Protein 3WV4 (pdb70)

Foldseek 3Di:
DFFFFDAQLVLLVVLCVVPVACWAEAEPPGTHGSVRLVLLLLLLLVVCVVVVFAAQFEEEEEEFQDSNVLSNLNNCSQRNYEYEYDYPPDDQVLLLQQCVLSVHQEYEAAAVVRQVSNVVRDVHHYYYSVVVVVSSVVSSVVSHRPDGDDDGQQRWRYWQWPDDPPDRTWTFTFGRRLLSRVLRLVCVQVVDAQAAEEEEADTCSHVVVVSVSRNCSNHNHYYYHYLCVFVVLQVSLHAEYEDEQVRLVSVLVSLVVPVVGRASHAEYEYEDDDHDPVSVVSVCVRHVNYFYKAFYQDPQLSGFAIAHRVCSVPDVQFRHAGGPFKDWFFADPVGDGDDAPDKHFTKIFGSSRGDAIRPDVVNRPVQQHPVGMGGDPFMWGAHPVRTTGGDD/DFFFFDAQLVLLVVLCVVPVAFWAEAEPPGTHGSVRLNLLLLLLLVLCVVVVFAAQAEEEEEEFQDSNVLSNLSNCSQRNYEYEYDYPPDDQVLLLQQCVLSVHQEYEAAAVVRQVSNVVRDVHHYYYSVVSVVSSVVSSVVSHRPDGDDDGQQRFRYWQWPDDSVDRTWTFTFGRRLLSRVLRLVCVQAVDAQAAEEEELDGCSHVVVVSVSRNCSNHNHYYYGYVVPCPAAVSLHAEYEDEQVRLVVPLVDHASHADYEYEPDDRDPVSVVSVVVVYHFYKAFYQDPQLSGFAIARRVCRVPDSQFRHAGGPFKDWAFDVVGDDAPDKHFTKIGGSSRGDAMRPDVPNRPVQQDPNMGGDPDMFGPNSTTGD

Radius of gyration: 28.44 Å; Cα contacts (8 Å, |Δi|>4): 1783; chains: 2; bounding box: 60×86×59 Å

B-factor: mean 43.75, std 14.83, range [19.27, 109.66]

CATH classification: 3.40.50.12780

Structure (mmCIF, N/CA/C/O backbone):
data_3WV4
#
_entry.id   3WV4
#
_cell.length_a   81.190
_cell.length_b   109.820
_cell.length_c   201.460
_cell.angle_alpha   90.00
_cell.angle_beta   90.00
_cell.angle_gamma   90.00
#
_symmetry.space_group_name_H-M   'C 2 2 21'
#
loop_
_entity.id
_entity.type
_entity.pdbx_description
1 polymer 'Non-ribosomal peptide synthetase'
2 water water
#
loop_
_atom_site.group_PDB
_atom_site.id
_atom_site.type_symbol
_atom_site.label_atom_id
_atom_site.label_alt_id
_atom_site.label_comp_id
_atom_site.label_asym_id
_atom_site.label_entity_id
_atom_site.label_seq_id
_atom_site.pdbx_PDB_ins_code
_atom_site.Cartn_x
_atom_site.Cartn_y
_atom_site.Cartn_z
_atom_site.occupancy
_atom_site.B_iso_or_equiv
_atom_site.auth_seq_id
_atom_site.auth_comp_id
_atom_site.auth_asym_id
_atom_site.auth_atom_id
_atom_site.pdbx_PDB_model_num
ATOM 1 N N . ASP A 1 40 ? 2.035 12.137 78.256 1.00 40.97 24 ASP A N 1
ATOM 2 C CA . ASP A 1 40 ? 3.554 12.118 78.196 1.00 43.85 24 ASP A CA 1
ATOM 3 C C . ASP A 1 40 ? 4.260 13.161 79.096 1.00 39.83 24 ASP A C 1
ATOM 4 O O . ASP A 1 40 ? 5.413 12.996 79.496 1.00 41.29 24 ASP A O 1
ATOM 9 N N . LEU A 1 41 ? 3.552 14.196 79.493 1.00 35.85 25 LEU A N 1
ATOM 10 C CA . LEU A 1 41 ? 4.187 15.219 80.303 1.00 35.88 25 LEU A CA 1
ATOM 11 C C . LEU A 1 41 ? 4.350 14.695 81.698 1.00 36.86 25 LEU A C 1
ATOM 12 O O . LEU A 1 41 ? 3.486 13.981 82.164 1.00 39.58 25 LEU A O 1
ATOM 17 N N . ARG A 1 42 ? 5.442 15.042 82.359 1.00 34.85 26 ARG A N 1
ATOM 18 C CA . ARG A 1 42 ? 5.690 14.600 83.715 1.00 35.12 26 ARG A CA 1
ATOM 19 C C . ARG A 1 42 ? 5.528 15.706 84.738 1.00 34.93 26 ARG A C 1
ATOM 20 O O . ARG A 1 42 ? 6.201 16.733 84.650 1.00 33.95 26 ARG A O 1
ATOM 28 N N . TYR A 1 43 ? 4.623 15.468 85.704 1.00 34.83 27 TYR A N 1
ATOM 29 C CA . TYR A 1 43 ? 4.336 16.363 86.812 1.00 36.66 27 TYR A CA 1
ATOM 30 C C . TYR A 1 43 ? 4.753 15.759 88.131 1.00 36.14 27 TYR A C 1
ATOM 31 O O . TYR A 1 43 ? 4.733 14.562 88.286 1.00 38.49 27 TYR A O 1
ATOM 40 N N . GLY A 1 44 ? 5.141 16.611 89.078 1.00 37.65 28 GLY A N 1
ATOM 41 C CA . GLY A 1 44 ? 5.545 16.178 90.398 1.00 36.25 28 GLY A CA 1
ATOM 42 C C . GLY A 1 44 ? 6.783 15.287 90.421 1.00 37.32 28 GLY A C 1
ATOM 43 O O . GLY A 1 44 ? 7.027 14.635 91.397 1.00 39.42 28 GLY A O 1
ATOM 44 N N . GLY A 1 45 ? 7.601 15.309 89.381 1.00 34.75 29 GLY A N 1
ATOM 45 C CA . GLY A 1 45 ? 8.698 14.387 89.276 1.00 32.02 29 GLY A CA 1
ATOM 46 C C . GLY A 1 45 ? 9.953 14.748 90.033 1.00 32.90 29 GLY A C 1
ATOM 47 O O . GLY A 1 45 ? 10.218 15.924 90.370 1.00 30.02 29 GLY A O 1
ATOM 48 N N . LEU A 1 46 ? 10.757 13.715 90.236 1.00 31.26 30 LEU A N 1
ATOM 49 C CA . LEU A 1 46 ? 12.098 13.840 90.799 1.00 32.46 30 LEU A CA 1
ATOM 50 C C . LEU A 1 46 ? 13.155 13.530 89.732 1.00 30.51 30 LEU A C 1
ATOM 51 O O . LEU A 1 46 ? 13.027 12.564 88.987 1.00 31.81 30 LEU A O 1
ATOM 56 N N . VAL A 1 47 ? 14.204 14.338 89.658 1.00 31.30 31 VAL A N 1
ATOM 57 C CA . VAL A 1 47 ? 15.206 14.214 88.610 1.00 29.76 31 VAL A CA 1
ATOM 58 C C . VAL A 1 47 ? 15.867 12.828 88.519 1.00 29.70 31 VAL A C 1
ATOM 59 O O . VAL A 1 47 ? 16.056 12.272 87.415 1.00 28.66 31 VAL A O 1
ATOM 63 N N . HIS A 1 48 ? 16.242 12.303 89.654 1.00 30.42 32 HIS A N 1
ATOM 64 C CA . HIS A 1 48 ? 17.017 11.048 89.695 1.00 32.51 32 HIS A CA 1
ATOM 65 C C . HIS A 1 48 ? 16.105 9.856 89.444 1.00 34.03 32 HIS A C 1
ATOM 66 O O . HIS A 1 48 ? 16.582 8.758 89.167 1.00 35.00 32 HIS A O 1
ATOM 73 N N . ASP A 1 49 ? 14.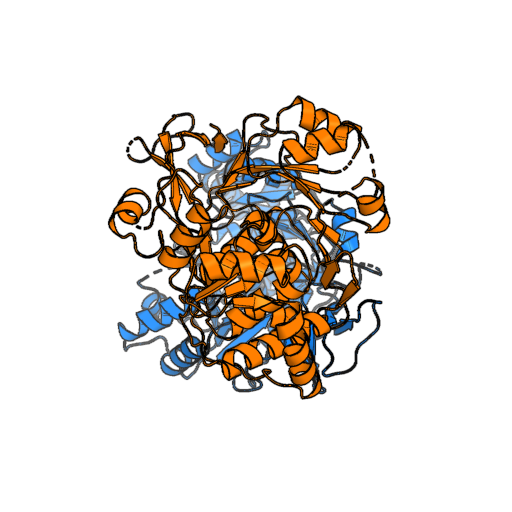789 10.039 89.541 1.00 33.44 33 ASP A N 1
ATOM 74 C CA . ASP A 1 49 ? 13.941 8.952 89.136 1.00 36.54 33 ASP A CA 1
ATOM 75 C C . ASP A 1 49 ? 14.097 8.670 87.646 1.00 35.33 33 ASP A C 1
ATOM 76 O O . ASP A 1 49 ? 13.912 7.550 87.230 1.00 40.07 33 ASP A O 1
ATOM 81 N N . LEU A 1 50 ? 14.402 9.673 86.827 1.00 34.38 34 LEU A N 1
ATOM 82 C CA . LEU A 1 50 ? 14.636 9.427 85.416 1.00 31.31 34 LEU A CA 1
ATOM 83 C C . LEU A 1 50 ? 15.760 8.375 85.261 1.00 29.34 34 LEU A C 1
ATOM 84 O O . LEU A 1 50 ? 15.676 7.501 84.452 1.00 27.60 34 LEU A O 1
ATOM 89 N N . LEU A 1 51 ? 16.826 8.514 86.032 1.00 29.26 35 LEU A N 1
ATOM 90 C CA . LEU A 1 51 ? 17.962 7.610 85.977 1.00 27.91 35 LEU A CA 1
ATOM 91 C C . LEU A 1 51 ? 17.586 6.254 86.539 1.00 30.36 35 LEU A C 1
ATOM 92 O O . LEU A 1 51 ? 17.884 5.228 85.950 1.00 30.67 35 LEU A O 1
ATOM 97 N N . ALA A 1 52 ? 16.958 6.232 87.691 1.00 31.88 36 ALA A N 1
ATOM 98 C CA . ALA A 1 52 ? 16.498 4.950 88.255 1.00 35.58 36 ALA A CA 1
ATOM 99 C C . ALA A 1 52 ? 15.617 4.228 87.286 1.00 36.96 36 ALA A C 1
ATOM 100 O O . ALA A 1 52 ? 15.746 3.037 87.140 1.00 36.52 36 ALA A O 1
ATOM 102 N N . ASP A 1 53 ? 14.714 4.921 86.597 1.00 38.69 37 ASP A N 1
ATOM 103 C CA . ASP A 1 53 ? 13.845 4.222 85.634 1.00 38.12 37 ASP A CA 1
ATOM 104 C C . ASP A 1 53 ? 14.618 3.590 84.488 1.00 38.00 37 ASP A C 1
ATOM 105 O O . ASP A 1 53 ? 14.408 2.422 84.135 1.00 36.33 37 ASP A O 1
ATOM 110 N N . SER A 1 54 ? 15.499 4.352 83.889 1.00 33.58 38 SER A N 1
ATOM 111 C CA . SER A 1 54 ? 16.269 3.828 82.808 1.00 32.77 38 SER A CA 1
ATOM 112 C C . SER A 1 54 ? 17.287 2.797 83.244 1.00 33.67 38 SER A C 1
ATOM 113 O O . SER A 1 54 ? 17.610 1.925 82.472 1.00 33.24 38 SER A O 1
ATOM 116 N N . GLY A 1 55 ? 17.860 2.964 84.428 1.00 35.28 39 GLY A N 1
ATOM 117 C CA . GLY A 1 55 ? 18.721 1.919 85.009 1.00 39.91 39 GLY A CA 1
ATOM 118 C C . GLY A 1 55 ? 18.007 0.557 85.131 1.00 41.22 39 GLY A C 1
ATOM 119 O O . GLY A 1 55 ? 18.639 -0.474 84.921 1.00 39.48 39 GLY A O 1
ATOM 120 N N . LYS A 1 56 ? 16.697 0.563 85.409 1.00 41.36 40 LYS A N 1
ATOM 121 C CA . LYS A 1 56 ? 15.917 -0.697 85.490 1.00 47.05 40 LYS A CA 1
ATOM 122 C C . LYS A 1 56 ? 15.398 -1.179 84.155 1.00 44.46 40 LYS A C 1
ATOM 123 O O . LYS A 1 56 ? 15.398 -2.366 83.892 1.00 45.81 40 LYS A O 1
ATOM 129 N N . ALA A 1 57 ? 14.912 -0.250 83.339 1.00 40.11 41 ALA A N 1
ATOM 130 C CA . ALA A 1 57 ? 14.326 -0.576 82.075 1.00 40.13 41 ALA A CA 1
ATOM 131 C C . ALA A 1 57 ? 15.350 -1.063 81.058 1.00 39.40 41 ALA A C 1
ATOM 132 O O . ALA A 1 57 ? 15.091 -2.027 80.365 1.00 40.22 41 ALA A O 1
ATOM 134 N N . THR A 1 58 ? 16.469 -0.365 80.927 1.00 36.12 42 THR A N 1
ATOM 135 C CA . THR A 1 58 ? 17.513 -0.741 79.956 1.00 37.75 42 THR A CA 1
ATOM 136 C C . THR A 1 58 ? 18.927 -0.658 80.595 1.00 36.34 42 THR A C 1
ATOM 137 O O . THR A 1 58 ? 19.764 0.131 80.148 1.00 35.68 42 THR A O 1
ATOM 141 N N . PRO A 1 59 ? 19.216 -1.476 81.618 1.00 35.89 43 PRO A N 1
ATOM 142 C CA . PRO A 1 59 ? 20.521 -1.353 82.324 1.00 34.95 43 PRO A CA 1
ATOM 143 C C . PRO A 1 59 ? 21.755 -1.473 81.416 1.00 34.12 43 PRO A C 1
ATOM 144 O O . PRO A 1 59 ? 22.759 -0.791 81.628 1.00 31.96 43 PRO A O 1
ATOM 148 N N . ASN A 1 60 ? 21.647 -2.276 80.386 1.00 34.64 44 ASN A N 1
ATOM 149 C CA . ASN A 1 60 ? 22.761 -2.535 79.531 1.00 39.50 44 ASN A CA 1
ATOM 150 C C . ASN A 1 60 ? 22.871 -1.686 78.275 1.00 37.27 44 ASN A C 1
ATOM 151 O O . ASN A 1 60 ? 23.831 -1.853 77.557 1.00 41.12 44 ASN A O 1
ATOM 156 N N . SER A 1 61 ? 21.942 -0.784 77.972 1.00 39.93 45 SER A N 1
ATOM 157 C CA . SER A 1 61 ? 22.204 0.162 76.844 1.00 38.11 45 SER A CA 1
ATOM 158 C C . SER A 1 61 ? 23.237 1.192 77.276 1.00 36.66 45 SER A C 1
ATOM 159 O O . SER A 1 61 ? 23.361 1.496 78.463 1.00 38.96 45 SER A O 1
ATOM 162 N N . ASP A 1 62 ? 23.881 1.790 76.294 1.00 34.49 46 ASP A N 1
ATOM 163 C CA . ASP A 1 62 ? 24.869 2.789 76.536 1.00 35.96 46 ASP A CA 1
ATOM 164 C C . ASP A 1 62 ? 24.187 4.137 76.843 1.00 36.63 46 ASP A C 1
ATOM 165 O O . ASP A 1 62 ? 23.250 4.553 76.134 1.00 34.30 46 ASP A O 1
ATOM 170 N N . ALA A 1 63 ? 24.656 4.792 77.907 1.00 31.73 47 ALA A N 1
ATOM 171 C CA . ALA A 1 63 ? 24.056 5.992 78.363 1.00 30.60 47 ALA A CA 1
ATOM 172 C C . ALA A 1 63 ? 24.942 7.216 78.084 1.00 32.37 47 ALA A C 1
ATOM 173 O O . ALA A 1 63 ? 24.412 8.263 77.644 1.00 27.88 47 ALA A O 1
ATOM 175 N N . MET A 1 64 ? 26.249 7.079 78.301 1.00 30.83 48 MET A N 1
ATOM 176 C CA . MET A 1 64 ? 27.185 8.223 78.287 1.00 33.81 48 MET A CA 1
ATOM 177 C C . MET A 1 64 ? 28.512 7.743 77.705 1.00 36.40 48 MET A C 1
ATOM 178 O O . MET A 1 64 ? 29.089 6.749 78.177 1.00 38.31 48 MET A O 1
ATOM 183 N N . GLU A 1 65 ? 28.988 8.445 76.689 1.00 38.15 49 GLU A N 1
ATOM 184 C CA . GLU A 1 65 ? 30.346 8.284 76.218 1.00 35.98 49 GLU A CA 1
ATOM 185 C C . GLU A 1 65 ? 31.035 9.637 76.273 1.00 35.58 49 GLU A C 1
ATOM 186 O O . GLU A 1 65 ? 30.422 10.696 75.950 1.00 32.17 49 GLU A O 1
ATOM 192 N N . ASP A 1 66 ? 32.293 9.625 76.737 1.00 32.87 50 ASP A N 1
ATOM 193 C CA . ASP A 1 66 ? 33.134 10.821 76.722 1.00 33.42 50 ASP A CA 1
ATOM 194 C C . ASP A 1 66 ? 34.445 10.410 76.060 1.00 37.99 50 ASP A C 1
ATOM 195 O O . ASP A 1 66 ? 34.543 9.291 75.534 1.00 34.64 50 ASP A O 1
ATOM 200 N N . ALA A 1 67 ? 35.451 11.297 76.093 1.00 38.56 51 ALA A N 1
ATOM 201 C CA . ALA A 1 67 ? 36.758 10.996 75.485 1.00 41.46 51 ALA A CA 1
ATOM 202 C C . ALA A 1 67 ? 37.405 9.744 76.044 1.00 41.51 51 ALA A C 1
ATOM 203 O O . ALA A 1 67 ? 38.157 9.086 75.343 1.00 48.41 51 ALA A O 1
ATOM 205 N N . PHE A 1 68 ? 37.082 9.369 77.278 1.00 44.92 52 PHE A N 1
ATOM 206 C CA . PHE A 1 68 ? 37.842 8.325 78.012 1.00 44.21 52 PHE A CA 1
ATOM 207 C C . PHE A 1 68 ? 37.158 6.960 78.087 1.00 43.68 52 PHE A C 1
ATOM 208 O O . PHE A 1 68 ? 37.827 5.961 78.291 1.00 44.44 52 PHE A O 1
ATOM 216 N N . GLY A 1 69 ? 35.842 6.887 77.919 1.00 41.29 53 GLY A N 1
ATOM 217 C CA . GLY A 1 69 ? 35.167 5.581 77.894 1.00 37.41 53 GLY A CA 1
ATOM 218 C C . GLY A 1 69 ? 33.667 5.729 77.765 1.00 39.17 53 GLY A C 1
ATOM 219 O O . GLY A 1 69 ? 33.152 6.828 77.484 1.00 40.91 53 GLY A O 1
ATOM 220 N N . THR A 1 70 ? 32.944 4.644 78.023 1.00 39.29 54 THR A N 1
ATOM 221 C CA . THR A 1 70 ? 31.482 4.622 77.889 1.00 39.64 54 THR A CA 1
ATOM 222 C C . THR A 1 70 ? 30.875 3.953 79.132 1.00 40.17 54 THR A C 1
ATOM 223 O O . THR A 1 70 ? 31.434 2.962 79.657 1.00 42.35 54 THR A O 1
ATOM 227 N N . TRP A 1 71 ? 29.762 4.496 79.613 1.00 35.97 55 TRP A N 1
ATOM 228 C CA . TRP A 1 71 ? 28.971 3.849 80.665 1.00 35.26 55 TRP A CA 1
ATOM 229 C C . TRP A 1 71 ? 27.596 3.441 80.156 1.00 33.87 55 TRP A C 1
ATOM 230 O O . TRP A 1 71 ? 26.952 4.196 79.420 1.00 32.43 55 TRP A O 1
ATOM 241 N N . THR A 1 72 ? 27.152 2.266 80.568 1.00 31.90 56 THR A N 1
ATOM 242 C CA . THR A 1 72 ? 25.785 1.862 80.369 1.00 30.29 56 THR A CA 1
ATOM 243 C C . THR A 1 72 ? 24.921 2.542 81.398 1.00 28.62 56 THR A C 1
ATOM 244 O O . THR A 1 72 ? 25.416 3.143 82.311 1.00 29.39 56 THR A O 1
ATOM 248 N N . TYR A 1 73 ? 23.608 2.410 81.275 1.00 32.02 57 TYR A N 1
ATOM 249 C CA . TYR A 1 73 ? 22.699 2.988 82.284 1.00 31.72 57 TYR A CA 1
ATOM 250 C C . TYR A 1 73 ? 22.924 2.379 83.640 1.00 34.62 57 TYR A C 1
ATOM 251 O O . TYR A 1 73 ? 22.899 3.105 84.647 1.00 37.15 57 TYR A O 1
ATOM 260 N N . GLN A 1 74 ? 23.223 1.082 83.680 1.00 33.66 58 GLN A N 1
ATOM 261 C CA . GLN A 1 74 ? 23.591 0.457 84.948 1.00 37.22 58 GLN A CA 1
ATOM 262 C C . GLN A 1 74 ? 24.814 1.088 85.569 1.00 34.29 58 GLN A C 1
ATOM 263 O O . GLN A 1 74 ? 24.798 1.418 86.739 1.00 33.80 58 GLN A O 1
ATOM 269 N N . GLU A 1 75 ? 25.861 1.268 84.770 1.00 35.72 59 GLU A N 1
ATOM 270 C CA . GLU A 1 75 ? 27.107 1.869 85.260 1.00 34.69 59 GLU A CA 1
ATOM 271 C C . GLU A 1 75 ? 26.861 3.251 85.757 1.00 32.64 59 GLU A C 1
ATOM 272 O O . GLU A 1 75 ? 27.351 3.614 86.797 1.00 31.18 59 GLU A O 1
ATOM 278 N N . LEU A 1 76 ? 26.072 4.023 85.020 1.00 31.37 60 LEU A N 1
ATOM 279 C CA . LEU A 1 76 ? 25.803 5.406 85.447 1.00 31.55 60 LEU A CA 1
ATOM 280 C C . LEU A 1 76 ? 25.110 5.421 86.787 1.00 29.73 60 LEU A C 1
ATOM 281 O O . LEU A 1 76 ? 25.395 6.244 87.648 1.00 30.00 60 LEU A O 1
ATOM 286 N N . LEU A 1 77 ? 24.157 4.523 86.957 1.00 29.52 61 LEU A N 1
ATOM 287 C CA . LEU A 1 77 ? 23.405 4.464 88.213 1.00 32.67 61 LEU A CA 1
ATOM 288 C C . LEU A 1 77 ? 24.318 4.032 89.346 1.00 32.17 61 LEU A C 1
ATOM 289 O O . LEU A 1 77 ? 24.293 4.628 90.389 1.00 31.13 61 LEU A O 1
ATOM 294 N N . ASN A 1 78 ? 25.148 3.017 89.111 1.00 33.59 62 ASN A N 1
ATOM 295 C CA . ASN A 1 78 ? 26.094 2.563 90.125 1.00 35.23 62 ASN A CA 1
ATOM 296 C C . ASN A 1 78 ? 26.966 3.716 90.640 1.00 35.82 62 ASN A C 1
ATOM 297 O O . ASN A 1 78 ? 27.024 3.967 91.839 1.00 34.34 62 ASN A O 1
ATOM 302 N N . HIS A 1 79 ? 27.607 4.424 89.708 1.00 35.89 63 HIS A N 1
ATOM 303 C CA . HIS A 1 79 ? 28.487 5.529 90.053 1.00 32.79 63 HIS A CA 1
ATOM 304 C C . HIS A 1 79 ? 27.730 6.670 90.694 1.00 30.46 63 HIS A C 1
ATOM 305 O O . HIS A 1 79 ? 28.242 7.284 91.647 1.00 30.41 63 HIS A O 1
ATOM 312 N N . SER A 1 80 ? 26.493 6.913 90.272 1.00 28.86 64 SER A N 1
ATOM 313 C CA . SER A 1 80 ? 25.653 7.948 90.890 1.00 28.77 64 SER A CA 1
ATOM 314 C C . SER A 1 80 ? 25.348 7.610 92.353 1.00 30.82 64 SER A C 1
ATOM 315 O O . SER A 1 80 ? 25.541 8.416 93.259 1.00 34.03 64 SER A O 1
ATOM 318 N N . GLN A 1 81 ? 24.934 6.376 92.599 1.00 32.73 65 GLN A N 1
ATOM 319 C CA . GLN A 1 81 ? 24.756 5.878 93.990 1.00 33.15 65 GLN A CA 1
ATOM 320 C C . GLN A 1 81 ? 26.024 6.014 94.816 1.00 33.92 65 GLN A C 1
ATOM 321 O O . GLN A 1 81 ? 25.998 6.492 95.966 1.00 34.15 65 GLN A O 1
ATOM 327 N N . ALA A 1 82 ? 27.155 5.600 94.233 1.00 34.34 66 ALA A N 1
ATOM 328 C CA . ALA A 1 82 ? 28.429 5.701 94.938 1.00 33.74 66 ALA A CA 1
ATOM 329 C C . ALA A 1 82 ? 28.726 7.144 95.289 1.00 34.43 66 ALA A C 1
ATOM 330 O O . ALA A 1 82 ? 29.166 7.478 96.409 1.00 36.01 66 ALA A O 1
ATOM 332 N N . PHE A 1 83 ? 28.453 8.042 94.348 1.00 34.28 67 PHE A N 1
ATOM 333 C CA . PHE A 1 83 ? 28.694 9.450 94.632 1.00 31.79 67 PHE A CA 1
ATOM 334 C C . PHE A 1 83 ? 27.753 9.958 95.731 1.00 32.86 67 PHE A C 1
ATOM 335 O O . PHE A 1 83 ? 28.166 10.750 96.581 1.00 36.33 67 PHE A O 1
ATOM 343 N N . SER A 1 84 ? 26.497 9.473 95.755 1.00 35.31 68 SER A N 1
ATOM 344 C CA . SER A 1 84 ? 25.609 9.805 96.853 1.00 35.47 68 SER A CA 1
ATOM 345 C C . SER A 1 84 ? 26.223 9.352 98.230 1.00 38.19 68 SER A C 1
ATOM 346 O O . SER A 1 84 ? 26.159 10.086 99.219 1.00 35.39 68 SER A O 1
ATOM 349 N N . ALA A 1 85 ? 26.825 8.158 98.291 1.00 37.02 69 ALA A N 1
ATOM 350 C CA . ALA A 1 85 ? 27.407 7.680 99.550 1.00 38.03 69 ALA A CA 1
ATOM 351 C C . ALA A 1 85 ? 28.561 8.552 99.956 1.00 38.07 69 ALA A C 1
ATOM 352 O O . ALA A 1 85 ? 28.768 8.799 101.118 1.00 36.81 69 ALA A O 1
ATOM 354 N N . TRP A 1 86 ? 29.289 9.074 98.980 1.00 37.59 70 TRP A N 1
ATOM 355 C CA . TRP A 1 86 ? 30.323 10.013 99.278 1.00 36.46 70 TRP A CA 1
ATOM 356 C C . TRP A 1 86 ? 29.758 11.275 99.887 1.00 41.60 70 TRP A C 1
ATOM 357 O O . TRP A 1 86 ? 30.343 11.825 100.808 1.00 43.19 70 TRP A O 1
ATOM 368 N N . LEU A 1 87 ? 28.667 11.803 99.325 1.00 42.47 71 LEU A N 1
ATOM 369 C CA . LEU A 1 87 ? 28.040 12.950 99.943 1.00 42.51 71 LEU A CA 1
ATOM 370 C C . LEU A 1 87 ? 27.660 12.619 101.378 1.00 42.24 71 LEU A C 1
ATOM 371 O O . LEU A 1 87 ? 27.948 13.377 102.287 1.00 41.36 71 LEU A O 1
ATOM 376 N N . ASP A 1 88 ? 27.012 11.484 101.578 1.00 45.42 72 ASP A N 1
ATOM 377 C CA . ASP A 1 88 ? 26.604 11.062 102.906 1.00 46.82 72 ASP A CA 1
ATOM 378 C C . ASP A 1 88 ? 27.827 11.022 103.838 1.00 46.94 72 ASP A C 1
ATOM 379 O O . ASP A 1 88 ? 27.770 11.480 104.975 1.00 47.57 72 ASP A O 1
ATOM 384 N N . GLY A 1 89 ? 28.929 10.488 103.330 1.00 47.06 73 GLY A N 1
ATOM 385 C CA . GLY A 1 89 ? 30.186 10.358 104.094 1.00 47.68 73 GLY A CA 1
ATOM 386 C C . GLY A 1 89 ? 30.726 11.694 104.515 1.00 50.15 73 GLY A C 1
ATOM 387 O O . GLY A 1 89 ? 31.296 11.825 105.579 1.00 53.98 73 GLY A O 1
ATOM 388 N N . LYS A 1 90 ? 30.518 12.714 103.699 1.00 50.72 74 LYS A N 1
ATOM 389 C CA . LYS A 1 90 ? 31.000 14.070 104.012 1.00 49.35 74 LYS A CA 1
ATOM 390 C C . LYS A 1 90 ? 29.975 14.878 104.802 1.00 46.40 74 LYS A C 1
ATOM 391 O O . LYS A 1 90 ? 30.201 16.033 105.103 1.00 43.80 74 LYS A O 1
ATOM 397 N N . GLY A 1 91 ? 28.819 14.2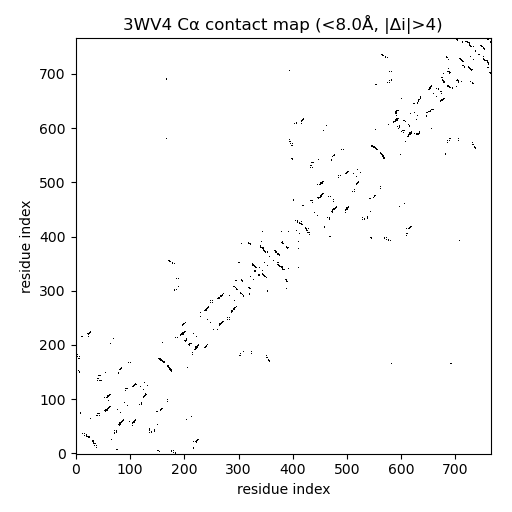95 105.075 1.00 43.20 75 GLY A N 1
ATOM 398 C CA . GLY A 1 91 ? 27.819 14.982 105.849 1.00 44.89 75 GLY A CA 1
ATOM 399 C C . GLY A 1 91 ? 27.118 16.107 105.099 1.00 47.41 75 GLY A C 1
ATOM 400 O O . GLY A 1 91 ? 26.713 17.102 105.716 1.00 47.81 75 GLY A O 1
ATOM 401 N N . VAL A 1 92 ? 26.973 15.970 103.777 1.00 46.40 76 VAL A N 1
ATOM 402 C CA . VAL A 1 92 ? 26.333 17.012 102.981 1.00 50.27 76 VAL A CA 1
ATOM 403 C C . VAL A 1 92 ? 24.890 16.621 102.976 1.00 48.10 76 VAL A C 1
ATOM 404 O O . VAL A 1 92 ? 24.575 15.543 102.612 1.00 51.19 76 VAL A O 1
ATOM 408 N N . ALA A 1 93 ? 24.022 17.521 103.376 1.00 51.55 77 ALA A N 1
ATOM 409 C CA . ALA A 1 93 ? 22.666 17.142 103.693 1.00 54.07 77 ALA A CA 1
ATOM 410 C C . ALA A 1 93 ? 21.680 17.767 102.722 1.00 50.59 77 ALA A C 1
ATOM 411 O O . ALA A 1 93 ? 22.013 18.684 101.949 1.00 49.09 77 ALA A O 1
ATOM 413 N N . ARG A 1 94 ? 20.455 17.268 102.800 1.00 46.32 78 ARG A N 1
ATOM 414 C CA . ARG A 1 94 ? 19.366 17.751 101.984 1.00 46.10 78 ARG A CA 1
ATOM 415 C C . ARG A 1 94 ? 19.319 19.250 101.975 1.00 46.50 78 ARG A C 1
ATOM 416 O O . ARG A 1 94 ? 19.378 19.874 103.014 1.00 48.42 78 ARG A O 1
ATOM 424 N N . GLY A 1 95 ? 19.247 19.840 100.796 1.00 43.09 79 GLY A N 1
ATOM 425 C CA . GLY A 1 95 ? 19.064 21.291 100.686 1.00 45.65 79 GLY A CA 1
ATOM 426 C C . GLY A 1 95 ? 20.352 22.063 100.578 1.00 44.00 79 GLY A C 1
ATOM 427 O O . GLY A 1 95 ? 20.351 23.215 100.174 1.00 42.38 79 GLY A O 1
ATOM 428 N N . GLU A 1 96 ? 21.466 21.422 100.917 1.00 44.11 80 GLU A N 1
ATOM 429 C CA . GLU A 1 96 ? 22.771 22.098 100.896 1.00 43.89 80 GLU A CA 1
ATOM 430 C C . GLU A 1 96 ? 23.298 22.062 99.484 1.00 42.19 80 GLU A C 1
ATOM 431 O O . GLU A 1 96 ? 22.921 21.175 98.702 1.00 36.25 80 GLU A O 1
ATOM 437 N N . ARG A 1 97 ? 24.167 23.020 99.158 1.00 38.51 81 ARG A N 1
ATOM 438 C CA . ARG A 1 97 ? 24.697 23.152 97.821 1.00 37.93 81 ARG A CA 1
ATOM 439 C C . ARG A 1 97 ? 26.091 22.548 97.705 1.00 39.66 81 ARG A C 1
ATOM 440 O O . ARG A 1 97 ? 26.871 22.548 98.675 1.00 40.53 81 ARG A O 1
ATOM 448 N N . ILE A 1 98 ? 26.405 22.072 96.494 1.00 36.29 82 ILE A N 1
ATOM 449 C CA . ILE A 1 98 ? 27.772 21.791 96.102 1.00 35.25 82 ILE A CA 1
ATOM 450 C C . ILE A 1 98 ? 28.047 22.500 94.790 1.00 34.56 82 ILE A C 1
ATOM 451 O O . ILE A 1 98 ? 27.222 22.487 93.887 1.00 33.80 82 ILE A O 1
ATOM 456 N N . VAL A 1 99 ? 29.194 23.147 94.727 1.00 33.27 83 VAL A N 1
ATOM 457 C CA . VAL A 1 99 ? 29.653 23.770 93.529 1.00 32.69 83 VAL A CA 1
ATOM 458 C C . VAL A 1 99 ? 30.630 22.880 92.799 1.00 33.56 83 VAL A C 1
ATOM 459 O O . VAL A 1 99 ? 31.563 22.327 93.407 1.00 34.93 83 VAL A O 1
ATOM 463 N N . VAL A 1 100 ? 30.447 22.793 91.491 1.00 31.86 84 VAL A N 1
ATOM 464 C CA . VAL A 1 100 ? 31.077 21.792 90.693 1.00 33.52 84 VAL A CA 1
ATOM 465 C C . VAL A 1 100 ? 31.579 22.486 89.454 1.00 35.21 84 VAL A C 1
ATOM 466 O O . VAL A 1 100 ? 30.781 23.120 88.733 1.00 35.07 84 VAL A O 1
ATOM 470 N N . GLN A 1 101 ? 32.886 22.392 89.224 1.00 34.57 85 GLN A N 1
ATOM 471 C CA . GLN A 1 101 ? 33.530 22.998 88.058 1.00 35.09 85 GLN A CA 1
ATOM 472 C C . GLN A 1 101 ? 34.293 21.951 87.313 1.00 34.29 85 GLN A C 1
ATOM 473 O O . GLN A 1 101 ? 35.472 21.696 87.578 1.00 34.82 85 GLN A O 1
ATOM 479 N N . LEU A 1 102 ? 33.615 21.344 86.366 1.00 33.09 86 LEU A N 1
ATOM 480 C CA . LEU A 1 102 ? 34.107 20.180 85.698 1.00 34.20 86 LEU A CA 1
ATOM 481 C C . LEU A 1 102 ? 33.775 20.231 84.245 1.00 33.42 86 LEU A C 1
ATOM 482 O O . LEU A 1 102 ? 32.781 20.849 83.868 1.00 32.32 86 LEU A O 1
ATOM 487 N N . PRO A 1 103 ? 34.596 19.550 83.434 1.00 30.67 87 PRO A N 1
ATOM 488 C CA . PRO A 1 103 ? 34.346 19.466 82.029 1.00 32.51 87 PRO A CA 1
ATOM 489 C C . PRO A 1 103 ? 33.279 18.390 81.726 1.00 31.07 87 PRO A C 1
ATOM 490 O O . PRO A 1 103 ? 32.701 17.828 82.640 1.00 33.95 87 PRO A O 1
ATOM 494 N N . ASN A 1 104 ? 33.041 18.185 80.439 1.00 31.56 88 ASN A N 1
ATOM 495 C CA . ASN A 1 104 ? 32.157 17.174 79.891 1.00 32.05 88 ASN A CA 1
ATOM 496 C C . ASN A 1 104 ? 32.716 15.786 79.973 1.00 33.15 88 ASN A C 1
ATOM 497 O O . ASN A 1 104 ? 33.192 15.232 78.963 1.00 37.57 88 ASN A O 1
ATOM 502 N N . ILE A 1 105 ? 32.574 15.194 81.160 1.00 31.25 89 ILE A N 1
ATOM 503 C CA . ILE A 1 105 ? 33.008 13.840 81.377 1.00 33.45 89 ILE A CA 1
ATOM 504 C C . ILE A 1 105 ? 31.930 13.088 82.152 1.00 34.01 89 ILE A C 1
ATOM 505 O O . ILE A 1 105 ? 31.097 13.722 82.828 1.00 32.56 89 ILE A O 1
ATOM 510 N N . ARG A 1 106 ? 31.943 11.761 82.030 1.00 33.63 90 ARG A N 1
ATOM 511 C CA . ARG A 1 106 ? 30.955 10.925 82.682 1.00 32.57 90 ARG A CA 1
ATOM 512 C C . ARG A 1 106 ? 30.779 11.218 84.163 1.00 30.86 90 ARG A C 1
ATOM 513 O O . ARG A 1 106 ? 29.685 11.243 84.675 1.00 30.57 90 ARG A O 1
ATOM 521 N N . GLN A 1 107 ? 31.879 11.537 84.843 1.00 31.36 91 GLN A N 1
ATOM 522 C CA . GLN A 1 107 ? 31.880 11.785 86.271 1.00 30.91 91 GLN A CA 1
ATOM 523 C C . GLN A 1 107 ? 30.974 12.910 86.649 1.00 30.06 91 GLN A C 1
ATOM 524 O O . GLN A 1 107 ? 30.302 12.838 87.643 1.00 27.72 91 GLN A O 1
ATOM 530 N N . THR A 1 108 ? 30.943 13.968 85.856 1.00 30.74 92 THR A N 1
ATOM 531 C CA . THR A 1 108 ? 30.081 15.113 86.159 1.00 31.83 92 THR A CA 1
ATOM 532 C C . THR A 1 108 ? 28.577 14.744 86.175 1.00 31.71 92 THR A C 1
ATOM 533 O O . THR A 1 108 ? 27.797 15.316 86.917 1.00 28.88 92 THR A O 1
ATOM 537 N N . VAL A 1 109 ? 28.183 13.798 85.336 1.00 31.49 93 VAL A N 1
ATOM 538 C CA . VAL A 1 109 ? 26.780 13.384 85.253 1.00 31.02 93 VAL A CA 1
ATOM 539 C C . VAL A 1 109 ? 26.419 12.543 86.498 1.00 31.93 93 VAL A C 1
ATOM 540 O O . VAL A 1 109 ? 25.281 12.610 87.022 1.00 29.75 93 VAL A O 1
ATOM 544 N N . ALA A 1 110 ? 27.415 11.787 86.972 1.00 30.16 94 ALA A N 1
ATOM 545 C CA . ALA A 1 110 ? 27.306 11.028 88.206 1.00 29.02 94 ALA A CA 1
ATOM 546 C C . ALA A 1 110 ? 27.241 11.935 89.419 1.00 29.24 94 ALA A C 1
ATOM 547 O O . ALA A 1 110 ? 26.457 11.662 90.356 1.00 29.96 94 ALA A O 1
ATOM 549 N N . VAL A 1 111 ? 28.006 13.036 89.393 1.00 28.34 95 VAL A N 1
ATOM 550 C CA . VAL A 1 111 ? 27.934 14.041 90.451 1.00 27.41 95 VAL A CA 1
ATOM 551 C C . VAL A 1 111 ? 26.532 14.658 90.478 1.00 27.93 95 VAL A C 1
ATOM 552 O O . VAL A 1 111 ? 25.881 14.746 91.512 1.00 30.25 95 VAL A O 1
ATOM 556 N N . PHE A 1 112 ? 26.043 15.021 89.319 1.00 27.11 96 PHE A N 1
ATOM 557 C CA . PHE A 1 112 ? 24.712 15.585 89.189 1.00 27.05 96 PHE A CA 1
ATOM 558 C C . PHE A 1 112 ? 23.648 14.640 89.758 1.00 25.81 96 PHE A C 1
ATOM 559 O O . PHE A 1 112 ? 22.883 14.975 90.664 1.00 24.94 96 PHE A O 1
ATOM 567 N N . TYR A 1 113 ? 23.608 13.432 89.254 1.00 27.86 97 TYR A N 1
ATOM 568 C CA . TYR A 1 113 ? 22.554 12.512 89.694 1.00 28.50 97 TYR A CA 1
ATOM 569 C C . TYR A 1 113 ? 22.694 12.080 91.141 1.00 30.68 97 TYR A C 1
ATOM 570 O O . TYR A 1 113 ? 21.669 11.978 91.870 1.00 28.65 97 TYR A O 1
ATOM 579 N N . GLY A 1 114 ? 23.942 11.849 91.586 1.00 31.54 98 GLY A N 1
ATOM 580 C CA . GLY A 1 114 ? 24.152 11.378 92.958 1.00 31.61 98 GLY A CA 1
ATOM 581 C C . GLY A 1 114 ? 23.707 12.462 93.918 1.00 31.80 98 GLY A C 1
ATOM 582 O O . GLY A 1 114 ? 23.149 12.178 94.995 1.00 31.46 98 GLY A O 1
ATOM 583 N N . ALA A 1 115 ? 23.942 13.724 93.533 1.00 31.11 99 ALA A N 1
ATOM 584 C CA . ALA A 1 115 ? 23.475 14.841 94.354 1.00 31.22 99 ALA A CA 1
ATOM 585 C C . ALA A 1 115 ? 21.974 14.974 94.379 1.00 33.78 99 ALA A C 1
ATOM 586 O O . ALA A 1 115 ? 21.368 15.233 95.436 1.00 37.65 99 ALA A O 1
ATOM 588 N N . CYS A 1 116 ? 21.343 14.789 93.243 1.00 32.72 100 CYS A N 1
ATOM 589 C CA . CYS A 1 116 ? 19.877 14.841 93.208 1.00 32.80 100 CYS A CA 1
ATOM 590 C C . CYS A 1 116 ? 19.227 13.776 94.138 1.00 34.38 100 CYS A C 1
ATOM 591 O O . CYS A 1 116 ? 18.213 14.076 94.836 1.00 31.41 100 CYS A O 1
ATOM 594 N N . ARG A 1 117 ? 19.808 12.557 94.127 1.00 32.27 101 ARG A N 1
ATOM 595 C CA . ARG A 1 117 ? 19.308 11.410 94.900 1.00 34.11 101 ARG A CA 1
ATOM 596 C C . ARG A 1 117 ? 19.392 11.658 96.403 1.00 36.56 101 ARG A C 1
ATOM 597 O O . ARG A 1 117 ? 18.833 10.877 97.176 1.00 38.89 101 ARG A O 1
ATOM 605 N N . ARG A 1 118 ? 20.142 12.680 96.809 1.00 35.79 102 ARG A N 1
ATOM 606 C CA . ARG A 1 118 ? 20.233 13.077 98.205 1.00 38.13 102 ARG A CA 1
ATOM 607 C C . ARG A 1 118 ? 19.588 14.395 98.491 1.00 38.72 102 ARG A C 1
ATOM 608 O O . ARG A 1 118 ? 19.788 14.954 99.558 1.00 40.53 102 ARG A O 1
ATOM 616 N N . GLY A 1 119 ? 18.847 14.936 97.536 1.00 39.70 103 GLY A N 1
ATOM 617 C CA . GLY A 1 119 ? 18.303 16.293 97.686 1.00 39.16 103 GLY A CA 1
ATOM 618 C C . GLY A 1 119 ? 19.345 17.363 97.804 1.00 38.72 103 GLY A C 1
ATOM 619 O O . GLY A 1 119 ? 19.060 18.469 98.263 1.00 41.58 103 GLY A O 1
ATOM 620 N N . VAL A 1 120 ? 20.565 17.072 97.390 1.00 37.65 104 VAL A N 1
ATOM 621 C CA . VAL A 1 120 ? 21.646 18.084 97.420 1.00 35.59 104 VAL A CA 1
ATOM 622 C C . VAL A 1 120 ? 21.546 18.890 96.119 1.00 36.05 104 VAL A C 1
ATOM 623 O O . VAL A 1 120 ? 21.168 18.381 95.042 1.00 35.71 104 VAL A O 1
ATOM 627 N N . VAL A 1 121 ? 21.894 20.156 96.218 1.00 36.69 105 VAL A N 1
ATOM 628 C CA . VAL A 1 121 ? 21.772 21.077 95.124 1.00 36.01 105 VAL A CA 1
ATOM 629 C C . VAL A 1 121 ? 23.056 21.235 94.333 1.00 34.20 105 VAL A C 1
ATOM 630 O O . VAL A 1 121 ? 24.058 21.701 94.857 1.00 38.12 105 VAL A O 1
ATOM 634 N N . PHE A 1 122 ? 22.968 20.923 93.047 1.00 32.22 106 PHE A N 1
ATOM 635 C CA . PHE A 1 122 ? 24.050 20.974 92.090 1.00 32.21 106 PHE A CA 1
ATOM 636 C C . PHE A 1 122 ? 24.179 22.392 91.544 1.00 33.48 106 PHE A C 1
ATOM 637 O O . PHE A 1 122 ? 23.188 22.956 91.028 1.00 34.59 106 PHE A O 1
ATOM 645 N N . VAL A 1 123 ? 25.391 22.950 91.645 1.00 33.24 107 VAL A N 1
ATOM 646 C CA . VAL A 1 123 ? 25.715 24.330 91.196 1.00 33.51 107 VAL A CA 1
ATOM 647 C C . VAL A 1 123 ? 26.899 24.258 90.253 1.00 33.31 107 VAL A C 1
ATOM 648 O O . VAL A 1 123 ? 28.031 24.365 90.667 1.00 35.50 107 VAL A O 1
ATOM 652 N N . PRO A 1 124 ? 26.642 23.994 88.974 1.00 34.03 108 PRO A N 1
ATOM 653 C CA . PRO A 1 124 ? 27.709 23.822 88.007 1.00 34.52 108 PRO A CA 1
ATOM 654 C C . PRO A 1 124 ? 28.289 25.151 87.517 1.00 37.30 108 PRO A C 1
ATOM 655 O O . PRO A 1 124 ? 27.510 26.094 87.274 1.00 33.60 108 PRO A O 1
ATOM 659 N N . LEU A 1 125 ? 29.624 25.201 87.373 1.00 39.72 109 LEU A N 1
ATOM 660 C CA . LEU A 1 125 ? 30.368 26.386 86.864 1.00 39.75 109 LEU A CA 1
ATOM 661 C C . LEU A 1 125 ? 31.247 26.011 85.670 1.00 43.31 109 LEU A C 1
ATOM 662 O O . LEU A 1 125 ? 31.803 24.897 85.618 1.00 43.72 109 LEU A O 1
ATOM 667 N N . ASN A 1 126 ? 31.378 26.947 84.720 1.00 43.51 110 ASN A N 1
ATOM 668 C CA . ASN A 1 126 ? 32.243 26.771 83.539 1.00 48.71 110 ASN A CA 1
ATOM 669 C C . ASN A 1 126 ? 33.711 26.898 83.920 1.00 49.82 110 ASN A C 1
ATOM 670 O O . ASN A 1 126 ? 34.062 27.685 84.787 1.00 39.45 110 ASN A O 1
ATOM 675 N N . PRO A 1 127 ? 34.556 26.075 83.303 1.00 60.78 111 PRO A N 1
ATOM 676 C CA . PRO A 1 127 ? 35.965 26.252 83.563 1.00 65.78 111 PRO A CA 1
ATOM 677 C C . PRO A 1 127 ? 36.319 27.618 82.990 1.00 65.82 111 PRO A C 1
ATOM 678 O O . PRO A 1 127 ? 35.525 28.170 82.231 1.00 65.96 111 PRO A O 1
ATOM 682 N N . GLY A 1 128 ? 37.439 28.208 83.376 1.00 68.10 112 GLY A N 1
ATOM 683 C CA . GLY A 1 128 ? 37.802 29.531 82.820 1.00 70.78 112 GLY A CA 1
ATOM 684 C C . GLY A 1 128 ? 37.234 30.797 83.461 1.00 70.26 112 GLY A C 1
ATOM 685 O O . GLY A 1 128 ? 37.517 31.887 82.992 1.00 73.80 112 GLY A O 1
ATOM 686 N N . MET A 1 129 ? 36.448 30.688 84.526 1.00 69.84 113 MET A N 1
ATOM 687 C CA . MET A 1 129 ? 36.039 31.881 85.270 1.00 66.19 113 MET A CA 1
ATOM 688 C C . MET A 1 129 ? 37.210 32.465 86.016 1.00 71.54 113 MET A C 1
ATOM 689 O O . MET A 1 129 ? 38.086 31.741 86.427 1.00 75.60 113 MET A O 1
ATOM 694 N N . LYS A 1 130 ? 37.171 33.785 86.229 1.00 74.43 114 LYS A N 1
ATOM 695 C CA . LYS A 1 130 ? 38.243 34.536 86.867 1.00 74.06 114 LYS A CA 1
ATOM 696 C C . LYS A 1 130 ? 38.114 34.555 88.359 1.00 68.07 114 LYS A C 1
ATOM 697 O O . LYS A 1 130 ? 37.027 34.515 88.902 1.00 64.35 114 LYS A O 1
ATOM 703 N N . PRO A 1 131 ? 39.238 34.672 89.042 1.00 68.93 115 PRO A N 1
ATOM 704 C CA . PRO A 1 131 ? 39.169 34.517 90.483 1.00 71.12 115 PRO A CA 1
ATOM 705 C C . PRO A 1 131 ? 38.052 35.284 91.170 1.00 70.51 115 PRO A C 1
ATOM 706 O O . PRO A 1 131 ? 37.285 34.686 91.914 1.00 77.26 115 PRO A O 1
ATOM 710 N N . PHE A 1 132 ? 37.939 36.595 90.954 1.00 67.06 116 PHE A N 1
ATOM 711 C CA . PHE A 1 132 ? 36.951 37.340 91.754 1.00 60.45 116 PHE A CA 1
ATOM 712 C C . PHE A 1 132 ? 35.502 36.938 91.364 1.00 57.99 116 PHE A C 1
ATOM 713 O O . PHE A 1 132 ? 34.554 37.102 92.140 1.00 56.20 116 PHE A O 1
ATOM 721 N N . HIS A 1 133 ? 35.348 36.467 90.139 1.00 52.02 117 HIS A N 1
ATOM 722 C CA . HIS A 1 133 ? 34.052 36.038 89.654 1.00 52.07 117 HIS A CA 1
ATOM 723 C C . HIS A 1 133 ? 33.644 34.762 90.409 1.00 53.80 117 HIS A C 1
ATOM 724 O O . HIS A 1 133 ? 32.503 34.651 90.933 1.00 51.62 117 HIS A O 1
ATOM 731 N N . LEU A 1 134 ? 34.602 33.832 90.505 1.00 54.80 118 LEU A N 1
ATOM 732 C CA . LEU A 1 134 ? 34.458 32.623 91.334 1.00 51.48 118 LEU A CA 1
ATOM 733 C C . LEU A 1 134 ? 34.113 32.942 92.773 1.00 51.69 118 LEU A C 1
ATOM 734 O O . LEU A 1 134 ? 33.138 32.423 93.301 1.00 48.34 118 LEU A O 1
ATOM 739 N N . ARG A 1 135 ? 34.865 33.847 93.400 1.00 52.91 119 ARG A N 1
ATOM 740 C CA . ARG A 1 135 ? 34.580 34.161 94.795 1.00 53.95 119 ARG A CA 1
ATOM 741 C C . ARG A 1 135 ? 33.153 34.643 94.988 1.00 48.56 119 ARG A C 1
ATOM 742 O O . ARG A 1 135 ? 32.519 34.265 95.958 1.00 50.67 119 ARG A O 1
ATOM 750 N N . SER A 1 136 ? 32.677 35.525 94.112 1.00 47.50 120 SER A N 1
ATOM 751 C CA . SER A 1 136 ? 31.325 36.103 94.217 1.00 48.92 120 SER A CA 1
ATOM 752 C C . SER A 1 136 ? 30.242 35.021 94.063 1.00 44.71 120 SER A C 1
ATOM 753 O O . SER A 1 136 ? 29.311 34.930 94.857 1.00 44.37 120 SER A O 1
ATOM 756 N N . VAL A 1 137 ? 30.398 34.199 93.037 1.00 43.46 121 VAL A N 1
ATOM 757 C CA . VAL A 1 137 ? 29.396 33.181 92.692 1.00 41.48 121 VAL A CA 1
ATOM 758 C C . VAL A 1 137 ? 29.378 32.106 93.786 1.00 42.71 121 VAL A C 1
ATOM 759 O O . VAL A 1 137 ? 28.313 31.760 94.315 1.00 43.79 121 VAL A O 1
ATOM 763 N N . ILE A 1 138 ? 30.560 31.660 94.199 1.00 42.72 122 ILE A N 1
ATOM 764 C CA . ILE A 1 138 ? 30.655 30.645 95.230 1.00 40.73 122 ILE A CA 1
ATOM 765 C C . ILE A 1 138 ? 30.046 31.105 96.534 1.00 42.68 122 ILE A C 1
ATOM 766 O O . ILE A 1 138 ? 29.250 30.384 97.130 1.00 43.35 122 ILE A O 1
ATOM 771 N N . ALA A 1 139 ? 30.379 32.327 96.964 1.00 43.72 123 ALA A N 1
ATOM 772 C CA . ALA A 1 139 ? 29.764 32.910 98.162 1.00 43.28 123 ALA A CA 1
ATOM 773 C C . ALA A 1 139 ? 28.264 33.110 97.962 1.00 43.40 123 ALA A C 1
ATOM 774 O O . ALA A 1 139 ? 27.489 32.906 98.881 1.00 46.62 123 ALA A O 1
ATOM 776 N N . ASP A 1 140 ? 27.824 33.527 96.795 1.00 43.35 124 ASP A N 1
ATOM 777 C CA . ASP A 1 140 ? 26.359 33.623 96.616 1.00 46.38 124 ASP A CA 1
ATOM 778 C C . ASP A 1 140 ? 25.708 32.207 96.758 1.00 45.77 124 ASP A C 1
ATOM 779 O O . ASP A 1 140 ? 24.682 32.052 97.419 1.00 43.39 124 ASP A O 1
ATOM 784 N N . ALA A 1 141 ? 26.363 31.172 96.214 1.00 44.11 125 ALA A N 1
ATOM 785 C CA . ALA A 1 141 ? 25.823 29.795 96.275 1.00 41.27 125 ALA A CA 1
ATOM 786 C C . ALA A 1 141 ? 25.878 29.258 97.651 1.00 43.03 125 ALA A C 1
ATOM 787 O O . ALA A 1 141 ? 25.050 28.389 98.054 1.00 42.94 125 ALA A O 1
ATOM 789 N N . ASP A 1 142 ? 26.893 29.697 98.390 1.00 44.53 126 ASP A N 1
ATOM 790 C CA . ASP A 1 142 ? 27.017 29.311 99.791 1.00 46.31 126 ASP A CA 1
ATOM 791 C C . ASP A 1 142 ? 27.024 27.777 99.959 1.00 44.31 126 ASP A C 1
ATOM 792 O O . ASP A 1 142 ? 26.227 27.222 100.734 1.00 51.61 126 ASP A O 1
ATOM 797 N N . PRO A 1 143 ? 27.960 27.083 99.295 1.00 41.37 127 PRO A N 1
ATOM 798 C CA . PRO A 1 143 ? 27.925 25.608 99.336 1.00 45.16 127 PRO A CA 1
ATOM 799 C C . PRO A 1 143 ? 28.652 25.005 100.534 1.00 46.51 127 PRO A C 1
ATOM 800 O O . PRO A 1 143 ? 29.236 25.699 101.314 1.00 44.71 127 PRO A O 1
ATOM 804 N N . ARG A 1 144 ? 28.608 23.691 100.615 1.00 50.01 128 ARG A N 1
ATOM 805 C CA . ARG A 1 144 ? 29.221 22.926 101.657 1.00 50.68 128 ARG A CA 1
ATOM 806 C C . ARG A 1 144 ? 30.641 22.599 101.194 1.00 50.20 128 ARG A C 1
ATOM 807 O O . ARG A 1 144 ? 31.567 22.545 101.988 1.00 56.43 128 ARG A O 1
ATOM 815 N N . LEU A 1 145 ? 30.823 22.437 99.882 1.00 49.13 129 LEU A N 1
ATOM 816 C CA . LEU A 1 145 ? 32.099 22.028 99.301 1.00 46.57 129 LEU A CA 1
ATOM 817 C C . LEU A 1 145 ? 32.141 22.283 97.817 1.00 43.26 129 LEU A C 1
ATOM 818 O O . LEU A 1 145 ? 31.181 22.764 97.218 1.00 40.14 129 LEU A O 1
ATOM 823 N N . VAL A 1 146 ? 33.311 22.076 97.256 1.00 42.38 130 VAL A N 1
ATOM 824 C CA . VAL A 1 146 ? 33.565 22.466 95.905 1.00 44.31 130 VAL A CA 1
ATOM 825 C C . VAL A 1 146 ? 34.310 21.356 95.228 1.00 45.57 130 VAL A C 1
ATOM 826 O O . VAL A 1 146 ? 35.275 20.809 95.798 1.00 52.51 130 VAL A O 1
ATOM 830 N N . ILE A 1 147 ? 33.894 21.028 94.008 1.00 40.05 131 ILE A N 1
ATOM 831 C CA . ILE A 1 147 ? 34.585 20.002 93.252 1.00 37.71 131 ILE A CA 1
ATOM 832 C C . ILE A 1 147 ? 35.240 20.609 92.034 1.00 37.80 131 ILE A C 1
ATOM 833 O O . ILE A 1 147 ? 34.557 21.272 91.226 1.00 43.69 131 ILE A O 1
ATOM 838 N N . ALA A 1 148 ? 36.535 20.340 91.871 1.00 35.26 132 ALA A N 1
ATOM 839 C CA . ALA A 1 148 ? 37.363 20.912 90.804 1.00 35.40 132 ALA A CA 1
ATOM 840 C C . ALA A 1 148 ? 37.817 19.819 89.857 1.00 37.50 132 ALA A C 1
ATOM 841 O O . ALA A 1 148 ? 37.804 18.637 90.191 1.00 37.59 132 ALA A O 1
ATOM 843 N N . GLU A 1 149 ? 38.328 20.244 88.726 1.00 37.87 133 GLU A N 1
ATOM 844 C CA . GLU A 1 149 ? 38.727 19.382 87.659 1.00 41.39 133 GLU A CA 1
ATOM 845 C C . GLU A 1 149 ? 40.064 18.633 87.903 1.00 44.09 133 GLU A C 1
ATOM 846 O O . GLU A 1 149 ? 40.280 17.578 87.359 1.00 40.34 133 GLU A O 1
ATOM 852 N N . ASP A 1 150 ? 40.984 19.253 88.623 1.00 47.09 134 ASP A N 1
ATOM 853 C CA . ASP A 1 150 ? 42.323 18.706 88.834 1.00 46.63 134 ASP A CA 1
ATOM 854 C C . ASP A 1 150 ? 42.936 19.490 89.954 1.00 45.70 134 ASP A C 1
ATOM 855 O O . ASP A 1 150 ? 42.303 20.386 90.498 1.00 44.77 134 ASP A O 1
ATOM 860 N N . GLU A 1 151 ? 44.165 19.171 90.319 1.00 53.15 135 GLU A N 1
ATOM 861 C CA . GLU A 1 151 ? 44.779 19.828 91.479 1.00 54.80 135 GLU A CA 1
ATOM 862 C C . GLU A 1 151 ? 45.134 21.281 91.225 1.00 50.98 135 GLU A C 1
ATOM 863 O O . GLU A 1 151 ? 45.026 22.117 92.116 1.00 51.09 135 GLU A O 1
ATOM 869 N N . THR A 1 152 ? 45.554 21.592 90.015 1.00 52.49 136 THR A N 1
ATOM 870 C CA . THR A 1 152 ? 45.878 22.978 89.689 1.00 55.71 136 THR A CA 1
ATOM 871 C C . THR A 1 152 ? 44.592 23.806 89.854 1.00 55.36 136 THR A C 1
ATOM 872 O O . THR A 1 152 ? 44.579 24.828 90.537 1.00 53.46 136 THR A O 1
ATOM 876 N N . ALA A 1 153 ? 43.502 23.329 89.254 1.00 53.11 137 ALA A N 1
ATOM 877 C CA . ALA A 1 153 ? 42.204 24.021 89.348 1.00 48.36 137 ALA A CA 1
ATOM 878 C C . ALA A 1 153 ? 41.714 24.098 90.775 1.00 47.34 137 ALA A C 1
ATOM 879 O O . ALA A 1 153 ? 41.117 25.078 91.167 1.00 43.89 137 ALA A O 1
ATOM 881 N N . ALA A 1 154 ? 41.961 23.052 91.556 1.00 50.88 138 ALA A N 1
ATOM 882 C CA . ALA A 1 154 ? 41.545 23.065 92.945 1.00 52.22 138 ALA A CA 1
ATOM 883 C C . ALA A 1 154 ? 42.384 24.072 93.724 1.00 51.55 138 ALA A C 1
ATOM 884 O O . ALA A 1 154 ? 41.886 24.659 94.677 1.00 49.24 138 ALA A O 1
ATOM 886 N N . ASP A 1 155 ? 43.653 24.241 93.373 1.00 56.34 139 ASP A N 1
ATOM 887 C CA . ASP A 1 155 ? 44.471 25.287 94.052 1.00 63.67 139 ASP A CA 1
ATOM 888 C C . ASP A 1 155 ? 43.952 26.680 93.711 1.00 65.36 139 ASP A C 1
ATOM 889 O O . ASP A 1 155 ? 43.813 27.517 94.596 1.00 67.82 139 ASP A O 1
ATOM 894 N N . ARG A 1 156 ? 43.634 26.923 92.447 1.00 62.85 140 ARG A N 1
ATOM 895 C CA . ARG A 1 156 ? 43.021 28.200 92.099 1.00 66.88 140 ARG A CA 1
ATOM 896 C C . ARG A 1 156 ? 41.742 28.444 92.919 1.00 63.32 140 ARG A C 1
ATOM 897 O O . ARG A 1 156 ? 41.535 29.544 93.446 1.00 56.07 140 ARG A O 1
ATOM 905 N N . LEU A 1 157 ? 40.916 27.414 93.096 1.00 59.41 141 LEU A N 1
ATOM 906 C CA . LEU A 1 157 ? 39.686 27.588 93.870 1.00 58.95 141 LEU A CA 1
ATOM 907 C C . LEU A 1 157 ? 39.915 27.848 95.332 1.00 58.51 141 LEU A C 1
ATOM 908 O O . LEU A 1 157 ? 39.119 28.556 95.941 1.00 57.84 141 LEU A O 1
ATOM 913 N N . ARG A 1 158 ? 40.983 27.287 95.897 1.00 58.52 142 ARG A N 1
ATOM 914 C CA . ARG A 1 158 ? 41.310 27.526 97.307 1.00 61.33 142 ARG A CA 1
ATOM 915 C C . ARG A 1 158 ? 41.729 28.975 97.569 1.00 58.72 142 ARG A C 1
ATOM 916 O O . ARG A 1 158 ? 41.583 29.459 98.671 1.00 60.10 142 ARG A O 1
ATOM 924 N N . ASP A 1 159 ? 42.229 29.675 96.572 1.00 62.12 143 ASP A N 1
ATOM 925 C CA . ASP A 1 159 ? 42.542 31.103 96.754 1.00 64.66 143 ASP A CA 1
ATOM 926 C C . ASP A 1 159 ? 41.248 31.907 96.981 1.00 65.10 143 ASP A C 1
ATOM 927 O O . ASP A 1 159 ? 41.285 32.989 97.583 1.00 61.28 143 ASP A O 1
ATOM 932 N N . VAL A 1 160 ? 40.102 31.376 96.525 1.00 60.98 144 VAL A N 1
ATOM 933 C CA . VAL A 1 160 ? 38.892 32.188 96.499 1.00 60.17 144 VAL A CA 1
ATOM 934 C C . VAL A 1 160 ? 37.821 31.728 97.456 1.00 54.68 144 VAL A C 1
ATOM 935 O O . VAL A 1 160 ? 36.800 32.367 97.553 1.00 54.89 144 VAL A O 1
ATOM 939 N N . THR A 1 161 ? 38.046 30.629 98.167 1.00 54.57 145 THR A N 1
ATOM 940 C CA . THR A 1 161 ? 37.109 30.177 99.180 1.00 51.93 145 THR A CA 1
ATOM 941 C C . THR A 1 161 ? 37.913 29.456 100.243 1.00 54.87 145 THR A C 1
ATOM 942 O O . THR A 1 161 ? 39.013 28.977 99.993 1.00 52.48 145 THR A O 1
ATOM 946 N N . ASP A 1 162 ? 37.349 29.400 101.442 1.00 59.50 146 ASP A N 1
ATOM 947 C CA . ASP A 1 162 ? 37.896 28.628 102.537 1.00 61.60 146 ASP A CA 1
ATOM 948 C C . ASP A 1 162 ? 37.203 27.284 102.667 1.00 60.26 146 ASP A C 1
ATOM 949 O O . ASP A 1 162 ? 37.596 26.458 103.491 1.00 58.59 146 ASP A O 1
ATOM 954 N N . LEU A 1 163 ? 36.143 27.064 101.893 1.00 56.27 147 LEU A N 1
ATOM 955 C CA . LEU A 1 163 ? 35.465 25.768 101.943 1.00 53.56 147 LEU A CA 1
ATOM 956 C C . LEU A 1 163 ? 36.397 24.708 101.382 1.00 49.37 147 LEU A C 1
ATOM 957 O O . LEU A 1 163 ? 37.284 25.015 100.575 1.00 47.80 147 LEU A O 1
ATOM 962 N N . PRO A 1 164 ? 36.188 23.457 101.796 1.00 47.47 148 PRO A N 1
ATOM 963 C CA . PRO A 1 164 ? 36.881 22.310 101.200 1.00 48.72 148 PRO A CA 1
ATOM 964 C C . PRO A 1 164 ? 36.679 22.176 99.698 1.00 48.15 148 PRO A C 1
ATOM 965 O O . PRO A 1 164 ? 35.566 22.218 99.221 1.00 50.94 148 PRO A O 1
ATOM 969 N N . VAL A 1 165 ? 37.780 22.055 98.972 1.00 51.04 149 VAL A N 1
ATOM 970 C CA . VAL A 1 165 ? 37.792 21.895 97.532 1.00 51.41 149 VAL A CA 1
ATOM 971 C C . VAL A 1 165 ? 38.353 20.504 97.259 1.00 50.03 149 VAL A C 1
ATOM 972 O O . VAL A 1 165 ? 39.416 20.179 97.794 1.00 48.91 149 VAL A O 1
ATOM 976 N N . TYR A 1 166 ? 37.719 19.725 96.382 1.00 47.21 150 TYR A N 1
ATOM 977 C CA . TYR A 1 166 ? 38.174 18.361 96.108 1.00 42.77 150 TYR A CA 1
ATOM 978 C C . TYR A 1 166 ? 38.442 18.182 94.650 1.00 43.40 150 TYR A C 1
ATOM 979 O O . TYR A 1 166 ? 37.622 18.553 93.844 1.00 45.85 150 TYR A O 1
ATOM 988 N N . SER A 1 167 ? 39.591 17.620 94.310 1.00 43.06 151 SER A N 1
ATOM 989 C CA . SER A 1 167 ? 39.895 17.211 92.941 1.00 45.29 151 SER A CA 1
ATOM 990 C C . SER A 1 167 ? 39.003 16.049 92.512 1.00 44.90 151 SER A C 1
ATOM 991 O O . SER A 1 167 ? 38.830 15.115 93.272 1.00 42.50 151 SER A O 1
ATOM 994 N N . ILE A 1 168 ? 38.483 16.060 91.287 1.00 43.71 152 ILE A N 1
ATOM 995 C CA . ILE A 1 168 ? 37.626 14.951 90.874 1.00 43.54 152 ILE A CA 1
ATOM 996 C C . ILE A 1 168 ? 38.382 13.590 90.851 1.00 43.36 152 ILE A C 1
ATOM 997 O O . ILE A 1 168 ? 37.826 12.578 91.160 1.00 43.25 152 ILE A O 1
ATOM 1002 N N . ASP A 1 169 ? 39.649 13.583 90.478 1.00 52.91 153 ASP A N 1
ATOM 1003 C CA . ASP A 1 169 ? 40.446 12.346 90.470 1.00 54.12 153 ASP A CA 1
ATOM 1004 C C . ASP A 1 169 ? 40.632 11.815 91.855 1.00 55.45 153 ASP A C 1
ATOM 1005 O O . ASP A 1 169 ? 40.337 10.665 92.139 1.00 64.98 153 ASP A O 1
ATOM 1010 N N . SER A 1 170 ? 41.134 12.646 92.746 1.00 53.69 154 SER A N 1
ATOM 1011 C CA . SER A 1 170 ? 41.392 12.157 94.055 1.00 53.78 154 SER A CA 1
ATOM 1012 C C . SER A 1 170 ? 40.092 11.555 94.598 1.00 48.49 154 SER A C 1
ATOM 1013 O O . SER A 1 170 ? 40.057 10.371 95.006 1.00 47.17 154 SER A O 1
ATOM 1016 N N . LEU A 1 171 ? 39.013 12.336 94.604 1.00 43.53 155 LEU A N 1
ATOM 1017 C CA . LEU A 1 171 ? 37.786 11.819 95.230 1.00 40.14 155 LEU A CA 1
ATOM 1018 C C . LEU A 1 171 ? 37.169 10.663 94.470 1.00 36.95 155 LEU A C 1
ATOM 1019 O O . LEU A 1 171 ? 36.441 9.882 95.051 1.00 38.08 155 LEU A O 1
ATOM 1024 N N . TRP A 1 172 ? 37.438 10.538 93.182 1.00 37.74 156 TRP A N 1
ATOM 1025 C CA . TRP A 1 172 ? 36.927 9.407 92.433 1.00 38.66 156 TRP A CA 1
ATOM 1026 C C . TRP A 1 172 ? 37.477 8.084 92.951 1.00 42.22 156 TRP A C 1
ATOM 1027 O O . TRP A 1 172 ? 36.793 7.097 92.872 1.00 37.99 156 TRP A O 1
ATOM 1038 N N . ALA A 1 173 ? 38.700 8.069 93.499 1.00 41.67 157 ALA A N 1
ATOM 1039 C CA . ALA A 1 173 ? 39.213 6.819 94.080 1.00 43.66 157 ALA A CA 1
ATOM 1040 C C . ALA A 1 173 ? 38.246 6.273 95.117 1.00 43.37 157 ALA A C 1
ATOM 1041 O O . ALA A 1 173 ? 37.936 5.076 95.133 1.00 45.42 157 ALA A O 1
ATOM 1043 N N . ASP A 1 174 ? 37.787 7.152 95.997 1.00 42.96 158 ASP A N 1
ATOM 1044 C CA . ASP A 1 174 ? 36.812 6.779 97.016 1.00 45.61 158 ASP A CA 1
ATOM 1045 C C . ASP A 1 174 ? 35.504 6.348 96.426 1.00 45.04 158 ASP A C 1
ATOM 1046 O O . ASP A 1 174 ? 34.908 5.401 96.911 1.00 48.77 158 ASP A O 1
ATOM 1051 N N . VAL A 1 175 ? 35.029 7.061 95.406 1.00 42.91 159 VAL A N 1
ATOM 1052 C CA . VAL A 1 175 ? 33.739 6.721 94.802 1.00 40.52 159 VAL A CA 1
ATOM 1053 C C . VAL A 1 175 ? 33.819 5.319 94.235 1.00 38.58 159 VAL A C 1
ATOM 1054 O O . VAL A 1 175 ? 32.850 4.564 94.277 1.00 37.75 159 VAL A O 1
ATOM 1058 N N . GLU A 1 176 ? 34.954 4.973 93.655 1.00 38.83 160 GLU A N 1
ATOM 1059 C CA . GLU A 1 176 ? 35.113 3.609 93.122 1.00 41.19 160 GLU A CA 1
ATOM 1060 C C . GLU A 1 176 ? 35.090 2.539 94.231 1.00 40.67 160 GLU A C 1
ATOM 1061 O O . GLU A 1 176 ? 34.439 1.486 94.079 1.00 40.78 160 GLU A O 1
ATOM 1067 N N . ARG A 1 177 ? 35.756 2.815 95.341 1.00 41.19 161 ARG A N 1
ATOM 1068 C CA . ARG A 1 177 ? 35.719 1.889 96.463 1.00 47.14 161 ARG A CA 1
ATOM 1069 C C . ARG A 1 177 ? 34.293 1.733 96.915 1.00 43.99 161 ARG A C 1
ATOM 1070 O O . ARG A 1 177 ? 33.817 0.645 97.160 1.00 42.49 161 ARG A O 1
ATOM 1078 N N . LEU A 1 178 ? 33.597 2.864 97.001 1.00 45.97 162 LEU A N 1
ATOM 1079 C CA . LEU A 1 178 ? 32.222 2.868 97.440 1.00 42.30 162 LEU A CA 1
ATOM 1080 C C . LEU A 1 178 ? 31.369 2.129 96.465 1.00 43.37 162 LEU A C 1
ATOM 1081 O O . LEU A 1 178 ? 30.434 1.440 96.848 1.00 39.18 162 LEU A O 1
ATOM 1086 N N . ARG A 1 179 ? 31.676 2.287 95.182 1.00 42.96 163 ARG A N 1
ATOM 1087 C CA . ARG A 1 179 ? 30.943 1.567 94.150 1.00 43.46 163 ARG A CA 1
ATOM 1088 C C . ARG A 1 179 ? 31.081 0.063 94.320 1.00 41.79 163 ARG A C 1
ATOM 1089 O O . ARG A 1 179 ? 30.107 -0.673 94.215 1.00 42.48 163 ARG A O 1
ATOM 1097 N N . ASP A 1 180 ? 32.304 -0.368 94.584 1.00 43.76 164 ASP A N 1
ATOM 1098 C CA . ASP A 1 180 ? 32.639 -1.773 94.681 1.00 44.65 164 ASP A CA 1
ATOM 1099 C C . ASP A 1 180 ? 31.931 -2.408 95.864 1.00 44.16 164 ASP A C 1
ATOM 1100 O O . ASP A 1 180 ? 31.411 -3.516 95.760 1.00 43.51 164 ASP A O 1
ATOM 1105 N N . ALA A 1 181 ? 31.862 -1.667 96.957 1.00 44.71 165 ALA A N 1
ATOM 1106 C CA . ALA A 1 181 ? 31.066 -2.050 98.126 1.00 44.54 165 ALA A CA 1
ATOM 1107 C C . ALA A 1 181 ? 29.537 -1.976 97.954 1.00 45.38 165 ALA A C 1
ATOM 1108 O O . ALA A 1 181 ? 28.801 -2.312 98.870 1.00 48.14 165 ALA A O 1
ATOM 1110 N N . GLY A 1 182 ? 29.047 -1.556 96.802 1.00 46.19 166 GLY A N 1
ATOM 1111 C CA . GLY A 1 182 ? 27.592 -1.341 96.603 1.00 47.12 166 GLY A CA 1
ATOM 1112 C C . GLY A 1 182 ? 26.974 -0.251 97.474 1.00 44.83 166 GLY A C 1
ATOM 1113 O O . GLY A 1 182 ? 25.803 -0.316 97.812 1.00 44.22 166 GLY A O 1
ATOM 1114 N N . ALA A 1 183 ? 27.749 0.765 97.853 1.00 44.72 167 ALA A N 1
ATOM 1115 C CA . ALA A 1 183 ? 27.207 1.840 98.717 1.00 45.37 167 ALA A CA 1
ATOM 1116 C C . ALA A 1 183 ? 26.225 2.773 98.002 1.00 45.06 167 ALA A C 1
ATOM 1117 O O . ALA A 1 183 ? 26.337 3.004 96.800 1.00 47.20 167 ALA A O 1
ATOM 1119 N N . GLY A 1 184 ? 25.240 3.260 98.749 1.00 44.14 168 GLY A N 1
ATOM 1120 C CA . GLY A 1 184 ? 24.477 4.423 98.365 1.00 45.51 168 GLY A CA 1
ATOM 1121 C C . GLY A 1 184 ? 23.167 4.091 97.684 1.00 48.98 168 GLY A C 1
ATOM 1122 O O . GLY A 1 184 ? 22.528 4.988 97.158 1.00 47.46 168 GLY A O 1
ATOM 1123 N N . ALA A 1 185 ? 22.795 2.803 97.639 1.00 46.63 169 ALA A N 1
ATOM 1124 C CA . ALA A 1 185 ? 21.577 2.369 96.939 1.00 47.50 169 ALA A CA 1
ATOM 1125 C C . ALA A 1 185 ? 20.323 2.821 97.634 1.00 48.42 169 ALA A C 1
ATOM 1126 O O . ALA A 1 185 ? 19.290 2.943 97.005 1.00 47.91 169 ALA A O 1
ATOM 1128 N N . GLU A 1 186 ? 20.425 2.980 98.938 1.00 47.80 170 GLU A N 1
ATOM 1129 C CA . GLU A 1 186 ? 19.431 3.592 99.801 1.00 52.80 170 GLU A CA 1
ATOM 1130 C C . GLU A 1 186 ? 18.818 4.860 99.146 1.00 49.97 170 GLU A C 1
ATOM 1131 O O . GLU A 1 186 ? 19.536 5.718 98.635 1.00 47.93 170 GLU A O 1
ATOM 1137 N N . ALA A 1 187 ? 17.488 4.954 99.128 1.00 49.31 171 ALA A N 1
ATOM 1138 C CA . ALA A 1 187 ? 16.799 6.212 98.826 1.00 46.79 171 ALA A CA 1
ATOM 1139 C C . ALA A 1 187 ? 16.757 7.043 100.079 1.00 50.69 171 ALA A C 1
ATOM 1140 O O . ALA A 1 187 ? 17.068 6.573 101.155 1.00 52.43 171 ALA A O 1
ATOM 1142 N N . VAL A 1 188 ? 16.376 8.299 99.923 1.00 48.82 172 VAL A N 1
ATOM 1143 C CA . VAL A 1 188 ? 16.253 9.211 101.021 1.00 46.26 172 VAL A CA 1
ATOM 1144 C C . VAL A 1 188 ? 15.116 10.100 100.594 1.00 45.69 172 VAL A C 1
ATOM 1145 O O . VAL A 1 188 ? 14.847 10.181 99.408 1.00 44.31 172 VAL A O 1
ATOM 1149 N N . GLU A 1 189 ? 14.472 10.769 101.547 1.00 46.30 173 GLU A N 1
ATOM 1150 C CA . GLU A 1 189 ? 13.384 11.690 101.287 1.00 50.54 173 GLU A CA 1
ATOM 1151 C C . GLU A 1 189 ? 13.847 12.895 100.472 1.00 46.03 173 GLU A C 1
ATOM 1152 O O . GLU A 1 189 ? 14.693 13.641 100.912 1.00 44.52 173 GLU A O 1
ATOM 1158 N N . VAL A 1 190 ? 13.286 13.056 99.278 1.00 44.33 174 VAL A N 1
ATOM 1159 C CA . VAL A 1 190 ? 13.476 14.277 98.483 1.00 43.77 174 VAL A CA 1
ATOM 1160 C C . VAL A 1 190 ? 12.128 14.698 97.944 1.00 43.78 174 VAL A C 1
ATOM 1161 O O . VAL A 1 190 ? 11.394 13.869 97.404 1.00 42.92 174 VAL A O 1
ATOM 1165 N N . SER A 1 191 ? 11.786 15.962 98.101 1.00 43.45 175 SER A N 1
ATOM 1166 C CA . SER A 1 191 ? 10.467 16.434 97.646 1.00 44.99 175 SER A CA 1
ATOM 1167 C C . SER A 1 191 ? 10.592 16.923 96.225 1.00 43.03 175 SER A C 1
ATOM 1168 O O . SER A 1 191 ? 11.631 17.465 95.860 1.00 41.54 175 SER A O 1
ATOM 1171 N N . PRO A 1 192 ? 9.536 16.750 95.414 1.00 43.58 176 PRO A N 1
ATOM 1172 C CA . PRO 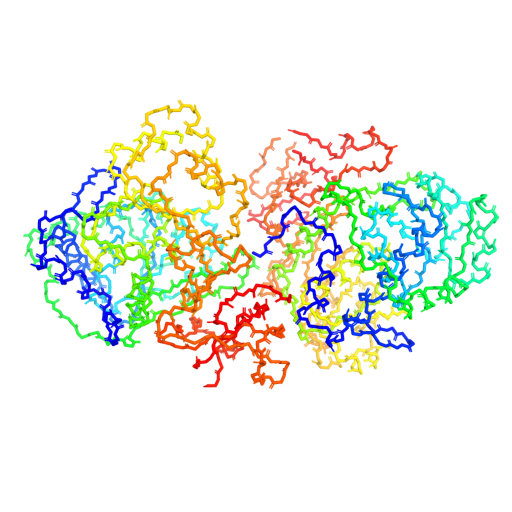A 1 192 ? 9.530 17.338 94.084 1.00 40.82 176 PRO A CA 1
ATOM 1173 C C . PRO A 1 192 ? 9.741 18.835 94.097 1.00 41.12 176 PRO A C 1
ATOM 1174 O O . PRO A 1 192 ? 10.142 19.404 93.065 1.00 35.76 176 PRO A O 1
ATOM 1178 N N . GLU A 1 193 ? 9.465 19.474 95.244 1.00 42.31 177 GLU A N 1
ATOM 1179 C CA . GLU A 1 193 ? 9.639 20.918 95.366 1.00 40.78 177 GLU A CA 1
ATOM 1180 C C . GLU A 1 193 ? 11.021 21.290 95.792 1.00 38.44 177 GLU A C 1
ATOM 1181 O O . GLU A 1 193 ? 11.350 22.442 95.810 1.00 38.19 177 GLU A O 1
ATOM 1187 N N . ASP A 1 194 ? 11.841 20.319 96.165 1.00 40.00 178 ASP A N 1
ATOM 1188 C CA . ASP A 1 194 ? 13.231 20.616 96.543 1.00 39.64 178 ASP A CA 1
ATOM 1189 C C . ASP A 1 194 ? 14.023 21.115 95.359 1.00 38.71 178 ASP A C 1
ATOM 1190 O O . ASP A 1 194 ? 13.873 20.645 94.226 1.00 38.83 178 ASP A O 1
ATOM 1195 N N . LEU A 1 195 ? 14.876 22.081 95.639 1.00 40.41 179 LEU A N 1
ATOM 1196 C CA . LEU A 1 195 ? 15.855 22.559 94.687 1.00 39.46 179 LEU A CA 1
ATOM 1197 C C . LEU A 1 195 ? 16.800 21.459 94.254 1.00 36.21 179 LEU A C 1
ATOM 1198 O O . LEU A 1 195 ? 17.306 20.714 95.081 1.00 38.87 179 LEU A O 1
ATOM 1203 N N . ALA A 1 196 ? 17.021 21.369 92.948 1.00 34.18 180 ALA A N 1
ATOM 1204 C CA . ALA A 1 196 ? 17.959 20.411 92.375 1.00 32.63 180 ALA A CA 1
ATOM 1205 C C . ALA A 1 196 ? 19.169 21.097 91.750 1.00 32.39 180 ALA A C 1
ATOM 1206 O O . ALA A 1 196 ? 20.312 20.589 91.836 1.00 32.09 180 ALA A O 1
ATOM 1208 N N . VAL A 1 197 ? 18.948 22.239 91.094 1.00 30.72 181 VAL A N 1
ATOM 1209 C CA . VAL A 1 197 ? 20.033 22.948 90.416 1.00 28.52 181 VAL A CA 1
ATOM 1210 C C . VAL A 1 197 ? 19.944 24.438 90.620 1.00 31.07 181 VAL A C 1
ATOM 1211 O O . VAL A 1 197 ? 18.827 24.991 90.699 1.00 30.22 181 VAL A O 1
ATOM 1215 N N . LEU A 1 198 ? 21.114 25.096 90.756 1.00 29.75 182 LEU A N 1
ATOM 1216 C CA . LEU A 1 198 ? 21.222 26.547 90.618 1.00 33.73 182 LEU A CA 1
ATOM 1217 C C . LEU A 1 198 ? 21.962 26.837 89.365 1.00 31.05 182 LEU A C 1
ATOM 1218 O O . LEU A 1 198 ? 23.077 26.361 89.166 1.00 31.64 182 LEU A O 1
ATOM 1223 N N . ILE A 1 199 ? 21.361 27.622 88.508 1.00 29.93 183 ILE A N 1
ATOM 1224 C CA . ILE A 1 199 ? 22.014 27.950 87.255 1.00 29.62 183 ILE A CA 1
ATOM 1225 C C . ILE A 1 199 ? 22.382 29.399 87.277 1.00 29.76 183 ILE A C 1
ATOM 1226 O O . ILE A 1 199 ? 21.491 30.255 87.188 1.00 28.87 183 ILE A O 1
ATOM 1231 N N . TYR A 1 200 ? 23.680 29.700 87.355 1.00 30.28 184 TYR A N 1
ATOM 1232 C CA . TYR A 1 200 ? 24.108 31.094 87.395 1.00 31.24 184 TYR A CA 1
ATOM 1233 C C . TYR A 1 200 ? 24.028 31.679 86.006 1.00 31.88 184 TYR A C 1
ATOM 1234 O O . TYR A 1 200 ? 24.664 31.181 85.110 1.00 34.38 184 TYR A O 1
ATOM 1243 N N . THR A 1 201 ? 23.227 32.717 85.823 1.00 35.40 185 THR A N 1
ATOM 1244 C CA . THR A 1 201 ? 23.125 33.451 84.525 1.00 38.16 185 THR A CA 1
ATOM 1245 C C . THR A 1 201 ? 23.948 34.788 84.472 1.00 38.60 185 THR A C 1
ATOM 1246 O O . THR A 1 201 ? 24.218 35.338 83.415 1.00 35.87 185 THR A O 1
ATOM 1250 N N . SER A 1 202 ? 24.397 35.271 85.612 1.00 42.83 186 SER A N 1
ATOM 1251 C CA . SER A 1 202 ? 25.148 36.543 85.647 1.00 43.61 186 SER A CA 1
ATOM 1252 C C . SER A 1 202 ? 26.598 36.443 85.138 1.00 43.26 186 SER A C 1
ATOM 1253 O O . SER A 1 202 ? 27.340 35.544 85.452 1.00 40.89 186 SER A O 1
ATOM 1256 N N . GLY A 1 203 ? 26.993 37.419 84.344 1.00 44.78 187 GLY A N 1
ATOM 1257 C CA . GLY A 1 203 ? 28.362 37.504 83.853 1.00 41.58 187 GLY A CA 1
ATOM 1258 C C . GLY A 1 203 ? 29.296 38.147 84.886 1.00 41.86 187 GLY A C 1
ATOM 1259 O O . GLY A 1 203 ? 28.892 38.550 86.005 1.00 37.60 187 GLY A O 1
ATOM 1260 N N . SER A 1 204 ? 30.554 38.196 84.474 1.00 43.23 188 SER A N 1
ATOM 1261 C CA . SER A 1 204 ? 31.661 38.798 85.220 1.00 45.97 188 SER A CA 1
ATOM 1262 C C . SER A 1 204 ? 31.345 40.143 85.870 1.00 45.05 188 SER A C 1
ATOM 1263 O O . SER A 1 204 ? 31.700 40.373 87.037 1.00 41.67 188 SER A O 1
ATOM 1266 N N . THR A 1 205 ? 30.675 40.993 85.079 1.00 41.62 189 THR A N 1
ATOM 1267 C CA . THR A 1 205 ? 30.375 42.364 85.402 1.00 47.02 189 THR A CA 1
ATOM 1268 C C . THR A 1 205 ? 29.030 42.580 86.079 1.00 46.93 189 THR A C 1
ATOM 1269 O O . THR A 1 205 ? 28.539 43.719 86.113 1.00 46.47 189 THR A O 1
ATOM 1273 N N . ALA A 1 206 ? 28.445 41.518 86.615 1.00 44.38 190 ALA A N 1
ATOM 1274 C CA . ALA A 1 206 ? 27.115 41.591 87.188 1.00 44.11 190 ALA A CA 1
ATOM 1275 C C . ALA A 1 206 ? 27.132 41.041 88.611 1.00 44.35 190 ALA A C 1
ATOM 1276 O O . ALA A 1 206 ? 27.993 40.218 88.961 1.00 47.34 190 ALA A O 1
ATOM 1278 N N . ALA A 1 207 ? 26.177 41.497 89.425 1.00 41.02 191 ALA A N 1
ATOM 1279 C CA . ALA A 1 207 ? 25.911 40.894 90.690 1.00 42.69 191 ALA A CA 1
ATOM 1280 C C . ALA A 1 207 ? 25.522 39.404 90.445 1.00 44.58 191 ALA A C 1
ATOM 1281 O O . ALA A 1 207 ? 24.848 39.115 89.449 1.00 41.41 191 ALA A O 1
ATOM 1283 N N . PRO A 1 208 ? 25.939 38.497 91.346 1.00 44.02 192 PRO A N 1
ATOM 1284 C CA . PRO A 1 208 ? 25.655 37.099 91.156 1.00 43.55 192 PRO A CA 1
ATOM 1285 C C . PRO A 1 208 ? 24.139 36.816 91.163 1.00 45.11 192 PRO A C 1
ATOM 1286 O O . PRO A 1 208 ? 23.385 37.406 91.930 1.00 42.91 192 PRO A O 1
ATOM 1290 N N . LYS A 1 209 ? 23.704 35.920 90.290 1.00 42.91 193 LYS A N 1
ATOM 1291 C CA . LYS A 1 209 ? 22.276 35.718 90.044 1.00 41.86 193 LYS A CA 1
ATOM 1292 C C . LYS A 1 209 ? 22.076 34.359 89.416 1.00 38.16 193 LYS A C 1
ATOM 1293 O O . LYS A 1 209 ? 22.562 34.123 88.344 1.00 37.67 193 LYS A O 1
ATOM 1299 N N . ALA A 1 210 ? 21.389 33.473 90.123 1.00 36.19 194 ALA A N 1
ATOM 1300 C CA . ALA A 1 210 ? 21.161 32.136 89.692 1.00 36.17 194 ALA A CA 1
ATOM 1301 C C . ALA A 1 210 ? 19.683 31.865 89.685 1.00 36.13 194 ALA A C 1
ATOM 1302 O O . ALA A 1 210 ? 18.972 32.259 90.613 1.00 37.42 194 ALA A O 1
ATOM 1304 N N . VAL A 1 211 ? 19.221 31.165 88.668 1.00 33.21 195 VAL A N 1
ATOM 1305 C CA . VAL A 1 211 ? 17.871 30.620 88.717 1.00 34.07 195 VAL A CA 1
ATOM 1306 C C . VAL A 1 211 ? 17.832 29.361 89.579 1.00 32.09 195 VAL A C 1
ATOM 1307 O O . VAL A 1 211 ? 18.675 28.499 89.440 1.00 31.86 195 VAL A O 1
ATOM 1311 N N . ALA A 1 212 ? 16.863 29.301 90.478 1.00 31.97 196 ALA A N 1
ATOM 1312 C CA . ALA A 1 212 ? 16.690 28.202 91.383 1.00 32.83 196 ALA A CA 1
ATOM 1313 C C . ALA A 1 212 ? 15.714 27.260 90.806 1.00 33.79 196 ALA A C 1
ATOM 1314 O O . ALA A 1 212 ? 14.535 27.597 90.627 1.00 32.95 196 ALA A O 1
ATOM 1316 N N . CYS A 1 213 ? 16.174 26.031 90.581 1.00 32.66 197 CYS A N 1
ATOM 1317 C CA . CYS A 1 213 ? 15.392 25.091 89.826 1.00 30.24 197 CYS A CA 1
ATOM 1318 C C . CYS A 1 213 ? 15.031 23.910 90.651 1.00 29.87 197 CYS A C 1
ATOM 1319 O O . CYS A 1 213 ? 15.915 23.083 90.977 1.00 29.43 197 CYS A O 1
ATOM 1322 N N . PRO A 1 214 ? 13.742 23.761 90.955 1.00 29.04 198 PRO A N 1
ATOM 1323 C CA . PRO A 1 214 ? 13.317 22.588 91.667 1.00 29.22 198 PRO A CA 1
ATOM 1324 C C . PRO A 1 214 ? 13.232 21.369 90.796 1.00 28.89 198 PRO A C 1
ATOM 1325 O O . PRO A 1 214 ? 13.065 21.472 89.607 1.00 28.92 198 PRO A O 1
ATOM 1329 N N . HIS A 1 215 ? 13.249 20.208 91.414 1.00 30.86 199 HIS A N 1
ATOM 1330 C CA . HIS A 1 215 ? 13.051 18.921 90.701 1.00 31.46 199 HIS A CA 1
ATOM 1331 C C . HIS A 1 215 ? 11.897 18.869 89.739 1.00 30.09 199 HIS A C 1
ATOM 1332 O O . HIS A 1 215 ? 12.060 18.463 88.577 1.00 29.35 199 HIS A O 1
ATOM 1339 N N . GLN A 1 216 ? 10.713 19.250 90.177 1.00 31.92 200 GLN A N 1
ATOM 1340 C CA . GLN A 1 216 ? 9.552 18.993 89.311 1.00 32.44 200 GLN A CA 1
ATOM 1341 C C . GLN A 1 216 ? 9.566 19.798 88.044 1.00 30.67 200 GLN A C 1
ATOM 1342 O O . GLN A 1 216 ? 9.120 19.325 87.016 1.00 32.72 200 GLN A O 1
ATOM 1348 N N . GLN A 1 217 ? 9.924 21.079 88.151 1.00 31.53 201 GLN A N 1
ATOM 1349 C CA . GLN A 1 217 ? 9.966 21.949 86.987 1.00 31.23 201 GLN A CA 1
ATOM 1350 C C . GLN A 1 217 ? 10.943 21.349 85.951 1.00 28.72 201 GLN A C 1
ATOM 1351 O O . GLN A 1 217 ? 10.687 21.369 84.747 1.00 28.42 201 GLN A O 1
ATOM 1357 N N . ILE A 1 218 ? 12.060 20.830 86.441 1.00 27.68 202 ILE A N 1
ATOM 1358 C CA . ILE A 1 218 ? 13.125 20.339 85.581 1.00 26.14 202 ILE A CA 1
ATOM 1359 C C . ILE A 1 218 ? 12.610 19.147 84.818 1.00 25.92 202 ILE A C 1
ATOM 1360 O O . ILE A 1 218 ? 12.684 19.105 83.614 1.00 26.49 202 ILE A O 1
ATOM 1365 N N . VAL A 1 219 ? 12.014 18.196 85.526 1.00 27.05 203 VAL A N 1
ATOM 1366 C CA . VAL A 1 219 ? 11.508 17.007 84.908 1.00 24.71 203 VAL A CA 1
ATOM 1367 C C . VAL A 1 219 ? 10.413 17.390 83.975 1.00 26.25 203 VAL A C 1
ATOM 1368 O O . VAL A 1 219 ? 10.347 16.887 82.838 1.00 26.99 203 VAL A O 1
ATOM 1372 N N . PHE A 1 220 ? 9.537 18.302 84.403 1.00 26.88 204 PHE A N 1
ATOM 1373 C CA . PHE A 1 220 ? 8.446 18.717 83.527 1.00 25.37 204 PHE A CA 1
ATOM 1374 C C . PHE A 1 220 ? 8.977 19.323 82.251 1.00 23.31 204 PHE A C 1
ATOM 1375 O O . PHE A 1 220 ? 8.610 18.929 81.150 1.00 23.28 204 PHE A O 1
ATOM 1383 N N . ALA A 1 221 ? 9.880 20.290 82.379 1.00 23.39 205 ALA A N 1
ATOM 1384 C CA . ALA A 1 221 ? 10.415 20.901 81.179 1.00 22.01 205 ALA A CA 1
ATOM 1385 C C . ALA A 1 221 ? 11.089 19.887 80.288 1.00 21.36 205 ALA A C 1
ATOM 1386 O O . ALA A 1 221 ? 10.954 19.958 79.083 1.00 20.31 205 ALA A O 1
ATOM 1388 N N . ALA A 1 222 ? 11.830 18.924 80.837 1.00 22.17 206 ALA A N 1
ATOM 1389 C CA . ALA A 1 222 ? 12.454 17.914 79.954 1.00 21.24 206 ALA A CA 1
ATOM 1390 C C . ALA A 1 222 ? 11.390 17.102 79.203 1.00 22.69 206 ALA A C 1
ATOM 1391 O O . ALA A 1 222 ? 11.518 16.916 78.003 1.00 22.72 206 ALA A O 1
ATOM 1393 N N . SER A 1 223 ? 10.342 16.665 79.899 1.00 23.36 207 SER A N 1
ATOM 1394 C CA . SER A 1 223 ? 9.234 15.881 79.262 1.00 23.01 207 SER A CA 1
ATOM 1395 C C . SER A 1 223 ? 8.522 16.725 78.226 1.00 23.09 207 SER A C 1
ATOM 1396 O O . SER A 1 223 ? 8.114 16.246 77.181 1.00 24.34 207 SER A O 1
ATOM 1399 N N . SER A 1 224 ? 8.411 18.008 78.473 1.00 23.71 208 SER A N 1
ATOM 1400 C CA . SER A 1 224 ? 7.676 18.865 77.505 1.00 25.11 208 SER A CA 1
ATOM 1401 C C . SER A 1 224 ? 8.461 19.157 76.239 1.00 24.81 208 SER A C 1
ATOM 1402 O O . SER A 1 224 ? 7.943 19.134 75.108 1.00 25.44 208 SER A O 1
ATOM 1405 N N . ILE A 1 225 ? 9.723 19.490 76.406 1.00 24.78 209 ILE A N 1
ATOM 1406 C CA . ILE A 1 225 ? 10.601 19.667 75.251 1.00 22.69 209 ILE A CA 1
ATOM 1407 C C . ILE A 1 225 ? 10.599 18.384 74.393 1.00 20.98 209 ILE A C 1
ATOM 1408 O O . ILE A 1 225 ? 10.503 18.383 73.144 1.00 19.27 209 ILE A O 1
ATOM 1413 N N . ASN A 1 226 ? 10.710 17.265 75.078 1.00 22.44 210 ASN A N 1
ATOM 1414 C CA . ASN A 1 226 ? 10.815 15.991 74.387 1.00 22.99 210 ASN A CA 1
ATOM 1415 C C . ASN A 1 226 ? 9.522 15.585 73.717 1.00 22.25 210 ASN A C 1
ATOM 1416 O O . ASN A 1 226 ? 9.570 14.988 72.641 1.00 21.97 210 ASN A O 1
ATOM 1421 N N . ALA A 1 227 ? 8.381 16.006 74.260 1.00 22.53 211 ALA A N 1
ATOM 1422 C CA . ALA A 1 227 ? 7.078 15.742 73.561 1.00 23.00 211 ALA A CA 1
ATOM 1423 C C . ALA A 1 227 ? 7.090 16.424 72.200 1.00 24.52 211 ALA A C 1
ATOM 1424 O O . ALA A 1 227 ? 6.431 15.986 71.274 1.00 24.96 211 ALA A O 1
ATOM 1426 N N . VAL A 1 228 ? 7.795 17.547 72.069 1.00 23.67 212 VAL A N 1
ATOM 1427 C CA . VAL A 1 228 ? 7.886 18.223 70.752 1.00 22.99 212 VAL A CA 1
ATOM 1428 C C . VAL A 1 228 ? 9.024 17.641 69.869 1.00 23.33 212 VAL A C 1
ATOM 1429 O O . VAL A 1 228 ? 8.840 17.401 68.709 1.00 24.56 212 VAL A O 1
ATOM 1433 N N . LEU A 1 229 ? 10.188 17.366 70.441 1.00 25.52 213 LEU A N 1
ATOM 1434 C CA . LEU A 1 229 ? 11.352 16.998 69.673 1.00 24.58 213 LEU A CA 1
ATOM 1435 C C . LEU A 1 229 ? 11.458 15.514 69.405 1.00 24.25 213 LEU A C 1
ATOM 1436 O O . LEU A 1 229 ? 11.989 15.122 68.393 1.00 26.18 213 LEU A O 1
ATOM 1441 N N . GLY A 1 230 ? 10.994 14.690 70.327 1.00 24.22 214 GLY A N 1
ATOM 1442 C CA . GLY A 1 230 ? 10.836 13.234 70.073 1.00 23.56 214 GLY A CA 1
ATOM 1443 C C . GLY A 1 230 ? 12.136 12.488 70.088 1.00 24.45 214 GLY A C 1
ATOM 1444 O O . GLY A 1 230 ? 12.392 11.718 69.185 1.00 25.94 214 GLY A O 1
ATOM 1445 N N . TYR A 1 231 ? 13.022 12.768 71.045 1.00 25.30 215 TYR A N 1
ATOM 1446 C CA . TYR A 1 231 ? 14.198 11.895 71.211 1.00 27.23 215 TYR A CA 1
ATOM 1447 C C . TYR A 1 231 ? 13.666 10.510 71.569 1.00 29.06 215 TYR A C 1
ATOM 1448 O O . TYR A 1 231 ? 12.614 10.404 72.148 1.00 31.58 215 TYR A O 1
ATOM 1457 N N . HIS A 1 232 ? 14.384 9.468 71.182 1.00 30.16 216 HIS A N 1
ATOM 1458 C CA . HIS A 1 232 ? 13.993 8.097 71.531 1.00 33.95 216 HIS A CA 1
ATOM 1459 C C . HIS A 1 232 ? 15.243 7.254 71.819 1.00 29.67 216 HIS A C 1
ATOM 1460 O O . HIS A 1 232 ? 16.383 7.722 71.660 1.00 25.70 216 HIS A O 1
ATOM 1467 N N . ALA A 1 233 ? 14.999 6.034 72.280 1.00 27.83 217 ALA A N 1
ATOM 1468 C CA . ALA A 1 233 ? 16.043 5.197 72.858 1.00 29.31 217 ALA A CA 1
ATOM 1469 C C . ALA A 1 233 ? 17.160 4.846 71.902 1.00 30.17 217 ALA A C 1
ATOM 1470 O O . ALA A 1 233 ? 18.249 4.589 72.327 1.00 34.54 217 ALA A O 1
ATOM 1472 N N . GLU A 1 234 ? 16.875 4.778 70.614 1.00 30.69 218 GLU A N 1
ATOM 1473 C CA . GLU A 1 234 ? 17.894 4.540 69.646 1.00 31.80 218 GLU A CA 1
ATOM 1474 C C . GLU A 1 234 ? 18.632 5.819 69.170 1.00 31.35 218 GLU A C 1
ATOM 1475 O O . GLU A 1 234 ? 19.444 5.717 68.304 1.00 33.05 218 GLU A O 1
ATOM 1481 N N . ASP A 1 235 ? 18.332 7.017 69.695 1.00 30.20 219 ASP A N 1
ATOM 1482 C CA . ASP A 1 235 ? 19.087 8.208 69.276 1.00 28.88 219 ASP A CA 1
ATOM 1483 C C . ASP A 1 235 ? 20.454 8.228 69.915 1.00 26.82 219 ASP A C 1
ATOM 1484 O O . ASP A 1 235 ? 20.698 7.613 70.894 1.00 24.43 219 ASP A O 1
ATOM 1489 N N . ILE A 1 236 ? 21.375 8.878 69.258 1.00 28.17 220 ILE A N 1
ATOM 1490 C CA . ILE A 1 236 ? 22.673 9.066 69.796 1.00 27.16 220 ILE A CA 1
ATOM 1491 C C . ILE A 1 236 ? 22.848 10.583 69.715 1.00 28.45 220 ILE A C 1
ATOM 1492 O O . ILE A 1 236 ? 22.837 11.128 68.621 1.00 28.58 220 ILE A O 1
ATOM 1497 N N . VAL A 1 237 ? 23.028 11.237 70.866 1.00 29.50 221 VAL A N 1
ATOM 1498 C CA . VAL A 1 237 ? 23.042 12.687 70.984 1.00 29.34 221 VAL A CA 1
ATOM 1499 C C . VAL A 1 237 ? 24.476 13.180 71.089 1.00 32.79 221 VAL A C 1
ATOM 1500 O O . VAL A 1 237 ? 25.190 12.863 72.063 1.00 34.53 221 VAL A O 1
ATOM 1504 N N . PHE A 1 238 ? 24.898 13.959 70.104 1.00 30.01 222 PHE A N 1
ATOM 1505 C CA . PHE A 1 238 ? 26.238 14.498 70.082 1.00 29.16 222 PHE A CA 1
ATOM 1506 C C . PHE A 1 238 ? 26.225 15.896 70.691 1.00 29.22 222 PHE A C 1
ATOM 1507 O O . PHE A 1 238 ? 25.749 16.852 70.089 1.00 29.12 222 PHE A O 1
ATOM 1515 N N . CYS A 1 239 ? 26.789 16.008 71.882 1.00 29.86 223 CYS A N 1
ATOM 1516 C CA . CYS A 1 239 ? 26.703 17.195 72.659 1.00 31.25 223 CYS A CA 1
ATOM 1517 C C . CYS A 1 239 ? 28.076 17.785 72.893 1.00 34.36 223 CYS A C 1
ATOM 1518 O O . CYS A 1 239 ? 28.910 17.261 73.669 1.00 34.90 223 CYS A O 1
ATOM 1521 N N . ARG A 1 240 ? 28.274 18.907 72.224 1.00 37.68 224 ARG A N 1
ATOM 1522 C CA . ARG A 1 240 ? 29.498 19.666 72.271 1.00 41.44 224 ARG A CA 1
ATOM 1523 C C . ARG A 1 240 ? 29.321 20.794 73.303 1.00 42.50 224 ARG A C 1
ATOM 1524 O O . ARG A 1 240 ? 30.282 21.425 73.765 1.00 46.76 224 ARG A O 1
ATOM 1532 N N . MET A 1 241 ? 28.088 20.985 73.728 1.00 43.97 225 MET A N 1
ATOM 1533 C CA . MET A 1 241 ? 27.760 21.980 74.733 1.00 47.43 225 MET A CA 1
ATOM 1534 C C . MET A 1 241 ? 28.089 21.477 76.099 1.00 43.09 225 MET A C 1
ATOM 1535 O O . MET A 1 241 ? 27.955 20.283 76.376 1.00 42.57 225 MET A O 1
ATOM 1540 N N . SER A 1 242 ? 28.447 22.422 76.960 1.00 39.61 226 SER A N 1
ATOM 1541 C CA . SER A 1 242 ? 28.782 22.125 78.321 1.00 42.66 226 SER A CA 1
ATOM 1542 C C . SER A 1 242 ? 27.574 21.696 79.117 1.00 42.85 226 SER A C 1
ATOM 1543 O O . SER A 1 242 ? 26.512 22.348 79.101 1.00 38.17 226 SER A O 1
ATOM 1546 N N . VAL A 1 243 ? 27.743 20.605 79.856 1.00 46.99 227 VAL A N 1
ATOM 1547 C CA . VAL A 1 243 ? 26.655 20.132 80.726 1.00 48.27 227 VAL A CA 1
ATOM 1548 C C . VAL A 1 243 ? 26.497 20.970 81.999 1.00 47.21 227 VAL A C 1
ATOM 1549 O O . VAL A 1 243 ? 25.645 20.662 82.841 1.00 54.38 227 VAL A O 1
ATOM 1553 N N . SER A 1 244 ? 27.288 22.041 82.105 1.00 43.75 228 SER A N 1
ATOM 1554 C CA . SER A 1 244 ? 27.164 23.110 83.121 1.00 47.71 228 SER A CA 1
ATOM 1555 C C . SER A 1 244 ? 26.312 24.294 82.665 1.00 51.35 228 SER A C 1
ATOM 1556 O O . SER A 1 244 ? 26.047 25.204 83.424 1.00 57.06 228 SER A O 1
ATOM 1559 N N . TRP A 1 245 ? 25.965 24.306 81.392 1.00 52.64 229 TRP A N 1
ATOM 1560 C CA . TRP A 1 245 ? 25.032 25.237 80.816 1.00 54.38 229 TRP A CA 1
ATOM 1561 C C . TRP A 1 245 ? 23.715 24.417 80.727 1.00 48.29 229 TRP A C 1
ATOM 1562 O O . TRP A 1 245 ? 23.724 23.200 80.509 1.00 46.89 229 TRP A O 1
ATOM 1573 N N . ASP A 1 246 ? 22.596 25.038 81.024 1.00 42.33 230 ASP A N 1
ATOM 1574 C CA . ASP A 1 246 ? 21.349 24.311 81.026 1.00 41.39 230 ASP A CA 1
ATOM 1575 C C . ASP A 1 246 ? 21.045 23.636 79.651 1.00 40.40 230 ASP A C 1
ATOM 1576 O O . ASP A 1 246 ? 20.292 22.656 79.567 1.00 37.20 230 ASP A O 1
ATOM 1581 N N . PHE A 1 247 ? 21.681 24.114 78.591 1.00 36.50 231 PHE A N 1
ATOM 1582 C CA . PHE A 1 247 ? 21.481 23.527 77.282 1.00 36.29 231 PHE A CA 1
ATOM 1583 C C . PHE A 1 247 ? 21.990 22.095 77.310 1.00 33.76 231 PHE A C 1
ATOM 1584 O O . PHE A 1 247 ? 21.226 21.171 77.094 1.00 34.93 231 PHE A O 1
ATOM 1592 N N . GLY A 1 248 ? 23.251 21.904 77.669 1.00 32.57 232 GLY A N 1
ATOM 1593 C CA . GLY A 1 248 ? 23.801 20.551 77.793 1.00 33.10 232 GLY A CA 1
ATOM 1594 C C . GLY A 1 248 ? 23.196 19.727 78.925 1.00 32.68 232 GLY A C 1
ATOM 1595 O O . GLY A 1 248 ? 23.021 18.516 78.804 1.00 34.79 232 GLY A O 1
ATOM 1596 N N . LEU A 1 249 ? 22.887 20.367 80.026 1.00 29.46 233 LEU A N 1
ATOM 1597 C CA . LEU A 1 249 ? 22.283 19.658 81.142 1.00 32.37 233 LEU A CA 1
ATOM 1598 C C . LEU A 1 249 ? 21.007 18.895 80.748 1.00 29.02 233 LEU A C 1
ATOM 1599 O O . LEU A 1 249 ? 20.778 17.777 81.191 1.00 27.95 233 LEU A O 1
ATOM 1604 N N . TYR A 1 250 ? 20.180 19.537 79.935 1.00 27.54 234 TYR A N 1
ATOM 1605 C CA . TYR A 1 250 ? 18.909 18.967 79.538 1.00 28.70 234 TYR A CA 1
ATOM 1606 C C . TYR A 1 250 ? 19.076 17.946 78.466 1.00 28.72 234 TYR A C 1
ATOM 1607 O O . TYR A 1 250 ? 18.168 17.142 78.200 1.00 27.89 234 TYR A O 1
ATOM 1616 N N . LYS A 1 251 ? 20.232 17.962 77.834 1.00 27.37 235 LYS A N 1
ATOM 1617 C CA . LYS A 1 251 ? 20.531 16.874 76.936 1.00 26.88 235 LYS A CA 1
ATOM 1618 C C . LYS A 1 251 ? 20.902 15.654 77.764 1.00 26.91 235 LYS A C 1
ATOM 1619 O O . LYS A 1 251 ? 20.538 14.551 77.395 1.00 26.11 235 LYS A O 1
ATOM 1625 N N . VAL A 1 252 ? 21.508 15.849 78.938 1.00 28.63 236 VAL A N 1
ATOM 1626 C CA . VAL A 1 252 ? 21.707 14.724 79.908 1.00 28.76 236 VAL A CA 1
ATOM 1627 C C . VAL A 1 252 ? 20.336 14.205 80.382 1.00 29.53 236 VAL A C 1
ATOM 1628 O O . VAL A 1 252 ? 20.086 13.008 80.400 1.00 26.54 236 VAL A O 1
ATOM 1632 N N . LEU A 1 253 ? 19.428 15.132 80.724 1.00 27.84 237 LEU A N 1
ATOM 1633 C CA . LEU A 1 253 ? 18.106 14.715 81.221 1.00 27.06 237 LEU A CA 1
ATOM 1634 C C . LEU A 1 253 ? 17.259 14.043 80.195 1.00 25.42 237 LEU A C 1
ATOM 1635 O O . LEU A 1 253 ? 16.633 12.981 80.458 1.00 25.78 237 LEU A O 1
ATOM 1640 N N . ILE A 1 254 ? 17.209 14.628 79.006 1.00 25.77 238 ILE A N 1
ATOM 1641 C CA . ILE A 1 254 ? 16.358 14.080 77.980 1.00 25.21 238 ILE A CA 1
ATOM 1642 C C . ILE A 1 254 ? 16.909 12.726 77.469 1.00 25.84 238 ILE A C 1
ATOM 1643 O O . ILE A 1 254 ? 16.109 11.797 77.190 1.00 25.57 238 ILE A O 1
ATOM 1648 N N . SER A 1 255 ? 18.220 12.603 77.320 1.00 24.68 239 SER A N 1
ATOM 1649 C CA . SER A 1 255 ? 18.771 11.293 76.972 1.00 26.66 239 SER A CA 1
ATOM 1650 C C . SER A 1 255 ? 18.370 10.324 78.010 1.00 24.34 239 SER A C 1
ATOM 1651 O O . SER A 1 255 ? 17.950 9.246 77.706 1.00 23.83 239 SER A O 1
ATOM 1654 N N . THR A 1 256 ? 18.481 10.716 79.260 1.00 28.33 240 THR A N 1
ATOM 1655 C CA . THR A 1 256 ? 18.180 9.799 80.359 1.00 28.96 240 THR A CA 1
ATOM 1656 C C . THR A 1 256 ? 16.676 9.461 80.390 1.00 28.26 240 THR A C 1
ATOM 1657 O O . THR A 1 256 ? 16.294 8.306 80.532 1.00 29.79 240 THR A O 1
ATOM 1661 N N . LEU A 1 257 ? 15.831 10.436 80.138 1.00 28.99 241 LEU A N 1
ATOM 1662 C CA . LEU A 1 257 ? 14.354 10.230 80.100 1.00 26.36 241 LEU A CA 1
ATOM 1663 C C . LEU A 1 257 ? 13.995 9.168 79.087 1.00 28.23 241 LEU A C 1
ATOM 1664 O O . LEU A 1 257 ? 13.186 8.304 79.362 1.00 30.64 241 LEU A O 1
ATOM 1669 N N . THR A 1 258 ? 14.641 9.181 77.931 1.00 27.49 242 THR A N 1
ATOM 1670 C CA . THR A 1 258 ? 14.224 8.362 76.851 1.00 28.08 242 THR A CA 1
ATOM 1671 C C . THR A 1 258 ? 15.109 7.121 76.651 1.00 28.99 242 THR A C 1
ATOM 1672 O O . THR A 1 258 ? 14.760 6.292 75.875 1.00 29.18 242 THR A O 1
ATOM 1676 N N . GLY A 1 259 ? 16.241 6.989 77.322 1.00 28.14 243 GLY A N 1
ATOM 1677 C CA . GLY A 1 259 ? 17.116 5.810 77.108 1.00 27.45 243 GLY A CA 1
ATOM 1678 C C . GLY A 1 259 ? 18.139 5.995 76.016 1.00 27.26 243 GLY A C 1
ATOM 1679 O O . GLY A 1 259 ? 18.897 5.085 75.672 1.00 27.51 243 GLY A O 1
ATOM 1680 N N . ALA A 1 260 ? 18.238 7.199 75.477 1.00 28.27 244 ALA A N 1
ATOM 1681 C CA . ALA A 1 260 ? 19.202 7.453 74.419 1.00 28.34 244 ALA A CA 1
ATOM 1682 C C . ALA A 1 260 ? 20.615 7.420 74.952 1.00 27.21 244 ALA A C 1
ATOM 1683 O O . ALA A 1 260 ? 20.836 7.235 76.125 1.00 26.07 244 ALA A O 1
ATOM 1685 N N . LYS A 1 261 ? 21.557 7.551 74.025 1.00 26.59 245 LYS A N 1
ATOM 1686 C CA . LYS A 1 261 ? 22.928 7.614 74.321 1.00 27.05 245 LYS A CA 1
ATOM 1687 C C . LYS A 1 261 ? 23.439 9.051 74.131 1.00 26.21 245 LYS A C 1
ATOM 1688 O O . LYS A 1 261 ? 23.224 9.643 73.085 1.00 25.62 245 LYS A O 1
ATOM 1694 N N . LEU A 1 262 ? 24.117 9.574 75.147 1.00 26.12 246 LEU A N 1
ATOM 1695 C CA . LEU A 1 262 ? 24.678 10.875 75.073 1.00 26.12 246 LEU A CA 1
ATOM 1696 C C . LEU A 1 262 ? 26.167 10.780 74.848 1.00 26.98 246 LEU A C 1
ATOM 1697 O O . LEU A 1 262 ? 26.877 10.061 75.559 1.00 29.22 246 LEU A O 1
ATOM 1702 N N . VAL A 1 263 ? 26.648 11.493 73.852 1.00 26.67 247 VAL A N 1
ATOM 1703 C CA . VAL A 1 263 ? 28.081 11.562 73.543 1.00 29.11 247 VAL A CA 1
ATOM 1704 C C . VAL A 1 263 ? 28.561 12.919 73.947 1.00 28.87 247 VAL A C 1
ATOM 1705 O O . VAL A 1 263 ? 28.176 13.972 73.339 1.00 29.41 247 VAL A O 1
ATOM 1709 N N . LEU A 1 264 ? 29.372 12.924 74.975 1.00 29.16 248 LEU A N 1
ATOM 1710 C CA . LEU A 1 264 ? 29.861 14.184 75.517 1.00 32.50 248 LEU A CA 1
ATOM 1711 C C . LEU A 1 264 ? 31.135 14.526 74.773 1.00 34.96 248 LEU A C 1
ATOM 1712 O O . LEU A 1 264 ? 32.160 13.888 74.994 1.00 38.58 248 LEU A O 1
ATOM 1717 N N . ALA A 1 265 ? 31.096 15.489 73.870 1.00 37.36 249 ALA A N 1
ATOM 1718 C CA . ALA A 1 265 ? 32.367 15.931 73.227 1.00 43.61 249 ALA A CA 1
ATOM 1719 C C . ALA A 1 265 ? 32.824 17.271 73.800 1.00 44.90 249 ALA A C 1
ATOM 1720 O O . ALA A 1 265 ? 32.098 17.888 74.607 1.00 45.97 249 ALA A O 1
ATOM 1722 N N . ILE A 1 271 ? 37.584 20.525 64.804 1.00 51.50 255 ILE A N 1
ATOM 1723 C CA . ILE A 1 271 ? 38.073 20.380 63.430 1.00 56.71 255 ILE A CA 1
ATOM 1724 C C . ILE A 1 271 ? 37.757 19.027 62.775 1.00 62.13 255 ILE A C 1
ATOM 1725 O O . ILE A 1 271 ? 37.347 19.004 61.619 1.00 63.33 255 ILE A O 1
ATOM 1730 N N . ALA A 1 272 ? 37.942 17.910 63.495 1.00 64.18 256 ALA A N 1
ATOM 1731 C CA . ALA A 1 272 ? 37.519 16.569 63.012 1.00 59.53 256 ALA A CA 1
ATOM 1732 C C . ALA A 1 272 ? 36.048 16.288 63.331 1.00 57.66 256 ALA A C 1
ATOM 1733 O O . ALA A 1 272 ? 35.564 15.153 63.311 1.00 54.41 256 ALA A O 1
ATOM 1735 N N . LEU A 1 273 ? 35.334 17.364 63.610 1.00 53.80 257 LEU A N 1
ATOM 1736 C CA . LEU A 1 273 ? 33.938 17.312 63.894 1.00 49.02 257 LEU A CA 1
ATOM 1737 C C . LEU A 1 273 ? 33.123 16.368 63.012 1.00 49.11 257 LEU A C 1
ATOM 1738 O O . LEU A 1 273 ? 32.355 15.565 63.540 1.00 42.42 257 LEU A O 1
ATOM 1743 N N . VAL A 1 274 ? 33.282 16.455 61.683 1.00 49.88 258 VAL A N 1
ATOM 1744 C CA . VAL A 1 274 ? 32.419 15.682 60.773 1.00 50.71 258 VAL A CA 1
ATOM 1745 C C . VAL A 1 274 ? 32.626 14.163 60.904 1.00 50.11 258 VAL A C 1
ATOM 1746 O O . VAL A 1 274 ? 31.668 13.371 60.886 1.00 45.62 258 VAL A O 1
ATOM 1750 N N . LYS A 1 275 ? 33.879 13.789 61.039 1.00 48.57 259 LYS A N 1
ATOM 1751 C CA . LYS A 1 275 ? 34.264 12.423 61.278 1.00 53.29 259 LYS A CA 1
ATOM 1752 C C . LYS A 1 275 ? 33.689 11.914 62.604 1.00 50.07 259 LYS A C 1
ATOM 1753 O O . LYS A 1 275 ? 32.995 10.889 62.648 1.00 49.49 259 LYS A O 1
ATOM 1759 N N . SER A 1 276 ? 33.951 12.638 63.680 1.00 45.18 260 SER A N 1
ATOM 1760 C CA . SER A 1 276 ? 33.372 12.289 64.974 1.00 44.66 260 SER A CA 1
ATOM 1761 C C . SER A 1 276 ? 31.860 12.024 64.864 1.00 40.00 260 SER A C 1
ATOM 1762 O O . SER A 1 276 ? 31.348 11.061 65.425 1.00 38.13 260 SER A O 1
ATOM 1765 N N . LEU A 1 277 ? 31.147 12.892 64.160 1.00 35.97 261 LEU A N 1
ATOM 1766 C CA . LEU A 1 277 ? 29.720 12.733 64.045 1.00 32.50 261 LEU A CA 1
ATOM 1767 C C . LEU A 1 277 ? 29.360 11.441 63.384 1.00 33.14 261 LEU A C 1
ATOM 1768 O O . LEU A 1 277 ? 28.526 10.700 63.896 1.00 32.37 261 LEU A O 1
ATOM 1773 N N . ARG A 1 278 ? 29.972 11.199 62.237 1.00 36.03 262 ARG A N 1
ATOM 1774 C CA . ARG A 1 278 ? 29.704 10.005 61.439 1.00 39.43 262 ARG A CA 1
ATOM 1775 C C . ARG A 1 278 ? 30.071 8.744 62.196 1.00 40.41 262 ARG A C 1
ATOM 1776 O O . ARG A 1 278 ? 29.282 7.788 62.286 1.00 41.59 262 ARG A O 1
ATOM 1784 N N . GLU A 1 279 ? 31.277 8.730 62.737 1.00 41.90 263 GLU A N 1
ATOM 1785 C CA . GLU A 1 279 ? 31.767 7.563 63.439 1.00 44.74 263 GLU A CA 1
ATOM 1786 C C . GLU A 1 279 ? 31.019 7.280 64.736 1.00 41.20 263 GLU A C 1
ATOM 1787 O O . GLU A 1 279 ? 31.014 6.156 65.187 1.00 42.97 263 GLU A O 1
ATOM 1793 N N . SER A 1 280 ? 30.406 8.293 65.357 1.00 38.17 264 SER A N 1
ATOM 1794 C CA . SER A 1 280 ? 29.607 8.058 66.581 1.00 32.92 264 SER A CA 1
ATOM 1795 C C . SER A 1 280 ? 28.212 7.587 66.186 1.00 30.79 264 SER A C 1
ATOM 1796 O O . SER A 1 280 ? 27.459 7.117 66.990 1.00 31.59 264 SER A O 1
ATOM 1799 N N . GLY A 1 281 ? 27.837 7.706 64.930 1.00 30.74 265 GLY A N 1
ATOM 1800 C CA . GLY A 1 281 ? 26.484 7.299 64.577 1.00 30.98 265 GLY A CA 1
ATOM 1801 C C . GLY A 1 281 ? 25.508 8.411 65.027 1.00 29.46 265 GLY A C 1
ATOM 1802 O O . GLY A 1 281 ? 24.315 8.172 65.116 1.00 31.55 265 GLY A O 1
ATOM 1803 N N . ALA A 1 282 ? 26.014 9.607 65.300 1.00 27.02 266 ALA A N 1
ATOM 1804 C CA . ALA A 1 282 ? 25.182 10.709 65.867 1.00 27.05 266 ALA A CA 1
ATOM 1805 C C . ALA A 1 282 ? 23.865 10.874 65.091 1.00 26.17 266 ALA A C 1
ATOM 1806 O O . ALA A 1 282 ? 23.894 11.010 63.898 1.00 27.29 266 ALA A O 1
ATOM 1808 N N . THR A 1 283 ? 22.747 10.952 65.800 1.00 26.89 267 THR A N 1
ATOM 1809 C CA . THR A 1 283 ? 21.481 11.259 65.201 1.00 25.89 267 THR A CA 1
ATOM 1810 C C . THR A 1 283 ? 20.930 12.622 65.552 1.00 27.51 267 THR A C 1
ATOM 1811 O O . THR A 1 283 ? 20.211 13.203 64.738 1.00 28.91 267 THR A O 1
ATOM 1815 N N . MET A 1 284 ? 21.205 13.119 66.749 1.00 28.17 268 MET A N 1
ATOM 1816 C CA . MET A 1 284 ? 20.681 14.413 67.193 1.00 26.85 268 MET A CA 1
ATOM 1817 C C . MET A 1 284 ? 21.838 15.272 67.632 1.00 28.59 268 MET A C 1
ATOM 1818 O O . MET A 1 284 ? 22.738 14.771 68.268 1.00 30.81 268 MET A O 1
ATOM 1823 N N . MET A 1 285 ? 21.833 16.549 67.266 1.00 29.06 269 MET A N 1
ATOM 1824 C CA . MET A 1 285 ? 22.937 17.449 67.566 1.00 28.44 269 MET A CA 1
ATOM 1825 C C . MET A 1 285 ? 22.417 18.789 67.975 1.00 27.32 269 MET A C 1
ATOM 1826 O O . MET A 1 285 ? 21.909 19.542 67.133 1.00 26.09 269 MET A O 1
ATOM 1831 N N . PRO A 1 286 ? 22.542 19.109 69.242 1.00 28.06 270 PRO A N 1
ATOM 1832 C CA . PRO A 1 286 ? 22.157 20.495 69.564 1.00 30.48 270 PRO A CA 1
ATOM 1833 C C . PRO A 1 286 ? 23.239 21.423 69.027 1.00 30.98 270 PRO A C 1
ATOM 1834 O O . PRO A 1 286 ? 24.419 21.057 69.050 1.00 33.35 270 PRO A O 1
ATOM 1838 N N . ILE A 1 287 ? 22.850 22.585 68.532 1.00 29.25 271 ILE A N 1
ATOM 1839 C CA . ILE A 1 287 ? 23.814 23.534 67.988 1.00 32.42 271 ILE A CA 1
ATOM 1840 C C . ILE A 1 287 ? 23.519 24.972 68.430 1.00 33.88 271 ILE A C 1
ATOM 1841 O O . ILE A 1 287 ? 22.457 25.274 68.986 1.00 33.57 271 ILE A O 1
ATOM 1846 N N . VAL A 1 288 ? 24.473 25.832 68.091 1.00 37.46 272 VAL A N 1
ATOM 1847 C CA . VAL A 1 288 ? 24.426 27.274 68.231 1.00 39.95 272 VAL A CA 1
ATOM 1848 C C . VAL A 1 288 ? 24.945 27.825 66.885 1.00 40.55 272 VAL A C 1
ATOM 1849 O O . VAL A 1 288 ? 25.654 27.104 66.161 1.00 35.12 272 VAL A O 1
ATOM 1853 N N . PRO A 1 289 ? 24.542 29.067 66.486 1.00 43.02 273 PRO A N 1
ATOM 1854 C CA . PRO A 1 289 ? 24.971 29.541 65.158 1.00 41.82 273 PRO A CA 1
ATOM 1855 C C . PRO A 1 289 ? 26.449 29.297 64.844 1.00 44.24 273 PRO A C 1
ATOM 1856 O O . PRO A 1 289 ? 26.780 28.832 63.727 1.00 42.82 273 PRO A O 1
ATOM 1860 N N . SER A 1 290 ? 27.312 29.582 65.823 1.00 40.72 274 SER A N 1
ATOM 1861 C CA . SER A 1 290 ? 28.739 29.498 65.600 1.00 42.51 274 SER A CA 1
ATOM 1862 C C . SER A 1 290 ? 29.134 28.052 65.291 1.00 38.24 274 SER A C 1
ATOM 1863 O O . SER A 1 290 ? 29.784 27.808 64.290 1.00 39.79 274 SER A O 1
ATOM 1866 N N . LEU A 1 291 ? 28.672 27.097 66.084 1.00 37.09 275 LEU A N 1
ATOM 1867 C CA . LEU A 1 291 ? 28.883 25.678 65.766 1.00 39.81 275 LEU A CA 1
ATOM 1868 C C . LEU A 1 291 ? 28.271 25.209 64.425 1.00 39.72 275 LEU A C 1
ATOM 1869 O O . LEU A 1 291 ? 28.854 24.382 63.716 1.00 39.61 275 LEU A O 1
ATOM 1874 N N . ALA A 1 292 ? 27.090 25.705 64.082 1.00 39.90 276 ALA A N 1
ATOM 1875 C CA . ALA A 1 292 ? 26.480 25.329 62.790 1.00 40.56 276 ALA A CA 1
ATOM 1876 C C . ALA A 1 292 ? 27.324 25.779 61.543 1.00 44.77 276 ALA A C 1
ATOM 1877 O O . ALA A 1 292 ? 27.526 24.985 60.610 1.00 43.21 276 ALA A O 1
ATOM 1879 N N . SER A 1 293 ? 27.789 27.039 61.530 1.00 45.76 277 SER A N 1
ATOM 1880 C CA . SER A 1 293 ? 28.630 27.571 60.436 1.00 48.27 277 SER A CA 1
ATOM 1881 C C . SER A 1 293 ? 29.918 26.780 60.310 1.00 47.99 277 SER A C 1
ATOM 1882 O O . SER A 1 293 ? 30.306 26.404 59.219 1.00 53.55 277 SER A O 1
ATOM 1885 N N . MET A 1 294 ? 30.554 26.506 61.425 1.00 43.87 278 MET A N 1
ATOM 1886 C CA . MET A 1 294 ? 31.757 25.671 61.424 1.00 47.61 278 MET A CA 1
ATOM 1887 C C . MET A 1 294 ? 31.453 24.305 60.781 1.00 49.04 278 MET A C 1
ATOM 1888 O O . MET A 1 294 ? 32.245 23.809 59.969 1.00 48.03 278 MET A O 1
ATOM 1893 N N . LEU A 1 295 ? 30.317 23.700 61.155 1.00 43.37 279 LEU A N 1
ATOM 1894 C CA . LEU A 1 295 ? 29.922 22.421 60.580 1.00 43.53 279 LEU A CA 1
ATOM 1895 C C . LEU A 1 295 ? 29.674 22.466 59.049 1.00 44.63 279 LEU A C 1
ATOM 1896 O O . LEU A 1 295 ? 30.034 21.552 58.329 1.00 44.67 279 LEU A O 1
ATOM 1901 N N . THR A 1 296 ? 29.051 23.517 58.559 1.00 45.95 280 THR A N 1
ATOM 1902 C CA . THR A 1 296 ? 28.788 23.636 57.121 1.00 49.49 280 THR A CA 1
ATOM 1903 C C . THR A 1 296 ? 30.097 23.901 56.325 1.00 53.45 280 THR A C 1
ATOM 1904 O O . THR A 1 296 ? 30.301 23.341 55.247 1.00 59.41 280 THR A O 1
ATOM 1908 N N . THR A 1 297 ? 30.971 24.731 56.891 1.00 48.14 281 THR A N 1
ATOM 1909 C CA . THR A 1 297 ? 32.337 24.965 56.412 1.00 48.65 281 THR A CA 1
ATOM 1910 C C . THR A 1 297 ? 33.163 23.640 56.349 1.00 50.56 281 THR A C 1
ATOM 1911 O O . THR A 1 297 ? 33.760 23.328 55.302 1.00 42.83 281 THR A O 1
ATOM 1915 N N . LEU A 1 298 ? 33.115 22.844 57.429 1.00 49.57 282 LEU A N 1
ATOM 1916 C CA . LEU A 1 298 ? 33.852 21.564 57.491 1.00 54.40 282 LEU A CA 1
ATOM 1917 C C . LEU A 1 298 ? 33.333 20.479 56.533 1.00 56.24 282 LEU A C 1
ATOM 1918 O O . LEU A 1 298 ? 34.091 19.601 56.088 1.00 57.20 282 LEU A O 1
ATOM 1923 N N . ILE A 1 299 ? 32.046 20.524 56.233 1.00 60.96 283 ILE A N 1
ATOM 1924 C CA . ILE A 1 299 ? 31.419 19.430 55.474 1.00 59.84 283 ILE A CA 1
ATOM 1925 C C . ILE A 1 299 ? 31.843 19.427 54.006 1.00 60.33 283 ILE A C 1
ATOM 1926 O O . ILE A 1 299 ? 31.952 18.359 53.414 1.00 59.90 283 ILE A O 1
ATOM 1931 N N . ARG A 1 300 ? 32.122 20.618 53.467 1.00 60.23 284 ARG A N 1
ATOM 1932 C CA . ARG A 1 300 ? 32.715 20.794 52.145 1.00 64.93 284 ARG A CA 1
ATOM 1933 C C . ARG A 1 300 ? 34.028 20.026 52.020 1.00 66.03 284 ARG A C 1
ATOM 1934 O O . ARG A 1 300 ? 34.351 19.503 50.967 1.00 60.81 284 ARG A O 1
ATOM 1942 N N . ARG A 1 301 ? 34.786 19.961 53.104 1.00 70.44 285 ARG A N 1
ATOM 1943 C CA . ARG A 1 301 ? 36.038 19.191 53.110 1.00 77.30 285 ARG A CA 1
ATOM 1944 C C . ARG A 1 301 ? 35.818 17.670 53.270 1.00 72.48 285 ARG A C 1
ATOM 1945 O O . ARG A 1 301 ? 36.788 16.922 53.214 1.00 62.99 285 ARG A O 1
ATOM 1953 N N . ASP A 1 302 ? 34.570 17.211 53.448 1.00 63.19 286 ASP A N 1
ATOM 1954 C CA . ASP A 1 302 ? 34.330 15.794 53.711 1.00 58.08 286 ASP A CA 1
ATOM 1955 C C . ASP A 1 302 ? 33.050 15.242 53.039 1.00 57.77 286 ASP A C 1
ATOM 1956 O O . ASP A 1 302 ? 31.957 15.290 53.629 1.00 57.97 286 ASP A O 1
ATOM 1961 N N . PRO A 1 303 ? 33.193 14.658 51.824 1.00 60.10 287 PRO A N 1
ATOM 1962 C CA . PRO A 1 303 ? 32.041 14.175 51.032 1.00 57.87 287 PRO A CA 1
ATOM 1963 C C . PRO A 1 303 ? 31.376 12.858 51.540 1.00 53.79 287 PRO A C 1
ATOM 1964 O O . PRO A 1 303 ? 30.377 12.410 50.966 1.00 53.95 287 PRO A O 1
ATOM 1968 N N . GLU A 1 304 ? 31.915 12.263 52.601 1.00 52.43 288 GLU A N 1
ATOM 1969 C CA . GLU A 1 304 ? 31.301 11.086 53.244 1.00 51.81 288 GLU A CA 1
ATOM 1970 C C . GLU A 1 304 ? 30.156 11.473 54.162 1.00 46.50 288 GLU A C 1
ATOM 1971 O O . GLU A 1 304 ? 29.370 10.616 54.528 1.00 44.46 288 GLU A O 1
ATOM 1977 N N . GLY A 1 305 ? 30.125 12.752 54.559 1.00 43.94 289 GLY A N 1
ATOM 1978 C CA . GLY A 1 305 ? 29.018 13.347 55.324 1.00 42.33 289 GLY A CA 1
ATOM 1979 C C . GLY A 1 305 ? 28.817 12.797 56.727 1.00 42.22 289 GLY A C 1
ATOM 1980 O O . GLY A 1 305 ? 29.750 12.347 57.394 1.00 39.20 289 GLY A O 1
ATOM 1981 N N . ALA A 1 306 ? 27.571 12.865 57.187 1.00 40.02 290 ALA A N 1
ATOM 1982 C CA . ALA A 1 306 ? 27.187 12.177 58.403 1.00 38.27 290 ALA A CA 1
ATOM 1983 C C . ALA A 1 306 ? 25.710 11.858 58.233 1.00 38.26 290 ALA A C 1
ATOM 1984 O O . ALA A 1 306 ? 24.828 12.494 58.807 1.00 35.70 290 ALA A O 1
ATOM 1986 N N . PRO A 1 307 ? 25.427 10.877 57.391 1.00 37.37 291 PRO A N 1
ATOM 1987 C CA . PRO A 1 307 ? 24.015 10.536 57.052 1.00 38.64 291 PRO A CA 1
ATOM 1988 C C . PRO A 1 307 ? 23.124 10.113 58.231 1.00 34.26 291 PRO A C 1
ATOM 1989 O O . PRO A 1 307 ? 21.936 10.178 58.112 1.00 35.11 291 PRO A O 1
ATOM 1993 N N . THR A 1 308 ? 23.685 9.709 59.365 1.00 35.08 292 THR A N 1
ATOM 1994 C CA . THR A 1 308 ? 22.834 9.345 60.514 1.00 32.76 292 THR A CA 1
ATOM 1995 C C . THR A 1 308 ? 22.119 10.532 61.187 1.00 29.91 292 THR A C 1
ATOM 1996 O O . THR A 1 308 ? 21.126 10.338 61.835 1.00 28.92 292 THR A O 1
ATOM 2000 N N . LEU A 1 309 ? 22.632 11.748 61.013 1.00 29.67 293 LEU A N 1
ATOM 2001 C CA . LEU A 1 309 ? 22.045 12.956 61.585 1.00 29.72 293 LEU A CA 1
ATOM 2002 C C . LEU A 1 309 ? 20.625 13.237 61.078 1.00 29.35 293 LEU A C 1
ATOM 2003 O O . LEU A 1 309 ? 20.415 13.395 59.873 1.00 30.04 293 LEU A O 1
ATOM 2008 N N . ARG A 1 310 ? 19.679 13.293 62.020 1.00 28.04 294 ARG A N 1
ATOM 2009 C CA . ARG A 1 310 ? 18.279 13.549 61.740 1.00 26.75 294 ARG A CA 1
ATOM 2010 C C . ARG A 1 310 ? 17.714 14.856 62.305 1.00 27.25 294 ARG A C 1
ATOM 2011 O O . ARG A 1 310 ? 16.633 15.313 61.882 1.00 27.36 294 ARG A O 1
ATOM 2019 N N . MET A 1 311 ? 18.402 15.482 63.246 1.00 28.09 295 MET A N 1
ATOM 2020 C CA . MET A 1 311 ? 17.903 16.762 63.800 1.00 27.37 295 MET A CA 1
ATOM 2021 C C . MET A 1 311 ? 19.004 17.596 64.379 1.00 26.87 295 MET A C 1
ATOM 2022 O O . MET A 1 311 ? 19.907 17.062 65.036 1.00 28.99 295 MET A O 1
ATOM 2027 N N . PHE A 1 312 ? 18.947 18.886 64.065 1.00 27.78 296 PHE A N 1
ATOM 2028 C CA . PHE A 1 312 ? 19.694 19.921 64.701 1.00 27.08 296 PHE A CA 1
ATOM 2029 C C . PHE A 1 312 ? 18.725 20.793 65.488 1.00 27.51 296 PHE A C 1
ATOM 2030 O O . PHE A 1 312 ? 17.696 21.223 64.934 1.00 25.81 296 PHE A O 1
ATOM 2038 N N . THR A 1 313 ? 19.067 21.076 66.740 1.00 26.94 297 THR A N 1
ATOM 2039 C CA . THR A 1 313 ? 18.235 21.918 67.549 1.00 30.52 297 THR A CA 1
ATOM 2040 C C . THR A 1 313 ? 19.039 23.155 67.987 1.00 31.84 297 THR A C 1
ATOM 2041 O O . THR A 1 313 ? 20.108 23.043 68.557 1.00 29.68 297 THR A O 1
ATOM 2045 N N . ASN A 1 314 ? 18.455 24.314 67.756 1.00 34.58 298 ASN A N 1
ATOM 2046 C CA . ASN A 1 314 ? 19.122 25.549 67.981 1.00 41.56 298 ASN A CA 1
ATOM 2047 C C . ASN A 1 314 ? 18.352 26.303 69.031 1.00 46.72 298 ASN A C 1
ATOM 2048 O O . ASN A 1 314 ? 17.155 26.600 68.858 1.00 44.93 298 ASN A O 1
ATOM 2053 N N . SER A 1 315 ? 19.046 26.575 70.137 1.00 50.97 299 SER A N 1
ATOM 2054 C CA . SER A 1 315 ? 18.583 27.543 71.110 1.00 59.98 299 SER A CA 1
ATOM 2055 C C . SER A 1 315 ? 19.599 28.696 70.973 1.00 64.32 299 SER A C 1
ATOM 2056 O O . SER A 1 315 ? 20.131 28.942 69.879 1.00 68.94 299 SER A O 1
ATOM 2059 N N . ALA A 1 316 ? 19.856 29.421 72.045 1.00 68.98 300 ALA A N 1
ATOM 2060 C CA . ALA A 1 316 ? 20.891 30.454 72.019 1.00 68.37 300 ALA A CA 1
ATOM 2061 C C . ALA A 1 316 ? 20.539 31.684 71.170 1.00 67.28 300 ALA A C 1
ATOM 2062 O O . ALA A 1 316 ? 20.451 32.771 71.738 1.00 77.76 300 ALA A O 1
ATOM 2064 N N . ALA A 1 317 ? 20.363 31.547 69.849 1.00 59.26 301 ALA A N 1
ATOM 2065 C CA . ALA A 1 317 ? 20.207 32.732 68.950 1.00 54.28 301 ALA A CA 1
ATOM 2066 C C . ALA A 1 317 ? 19.824 32.400 67.523 1.00 49.93 301 ALA A C 1
ATOM 2067 O O . ALA A 1 317 ? 20.089 31.332 67.050 1.00 56.58 301 ALA A O 1
ATOM 2069 N N . ALA A 1 318 ? 19.218 33.351 66.847 1.00 46.14 302 ALA A N 1
ATOM 2070 C CA . ALA A 1 318 ? 18.741 33.200 65.502 1.00 46.06 302 ALA A CA 1
ATOM 2071 C C . ALA A 1 318 ? 19.753 32.536 64.583 1.00 46.66 302 ALA A C 1
ATOM 2072 O O . ALA A 1 318 ? 20.929 32.905 64.514 1.00 48.05 302 ALA A O 1
ATOM 2074 N N . LEU A 1 319 ? 19.276 31.536 63.874 1.00 44.64 303 LEU A N 1
ATOM 2075 C CA . LEU A 1 319 ? 20.066 30.826 62.907 1.00 41.32 303 LEU A CA 1
ATOM 2076 C C . LEU A 1 319 ? 19.711 31.451 61.566 1.00 43.66 303 LEU A C 1
ATOM 2077 O O . LEU A 1 319 ? 18.532 31.512 61.229 1.00 49.39 303 LEU A O 1
ATOM 2082 N N . PRO A 1 320 ? 20.699 31.982 60.829 1.00 38.97 304 PRO A N 1
ATOM 2083 C CA . PRO A 1 320 ? 20.431 32.711 59.594 1.00 41.01 304 PRO A CA 1
ATOM 2084 C C . PRO A 1 320 ? 20.090 31.802 58.447 1.00 44.34 304 PRO A C 1
ATOM 2085 O O . PRO A 1 320 ? 20.494 30.619 58.458 1.00 47.54 304 PRO A O 1
ATOM 2089 N N . GLN A 1 321 ? 19.364 32.331 57.463 1.00 42.05 305 GLN A N 1
ATOM 2090 C CA . GLN A 1 321 ? 18.825 31.468 56.420 1.00 43.70 305 GLN A CA 1
ATOM 2091 C C . GLN A 1 321 ? 19.933 30.669 55.762 1.00 44.90 305 GLN A C 1
ATOM 2092 O O . GLN A 1 321 ? 19.768 29.485 55.491 1.00 45.15 305 GLN A O 1
ATOM 2098 N N . VAL A 1 322 ? 21.056 31.328 55.530 1.00 41.84 306 VAL A N 1
ATOM 2099 C CA . VAL A 1 322 ? 22.141 30.721 54.772 1.00 43.31 306 VAL A CA 1
ATOM 2100 C C . VAL A 1 322 ? 22.722 29.501 55.457 1.00 41.66 306 VAL A C 1
ATOM 2101 O O . VAL A 1 322 ? 23.113 28.569 54.777 1.00 42.33 306 VAL A O 1
ATOM 2105 N N . THR A 1 323 ? 22.830 29.556 56.781 1.00 38.66 307 THR A N 1
ATOM 2106 C CA . THR A 1 323 ? 23.308 28.423 57.538 1.00 40.68 307 THR A CA 1
ATOM 2107 C C . THR A 1 323 ? 22.275 27.302 57.464 1.00 36.69 307 THR A C 1
ATOM 2108 O O . THR A 1 323 ? 22.622 26.156 57.268 1.00 34.80 307 THR A O 1
ATOM 2112 N N . ILE A 1 324 ? 21.004 27.670 57.578 1.00 36.05 308 ILE A N 1
ATOM 2113 C CA . ILE A 1 324 ? 19.932 26.702 57.521 1.00 35.39 308 ILE A CA 1
ATOM 2114 C C . ILE A 1 324 ? 20.022 25.918 56.235 1.00 33.78 308 ILE A C 1
ATOM 2115 O O . ILE A 1 324 ? 20.003 24.692 56.251 1.00 33.32 308 ILE A O 1
ATOM 2120 N N . ASP A 1 325 ? 20.166 26.639 55.134 1.00 34.06 309 ASP A N 1
ATOM 2121 C CA . ASP A 1 325 ? 20.190 26.063 53.807 1.00 35.44 309 ASP A CA 1
ATOM 2122 C C . ASP A 1 325 ? 21.383 25.141 53.679 1.00 35.83 309 ASP A C 1
ATOM 2123 O O . ASP A 1 325 ? 21.267 24.026 53.139 1.00 33.26 309 ASP A O 1
ATOM 2128 N N . ALA A 1 326 ? 22.517 25.582 54.210 1.00 35.41 310 ALA A N 1
ATOM 2129 C CA . ALA A 1 326 ? 23.745 24.832 54.061 1.00 32.47 310 ALA A CA 1
ATOM 2130 C C . ALA A 1 326 ? 23.655 23.507 54.821 1.00 32.48 310 ALA A C 1
ATOM 2131 O O . ALA A 1 326 ? 24.179 22.490 54.385 1.00 30.11 310 ALA A O 1
ATOM 2133 N N . LEU A 1 327 ? 22.981 23.534 55.967 1.00 31.23 311 LEU A N 1
ATOM 2134 C CA . LEU A 1 327 ? 22.852 22.353 56.769 1.00 30.24 311 LEU A CA 1
ATOM 2135 C C . LEU A 1 327 ? 21.956 21.367 56.045 1.00 29.93 311 LEU A C 1
ATOM 2136 O O . LEU A 1 327 ? 22.209 20.170 56.068 1.00 28.11 311 LEU A O 1
ATOM 2141 N N . ARG A 1 328 ? 20.891 21.881 55.445 1.00 30.31 312 ARG A N 1
ATOM 2142 C CA . ARG A 1 328 ? 19.930 21.008 54.786 1.00 31.83 312 ARG A CA 1
ATOM 2143 C C . ARG A 1 328 ? 20.543 20.361 53.556 1.00 33.09 312 ARG A C 1
ATOM 2144 O O . ARG A 1 328 ? 20.276 19.199 53.257 1.00 33.20 312 ARG A O 1
ATOM 2152 N N . SER A 1 329 ? 21.404 21.128 52.881 1.00 32.21 313 SER A N 1
ATOM 2153 C CA . SER A 1 329 ? 22.099 20.648 51.725 1.00 35.05 313 SER A CA 1
ATOM 2154 C C . SER A 1 329 ? 23.116 19.536 52.091 1.00 33.98 313 SER A C 1
ATOM 2155 O O . SER A 1 329 ? 23.190 18.526 51.419 1.00 31.63 313 SER A O 1
ATOM 2158 N N . ALA A 1 330 ? 23.821 19.724 53.195 1.00 33.63 314 ALA A N 1
ATOM 2159 C CA . ALA A 1 330 ? 24.811 18.767 53.678 1.00 35.35 314 ALA A CA 1
ATOM 2160 C C . ALA A 1 330 ? 24.177 17.551 54.345 1.00 34.75 314 ALA A C 1
ATOM 2161 O O . ALA A 1 330 ? 24.686 16.456 54.179 1.00 34.91 314 ALA A O 1
ATOM 2163 N N . PHE A 1 331 ? 23.059 17.747 55.035 1.00 33.04 315 PHE A N 1
ATOM 2164 C CA . PHE A 1 331 ? 22.319 16.684 55.721 1.00 31.04 315 PHE A CA 1
ATOM 2165 C C . PHE A 1 331 ? 20.822 16.740 55.377 1.00 31.10 315 PHE A C 1
ATOM 2166 O O . PHE A 1 331 ? 20.017 17.219 56.185 1.00 30.18 315 PHE A O 1
ATOM 2174 N N . PRO A 1 332 ? 20.436 16.251 54.190 1.00 30.14 316 PRO A N 1
ATOM 2175 C CA . PRO A 1 332 ? 19.050 16.452 53.743 1.00 31.88 316 PRO A CA 1
ATOM 2176 C C . PRO A 1 332 ? 18.058 15.630 54.538 1.00 31.04 316 PRO A C 1
ATOM 2177 O O . PRO A 1 332 ? 16.901 15.899 54.484 1.00 31.33 316 PRO A O 1
ATOM 2181 N N . GLY A 1 333 ? 18.539 14.682 55.320 1.00 31.04 317 GLY A N 1
ATOM 2182 C CA . GLY A 1 333 ? 17.687 13.922 56.237 1.00 30.67 317 GLY A CA 1
ATOM 2183 C C . GLY A 1 333 ? 17.456 14.561 57.580 1.00 30.74 317 GLY A C 1
ATOM 2184 O O . GLY A 1 333 ? 16.823 13.968 58.434 1.00 33.01 317 GLY A O 1
ATOM 2185 N N . ALA A 1 334 ? 17.962 15.776 57.787 1.00 29.91 318 ALA A N 1
ATOM 2186 C CA . ALA A 1 334 ? 17.991 16.315 59.093 1.00 27.70 318 ALA A CA 1
ATOM 2187 C C . ALA A 1 334 ? 17.077 17.514 59.135 1.00 28.81 318 ALA A C 1
ATOM 2188 O O . ALA A 1 334 ? 17.063 18.295 58.209 1.00 32.34 318 ALA A O 1
ATOM 2190 N N . GLN A 1 335 ? 16.320 17.638 60.221 1.00 26.93 319 GLN A N 1
ATOM 2191 C CA . GLN A 1 335 ? 15.402 18.770 60.448 1.00 27.01 319 GLN A CA 1
ATOM 2192 C C . GLN A 1 335 ? 16.095 19.822 61.275 1.00 25.28 319 GLN A C 1
ATOM 2193 O O . GLN A 1 335 ? 16.931 19.483 62.091 1.00 27.27 319 GLN A O 1
ATOM 2199 N N . VAL A 1 336 ? 15.833 21.092 60.998 1.00 25.75 320 VAL A N 1
ATOM 2200 C CA . VAL A 1 336 ? 16.520 22.202 61.644 1.00 24.27 320 VAL A CA 1
ATOM 2201 C C . VAL A 1 336 ? 15.504 22.980 62.430 1.00 25.12 320 VAL A C 1
ATOM 2202 O O . VAL A 1 336 ? 14.584 23.602 61.879 1.00 26.29 320 VAL A O 1
ATOM 2206 N N . VAL A 1 337 ? 15.583 22.833 63.736 1.00 25.66 321 VAL A N 1
ATOM 2207 C CA . VAL A 1 337 ? 14.480 23.129 64.627 1.00 25.83 321 VAL A CA 1
ATOM 2208 C C . VAL A 1 337 ? 14.736 24.396 65.422 1.00 26.22 321 VAL A C 1
ATOM 2209 O O . VAL A 1 337 ? 15.743 24.459 66.123 1.00 26.25 321 VAL A O 1
ATOM 2213 N N . ARG A 1 338 ? 13.835 25.383 65.295 1.00 25.07 322 ARG A N 1
ATOM 2214 C CA . ARG A 1 338 ? 14.010 26.609 66.015 1.00 27.83 322 ARG A CA 1
ATOM 2215 C C . ARG A 1 338 ? 13.374 26.536 67.364 1.00 27.27 322 ARG A C 1
ATOM 2216 O O . ARG A 1 338 ? 12.310 25.928 67.534 1.00 26.60 322 ARG A O 1
ATOM 2224 N N . MET A 1 339 ? 13.998 27.193 68.336 1.00 27.48 323 MET A N 1
ATOM 2225 C CA . MET A 1 339 ? 13.528 27.200 69.717 1.00 29.22 323 MET A CA 1
ATOM 2226 C C . MET A 1 339 ? 13.821 28.556 70.332 1.00 28.01 323 MET A C 1
ATOM 2227 O O . MET A 1 339 ? 14.716 29.233 69.897 1.00 27.13 323 MET A O 1
ATOM 2232 N N . TYR A 1 340 ? 13.069 28.922 71.353 1.00 25.86 324 TYR A N 1
ATOM 2233 C CA . TYR A 1 340 ? 13.341 30.145 72.099 1.00 26.06 324 TYR A CA 1
ATOM 2234 C C . TYR A 1 340 ? 13.076 29.864 73.539 1.00 25.31 324 TYR A C 1
ATOM 2235 O O . TYR A 1 340 ? 12.149 29.103 73.889 1.00 25.90 324 TYR A O 1
ATOM 2244 N N . GLY A 1 341 ? 13.904 30.412 74.395 1.00 25.23 325 GLY A N 1
ATOM 2245 C CA . GLY A 1 341 ? 13.719 30.248 75.808 1.00 26.53 325 GLY A CA 1
ATOM 2246 C C . GLY A 1 341 ? 14.570 31.175 76.637 1.00 27.81 325 GLY A C 1
ATOM 2247 O O . GLY A 1 341 ? 15.390 31.905 76.097 1.00 29.92 325 GLY A O 1
ATOM 2248 N N . GLN A 1 342 ? 14.390 31.104 77.955 1.00 29.79 326 GLN A N 1
ATOM 2249 C CA . GLN A 1 342 ? 15.242 31.771 78.945 1.00 32.71 326 GLN A CA 1
ATOM 2250 C C . GLN A 1 342 ? 15.489 30.757 80.012 1.00 29.80 326 GLN A C 1
ATOM 2251 O O . GLN A 1 342 ? 14.629 29.912 80.253 1.00 34.20 326 GLN A O 1
ATOM 2257 N N . THR A 1 343 ? 16.564 30.963 80.764 1.00 28.32 327 THR A N 1
ATOM 2258 C CA . THR A 1 343 ? 16.879 30.148 81.914 1.00 28.13 327 THR A CA 1
ATOM 2259 C C . THR A 1 343 ? 15.797 30.125 82.992 1.00 30.23 327 THR A C 1
ATOM 2260 O O . THR A 1 343 ? 15.495 29.057 83.566 1.00 30.01 327 THR A O 1
ATOM 2264 N N . GLU A 1 344 ? 15.082 31.246 83.128 1.00 31.06 328 GLU A N 1
ATOM 2265 C CA . GLU A 1 344 ? 14.021 31.404 84.118 1.00 31.35 328 GLU A CA 1
ATOM 2266 C C . GLU A 1 344 ? 12.874 30.399 84.005 1.00 29.58 328 GLU A C 1
ATOM 2267 O O . GLU A 1 344 ? 12.152 30.114 85.009 1.00 29.04 328 GLU A O 1
ATOM 2273 N N . CYS A 1 345 ? 12.727 29.777 82.840 1.00 29.44 329 CYS A N 1
ATOM 2274 C CA . CYS A 1 345 ? 11.772 28.652 82.706 1.00 27.75 329 CYS A CA 1
ATOM 2275 C C . CYS A 1 345 ? 12.245 27.519 81.769 1.00 27.11 329 CYS A C 1
ATOM 2276 O O . CYS A 1 345 ? 11.461 26.771 81.207 1.00 28.83 329 CYS A O 1
ATOM 2279 N N . LYS A 1 346 ? 13.548 27.420 81.594 1.00 27.64 330 LYS A N 1
ATOM 2280 C CA . LYS A 1 346 ? 14.232 26.554 80.634 1.00 25.78 330 LYS A CA 1
ATOM 2281 C C . LYS A 1 346 ? 13.968 26.894 79.206 1.00 25.32 330 LYS A C 1
ATOM 2282 O O . LYS A 1 346 ? 14.928 27.154 78.460 1.00 25.37 330 LYS A O 1
ATOM 2288 N N . ARG A 1 347 ? 12.704 26.823 78.773 1.00 25.30 331 ARG A N 1
ATOM 2289 C CA . ARG A 1 347 ? 12.385 27.034 77.382 1.00 23.62 331 ARG A CA 1
ATOM 2290 C C . ARG A 1 347 ? 10.965 27.526 77.215 1.00 23.55 331 ARG A C 1
ATOM 2291 O O . ARG A 1 347 ? 10.073 27.223 78.034 1.00 26.64 331 ARG A O 1
ATOM 2299 N N . ILE A 1 348 ? 10.749 28.288 76.178 1.00 23.19 332 ILE A N 1
ATOM 2300 C CA . ILE A 1 348 ? 9.460 28.944 75.996 1.00 25.60 332 ILE A CA 1
ATOM 2301 C C . ILE A 1 348 ? 8.674 28.398 74.835 1.00 24.93 332 ILE A C 1
ATOM 2302 O O . ILE A 1 348 ? 7.450 28.155 74.971 1.00 27.27 332 ILE A O 1
ATOM 2307 N N . SER A 1 349 ? 9.330 28.283 73.694 1.00 23.96 333 SER A N 1
ATOM 2308 C CA . SER A 1 349 ? 8.656 27.877 72.488 1.00 23.80 333 SER A CA 1
ATOM 2309 C C . SER A 1 349 ? 9.573 27.012 71.682 1.00 24.51 333 SER A C 1
ATOM 2310 O O . SER A 1 349 ? 10.836 27.137 71.766 1.00 25.41 333 SER A O 1
ATOM 2313 N N . ILE A 1 350 ? 8.951 26.111 70.931 1.00 24.10 334 ILE A N 1
ATOM 2314 C CA . ILE A 1 350 ? 9.635 25.259 69.965 1.00 25.72 334 ILE A CA 1
ATOM 2315 C C . ILE A 1 350 ? 8.797 25.164 68.698 1.00 25.88 334 ILE A C 1
ATOM 2316 O O . ILE A 1 350 ? 7.611 25.062 68.776 1.00 25.19 334 ILE A O 1
ATOM 2321 N N . MET A 1 351 ? 9.436 25.305 67.546 1.00 27.80 335 MET A N 1
ATOM 2322 C CA . MET A 1 351 ? 8.796 25.106 66.295 1.00 27.56 335 MET A CA 1
ATOM 2323 C C . MET A 1 351 ? 8.790 23.627 66.059 1.00 27.08 335 MET A C 1
ATOM 2324 O O . MET A 1 351 ? 9.836 22.978 66.012 1.00 25.69 335 MET A O 1
ATOM 2329 N N . PRO A 1 352 ? 7.604 23.077 65.846 1.00 26.98 336 PRO A N 1
ATOM 2330 C CA . PRO A 1 352 ? 7.602 21.638 65.625 1.00 24.36 336 PRO A CA 1
ATOM 2331 C C . PRO A 1 352 ? 8.408 21.229 64.388 1.00 23.32 336 PRO A C 1
ATOM 2332 O O . PRO A 1 352 ? 8.249 21.861 63.355 1.00 23.30 336 PRO A O 1
ATOM 2336 N N . PRO A 1 353 ? 9.195 20.125 64.479 1.00 22.46 337 PRO A N 1
ATOM 2337 C CA . PRO A 1 353 ? 10.061 19.663 63.390 1.00 23.04 337 PRO A CA 1
ATOM 2338 C C . PRO A 1 353 ? 9.384 19.568 62.065 1.00 23.28 337 PRO A C 1
ATOM 2339 O O . PRO A 1 353 ? 9.969 20.001 61.035 1.00 25.43 337 PRO A O 1
ATOM 2343 N N . HIS A 1 354 ? 8.179 18.989 62.049 1.00 23.96 338 HIS A N 1
ATOM 2344 C CA . HIS A 1 354 ? 7.437 18.855 60.815 1.00 24.12 338 HIS A CA 1
ATOM 2345 C C . HIS A 1 354 ? 7.130 20.236 60.199 1.00 25.01 338 HIS A C 1
ATOM 2346 O O . HIS A 1 354 ? 6.801 20.288 59.008 1.00 26.68 338 HIS A O 1
ATOM 2353 N N . LEU A 1 355 ? 7.204 21.330 60.974 1.00 24.80 339 LEU A N 1
ATOM 2354 C CA . LEU A 1 355 ? 6.888 22.685 60.426 1.00 25.45 339 LEU A CA 1
ATOM 2355 C C . LEU A 1 355 ? 8.132 23.544 60.187 1.00 25.58 339 LEU A C 1
ATOM 2356 O O . LEU A 1 355 ? 8.011 24.789 60.104 1.00 23.67 339 LEU A O 1
ATOM 2361 N N . GLU A 1 356 ? 9.300 22.900 60.080 1.00 24.77 340 GLU A N 1
ATOM 2362 C CA . GLU A 1 356 ? 10.595 23.574 60.009 1.00 26.02 340 GLU A CA 1
ATOM 2363 C C . GLU A 1 356 ? 10.705 24.572 58.833 1.00 27.68 340 GLU A C 1
ATOM 2364 O O . GLU A 1 356 ? 11.406 25.585 58.993 1.00 26.01 340 GLU A O 1
ATOM 2370 N N . HIS A 1 357 ? 9.989 24.323 57.725 1.00 27.22 341 HIS A N 1
ATOM 2371 C CA . HIS A 1 357 ? 9.940 25.172 56.543 1.00 30.44 341 HIS A CA 1
ATOM 2372 C C . HIS A 1 357 ? 8.923 26.335 56.604 1.00 34.02 341 HIS A C 1
ATOM 2373 O O . HIS A 1 357 ? 8.795 27.106 55.680 1.00 33.33 341 HIS A O 1
ATOM 2380 N N . GLU A 1 358 ? 8.224 26.473 57.696 1.00 36.35 342 GLU A N 1
ATOM 2381 C CA . GLU A 1 358 ? 7.043 27.337 57.700 1.00 35.94 342 GLU A CA 1
ATOM 2382 C C . GLU A 1 358 ? 7.190 28.430 58.686 1.00 31.67 342 GLU A C 1
ATOM 2383 O O . GLU A 1 358 ? 7.896 28.263 59.646 1.00 28.91 342 GLU A O 1
ATOM 2389 N N . ARG A 1 359 ? 6.545 29.555 58.399 1.00 33.13 343 ARG A N 1
ATOM 2390 C CA . ARG A 1 359 ? 6.559 30.729 59.249 1.00 32.40 343 ARG A CA 1
ATOM 2391 C C . ARG A 1 359 ? 7.984 31.073 59.637 1.00 31.47 343 ARG A C 1
ATOM 2392 O O . ARG A 1 359 ? 8.339 31.071 60.814 1.00 29.44 343 ARG A O 1
ATOM 2400 N N . PRO A 1 360 ? 8.836 31.338 58.644 1.00 34.00 344 PRO A N 1
ATOM 2401 C CA . PRO A 1 360 ? 10.247 31.716 58.915 1.00 35.11 344 PRO A CA 1
ATOM 2402 C C . PRO A 1 360 ? 10.517 32.664 60.090 1.00 32.85 344 PRO A C 1
ATOM 2403 O O . PRO A 1 360 ? 11.512 32.514 60.743 1.00 37.63 344 PRO A O 1
ATOM 2407 N N . ASP A 1 361 ? 9.652 33.597 60.391 1.00 34.31 345 ASP A N 1
ATOM 2408 C CA . ASP A 1 361 ? 9.942 34.559 61.488 1.00 39.22 345 ASP A CA 1
ATOM 2409 C C . ASP A 1 361 ? 9.568 34.133 62.883 1.00 38.18 345 ASP A C 1
ATOM 2410 O O . ASP A 1 361 ? 9.749 34.926 63.847 1.00 36.78 345 ASP A O 1
ATOM 2415 N N . SER A 1 362 ? 8.930 32.957 62.985 1.00 32.80 346 SER A N 1
ATOM 2416 C CA . SER A 1 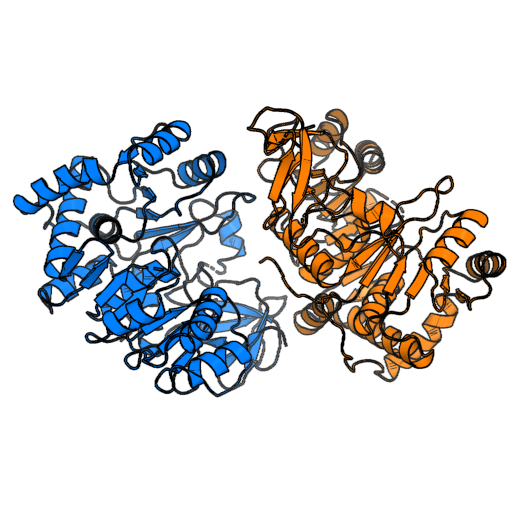362 ? 8.444 32.481 64.257 1.00 29.34 346 SER A CA 1
ATOM 2417 C C . SER A 1 362 ? 9.529 31.706 64.973 1.00 27.16 346 SER A C 1
ATOM 2418 O O . SER A 1 362 ? 10.356 31.058 64.354 1.00 26.91 346 SER A O 1
ATOM 2421 N N . VAL A 1 363 ? 9.455 31.717 66.293 1.00 28.32 347 VAL A N 1
ATOM 2422 C CA . VAL A 1 363 ? 10.223 30.829 67.155 1.00 27.66 347 VAL A CA 1
ATOM 2423 C C . VAL A 1 363 ? 9.347 29.684 67.746 1.00 26.29 347 VAL A C 1
ATOM 2424 O O . VAL A 1 363 ? 9.644 29.104 68.807 1.00 25.22 347 VAL A O 1
ATOM 2428 N N . GLY A 1 364 ? 8.238 29.424 67.093 1.00 27.42 348 GLY A N 1
ATOM 2429 C CA . GLY A 1 364 ? 7.431 28.229 67.396 1.00 28.24 348 GLY A CA 1
ATOM 2430 C C . GLY A 1 364 ? 6.283 28.413 68.337 1.00 27.80 348 GLY A C 1
ATOM 2431 O O . GLY A 1 364 ? 5.797 29.553 68.595 1.00 26.00 348 GLY A O 1
ATOM 2432 N N . LEU A 1 365 ? 5.826 27.278 68.865 1.00 27.30 349 LEU A N 1
ATOM 2433 C CA . LEU A 1 365 ? 4.615 27.225 69.698 1.00 25.37 349 LEU A CA 1
ATOM 2434 C C . LEU A 1 365 ? 5.063 27.044 71.114 1.00 25.32 349 LEU A C 1
ATOM 2435 O O . LEU A 1 365 ? 6.122 26.523 71.329 1.00 24.72 349 LEU A O 1
ATOM 2440 N N . PRO A 1 366 ? 4.248 27.469 72.096 1.00 27.53 350 PRO A N 1
ATOM 2441 C CA . PRO A 1 366 ? 4.538 27.200 73.494 1.00 26.34 350 PRO A CA 1
ATOM 2442 C C . PRO A 1 366 ? 4.850 25.749 73.729 1.00 25.66 350 PRO A C 1
ATOM 2443 O O . PRO A 1 366 ? 4.405 24.899 72.979 1.00 24.01 350 PRO A O 1
ATOM 2447 N N . LEU A 1 367 ? 5.618 25.475 74.764 1.00 26.42 351 LEU A N 1
ATOM 2448 C CA . LEU A 1 367 ? 5.904 24.110 75.146 1.00 27.91 351 LEU A CA 1
ATOM 2449 C C . LEU A 1 367 ? 4.583 23.483 75.537 1.00 29.39 351 LEU A C 1
ATOM 2450 O O . LEU A 1 367 ? 3.686 24.156 76.089 1.00 28.46 351 LEU A O 1
ATOM 2455 N N . PRO A 1 368 ? 4.408 22.203 75.204 1.00 28.90 352 PRO A N 1
ATOM 2456 C CA . PRO A 1 368 ? 3.140 21.587 75.600 1.00 27.10 352 PRO A CA 1
ATOM 2457 C C . PRO A 1 368 ? 2.922 21.728 77.111 1.00 26.61 352 PRO A C 1
ATOM 2458 O O . PRO A 1 368 ? 3.846 21.446 77.881 1.00 25.01 352 PRO A O 1
ATOM 2462 N N . GLY A 1 369 ? 1.692 22.088 77.512 1.00 24.80 353 GLY A N 1
ATOM 2463 C CA . GLY A 1 369 ? 1.354 22.234 78.902 1.00 24.52 353 GLY A CA 1
ATOM 2464 C C . GLY A 1 369 ? 1.676 23.590 79.481 1.00 25.55 353 GLY A C 1
ATOM 2465 O O . GLY A 1 369 ? 1.634 23.730 80.693 1.00 27.11 353 GLY A O 1
ATOM 2466 N N . THR A 1 370 ? 2.049 24.575 78.656 1.00 24.25 354 THR A N 1
ATOM 2467 C CA . THR A 1 370 ? 2.468 25.879 79.186 1.00 25.86 354 THR A CA 1
ATOM 2468 C C . THR A 1 370 ? 1.652 26.905 78.444 1.00 27.46 354 THR A C 1
ATOM 2469 O O . THR A 1 370 ? 0.995 26.542 77.504 1.00 28.59 354 THR A O 1
ATOM 2473 N N . THR A 1 371 ? 1.659 28.158 78.875 1.00 30.40 355 THR A N 1
ATOM 2474 C CA . THR A 1 371 ? 0.906 29.217 78.191 1.00 32.48 355 THR A CA 1
ATOM 2475 C C . THR A 1 371 ? 1.801 30.412 77.956 1.00 32.78 355 THR A C 1
ATOM 2476 O O . THR A 1 371 ? 2.510 30.823 78.868 1.00 31.27 355 THR A O 1
ATOM 2480 N N . ILE A 1 372 ? 1.774 30.957 76.737 1.00 32.15 356 ILE A N 1
ATOM 2481 C CA . ILE A 1 372 ? 2.424 32.196 76.454 1.00 32.10 356 ILE A CA 1
ATOM 2482 C C . ILE A 1 372 ? 1.322 33.273 76.338 1.00 34.49 356 ILE A C 1
ATOM 2483 O O . ILE A 1 372 ? 0.395 33.110 75.541 1.00 33.06 356 ILE A O 1
ATOM 2488 N N . GLU A 1 373 ? 1.419 34.366 77.084 1.00 35.66 357 GLU A N 1
ATOM 2489 C CA . GLU A 1 373 ? 0.505 35.506 76.838 1.00 38.95 357 GLU A CA 1
ATOM 2490 C C . GLU A 1 373 ? 1.287 36.761 76.615 1.00 38.54 357 GLU A C 1
ATOM 2491 O O . GLU A 1 373 ? 2.328 36.999 77.266 1.00 36.68 357 GLU A O 1
ATOM 2497 N N . ILE A 1 374 ? 0.754 37.586 75.723 1.00 38.68 358 ILE A N 1
ATOM 2498 C CA . ILE A 1 374 ? 1.355 38.866 75.407 1.00 39.65 358 ILE A CA 1
ATOM 2499 C C . ILE A 1 374 ? 0.597 39.951 76.213 1.00 44.78 358 ILE A C 1
ATOM 2500 O O . ILE A 1 374 ? -0.601 40.097 76.038 1.00 44.45 358 ILE A O 1
ATOM 2505 N N . LEU A 1 375 ? 1.283 40.673 77.104 1.00 45.54 359 LEU A N 1
ATOM 2506 C CA . LEU A 1 375 ? 0.642 41.699 77.960 1.00 48.93 359 LEU A CA 1
ATOM 2507 C C . LEU A 1 375 ? 0.957 43.150 77.554 1.00 50.92 359 LEU A C 1
ATOM 2508 O O . LEU A 1 375 ? 2.059 43.408 77.060 1.00 41.97 359 LEU A O 1
ATOM 2513 N N . ASP A 1 376 ? -0.012 44.077 77.723 1.00 55.77 360 ASP A N 1
ATOM 2514 C CA . ASP A 1 376 ? 0.221 45.531 77.493 1.00 63.06 360 ASP A CA 1
ATOM 2515 C C . ASP A 1 376 ? 0.970 46.132 78.661 1.00 66.48 360 ASP A C 1
ATOM 2516 O O . ASP A 1 376 ? 1.310 45.430 79.620 1.00 68.39 360 ASP A O 1
ATOM 2521 N N . GLU A 1 377 ? 1.206 47.439 78.588 1.00 71.71 361 GLU A N 1
ATOM 2522 C CA . GLU A 1 377 ? 1.873 48.181 79.659 1.00 71.43 361 GLU A CA 1
ATOM 2523 C C . GLU A 1 377 ? 1.223 47.975 81.036 1.00 68.67 361 GLU A C 1
ATOM 2524 O O . GLU A 1 377 ? 1.894 47.950 82.059 1.00 62.37 361 GLU A O 1
ATOM 2530 N N . ASP A 1 378 ? -0.101 47.849 81.041 1.00 73.71 362 ASP A N 1
ATOM 2531 C CA . ASP A 1 378 ? -0.880 47.702 82.261 1.00 71.26 362 ASP A CA 1
ATOM 2532 C C . ASP A 1 378 ? -1.098 46.272 82.672 1.00 69.47 362 ASP A C 1
ATOM 2533 O O . ASP A 1 378 ? -1.770 46.011 83.669 1.00 67.69 362 ASP A O 1
ATOM 2538 N N . GLY A 1 379 ? -0.538 45.341 81.903 1.00 69.77 363 GLY A N 1
ATOM 2539 C CA . GLY A 1 379 ? -0.607 43.920 82.226 1.00 67.13 363 GLY A CA 1
ATOM 2540 C C . GLY A 1 379 ? -1.874 43.253 81.745 1.00 63.05 363 GLY A C 1
ATOM 2541 O O . GLY A 1 379 ? -2.334 42.287 82.355 1.00 65.51 363 GLY A O 1
ATOM 2542 N N . THR A 1 380 ? -2.422 43.724 80.631 1.00 58.93 364 THR A N 1
ATOM 2543 C CA . THR A 1 380 ? -3.702 43.202 80.162 1.00 62.20 364 THR A CA 1
ATOM 2544 C C . THR A 1 380 ? -3.491 42.443 78.868 1.00 58.81 364 THR A C 1
ATOM 2545 O O . THR A 1 380 ? -2.719 42.878 78.000 1.00 53.13 364 THR A O 1
ATOM 2549 N N . LEU A 1 381 ? -4.210 41.329 78.744 1.00 54.65 365 LEU A N 1
ATOM 2550 C CA . LEU A 1 381 ? -4.033 40.431 77.626 1.00 59.41 365 LEU A CA 1
ATOM 2551 C C . LEU A 1 381 ? -4.225 41.197 76.338 1.00 57.07 365 LEU A C 1
ATOM 2552 O O . LEU A 1 381 ? -5.201 41.948 76.199 1.00 53.79 365 LEU A O 1
ATOM 2557 N N . LEU A 1 382 ? -3.290 41.034 75.400 1.00 51.45 366 LEU A N 1
ATOM 2558 C CA . LEU A 1 382 ? -3.429 41.635 74.070 1.00 48.28 366 LEU A CA 1
ATOM 2559 C C . LEU A 1 382 ? -4.025 40.581 73.158 1.00 52.81 366 LEU A C 1
ATOM 2560 O O . LEU A 1 382 ? -3.976 39.384 73.471 1.00 50.18 366 LEU A O 1
ATOM 2565 N N . PRO A 1 383 ? -4.628 41.018 72.039 1.00 58.95 367 PRO A N 1
ATOM 2566 C CA . PRO A 1 383 ? -5.117 40.078 71.042 1.00 61.57 367 PRO A CA 1
ATOM 2567 C C . PRO A 1 383 ? -4.033 39.773 70.019 1.00 60.34 367 PRO A C 1
ATOM 2568 O O . PRO A 1 383 ? -3.002 40.448 70.010 1.00 54.49 367 PRO A O 1
ATOM 2572 N N . PRO A 1 384 ? -4.268 38.757 69.166 1.00 58.83 368 PRO A N 1
ATOM 2573 C CA . PRO A 1 384 ? -3.276 38.326 68.186 1.00 57.37 368 PRO A CA 1
ATOM 2574 C C . PRO A 1 384 ? -2.854 39.475 67.320 1.00 56.85 368 PRO A C 1
ATOM 2575 O O . PRO A 1 384 ? -3.651 40.365 67.069 1.00 58.56 368 PRO A O 1
ATOM 2579 N N . GLY A 1 385 ? -1.597 39.460 66.886 1.00 54.09 369 GLY A N 1
ATOM 2580 C CA . GLY A 1 385 ? -1.050 40.506 66.030 1.00 50.15 369 GLY A CA 1
ATOM 2581 C C . GLY A 1 385 ? -0.484 41.679 66.804 1.00 45.90 369 GLY A C 1
ATOM 2582 O O . GLY A 1 385 ? 0.379 42.391 66.309 1.00 43.55 369 GLY A O 1
ATOM 2583 N N . GLU A 1 386 ? -0.906 41.850 68.046 1.00 49.81 370 GLU A N 1
ATOM 2584 C CA . GLU A 1 386 ? -0.530 43.057 68.815 1.00 53.22 370 GLU A CA 1
ATOM 2585 C C . GLU A 1 386 ? 0.755 42.809 69.601 1.00 52.69 370 GLU A C 1
ATOM 2586 O O . GLU A 1 386 ? 0.866 41.785 70.275 1.00 49.12 370 GLU A O 1
ATOM 2592 N N . PRO A 1 387 ? 1.719 43.752 69.528 1.00 49.61 371 PRO A N 1
ATOM 2593 C CA . PRO A 1 387 ? 3.001 43.617 70.246 1.00 48.70 371 PRO A CA 1
ATOM 2594 C C . PRO A 1 387 ? 2.874 43.882 71.739 1.00 46.10 371 PRO A C 1
ATOM 2595 O O . PRO A 1 387 ? 2.089 44.708 72.154 1.00 48.82 371 PRO A O 1
ATOM 2599 N N . GLY A 1 388 ? 3.667 43.184 72.544 1.00 43.72 372 GLY A N 1
ATOM 2600 C CA . GLY A 1 388 ? 3.661 43.353 74.005 1.00 39.13 372 GL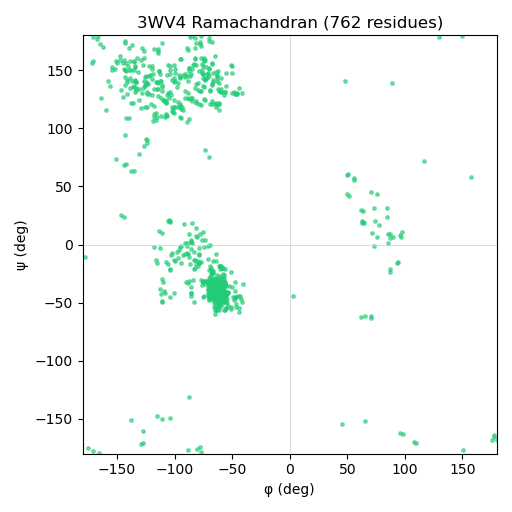Y A CA 1
ATOM 2601 C C . GLY A 1 388 ? 4.734 42.526 74.655 1.00 38.22 372 GLY A C 1
ATOM 2602 O O . GLY A 1 388 ? 5.544 41.902 73.983 1.00 37.38 372 GLY A O 1
ATOM 2603 N N . GLU A 1 389 ? 4.745 42.527 75.976 1.00 40.85 373 GLU A N 1
ATOM 2604 C CA . GLU A 1 389 ? 5.696 41.735 76.696 1.00 40.39 373 GLU A CA 1
ATOM 2605 C C . GLU A 1 389 ? 5.333 40.248 76.650 1.00 37.85 373 GLU A C 1
ATOM 2606 O O . GLU A 1 389 ? 4.245 39.822 77.057 1.00 35.53 373 GLU A O 1
ATOM 2612 N N . ILE A 1 390 ? 6.294 39.464 76.197 1.00 36.57 374 ILE A N 1
ATOM 2613 C CA . ILE A 1 390 ? 6.141 37.998 76.209 1.00 35.38 374 ILE A CA 1
ATOM 2614 C C . ILE A 1 390 ? 6.135 37.546 77.652 1.00 35.25 374 ILE A C 1
ATOM 2615 O O . ILE A 1 390 ? 7.107 37.770 78.392 1.00 33.15 374 ILE A O 1
ATOM 2620 N N . THR A 1 391 ? 5.044 36.905 78.044 1.00 32.31 375 THR A N 1
ATOM 2621 C CA . THR A 1 391 ? 4.972 36.384 79.403 1.00 34.46 375 THR A CA 1
ATOM 2622 C C . THR A 1 391 ? 4.621 34.913 79.289 1.00 33.42 375 THR A C 1
ATOM 2623 O O . THR A 1 391 ? 4.107 34.490 78.264 1.00 31.43 375 THR A O 1
ATOM 2627 N N . VAL A 1 392 ? 4.906 34.169 80.362 1.00 34.45 376 VAL A N 1
ATOM 2628 C CA . VAL A 1 392 ? 4.841 32.728 80.378 1.00 35.25 376 VAL A CA 1
ATOM 2629 C C . VAL A 1 392 ? 4.283 32.207 81.690 1.00 35.47 376 VAL A C 1
ATOM 2630 O O . VAL A 1 392 ? 4.660 32.665 82.774 1.00 39.04 376 VAL A O 1
ATOM 2634 N N . THR A 1 393 ? 3.455 31.199 81.593 1.00 33.55 377 THR A N 1
ATOM 2635 C CA . THR A 1 393 ? 2.906 30.546 82.758 1.00 35.68 377 THR A CA 1
ATOM 2636 C C . THR A 1 393 ? 2.988 29.013 82.611 1.00 33.30 377 THR A C 1
ATOM 2637 O O . THR A 1 393 ? 2.766 28.484 81.549 1.00 32.57 377 THR A O 1
ATOM 2641 N N . GLY A 1 394 ? 3.304 28.292 83.671 1.00 33.10 378 GLY A N 1
ATOM 2642 C CA . GLY A 1 394 ? 3.233 26.859 83.598 1.00 32.46 378 GLY A CA 1
ATOM 2643 C C . GLY A 1 394 ? 4.203 26.137 84.486 1.00 32.02 378 GLY A C 1
ATOM 2644 O O . GLY A 1 394 ? 4.947 26.759 85.256 1.00 31.56 378 GLY A O 1
ATOM 2645 N N . PRO A 1 395 ? 4.196 24.815 84.394 1.00 30.71 379 PRO A N 1
ATOM 2646 C CA . PRO A 1 395 ? 4.907 23.980 85.346 1.00 32.50 379 PRO A CA 1
ATOM 2647 C C . PRO A 1 395 ? 6.403 23.914 85.110 1.00 32.52 379 PRO A C 1
ATOM 2648 O O . PRO A 1 395 ? 7.074 23.119 85.721 1.00 34.62 379 PRO A O 1
ATOM 2652 N N . HIS A 1 396 ? 6.902 24.742 84.211 1.00 32.63 380 HIS A N 1
ATOM 2653 C CA . HIS A 1 396 ? 8.336 24.878 83.895 1.00 29.79 380 HIS A CA 1
ATOM 2654 C C . HIS A 1 396 ? 8.887 26.177 84.480 1.00 30.97 380 HIS A C 1
ATOM 2655 O O . HIS A 1 396 ? 10.104 26.359 84.519 1.00 25.87 380 HIS A O 1
ATOM 2662 N N . VAL A 1 397 ? 7.984 27.106 84.853 1.00 32.86 381 VAL A N 1
ATOM 2663 C CA . VAL A 1 397 ? 8.421 28.376 85.419 1.00 33.58 381 VAL A CA 1
ATOM 2664 C C . VAL A 1 397 ? 9.141 28.050 86.705 1.00 33.96 381 VAL A C 1
ATOM 2665 O O . VAL A 1 397 ? 8.540 27.464 87.586 1.00 33.47 381 VAL A O 1
ATOM 2669 N N . MET A 1 398 ? 10.413 28.419 86.800 1.00 31.79 382 MET A N 1
ATOM 2670 C CA . MET A 1 398 ? 11.275 27.991 87.893 1.00 33.65 382 MET A CA 1
ATOM 2671 C C . MET A 1 398 ? 10.954 28.802 89.136 1.00 34.60 382 MET A C 1
ATOM 2672 O O . MET A 1 398 ? 10.084 29.649 89.098 1.00 38.37 382 MET A O 1
ATOM 2677 N N . ALA A 1 399 ? 11.639 28.524 90.228 1.00 33.58 383 ALA A N 1
ATOM 2678 C CA . ALA A 1 399 ? 11.284 29.061 91.519 1.00 37.56 383 ALA A CA 1
ATOM 2679 C C . ALA A 1 399 ? 11.761 30.498 91.818 1.00 39.05 383 ALA A C 1
ATOM 2680 O O . ALA A 1 399 ? 11.591 30.891 92.925 1.00 49.70 383 ALA A O 1
ATOM 2682 N N . GLY A 1 400 ? 12.336 31.250 90.887 1.00 36.07 384 GLY A N 1
ATOM 2683 C CA . GLY A 1 400 ? 12.911 32.546 91.193 1.00 37.68 384 GLY A CA 1
ATOM 2684 C C . GLY A 1 400 ? 14.437 32.464 91.135 1.00 41.47 384 GLY A C 1
ATOM 2685 O O . GLY A 1 400 ? 14.996 31.464 90.663 1.00 36.31 384 GLY A O 1
ATOM 2686 N N . TYR A 1 401 ? 15.097 33.534 91.597 1.00 40.96 385 TYR A N 1
ATOM 2687 C CA . TYR A 1 401 ? 16.528 33.596 91.694 1.00 39.96 385 TYR A CA 1
ATOM 2688 C C . TYR A 1 401 ? 16.958 33.229 93.099 1.00 42.15 385 TYR A C 1
ATOM 2689 O O . TYR A 1 401 ? 16.264 33.541 94.053 1.00 48.41 385 TYR A O 1
ATOM 2698 N N . TRP A 1 402 ? 18.101 32.575 93.240 1.00 39.78 386 TRP A N 1
ATOM 2699 C CA . TRP A 1 402 ? 18.541 32.109 94.533 1.00 40.50 386 TRP A CA 1
ATOM 2700 C C . TRP A 1 402 ? 18.824 33.313 95.494 1.00 44.41 386 TRP A C 1
ATOM 2701 O O . TRP A 1 402 ? 19.641 34.179 95.177 1.00 39.57 386 TRP A O 1
ATOM 2712 N N . ARG A 1 403 ? 18.106 33.345 96.629 1.00 48.36 387 ARG A N 1
ATOM 2713 C CA . ARG A 1 403 ? 18.285 34.337 97.702 1.00 50.80 387 ARG A CA 1
ATOM 2714 C C . ARG A 1 403 ? 18.304 35.788 97.220 1.00 53.66 387 ARG A C 1
ATOM 2715 O O . ARG A 1 403 ? 19.131 36.590 97.660 1.00 56.96 387 ARG A O 1
ATOM 2723 N N . ALA A 1 404 ? 17.390 36.113 96.322 1.00 51.86 388 ALA A N 1
ATOM 2724 C CA . ALA A 1 404 ? 17.294 37.459 95.788 1.00 56.27 388 ALA A CA 1
ATOM 2725 C C . ALA A 1 404 ? 15.821 37.782 95.578 1.00 58.12 388 ALA A C 1
ATOM 2726 O O . ALA A 1 404 ? 15.378 37.886 94.451 1.00 53.19 388 ALA A O 1
ATOM 2728 N N . PRO A 1 405 ? 15.050 37.921 96.675 1.00 65.13 389 PRO A N 1
ATOM 2729 C CA . PRO A 1 405 ? 13.582 38.108 96.558 1.00 68.26 389 PRO A CA 1
ATOM 2730 C C . PRO A 1 405 ? 13.170 39.339 95.727 1.00 64.82 389 PRO A C 1
ATOM 2731 O O . PRO A 1 405 ? 12.201 39.295 94.988 1.00 60.10 389 PRO A O 1
ATOM 2735 N N . GLU A 1 406 ? 13.926 40.413 95.856 1.00 64.53 390 GLU A N 1
ATOM 2736 C CA . GLU A 1 406 ? 13.602 41.679 95.203 1.00 67.44 390 GLU A CA 1
ATOM 2737 C C . GLU A 1 406 ? 13.643 41.524 93.690 1.00 64.43 390 GLU A C 1
ATOM 2738 O O . GLU A 1 406 ? 12.656 41.805 92.987 1.00 60.19 390 GLU A O 1
ATOM 2744 N N . ILE A 1 407 ? 14.798 41.062 93.205 1.00 62.60 391 ILE A N 1
ATOM 2745 C CA . ILE A 1 407 ? 15.015 40.835 91.765 1.00 59.37 391 ILE A CA 1
ATOM 2746 C C . ILE A 1 407 ? 14.005 39.810 91.202 1.00 49.71 391 ILE A C 1
ATOM 2747 O O . ILE A 1 407 ? 13.589 39.920 90.058 1.00 47.83 391 ILE A O 1
ATOM 2752 N N . THR A 1 408 ? 13.641 38.836 92.030 1.00 45.39 392 THR A N 1
ATOM 2753 C CA . THR A 1 408 ? 12.739 37.753 91.662 1.00 46.85 392 THR A CA 1
ATOM 2754 C C . THR A 1 408 ? 11.341 38.319 91.506 1.00 47.49 392 THR A C 1
ATOM 2755 O O . THR A 1 408 ? 10.632 37.979 90.547 1.00 46.00 392 THR A O 1
ATOM 2759 N N . ALA A 1 409 ? 10.949 39.176 92.448 1.00 47.95 393 ALA A N 1
ATOM 2760 C CA . ALA A 1 409 ? 9.618 39.780 92.417 1.00 51.61 393 ALA A CA 1
ATOM 2761 C C . ALA A 1 409 ? 9.330 40.546 91.134 1.00 51.06 393 ALA A C 1
ATOM 2762 O O . ALA A 1 409 ? 8.167 40.574 90.698 1.00 55.24 393 ALA A O 1
ATOM 2764 N N . ARG A 1 410 ? 10.360 41.131 90.516 1.00 47.97 394 ARG A N 1
ATOM 2765 C CA . ARG A 1 410 ? 10.184 41.847 89.263 1.00 52.35 394 ARG A CA 1
ATOM 2766 C C . ARG A 1 410 ? 10.137 40.993 87.978 1.00 54.26 394 ARG A C 1
ATOM 2767 O O . ARG A 1 410 ? 9.689 41.464 86.936 1.00 54.05 394 ARG A O 1
ATOM 2775 N N . ALA A 1 411 ? 10.588 39.746 88.052 1.00 47.54 395 ALA A N 1
ATOM 2776 C CA . ALA A 1 411 ? 10.480 38.829 86.933 1.00 46.78 395 ALA A CA 1
ATOM 2777 C C . ALA A 1 411 ? 9.350 37.825 87.159 1.00 45.55 395 ALA A C 1
ATOM 2778 O O . ALA A 1 411 ? 8.548 37.549 86.261 1.00 42.20 395 ALA A O 1
ATOM 2780 N N . TYR A 1 412 ? 9.285 37.274 88.369 1.00 44.27 396 TYR A N 1
ATOM 2781 C CA . TYR A 1 412 ? 8.282 36.284 88.691 1.00 45.60 396 TYR A CA 1
ATOM 2782 C C . TYR A 1 412 ? 7.118 36.958 89.483 1.00 46.93 396 TYR A C 1
ATOM 2783 O O . TYR A 1 412 ? 7.334 37.327 90.634 1.00 43.88 396 TYR A O 1
ATOM 2792 N N . ARG A 1 413 ? 5.903 37.048 88.893 1.00 50.41 397 ARG A N 1
ATOM 2793 C CA . ARG A 1 413 ? 4.767 37.840 89.457 1.00 56.11 397 ARG A CA 1
ATOM 2794 C C . ARG A 1 413 ? 3.382 37.155 89.551 1.00 60.54 397 ARG A C 1
ATOM 2795 O O . ARG A 1 413 ? 3.050 36.327 88.716 1.00 62.67 397 ARG A O 1
ATOM 2803 N N . ARG A 1 414 ? 2.594 37.541 90.573 1.00 66.72 398 ARG A N 1
ATOM 2804 C CA . ARG A 1 414 ? 1.204 37.096 90.799 1.00 69.72 398 ARG A CA 1
ATOM 2805 C C . ARG A 1 414 ? 1.133 35.648 91.286 1.00 71.98 398 ARG A C 1
ATOM 2806 O O . ARG A 1 414 ? 1.542 35.323 92.410 1.00 70.46 398 ARG A O 1
ATOM 2814 N N . ALA A 1 420 ? 6.777 33.611 91.473 1.00 71.57 404 ALA A N 1
ATOM 2815 C CA . ALA A 1 420 ? 5.345 33.589 91.305 1.00 66.53 404 ALA A CA 1
ATOM 2816 C C . ALA A 1 420 ? 5.015 32.942 89.984 1.00 70.22 404 ALA A C 1
ATOM 2817 O O . ALA A 1 420 ? 5.900 32.550 89.219 1.00 68.11 404 ALA A O 1
ATOM 2819 N N . MET A 1 421 ? 3.717 32.832 89.738 1.00 67.59 405 MET A N 1
ATOM 2820 C CA . MET A 1 421 ? 3.190 32.017 88.680 1.00 60.31 405 MET A CA 1
ATOM 2821 C C . MET A 1 421 ? 3.278 32.640 87.277 1.00 51.88 405 MET A C 1
ATOM 2822 O O . MET A 1 421 ? 2.989 31.939 86.344 1.00 49.51 405 MET A O 1
ATOM 2827 N N . ARG A 1 422 ? 3.643 33.916 87.093 1.00 49.28 406 ARG A N 1
ATOM 2828 C CA . ARG A 1 422 ? 3.783 34.453 85.727 1.00 46.02 406 ARG A CA 1
ATOM 2829 C C . ARG A 1 422 ? 5.141 35.035 85.501 1.00 42.30 406 ARG A C 1
ATOM 2830 O O . ARG A 1 422 ? 5.558 35.954 86.206 1.00 38.41 406 ARG A O 1
ATOM 2838 N N . LEU A 1 423 ? 5.869 34.463 84.544 1.00 38.37 407 LEU A N 1
ATOM 2839 C CA . LEU A 1 423 ? 7.203 34.969 84.228 1.00 38.93 407 LEU A CA 1
ATOM 2840 C C . LEU A 1 423 ? 7.094 36.055 83.204 1.00 38.92 407 LEU A C 1
ATOM 2841 O O . LEU A 1 423 ? 6.532 35.850 82.135 1.00 38.26 407 LEU A O 1
ATOM 2846 N N . HIS A 1 424 ? 7.675 37.204 83.518 1.00 42.33 408 HIS A N 1
ATOM 2847 C CA . HIS A 1 424 ? 7.762 38.330 82.589 1.00 41.41 408 HIS A CA 1
ATOM 2848 C C . HIS A 1 424 ? 9.157 38.347 82.031 1.00 41.12 408 HIS A C 1
ATOM 2849 O O . HIS A 1 424 ? 10.122 38.573 82.766 1.00 41.27 408 HIS A O 1
ATOM 2856 N N . THR A 1 425 ? 9.283 38.123 80.728 1.00 37.90 409 THR A N 1
ATOM 2857 C CA . THR A 1 425 ? 10.586 37.852 80.144 1.00 37.97 409 THR A CA 1
ATOM 2858 C C . THR A 1 425 ? 11.422 39.087 79.819 1.00 39.63 409 THR A C 1
ATOM 2859 O O . THR A 1 425 ? 12.631 38.979 79.588 1.00 40.62 409 THR A O 1
ATOM 2863 N N . GLY A 1 426 ? 10.771 40.240 79.675 1.00 38.83 410 GLY A N 1
ATOM 2864 C CA . GLY A 1 426 ? 11.449 41.426 79.201 1.00 39.86 410 GLY A CA 1
ATOM 2865 C C . GLY A 1 426 ? 11.697 41.354 77.716 1.00 39.42 410 GLY A C 1
ATOM 2866 O O . GLY A 1 426 ? 12.363 42.199 77.160 1.00 38.68 410 GLY A O 1
ATOM 2867 N N . ASP A 1 427 ? 11.169 40.346 77.043 1.00 38.04 411 ASP A N 1
ATOM 2868 C CA . ASP A 1 427 ? 11.245 40.333 75.592 1.00 37.55 411 ASP A CA 1
ATOM 2869 C C . ASP A 1 427 ? 9.887 40.793 75.071 1.00 36.65 411 ASP A C 1
ATOM 2870 O O . ASP A 1 427 ? 8.862 40.622 75.735 1.00 37.53 411 ASP A O 1
ATOM 2875 N N . TYR A 1 428 ? 9.873 41.343 73.867 1.00 36.57 412 TYR A N 1
ATOM 2876 C CA . TYR A 1 428 ? 8.627 41.799 73.278 1.00 38.38 412 TYR A CA 1
ATOM 2877 C C . TYR A 1 428 ? 8.340 41.044 71.988 1.00 35.97 412 TYR A C 1
ATOM 2878 O O . TYR A 1 428 ? 9.228 40.749 71.212 1.00 36.56 412 TYR A O 1
ATOM 2887 N N . GLY A 1 429 ? 7.070 40.814 71.715 1.00 37.66 413 GLY A N 1
ATOM 2888 C CA . GLY A 1 429 ? 6.677 40.140 70.475 1.00 38.79 413 GLY A CA 1
ATOM 2889 C C . GLY A 1 429 ? 5.175 39.921 70.416 1.00 39.37 413 GLY A C 1
ATOM 2890 O O . GLY A 1 429 ? 4.404 40.545 71.172 1.00 39.42 413 GLY A O 1
ATOM 2891 N N . HIS A 1 430 ? 4.756 39.044 69.516 1.00 38.79 414 HIS A N 1
ATOM 2892 C CA . HIS A 1 430 ? 3.341 38.855 69.291 1.00 38.76 414 HIS A CA 1
ATOM 2893 C C . HIS A 1 430 ? 3.041 37.404 68.914 1.00 37.38 414 HIS A C 1
ATOM 2894 O O . HIS A 1 430 ? 3.919 36.691 68.445 1.00 35.04 414 HIS A O 1
ATOM 2901 N N . LEU A 1 431 ? 1.772 37.021 69.049 1.00 38.79 415 LEU A N 1
ATOM 2902 C CA . LEU A 1 431 ? 1.271 35.694 68.627 1.00 37.15 415 LEU A CA 1
ATOM 2903 C C . LEU A 1 431 ? 0.326 35.861 67.472 1.00 36.56 415 LEU A C 1
ATOM 2904 O O . LEU A 1 431 ? -0.348 36.882 67.369 1.00 36.82 415 LEU A O 1
ATOM 2909 N N . ASP A 1 432 ? 0.301 34.912 66.559 1.00 37.22 416 ASP A N 1
ATOM 2910 C CA . ASP A 1 432 ? -0.741 34.934 65.512 1.00 36.20 416 ASP A CA 1
ATOM 2911 C C . ASP A 1 432 ? -1.931 34.185 66.043 1.00 38.53 416 ASP A C 1
ATOM 2912 O O . ASP A 1 432 ? -1.944 33.711 67.203 1.00 37.87 416 ASP A O 1
ATOM 2917 N N . GLU A 1 433 ? -2.946 34.049 65.210 1.00 46.60 417 GLU A N 1
ATOM 2918 C CA . GLU A 1 433 ? -4.198 33.403 65.617 1.00 51.41 417 GLU A CA 1
ATOM 2919 C C . GLU A 1 433 ? -3.890 31.958 66.056 1.00 47.27 417 GLU A C 1
ATOM 2920 O O . GLU A 1 433 ? -4.415 31.410 67.068 1.00 43.47 417 GLU A O 1
ATOM 2926 N N . ASP A 1 434 ? -2.969 31.370 65.313 1.00 43.90 418 ASP A N 1
ATOM 2927 C CA . ASP A 1 434 ? -2.615 29.983 65.505 1.00 39.00 418 ASP A CA 1
ATOM 2928 C C . ASP A 1 434 ? -1.875 29.752 66.846 1.00 38.16 418 ASP A C 1
ATOM 2929 O O . ASP A 1 434 ? -1.824 28.634 67.370 1.00 34.98 418 ASP A O 1
ATOM 2934 N N . GLY A 1 435 ? -1.328 30.823 67.435 1.00 38.29 419 GLY A N 1
ATOM 2935 C CA . GLY A 1 435 ? -0.601 30.701 68.721 1.00 34.36 419 GLY A CA 1
ATOM 2936 C C . GLY A 1 435 ? 0.907 30.601 68.534 1.00 33.94 419 GLY A C 1
ATOM 2937 O O . GLY A 1 435 ? 1.630 30.326 69.486 1.00 30.97 419 GLY A O 1
ATOM 2938 N N . PHE A 1 436 ? 1.383 30.853 67.318 1.00 31.29 420 PHE A N 1
ATOM 2939 C CA . PHE A 1 436 ? 2.810 30.891 67.081 1.00 30.50 420 PHE A CA 1
ATOM 2940 C C . PHE A 1 436 ? 3.434 32.178 67.617 1.00 32.81 420 PHE A C 1
ATOM 2941 O O . PHE A 1 436 ? 2.831 33.272 67.572 1.00 32.93 420 PHE A O 1
ATOM 2949 N N . LEU A 1 437 ? 4.661 32.066 68.069 1.00 31.36 421 LEU A N 1
ATOM 2950 C CA . LEU A 1 437 ? 5.341 33.222 68.658 1.00 33.70 421 LEU A CA 1
ATOM 2951 C C . LEU A 1 437 ? 6.279 33.887 67.684 1.00 32.47 421 LEU A C 1
ATOM 2952 O O . LEU A 1 437 ? 6.939 33.230 66.879 1.00 28.26 421 LEU A O 1
ATOM 2957 N N . TYR A 1 438 ? 6.281 35.221 67.747 1.00 32.73 422 TYR A N 1
ATOM 2958 C CA . TYR A 1 438 ? 7.147 36.067 66.923 1.00 34.50 422 TYR A CA 1
ATOM 2959 C C . TYR A 1 438 ? 7.769 37.160 67.784 1.00 37.79 422 TYR A C 1
ATOM 2960 O O . TYR A 1 438 ? 7.156 37.643 68.757 1.00 37.51 422 TYR A O 1
ATOM 2969 N N . PHE A 1 439 ? 8.954 37.593 67.403 1.00 43.46 423 PHE A N 1
ATOM 2970 C CA . PHE A 1 439 ? 9.558 38.806 67.992 1.00 50.79 423 PHE A CA 1
ATOM 2971 C C . PHE A 1 439 ? 9.091 40.137 67.414 1.00 51.62 423 PHE A C 1
ATOM 2972 O O . PHE A 1 439 ? 8.652 40.202 66.263 1.00 56.36 423 PHE A O 1
ATOM 2980 N N . GLY A 1 440 ? 9.197 41.193 68.241 1.00 53.23 424 GLY A N 1
ATOM 2981 C CA . GLY A 1 440 ? 8.598 42.522 67.945 1.00 53.82 424 GLY A CA 1
ATOM 2982 C C . GLY A 1 440 ? 7.158 42.469 67.425 1.00 55.81 424 GLY A C 1
ATOM 2983 O O . GLY A 1 440 ? 6.413 41.519 67.735 1.00 56.74 424 GLY A O 1
ATOM 2984 N N . GLY A 1 441 ? 6.759 43.504 66.666 1.00 54.94 425 GLY A N 1
ATOM 2985 C CA . GLY A 1 441 ? 5.551 43.491 65.819 1.00 51.05 425 GLY A CA 1
ATOM 2986 C C . GLY A 1 441 ? 5.845 43.136 64.370 1.00 49.56 425 GLY A C 1
ATOM 2987 O O . GLY A 1 441 ? 4.929 43.084 63.537 1.00 55.09 425 GLY A O 1
ATOM 2988 N N . ASP B 1 40 ? 23.013 39.102 75.174 1.00 57.93 24 ASP B N 1
ATOM 2989 C CA . ASP B 1 40 ? 22.536 40.521 75.167 1.00 58.74 24 ASP B CA 1
ATOM 2990 C C . ASP B 1 40 ? 23.337 41.450 74.251 1.00 52.40 24 ASP B C 1
ATOM 2991 O O . ASP B 1 40 ? 22.848 42.502 73.824 1.00 51.94 24 ASP B O 1
ATOM 2996 N N . LEU B 1 41 ? 24.564 41.085 73.946 1.00 47.50 25 LEU B N 1
ATOM 2997 C CA . LEU B 1 41 ? 25.407 41.959 73.159 1.00 44.08 25 LEU B CA 1
ATOM 2998 C C . LEU B 1 41 ? 24.925 41.918 71.730 1.00 42.72 25 LEU B C 1
ATOM 2999 O O . LEU B 1 41 ? 24.553 40.881 71.268 1.00 38.26 25 LEU B O 1
ATOM 3004 N N . ARG B 1 42 ? 24.955 43.049 71.041 1.00 41.61 26 ARG B N 1
ATOM 3005 C CA . ARG B 1 42 ? 24.533 43.144 69.651 1.00 41.03 26 ARG B CA 1
ATOM 3006 C C . ARG B 1 42 ? 25.672 43.314 68.682 1.00 39.36 26 ARG B C 1
ATOM 3007 O O . ARG B 1 42 ? 26.430 44.282 68.763 1.00 40.81 26 ARG B O 1
ATOM 3015 N N . TYR B 1 43 ? 25.744 42.381 67.734 1.00 39.89 27 TYR B N 1
ATOM 3016 C CA . TYR B 1 43 ? 26.726 42.350 66.680 1.00 38.32 27 TYR B CA 1
ATOM 3017 C C . TYR B 1 43 ? 26.067 42.560 65.330 1.00 37.69 27 TYR B C 1
ATOM 3018 O O . TYR B 1 43 ? 24.907 42.168 65.124 1.00 35.62 27 TYR B O 1
ATOM 3027 N N . GLY B 1 44 ? 26.804 43.174 64.402 1.00 34.93 28 GLY B N 1
ATOM 3028 C CA . GLY B 1 44 ? 26.320 43.401 63.046 1.00 34.00 28 GLY B CA 1
ATOM 3029 C C . GLY B 1 44 ? 25.110 44.313 62.955 1.00 32.88 28 GLY B C 1
ATOM 3030 O O . GLY B 1 44 ? 24.458 44.319 61.962 1.00 34.86 28 GLY B O 1
ATOM 3031 N N . GLY B 1 45 ? 24.844 45.106 63.975 1.00 31.82 29 GLY B N 1
ATOM 3032 C CA . GLY B 1 45 ? 23.644 45.906 64.027 1.00 31.63 29 GLY B CA 1
ATOM 3033 C C . GLY B 1 45 ? 23.666 47.237 63.261 1.00 32.37 29 GLY B C 1
ATOM 3034 O O . GLY B 1 45 ? 24.712 47.795 62.934 1.00 33.05 29 GLY B O 1
ATOM 3035 N N . LEU B 1 46 ? 22.456 47.713 62.981 1.00 32.21 30 LEU B N 1
ATOM 3036 C CA . LEU B 1 46 ? 22.201 48.995 62.382 1.00 32.14 30 LEU B CA 1
ATOM 3037 C C . LEU B 1 46 ? 21.533 49.913 63.399 1.00 32.39 30 LEU B C 1
ATOM 3038 O O . LEU B 1 46 ? 20.617 49.489 64.100 1.00 30.43 30 LEU B O 1
ATOM 3043 N N . VAL B 1 47 ? 21.962 51.181 63.466 1.00 27.73 31 VAL B N 1
ATOM 3044 C CA . VAL B 1 47 ? 21.485 52.072 64.494 1.00 26.61 31 VAL B CA 1
ATOM 3045 C C . VAL B 1 47 ? 19.954 52.301 64.548 1.00 27.43 31 VAL B C 1
ATOM 3046 O O . VAL B 1 47 ? 19.347 52.331 65.610 1.00 24.98 31 VAL B O 1
ATOM 3050 N N . HIS B 1 48 ? 19.368 52.490 63.381 1.00 28.63 32 HIS B N 1
ATOM 3051 C CA . HIS B 1 48 ? 17.977 52.845 63.238 1.00 27.41 32 HIS B CA 1
ATOM 3052 C C . HIS B 1 48 ? 17.111 51.588 63.405 1.00 29.93 32 HIS B C 1
ATOM 3053 O O . HIS B 1 48 ? 15.937 51.706 63.691 1.00 30.40 32 HIS B O 1
ATOM 3060 N N . ASP B 1 49 ? 17.694 50.388 63.363 1.00 31.33 33 ASP B N 1
ATOM 3061 C CA . ASP B 1 49 ? 16.911 49.226 63.769 1.00 34.49 33 ASP B CA 1
ATOM 3062 C C . ASP B 1 49 ? 16.541 49.265 65.249 1.00 37.21 33 ASP B C 1
ATOM 3063 O O . ASP B 1 49 ? 15.499 48.765 65.621 1.00 40.28 33 ASP B O 1
ATOM 3068 N N . LEU B 1 50 ? 17.355 49.881 66.097 1.00 38.59 34 LEU B N 1
ATOM 3069 C CA . LEU B 1 50 ? 16.988 50.025 67.511 1.00 35.98 34 LEU B CA 1
ATOM 3070 C C . LEU B 1 50 ? 15.688 50.787 67.616 1.00 34.23 34 LEU B C 1
ATOM 3071 O O . LEU B 1 50 ? 14.834 50.464 68.416 1.00 33.48 34 LEU B O 1
ATOM 3076 N N . LEU B 1 51 ? 15.551 51.847 66.830 1.00 35.22 35 LEU B N 1
ATOM 3077 C CA . LEU B 1 51 ? 14.334 52.664 66.836 1.00 33.03 35 LEU B CA 1
ATOM 3078 C C . LEU B 1 51 ? 13.161 51.913 66.221 1.00 35.06 35 LEU B C 1
ATOM 3079 O O . LEU B 1 51 ? 12.072 51.938 66.760 1.00 39.64 35 LEU B O 1
ATOM 3084 N N . ALA B 1 52 ? 13.374 51.279 65.077 1.00 34.58 36 ALA B N 1
ATOM 3085 C CA . ALA B 1 52 ? 12.310 50.506 64.454 1.00 37.60 36 ALA B CA 1
ATOM 3086 C C . ALA B 1 52 ? 11.839 49.414 65.407 1.00 40.34 36 ALA B C 1
ATOM 3087 O O . ALA B 1 52 ? 10.676 49.195 65.502 1.00 39.69 36 ALA B O 1
ATOM 3089 N N . ASP B 1 53 ? 12.729 48.786 66.152 1.00 42.41 37 ASP B N 1
ATOM 3090 C CA . ASP B 1 53 ? 12.262 47.755 67.102 1.00 42.96 37 ASP B CA 1
ATOM 3091 C C . ASP B 1 53 ? 11.408 48.320 68.214 1.00 44.36 37 ASP B C 1
ATOM 3092 O O . ASP B 1 53 ? 10.316 47.811 68.473 1.00 45.40 37 ASP B O 1
ATOM 3097 N N . SER B 1 54 ? 11.872 49.392 68.849 1.00 43.30 38 SER B N 1
ATOM 3098 C CA . SER B 1 54 ? 11.086 50.006 69.901 1.00 42.24 38 SER B CA 1
ATOM 3099 C C . SER B 1 54 ? 9.825 50.677 69.401 1.00 43.43 38 SER B C 1
ATOM 3100 O O . SER B 1 54 ? 8.855 50.729 70.129 1.00 45.46 38 SER B O 1
ATOM 3103 N N . GLY B 1 55 ? 9.854 51.247 68.207 1.00 41.59 39 GLY B N 1
ATOM 3104 C CA . GLY B 1 55 ? 8.633 51.769 67.612 1.00 43.92 39 GLY B CA 1
ATOM 3105 C C . GLY B 1 55 ? 7.541 50.702 67.443 1.00 47.05 39 GLY B C 1
ATOM 3106 O O . GLY B 1 55 ? 6.349 51.021 67.552 1.00 44.90 39 GLY B O 1
ATOM 3107 N N . LYS B 1 56 ? 7.936 49.456 67.140 1.00 46.45 40 LYS B N 1
ATOM 3108 C CA . LYS B 1 56 ? 6.951 48.367 66.959 1.00 53.39 40 LYS B CA 1
ATOM 3109 C C . LYS B 1 56 ? 6.592 47.713 68.266 1.00 49.47 40 LYS B C 1
ATOM 3110 O O . LYS B 1 56 ? 5.459 47.345 68.463 1.00 50.47 40 LYS B O 1
ATOM 3116 N N . ALA B 1 57 ? 7.565 47.578 69.149 1.00 46.73 41 ALA B N 1
ATOM 3117 C CA . ALA B 1 57 ? 7.374 46.851 70.397 1.00 49.07 41 ALA B CA 1
ATOM 3118 C C . ALA B 1 57 ? 6.550 47.650 71.375 1.00 53.01 41 ALA B C 1
ATOM 3119 O O . ALA B 1 57 ? 5.659 47.097 72.009 1.00 55.04 41 ALA B O 1
ATOM 3121 N N . THR B 1 58 ? 6.858 48.940 71.508 1.00 50.95 42 THR B N 1
ATOM 3122 C CA . THR B 1 58 ? 6.163 49.825 72.459 1.00 50.61 42 THR B CA 1
ATOM 3123 C C . THR B 1 58 ? 5.865 51.198 71.853 1.00 47.14 42 THR B C 1
ATOM 3124 O O . THR B 1 58 ? 6.365 52.206 72.345 1.00 46.08 42 THR B O 1
ATOM 3128 N N . PRO B 1 59 ? 5.042 51.243 70.804 1.00 48.90 43 PRO B N 1
ATOM 3129 C CA . PRO B 1 59 ? 4.831 52.511 70.094 1.00 47.93 43 PRO B CA 1
ATOM 3130 C C . PRO B 1 59 ? 4.343 53.631 70.989 1.00 50.89 43 PRO B C 1
ATOM 3131 O O . PRO B 1 59 ? 4.699 54.810 70.794 1.00 47.49 43 PRO B O 1
ATOM 3135 N N . ASN B 1 60 ? 3.568 53.279 72.008 1.00 53.53 44 ASN B N 1
ATOM 3136 C CA . ASN B 1 60 ? 2.975 54.309 72.834 1.00 54.39 44 ASN B CA 1
ATOM 3137 C C . ASN B 1 60 ? 3.745 54.678 74.108 1.00 51.34 44 ASN B C 1
ATOM 3138 O O . ASN B 1 60 ? 3.291 55.557 74.819 1.00 53.86 44 ASN B O 1
ATOM 3143 N N . SER B 1 61 ? 4.882 54.052 74.444 1.00 49.98 45 SER B N 1
ATOM 3144 C CA . SER B 1 61 ? 5.662 54.563 75.606 1.00 49.58 45 SER B CA 1
ATOM 3145 C C . SER B 1 61 ? 6.368 55.848 75.213 1.00 50.51 45 SER B C 1
ATOM 3146 O O . SER B 1 61 ? 6.592 56.097 74.018 1.00 47.99 45 SER B O 1
ATOM 3149 N N . ASP B 1 62 ? 6.758 56.628 76.219 1.00 48.85 46 ASP B N 1
ATOM 3150 C CA . ASP B 1 62 ? 7.374 57.910 75.998 1.00 51.88 46 ASP B CA 1
ATOM 3151 C C . ASP B 1 62 ? 8.851 57.685 75.728 1.00 52.51 46 ASP B C 1
ATOM 3152 O O . ASP B 1 62 ? 9.512 56.927 76.443 1.00 51.57 46 ASP B O 1
ATOM 3157 N N . ALA B 1 63 ? 9.366 58.361 74.699 1.00 51.74 47 ALA B N 1
ATOM 3158 C CA . ALA B 1 63 ? 10.727 58.151 74.283 1.00 45.82 47 ALA B CA 1
ATOM 3159 C C . ALA B 1 63 ? 11.595 59.358 74.546 1.00 45.18 47 ALA B C 1
ATOM 3160 O O . ALA B 1 63 ? 12.716 59.215 75.005 1.00 44.04 47 ALA B O 1
ATOM 3162 N N . MET B 1 64 ? 11.085 60.545 74.255 1.00 47.25 48 MET B N 1
ATOM 3163 C CA . MET B 1 64 ? 11.890 61.783 74.319 1.00 47.60 48 MET B CA 1
ATOM 3164 C C . MET B 1 64 ? 11.040 62.927 74.872 1.00 48.58 48 MET B C 1
ATOM 3165 O O . MET B 1 64 ? 9.960 63.197 74.360 1.00 45.83 48 MET B O 1
ATOM 3170 N N . GLU B 1 65 ? 11.558 63.616 75.874 1.00 49.77 49 GLU B N 1
ATOM 3171 C CA . GLU B 1 65 ? 10.998 64.882 76.302 1.00 50.18 49 GLU B CA 1
ATOM 3172 C C . GLU B 1 65 ? 12.089 65.962 76.254 1.00 47.08 49 GLU B C 1
ATOM 3173 O O . GLU B 1 65 ? 13.235 65.699 76.615 1.00 45.51 49 GLU B O 1
ATOM 3179 N N . ASP B 1 66 ? 11.721 67.149 75.779 1.00 46.95 50 ASP B N 1
ATOM 3180 C CA . ASP B 1 66 ? 12.592 68.322 75.837 1.00 49.14 50 ASP B CA 1
ATOM 3181 C C . ASP B 1 66 ? 11.808 69.456 76.478 1.00 52.06 50 ASP B C 1
ATOM 3182 O O . ASP B 1 66 ? 10.717 69.218 76.999 1.00 55.17 50 ASP B O 1
ATOM 3187 N N . ALA B 1 67 ? 12.344 70.671 76.452 1.00 53.50 51 ALA B N 1
ATOM 3188 C CA . ALA B 1 67 ? 11.638 71.821 77.048 1.00 56.99 51 ALA B CA 1
ATOM 3189 C C . ALA B 1 67 ? 10.223 72.074 76.452 1.00 58.36 51 ALA B C 1
ATOM 3190 O O . ALA B 1 67 ? 9.364 72.615 77.131 1.00 59.70 51 ALA B O 1
ATOM 3192 N N . PHE B 1 68 ? 9.995 71.643 75.215 1.00 54.45 52 PHE B N 1
ATOM 3193 C CA . PHE B 1 68 ? 8.816 72.004 74.461 1.00 53.83 52 PHE B CA 1
ATOM 3194 C C . PHE B 1 68 ? 7.738 70.915 74.353 1.00 53.78 52 PHE B C 1
ATOM 3195 O O . PHE B 1 68 ? 6.590 71.233 74.111 1.00 61.32 52 PHE B O 1
ATOM 3203 N N . GLY B 1 69 ? 8.064 69.644 74.547 1.00 54.42 53 GLY B N 1
ATOM 3204 C CA . GLY B 1 69 ? 7.032 68.596 74.520 1.00 50.88 53 GLY B CA 1
ATOM 3205 C C . GLY B 1 69 ? 7.629 67.227 74.664 1.00 50.03 53 GLY B C 1
ATOM 3206 O O . GLY B 1 69 ? 8.800 67.095 75.002 1.00 51.50 53 GLY B O 1
ATOM 3207 N N . THR B 1 70 ? 6.819 66.200 74.408 1.00 50.82 54 THR B N 1
ATOM 3208 C CA . THR B 1 70 ? 7.234 64.808 74.568 1.00 49.74 54 THR B CA 1
ATOM 3209 C C . THR B 1 70 ? 6.800 63.992 73.344 1.00 49.61 54 THR B C 1
ATOM 3210 O O . THR B 1 70 ? 5.753 64.242 72.762 1.00 55.99 54 THR B O 1
ATOM 3214 N N . TRP B 1 71 ? 7.634 63.062 72.910 1.00 49.30 55 TRP B N 1
ATOM 3215 C CA . TRP B 1 71 ? 7.276 62.112 71.842 1.00 45.50 55 TRP B CA 1
ATOM 3216 C C . TRP B 1 71 ? 7.261 60.719 72.387 1.00 44.01 55 TRP B C 1
ATOM 3217 O O . TRP B 1 71 ? 8.162 60.346 73.138 1.00 42.88 55 TRP B O 1
ATOM 3228 N N . THR B 1 72 ? 6.275 59.941 71.949 1.00 43.71 56 THR B N 1
ATOM 3229 C CA . THR B 1 72 ? 6.293 58.504 72.116 1.00 45.60 56 THR B CA 1
ATOM 3230 C C . THR B 1 72 ? 7.240 57.875 71.090 1.00 46.22 56 THR B C 1
ATOM 3231 O O . THR B 1 72 ? 7.706 58.536 70.185 1.00 47.03 56 THR B O 1
ATOM 3235 N N . TYR B 1 73 ? 7.519 56.593 71.230 1.00 46.26 57 TYR B N 1
ATOM 3236 C CA . TYR B 1 73 ? 8.374 55.902 70.280 1.00 43.35 57 TYR B CA 1
ATOM 3237 C C . TYR B 1 73 ? 7.777 55.915 68.894 1.00 44.50 57 TYR B C 1
ATOM 3238 O O . TYR B 1 73 ? 8.520 56.054 67.921 1.00 40.38 57 TYR B O 1
ATOM 3247 N N . GLN B 1 74 ? 6.443 55.800 68.801 1.00 44.07 58 GLN B N 1
ATOM 3248 C CA . GLN B 1 74 ? 5.775 55.948 67.529 1.00 43.45 58 GLN B CA 1
ATOM 3249 C C . GLN B 1 74 ? 6.061 57.293 66.930 1.00 39.07 58 GLN B C 1
ATOM 3250 O O . GLN B 1 74 ? 6.411 57.372 65.765 1.00 36.88 58 GLN B O 1
ATOM 3256 N N . GLU B 1 75 ? 5.876 58.353 67.703 1.00 40.13 59 GLU B N 1
ATOM 3257 C CA . GLU B 1 75 ? 6.102 59.711 67.199 1.00 40.61 59 GLU B CA 1
ATOM 3258 C C . GLU B 1 75 ? 7.539 59.885 66.734 1.00 38.52 59 GLU B C 1
ATOM 3259 O O . GLU B 1 75 ? 7.773 60.449 65.673 1.00 39.10 59 GLU B O 1
ATOM 3265 N N . LEU B 1 76 ? 8.487 59.386 67.509 1.00 35.74 60 LEU B N 1
ATOM 3266 C CA . LEU B 1 76 ? 9.879 59.511 67.146 1.00 33.46 60 LEU B CA 1
ATOM 3267 C C . LEU B 1 76 ? 10.190 58.791 65.843 1.00 33.69 60 LEU B C 1
ATOM 3268 O O . LEU B 1 76 ? 10.889 59.318 64.975 1.00 32.16 60 LEU B O 1
ATOM 3273 N N . LEU B 1 77 ? 9.592 57.637 65.646 1.00 35.42 61 LEU B N 1
ATOM 3274 C CA . LEU B 1 77 ? 9.780 56.923 64.407 1.00 37.72 61 LEU B CA 1
ATOM 3275 C C . LEU B 1 77 ? 9.123 57.665 63.256 1.00 39.62 61 LEU B C 1
ATOM 3276 O O . LEU B 1 77 ? 9.748 57.839 62.215 1.00 39.48 61 LEU B O 1
ATOM 3281 N N . ASN B 1 78 ? 7.880 58.122 63.425 1.00 38.64 62 ASN B N 1
ATOM 3282 C CA . ASN B 1 78 ? 7.224 58.886 62.396 1.00 36.09 62 ASN B CA 1
ATOM 3283 C C . ASN B 1 78 ? 8.092 60.069 61.899 1.00 32.89 62 ASN B C 1
ATOM 3284 O O . ASN B 1 78 ? 8.318 60.207 60.702 1.00 30.45 62 ASN B O 1
ATOM 3289 N N . HIS B 1 79 ? 8.546 60.910 62.823 1.00 32.53 63 HIS B N 1
ATOM 3290 C CA . HIS B 1 79 ? 9.333 62.111 62.469 1.00 32.18 63 HIS B CA 1
ATOM 3291 C C . HIS B 1 79 ? 10.672 61.721 61.851 1.00 30.09 63 HIS B C 1
ATOM 3292 O O . HIS B 1 79 ? 11.144 62.378 60.953 1.00 29.89 63 HIS B O 1
ATOM 3299 N N . SER B 1 80 ? 11.266 60.624 62.321 1.00 30.93 64 SER B N 1
ATOM 3300 C CA . SER B 1 80 ? 12.518 60.125 61.773 1.00 27.96 64 SER B CA 1
ATOM 3301 C C . SER B 1 80 ? 12.316 59.730 60.314 1.00 28.89 64 SER B C 1
ATOM 3302 O O . SER B 1 80 ? 13.070 60.143 59.411 1.00 26.98 64 SER B O 1
ATOM 3305 N N . GLN B 1 81 ? 11.265 58.967 60.045 1.00 27.02 65 GLN B N 1
ATOM 3306 C CA . GLN B 1 81 ? 10.921 58.656 58.654 1.00 26.94 65 GLN B CA 1
ATOM 3307 C C . GLN B 1 81 ? 10.704 59.887 57.795 1.00 24.65 65 GLN B C 1
ATOM 3308 O O . GLN B 1 81 ? 11.171 59.982 56.646 1.00 24.93 65 GLN B O 1
ATOM 3314 N N . ALA B 1 82 ? 9.951 60.829 58.329 1.00 24.38 66 ALA B N 1
ATOM 3315 C CA . ALA B 1 82 ? 9.692 62.041 57.601 1.00 25.65 66 ALA B CA 1
ATOM 3316 C C . ALA B 1 82 ? 11.012 62.772 57.290 1.00 26.13 66 ALA B C 1
ATOM 3317 O O . ALA B 1 82 ? 11.211 63.305 56.186 1.00 27.37 66 ALA B O 1
ATOM 3319 N N . PHE B 1 83 ? 11.937 62.764 58.250 1.00 25.96 67 PHE B N 1
ATOM 3320 C CA . PHE B 1 83 ? 13.208 63.441 58.019 1.00 25.84 67 PHE B CA 1
ATOM 3321 C C . PHE B 1 83 ? 14.005 62.691 56.947 1.00 26.55 67 PHE B C 1
ATOM 3322 O O . PHE B 1 83 ? 14.628 63.316 56.051 1.00 24.86 67 PHE B O 1
ATOM 3330 N N . SER B 1 84 ? 13.902 61.364 56.935 1.00 26.84 68 SER B N 1
ATOM 3331 C CA . SER B 1 84 ? 14.494 60.573 55.841 1.00 27.93 68 SER B CA 1
ATOM 3332 C C . SER B 1 84 ? 13.951 60.990 54.444 1.00 28.69 68 SER B C 1
ATOM 3333 O O . SER B 1 84 ? 14.706 61.188 53.479 1.00 26.41 68 SER B O 1
ATOM 3336 N N . ALA B 1 85 ? 12.638 61.187 54.337 1.00 32.45 69 ALA B N 1
ATOM 3337 C CA . ALA B 1 85 ? 12.066 61.630 53.064 1.00 28.41 69 ALA B CA 1
ATOM 3338 C C . ALA B 1 85 ? 12.598 63.046 52.732 1.00 27.08 69 ALA B C 1
ATOM 3339 O O . ALA B 1 85 ? 12.718 63.389 51.610 1.00 29.40 69 ALA B O 1
ATOM 3341 N N . TRP B 1 86 ? 12.856 63.877 53.710 1.00 25.94 70 TRP B N 1
ATOM 3342 C CA . TRP B 1 86 ? 13.410 65.195 53.429 1.00 25.88 70 TRP B CA 1
ATOM 3343 C C . TRP B 1 86 ? 14.770 65.032 52.845 1.00 25.12 70 TRP B C 1
ATOM 3344 O O . TRP B 1 86 ? 15.101 65.685 51.875 1.00 29.25 70 TRP B O 1
ATOM 3355 N N . LEU B 1 87 ? 15.595 64.153 53.416 1.00 26.23 71 LEU B N 1
ATOM 3356 C CA . LEU B 1 87 ? 16.904 63.838 52.818 1.00 27.11 71 LEU B CA 1
ATOM 3357 C C . LEU B 1 87 ? 16.724 63.348 51.389 1.00 29.46 71 LEU B C 1
ATOM 3358 O O . LEU B 1 87 ? 17.361 63.880 50.478 1.00 30.68 71 LEU B O 1
ATOM 3363 N N . ASP B 1 88 ? 15.813 62.403 51.175 1.00 29.11 72 ASP B N 1
ATOM 3364 C CA . ASP B 1 88 ? 15.580 61.867 49.822 1.00 31.99 72 ASP B CA 1
ATOM 3365 C C . ASP B 1 88 ? 15.176 62.985 48.845 1.00 31.47 72 ASP B C 1
ATOM 3366 O O . ASP B 1 88 ? 15.709 63.098 47.721 1.00 30.73 72 ASP B O 1
ATOM 3371 N N . GLY B 1 89 ? 14.320 63.879 49.333 1.00 32.23 73 GLY B N 1
ATOM 3372 C CA . GLY B 1 89 ? 13.904 65.056 48.562 1.00 32.84 73 GLY B CA 1
ATOM 3373 C C . GLY B 1 89 ? 15.052 65.986 48.146 1.00 32.56 73 GLY B C 1
ATOM 3374 O O . GLY B 1 89 ? 15.020 66.579 47.082 1.00 34.49 73 GLY B O 1
ATOM 3375 N N . LYS B 1 90 ? 16.053 66.116 48.999 1.00 32.97 74 LYS B N 1
ATOM 3376 C CA . LYS B 1 90 ? 17.180 66.960 48.733 1.00 30.02 74 LYS B CA 1
ATOM 3377 C C . LYS B 1 90 ? 18.255 66.233 47.954 1.00 31.65 74 LYS B C 1
ATOM 3378 O O . LYS B 1 90 ? 19.154 66.843 47.490 1.00 31.39 74 LYS B O 1
ATOM 3384 N N . GLY B 1 91 ? 18.156 64.926 47.805 1.00 33.34 75 GLY B N 1
ATOM 3385 C CA . GLY B 1 91 ? 19.149 64.139 47.052 1.00 34.00 75 GLY B CA 1
ATOM 3386 C C . GLY B 1 91 ? 20.382 63.721 47.832 1.00 33.31 75 GLY B C 1
ATOM 3387 O O . GLY B 1 91 ? 21.419 63.426 47.229 1.00 35.67 75 GLY B O 1
ATOM 3388 N N . VAL B 1 92 ? 20.263 63.655 49.153 1.00 31.61 76 VAL B N 1
ATOM 3389 C CA . VAL B 1 92 ? 21.389 63.355 50.005 1.00 31.73 76 VAL B CA 1
ATOM 3390 C C . VAL B 1 92 ? 21.452 61.847 50.044 1.00 32.97 76 VAL B C 1
ATOM 3391 O O . VAL B 1 92 ? 20.484 61.220 50.368 1.00 35.38 76 VAL B O 1
ATOM 3395 N N . ALA B 1 93 ? 22.603 61.268 49.728 1.00 33.36 77 ALA B N 1
ATOM 3396 C CA . ALA B 1 93 ? 22.676 59.876 49.389 1.00 34.13 77 ALA B CA 1
ATOM 3397 C C . ALA B 1 93 ? 23.557 59.125 50.384 1.00 35.48 77 ALA B C 1
ATOM 3398 O O . ALA B 1 93 ? 24.247 59.718 51.225 1.00 34.34 77 ALA B O 1
ATOM 3400 N N . ARG B 1 94 ? 23.482 57.809 50.291 1.00 34.32 78 ARG B N 1
ATOM 3401 C CA . ARG B 1 94 ? 24.193 56.923 51.169 1.00 34.19 78 ARG B CA 1
ATOM 3402 C C . ARG B 1 94 ? 25.648 57.334 51.233 1.00 34.12 78 ARG B C 1
ATOM 3403 O O . ARG B 1 94 ? 26.251 57.575 50.221 1.00 33.29 78 ARG B O 1
ATOM 3411 N N . GLY B 1 95 ? 26.191 57.467 52.430 1.00 33.21 79 GLY B N 1
ATOM 3412 C CA . GLY B 1 95 ? 27.618 57.700 52.566 1.00 31.94 79 GLY B CA 1
ATOM 3413 C C . GLY B 1 95 ? 27.963 59.176 52.666 1.00 32.02 79 GLY B C 1
ATOM 3414 O O . GLY B 1 95 ? 29.077 59.524 53.092 1.00 32.50 79 GLY B O 1
ATOM 3415 N N . GLU B 1 96 ? 27.022 60.046 52.309 1.00 30.63 80 GLU B N 1
ATOM 3416 C CA . GLU B 1 96 ? 27.257 61.471 52.330 1.00 30.01 80 GLU B CA 1
ATOM 3417 C C . GLU B 1 96 ? 27.020 61.996 53.748 1.00 29.12 80 GLU B C 1
ATOM 3418 O O . GLU B 1 96 ? 26.298 61.356 54.513 1.00 27.51 80 GLU B O 1
ATOM 3424 N N . ARG B 1 97 ? 27.676 63.119 54.087 1.00 26.71 81 ARG B N 1
ATOM 3425 C CA . ARG B 1 97 ? 27.610 63.696 55.433 1.00 26.12 81 ARG B CA 1
ATOM 3426 C C . ARG B 1 97 ? 26.604 64.868 55.507 1.00 25.74 81 ARG B C 1
ATOM 3427 O O . ARG B 1 97 ? 26.394 65.606 54.534 1.00 24.59 81 ARG B O 1
ATOM 3435 N N . ILE B 1 98 ? 25.990 65.011 56.670 1.00 25.23 82 ILE B N 1
ATOM 3436 C CA . ILE B 1 98 ? 25.293 66.246 56.992 1.00 25.61 82 ILE B CA 1
ATOM 3437 C C . ILE B 1 98 ? 25.842 66.724 58.299 1.00 24.07 82 ILE B C 1
ATOM 3438 O O . ILE B 1 98 ? 26.048 65.925 59.233 1.00 22.35 82 ILE B O 1
ATOM 3443 N N . VAL B 1 99 ? 26.104 68.026 58.365 1.00 22.97 83 VAL B N 1
ATOM 3444 C CA . VAL B 1 99 ? 26.528 68.635 59.600 1.00 22.61 83 VAL B CA 1
ATOM 3445 C C . VAL B 1 99 ? 25.325 69.256 60.273 1.00 24.66 83 VAL B C 1
ATOM 3446 O O . VAL B 1 99 ? 24.568 70.005 59.659 1.00 24.59 83 VAL B O 1
ATOM 3450 N N . VAL B 1 100 ? 25.269 69.088 61.582 1.00 25.68 84 VAL B N 1
ATOM 3451 C CA . VAL B 1 100 ? 24.107 69.427 62.355 1.00 27.65 84 VAL B CA 1
ATOM 3452 C C . VAL B 1 100 ? 24.556 70.092 63.614 1.00 27.32 84 VAL B C 1
ATOM 3453 O O . VAL B 1 100 ? 25.342 69.516 64.358 1.00 25.69 84 VAL B O 1
ATOM 3457 N N . GLN B 1 101 ? 24.089 71.325 63.813 1.00 28.56 85 GLN B N 1
ATOM 3458 C CA . GLN B 1 101 ? 24.432 72.113 64.987 1.00 28.28 85 GLN B CA 1
ATOM 3459 C C . GLN B 1 101 ? 23.187 72.543 65.691 1.00 27.71 85 GLN B C 1
ATOM 3460 O O . GLN B 1 101 ? 22.608 73.602 65.410 1.00 30.73 85 GLN B O 1
ATOM 3466 N N . LEU B 1 102 ? 22.764 71.716 66.605 1.00 28.83 86 LEU B N 1
ATOM 3467 C CA . LEU B 1 102 ? 21.455 71.845 67.235 1.00 29.87 86 LEU B CA 1
ATOM 3468 C C . LEU B 1 102 ? 21.549 71.557 68.683 1.00 30.72 86 LEU B C 1
ATOM 3469 O O . LEU B 1 102 ? 22.420 70.783 69.123 1.00 29.24 86 LEU B O 1
ATOM 3474 N N . PRO B 1 103 ? 20.685 72.196 69.452 1.00 32.76 87 PRO B N 1
ATOM 3475 C CA . PRO B 1 103 ? 20.653 71.963 70.887 1.00 35.39 87 PRO B CA 1
ATOM 3476 C C . PRO B 1 103 ? 19.938 70.648 71.171 1.00 34.75 87 PRO B C 1
ATOM 3477 O O . PRO B 1 103 ? 19.607 69.897 70.254 1.00 32.44 87 PRO B O 1
ATOM 3481 N N . ASN B 1 104 ? 19.752 70.390 72.457 1.00 35.50 88 ASN B N 1
ATOM 3482 C CA . ASN B 1 104 ? 19.013 69.251 72.972 1.00 35.79 88 ASN B CA 1
ATOM 3483 C C . ASN B 1 104 ? 17.532 69.314 72.752 1.00 35.93 88 ASN B C 1
ATOM 3484 O O . ASN B 1 104 ? 16.795 69.498 73.698 1.00 37.45 88 ASN B O 1
ATOM 3489 N N . ILE B 1 105 ? 17.077 69.075 71.540 1.00 35.95 89 ILE B N 1
ATOM 3490 C CA . ILE B 1 105 ? 15.657 69.041 71.313 1.00 36.99 89 ILE B CA 1
ATOM 3491 C C . ILE B 1 105 ? 15.294 67.782 70.578 1.00 36.32 89 ILE B C 1
ATOM 3492 O O . ILE B 1 105 ? 16.133 67.167 69.961 1.00 33.48 89 ILE B O 1
ATOM 3497 N N . ARG B 1 106 ? 14.023 67.388 70.665 1.00 38.47 90 ARG B N 1
ATOM 3498 C CA . ARG B 1 106 ? 13.517 66.202 69.992 1.00 39.03 90 ARG B CA 1
ATOM 3499 C C . ARG B 1 106 ? 13.946 66.112 68.511 1.00 37.61 90 ARG B C 1
ATOM 3500 O O . ARG B 1 106 ? 14.286 65.037 68.034 1.00 37.18 90 ARG B O 1
ATOM 3508 N N . GLN B 1 107 ? 13.933 67.248 67.819 1.00 35.62 91 GLN B N 1
ATOM 3509 C CA . GLN B 1 107 ? 14.210 67.304 66.419 1.00 35.76 91 GLN B CA 1
ATOM 3510 C C . GLN B 1 107 ? 15.553 66.721 66.101 1.00 32.78 91 GLN B C 1
ATOM 3511 O O . GLN B 1 107 ? 15.711 66.067 65.109 1.00 33.50 91 GLN B O 1
ATOM 3517 N N . THR B 1 108 ? 16.522 66.957 66.948 1.00 32.87 92 THR B N 1
ATOM 3518 C CA . THR B 1 108 ? 17.857 66.502 66.695 1.00 31.10 92 THR B CA 1
ATOM 3519 C C . THR B 1 108 ? 17.922 64.994 66.691 1.00 28.89 92 THR B C 1
ATOM 3520 O O . THR B 1 108 ? 18.751 64.402 66.016 1.00 29.88 92 THR B O 1
ATOM 3524 N N . VAL B 1 109 ? 17.120 64.352 67.510 1.00 32.08 93 VAL B N 1
ATOM 3525 C CA . VAL B 1 109 ? 17.163 62.887 67.601 1.00 30.75 93 VAL B CA 1
ATOM 3526 C C . VAL B 1 109 ? 16.526 62.269 66.354 1.00 28.43 93 VAL B C 1
ATOM 3527 O O . VAL B 1 109 ? 16.968 61.210 65.827 1.00 27.38 93 VAL B O 1
ATOM 3531 N N . ALA B 1 110 ? 15.550 62.981 65.825 1.00 28.50 94 ALA B N 1
ATOM 3532 C CA . ALA B 1 110 ? 14.871 62.629 64.560 1.00 26.78 94 ALA B CA 1
ATOM 3533 C C . ALA B 1 110 ? 15.772 62.831 63.379 1.00 26.75 94 ALA B C 1
ATOM 3534 O O . ALA B 1 110 ? 15.807 61.978 62.436 1.00 24.83 94 ALA B O 1
ATOM 3536 N N . VAL B 1 111 ? 16.583 63.901 63.435 1.00 27.14 95 VAL B N 1
ATOM 3537 C CA . VAL B 1 111 ? 17.641 64.101 62.401 1.00 26.91 95 VAL B CA 1
ATOM 3538 C C . VAL B 1 111 ? 18.620 62.945 62.428 1.00 25.32 95 VAL B C 1
ATOM 3539 O O . VAL B 1 111 ? 18.961 62.343 61.394 1.00 29.52 95 VAL B O 1
ATOM 3543 N N . PHE B 1 112 ? 19.074 62.609 63.605 1.00 22.78 96 PHE B N 1
ATOM 3544 C CA . PHE B 1 112 ? 20.044 61.519 63.765 1.00 22.41 96 PHE B CA 1
ATOM 3545 C C . PHE B 1 112 ? 19.490 60.211 63.162 1.00 22.32 96 PHE B C 1
ATOM 3546 O O . PHE B 1 112 ? 20.082 59.590 62.279 1.00 21.40 96 PHE B O 1
ATOM 3554 N N . TYR B 1 113 ? 18.327 59.784 63.623 1.00 23.66 97 TYR B N 1
ATOM 3555 C CA . TYR B 1 113 ? 17.811 58.509 63.174 1.00 23.65 97 TYR B CA 1
ATOM 3556 C C . TYR B 1 113 ? 17.397 58.530 61.693 1.00 24.39 97 TYR B C 1
ATOM 3557 O O . TYR B 1 113 ? 17.607 57.538 60.993 1.00 26.35 97 TYR B O 1
ATOM 3566 N N . GLY B 1 114 ? 16.817 59.634 61.207 1.00 23.72 98 GLY B N 1
ATOM 3567 C CA . GLY B 1 114 ? 16.339 59.693 59.842 1.00 23.50 98 GLY B CA 1
ATOM 3568 C C . GLY B 1 114 ? 17.526 59.637 58.915 1.00 25.94 98 GLY B C 1
ATOM 3569 O O . GLY B 1 114 ? 17.468 59.030 57.824 1.00 27.15 98 GLY B O 1
ATOM 3570 N N . ALA B 1 115 ? 18.640 60.216 59.364 1.00 24.28 99 ALA B N 1
ATOM 3571 C CA . ALA B 1 115 ? 19.886 60.091 58.579 1.00 24.86 99 ALA B CA 1
ATOM 3572 C C . ALA B 1 115 ? 20.447 58.671 58.606 1.00 24.18 99 ALA B C 1
ATOM 3573 O O . ALA B 1 115 ? 20.961 58.186 57.598 1.00 26.39 99 ALA B O 1
ATOM 3575 N N . CYS B 1 116 ? 20.385 58.024 59.730 1.00 24.97 100 CYS B N 1
ATOM 3576 C CA . CYS B 1 116 ? 20.881 56.635 59.790 1.00 28.49 100 CYS B CA 1
ATOM 3577 C C . CYS B 1 116 ? 20.114 55.690 58.831 1.00 31.07 100 CYS B C 1
ATOM 3578 O O . CYS B 1 116 ? 20.736 54.816 58.195 1.00 33.58 100 CYS B O 1
ATOM 3581 N N . ARG B 1 117 ? 18.781 55.893 58.758 1.00 30.86 101 ARG B N 1
ATOM 3582 C CA . ARG B 1 117 ? 17.866 55.067 57.983 1.00 32.11 101 ARG B CA 1
ATOM 3583 C C . ARG B 1 117 ? 18.153 55.230 56.522 1.00 32.06 101 ARG B C 1
ATOM 3584 O O . ARG B 1 117 ? 17.621 54.485 55.717 1.00 35.96 101 ARG B O 1
ATOM 3592 N N . ARG B 1 118 ? 18.918 56.244 56.168 1.00 30.09 102 ARG B N 1
ATOM 3593 C CA . ARG B 1 118 ? 19.315 56.448 54.787 1.00 28.43 102 ARG B CA 1
ATOM 3594 C C . ARG B 1 118 ? 20.787 56.273 54.558 1.00 27.50 102 ARG B C 1
ATOM 3595 O O . ARG B 1 118 ? 21.274 56.559 53.479 1.00 28.68 102 ARG B O 1
ATOM 3603 N N . GLY B 1 119 ? 21.502 55.737 55.535 1.00 28.22 103 GLY B N 1
ATOM 3604 C CA . GLY B 1 119 ? 22.948 55.590 55.395 1.00 28.38 103 GLY B CA 1
ATOM 3605 C C . GLY B 1 119 ? 23.676 56.928 55.301 1.00 27.84 103 GLY B C 1
ATOM 3606 O O . GLY B 1 119 ? 24.796 56.985 54.848 1.00 28.56 103 GLY B O 1
ATOM 3607 N N . VAL B 1 120 ? 23.022 58.003 55.725 1.00 27.67 104 VAL B N 1
ATOM 3608 C CA . VAL B 1 120 ? 23.619 59.318 55.700 1.00 26.79 104 VAL B CA 1
ATOM 3609 C C . VAL B 1 120 ? 24.393 59.459 56.995 1.00 25.93 104 VAL B C 1
ATOM 3610 O O . VAL B 1 120 ? 24.021 58.943 58.058 1.00 28.27 104 VAL B O 1
ATOM 3614 N N . VAL B 1 121 ? 25.512 60.148 56.906 1.00 25.48 105 VAL B N 1
ATOM 3615 C CA . VAL B 1 121 ? 26.416 60.306 58.055 1.00 24.92 105 VAL B CA 1
ATOM 3616 C C . VAL B 1 121 ? 26.213 61.612 58.831 1.00 23.66 105 VAL B C 1
ATOM 3617 O O . VAL B 1 121 ? 26.333 62.676 58.315 1.00 22.06 105 VAL B O 1
ATOM 3621 N N . PHE B 1 122 ? 25.850 61.433 60.091 1.00 24.37 106 PHE B N 1
ATOM 3622 C CA . PHE B 1 122 ? 25.497 62.478 61.010 1.00 24.76 106 PHE B CA 1
ATOM 3623 C C . PHE B 1 122 ? 26.782 63.045 61.648 1.00 26.22 106 PHE B C 1
ATOM 3624 O O . PHE B 1 122 ? 27.578 62.259 62.210 1.00 24.44 106 PHE B O 1
ATOM 3632 N N . VAL B 1 123 ? 26.971 64.367 61.512 1.00 25.95 107 VAL B N 1
ATOM 3633 C CA . VAL B 1 123 ? 28.155 65.062 62.007 1.00 25.20 107 VAL B CA 1
ATOM 3634 C C . VAL B 1 123 ? 27.693 66.163 62.936 1.00 26.02 107 VAL B C 1
ATOM 3635 O O . VAL B 1 123 ? 27.458 67.285 62.504 1.00 26.37 107 VAL B O 1
ATOM 3639 N N . PRO B 1 124 ? 27.514 65.831 64.210 1.00 27.17 108 PRO B N 1
ATOM 3640 C CA . PRO B 1 124 ? 26.970 66.797 65.155 1.00 27.64 108 PRO B CA 1
ATOM 3641 C C . PRO B 1 124 ? 28.059 67.728 65.629 1.00 31.84 108 PRO B C 1
ATOM 3642 O O . PRO B 1 124 ? 29.209 67.271 65.901 1.00 31.86 108 PRO B O 1
ATOM 3646 N N . LEU B 1 125 ? 27.717 69.012 65.714 1.00 31.97 109 LEU B N 1
ATOM 3647 C CA . LEU B 1 125 ? 28.613 70.045 66.263 1.00 33.03 109 LEU B CA 1
ATOM 3648 C C . LEU B 1 125 ? 27.957 70.742 67.469 1.00 36.51 109 LEU B C 1
ATOM 3649 O O . LEU B 1 125 ? 26.726 70.965 67.485 1.00 35.34 109 LEU B O 1
ATOM 3654 N N . ASN B 1 126 ? 28.788 71.126 68.427 1.00 37.05 110 ASN B N 1
ATOM 3655 C CA . ASN B 1 126 ? 28.346 71.868 69.598 1.00 43.52 110 ASN B CA 1
ATOM 3656 C C . ASN B 1 126 ? 28.028 73.317 69.264 1.00 41.30 110 ASN B C 1
ATOM 3657 O O . ASN B 1 126 ? 28.699 73.922 68.442 1.00 34.02 110 ASN B O 1
ATOM 3662 N N . PRO B 1 127 ? 26.982 73.878 69.887 1.00 48.01 111 PRO B N 1
ATOM 3663 C CA . PRO B 1 127 ? 26.666 75.294 69.574 1.00 49.72 111 PRO B CA 1
ATOM 3664 C C . PRO B 1 127 ? 27.664 76.384 69.925 1.00 48.32 111 PRO B C 1
ATOM 3665 O O . PRO B 1 127 ? 27.453 77.522 69.519 1.00 50.23 111 PRO B O 1
ATOM 3669 N N . GLY B 1 128 ? 28.728 76.094 70.645 1.00 48.48 112 GLY B N 1
ATOM 3670 C CA . GLY B 1 128 ? 29.612 77.201 71.052 1.00 52.98 112 GLY B CA 1
ATOM 3671 C C . GLY B 1 128 ? 30.586 77.743 70.016 1.00 49.47 112 GLY B C 1
ATOM 3672 O O . GLY B 1 128 ? 31.256 78.706 70.283 1.00 51.68 112 GLY B O 1
ATOM 3673 N N . MET B 1 129 ? 30.712 77.095 68.859 1.00 46.13 113 MET B N 1
ATOM 3674 C CA . MET B 1 129 ? 31.953 77.166 68.087 1.00 42.00 113 MET B CA 1
ATOM 3675 C C . MET B 1 129 ? 32.141 78.440 67.362 1.00 41.30 113 MET B C 1
ATOM 3676 O O . MET B 1 129 ? 31.188 79.028 66.877 1.00 43.21 113 MET B O 1
ATOM 3681 N N . LYS B 1 130 ? 33.397 78.828 67.230 1.00 45.47 114 LYS B N 1
ATOM 3682 C CA . LYS B 1 130 ? 33.779 80.064 66.574 1.00 48.49 114 LYS B CA 1
ATOM 3683 C C . LYS B 1 130 ? 33.892 79.935 65.077 1.00 48.47 114 LYS B C 1
ATOM 3684 O O . LYS B 1 130 ? 34.261 78.901 64.581 1.00 48.44 114 LYS B O 1
ATOM 3690 N N . PRO B 1 131 ? 33.640 81.024 64.348 1.00 46.59 115 PRO B N 1
ATOM 3691 C CA . PRO B 1 131 ? 33.640 80.911 62.916 1.00 43.63 115 PRO B CA 1
ATOM 3692 C C . PRO B 1 131 ? 34.801 80.103 62.355 1.00 38.82 115 PRO B C 1
ATOM 3693 O O . PRO B 1 131 ? 34.550 79.221 61.566 1.00 36.26 115 PRO B O 1
ATOM 3697 N N . PHE B 1 132 ? 36.051 80.437 62.670 1.00 35.54 116 PHE B N 1
ATOM 3698 C CA . PHE B 1 132 ? 37.175 79.773 61.987 1.00 33.06 116 PHE B CA 1
ATOM 3699 C C . PHE B 1 132 ? 37.190 78.270 62.340 1.00 31.61 116 PHE B C 1
ATOM 3700 O O . PHE B 1 132 ? 37.696 77.453 61.578 1.00 32.62 116 PHE B O 1
ATOM 3708 N N . HIS B 1 133 ? 36.695 77.938 63.526 1.00 29.82 117 HIS B N 1
ATOM 3709 C CA . HIS B 1 133 ? 36.672 76.593 63.996 1.00 28.68 117 HIS B CA 1
ATOM 3710 C C . HIS B 1 133 ? 35.619 75.791 63.189 1.00 30.87 117 HIS B C 1
ATOM 3711 O O . HIS B 1 133 ? 35.909 74.670 62.673 1.00 30.33 117 HIS B O 1
ATOM 3718 N N . LEU B 1 134 ? 34.451 76.418 63.002 1.00 30.15 118 LEU B N 1
ATOM 3719 C CA . LEU B 1 134 ? 33.388 75.908 62.105 1.00 32.60 118 LEU B CA 1
ATOM 3720 C C . LEU B 1 134 ? 33.878 75.675 60.704 1.00 33.24 118 LEU B C 1
ATOM 3721 O O . LEU B 1 134 ? 33.747 74.574 60.185 1.00 30.37 118 LEU B O 1
ATOM 3726 N N . ARG B 1 135 ? 34.557 76.668 60.130 1.00 32.75 119 ARG B N 1
ATOM 3727 C CA . ARG B 1 135 ? 35.056 76.543 58.785 1.00 33.85 119 ARG B CA 1
ATOM 3728 C C . ARG B 1 135 ? 35.949 75.367 58.577 1.00 33.83 119 ARG B C 1
ATOM 3729 O O . ARG B 1 135 ? 35.747 74.605 57.616 1.00 34.57 119 ARG B O 1
ATOM 3737 N N . SER B 1 136 ? 36.882 75.179 59.518 1.00 32.26 120 SER B N 1
ATOM 3738 C CA . SER B 1 136 ? 37.782 74.075 59.465 1.00 31.45 120 SER B CA 1
ATOM 3739 C C . SER B 1 136 ? 37.080 72.676 59.581 1.00 30.07 120 SER B C 1
ATOM 3740 O O . SER B 1 136 ? 37.347 71.756 58.790 1.00 31.23 120 SER B O 1
ATOM 3743 N N . VAL B 1 137 ? 36.238 72.531 60.576 1.00 28.44 121 VAL B N 1
ATOM 3744 C CA . VAL B 1 137 ? 35.581 71.260 60.848 1.00 29.28 121 VAL B CA 1
ATOM 3745 C C . VAL B 1 137 ? 34.626 70.907 59.693 1.00 29.83 121 VAL B C 1
ATOM 3746 O O . VAL B 1 137 ? 34.614 69.789 59.193 1.00 32.67 121 VAL B O 1
ATOM 3750 N N . ILE B 1 138 ? 33.859 71.889 59.247 1.00 29.53 122 ILE B N 1
ATOM 3751 C CA . ILE B 1 138 ? 32.886 71.662 58.211 1.00 29.45 122 ILE B CA 1
ATOM 3752 C C . ILE B 1 138 ? 33.539 71.212 56.954 1.00 29.51 122 ILE B C 1
ATOM 3753 O O . ILE B 1 138 ? 33.108 70.236 56.336 1.00 27.03 122 ILE B O 1
ATOM 3758 N N . ALA B 1 139 ? 34.602 71.916 56.578 1.00 29.93 123 ALA B N 1
ATOM 3759 C CA . ALA B 1 139 ? 35.371 71.518 55.429 1.00 29.99 123 ALA B CA 1
ATOM 3760 C C . ALA B 1 139 ? 36.006 70.142 55.650 1.00 29.24 123 ALA B C 1
ATOM 3761 O O . ALA B 1 139 ? 36.128 69.360 54.724 1.00 31.74 123 ALA B O 1
ATOM 3763 N N . ASP B 1 140 ? 36.454 69.833 56.842 1.00 29.52 124 ASP B N 1
ATOM 3764 C CA . ASP B 1 140 ? 37.008 68.494 57.027 1.00 29.32 124 ASP B CA 1
ATOM 3765 C C . ASP B 1 140 ? 35.889 67.423 56.800 1.00 28.57 124 ASP B C 1
ATOM 3766 O O . ASP B 1 140 ? 36.115 66.388 56.135 1.00 27.72 124 ASP B O 1
ATOM 3771 N N . ALA B 1 141 ? 34.683 67.714 57.293 1.00 27.03 125 ALA B N 1
ATOM 3772 C CA . ALA B 1 141 ? 33.533 66.784 57.178 1.00 26.67 125 ALA B CA 1
ATOM 3773 C C . ALA B 1 141 ? 33.042 66.657 55.772 1.00 27.18 125 ALA B C 1
ATOM 3774 O O . ALA B 1 141 ? 32.556 65.599 55.345 1.00 29.31 125 ALA B O 1
ATOM 3776 N N . ASP B 1 142 ? 33.173 67.734 55.041 1.00 27.48 126 ASP B N 1
ATOM 3777 C CA . ASP B 1 142 ? 32.852 67.722 53.647 1.00 28.72 126 ASP B CA 1
ATOM 3778 C C . ASP B 1 142 ? 31.414 67.254 53.436 1.00 28.66 126 ASP B C 1
ATOM 3779 O O . ASP B 1 142 ? 31.177 66.332 52.643 1.00 29.07 126 ASP B O 1
ATOM 3784 N N . PRO B 1 143 ? 30.426 67.927 54.089 1.00 28.12 127 PRO B N 1
ATOM 3785 C CA . PRO B 1 143 ? 29.035 67.457 53.996 1.00 27.38 127 PRO B CA 1
ATOM 3786 C C . PRO B 1 143 ? 28.305 67.980 52.760 1.00 27.92 127 PRO B C 1
ATOM 3787 O O . PRO B 1 143 ? 28.845 68.761 51.987 1.00 30.27 127 PRO B O 1
ATOM 3791 N N . ARG B 1 144 ? 27.058 67.596 52.607 1.00 26.74 128 ARG B N 1
ATOM 3792 C CA . ARG B 1 144 ? 26.194 68.064 51.522 1.00 27.21 128 ARG B CA 1
ATOM 3793 C C . ARG B 1 144 ? 25.501 69.347 51.937 1.00 26.99 128 ARG B C 1
ATOM 3794 O O . ARG B 1 144 ? 25.123 70.149 51.105 1.00 30.22 128 ARG B O 1
ATOM 3802 N N . LEU B 1 145 ? 25.233 69.466 53.230 1.00 28.12 129 LEU B N 1
ATOM 3803 C CA . LEU B 1 145 ? 24.420 70.539 53.782 1.00 27.08 129 LEU B CA 1
ATOM 3804 C C . LEU B 1 145 ? 24.630 70.676 55.254 1.00 27.69 129 LEU B C 1
ATOM 3805 O O . LEU B 1 145 ? 25.294 69.854 55.909 1.00 28.29 129 LEU B O 1
ATOM 3810 N N . VAL B 1 146 ? 24.092 71.744 55.786 1.00 27.38 130 VAL B N 1
ATOM 3811 C CA . VAL B 1 146 ? 24.286 72.063 57.166 1.00 27.44 130 VAL B CA 1
ATOM 3812 C C . VAL B 1 146 ? 22.967 72.429 57.793 1.00 28.19 130 VAL B C 1
ATOM 3813 O O . VAL B 1 146 ? 22.192 73.184 57.206 1.00 27.45 130 VAL B O 1
ATOM 3817 N N . ILE B 1 147 ? 22.697 71.888 58.970 1.00 26.12 131 ILE B N 1
ATOM 3818 C CA . ILE B 1 147 ? 21.466 72.243 59.693 1.00 26.25 131 ILE B CA 1
ATOM 3819 C C . ILE B 1 147 ? 21.794 73.042 60.951 1.00 26.48 131 ILE B C 1
ATOM 3820 O O . ILE B 1 147 ? 22.596 72.590 61.768 1.00 24.32 131 ILE B O 1
ATOM 3825 N N . ALA B 1 148 ? 21.157 74.229 61.073 1.00 26.68 132 ALA B N 1
ATOM 3826 C CA . ALA B 1 148 ? 21.415 75.219 62.129 1.00 29.61 132 ALA B CA 1
ATOM 3827 C C . ALA B 1 148 ? 20.199 75.367 63.021 1.00 33.76 132 ALA B C 1
ATOM 3828 O O . ALA B 1 148 ? 19.083 74.995 62.659 1.00 32.77 132 ALA B O 1
ATOM 3830 N N . GLU B 1 149 ? 20.430 75.984 64.174 1.00 35.21 133 GLU B N 1
ATOM 3831 C CA . GLU B 1 149 ? 19.442 76.100 65.230 1.00 37.38 133 GLU B CA 1
ATOM 3832 C C . GLU B 1 149 ? 18.371 77.153 64.970 1.00 37.39 133 GLU B C 1
ATOM 3833 O O . GLU B 1 149 ? 17.269 77.032 65.458 1.00 36.49 133 GLU B O 1
ATOM 3839 N N . ASP B 1 150 ? 18.721 78.204 64.251 1.00 36.23 134 ASP B N 1
ATOM 3840 C CA . ASP B 1 150 ? 17.798 79.312 63.997 1.00 38.11 134 ASP B CA 1
ATOM 3841 C C . ASP B 1 150 ? 18.399 80.134 62.910 1.00 38.89 134 ASP B C 1
ATOM 3842 O O . ASP B 1 150 ? 19.485 79.788 62.420 1.00 36.57 134 ASP B O 1
ATOM 3847 N N . GLU B 1 151 ? 17.716 81.210 62.501 1.00 42.24 135 GLU B N 1
ATOM 3848 C CA . GLU B 1 151 ? 18.215 82.004 61.353 1.00 43.07 135 GLU B CA 1
ATOM 3849 C C . GLU B 1 151 ? 19.499 82.764 61.669 1.00 41.90 135 GLU B C 1
ATOM 3850 O O . GLU B 1 151 ? 20.367 82.919 60.829 1.00 43.58 135 GLU B O 1
ATOM 3856 N N . THR B 1 152 ? 19.638 83.222 62.884 1.00 43.89 136 THR B N 1
ATOM 3857 C CA . THR B 1 152 ? 20.849 83.919 63.264 1.00 47.08 136 THR B CA 1
ATOM 3858 C C . THR B 1 152 ? 22.043 82.979 63.183 1.00 45.03 136 THR B C 1
ATOM 3859 O O . THR B 1 152 ? 23.036 83.272 62.489 1.00 48.38 136 THR B O 1
ATOM 3863 N N . ALA B 1 153 ? 21.914 81.822 63.823 1.00 40.74 137 ALA B N 1
ATOM 3864 C CA . ALA B 1 153 ? 22.937 80.758 63.705 1.00 37.65 137 ALA B CA 1
ATOM 3865 C C . ALA B 1 153 ? 23.181 80.320 62.259 1.00 37.74 137 ALA B C 1
ATOM 3866 O O . ALA B 1 153 ? 24.314 80.046 61.887 1.00 37.47 137 ALA B O 1
ATOM 3868 N N . ALA B 1 154 ? 22.136 80.293 61.420 1.00 38.10 138 ALA B N 1
ATOM 3869 C CA . ALA B 1 154 ? 22.329 79.920 60.026 1.00 35.53 138 ALA B CA 1
ATOM 3870 C C . ALA B 1 154 ? 23.047 80.979 59.257 1.00 37.45 138 ALA B C 1
ATOM 3871 O O . ALA B 1 154 ? 23.817 80.668 58.362 1.00 39.96 138 ALA B O 1
ATOM 3873 N N . ASP B 1 155 ? 22.853 82.243 59.601 1.00 43.56 139 ASP B N 1
ATOM 3874 C CA . ASP B 1 155 ? 23.639 83.320 58.949 1.00 41.92 139 ASP B CA 1
ATOM 3875 C C . ASP B 1 155 ? 25.091 83.223 59.347 1.00 41.33 139 ASP B C 1
ATOM 3876 O O . ASP B 1 155 ? 25.965 83.336 58.507 1.00 42.07 139 ASP B O 1
ATOM 3881 N N . ARG B 1 156 ? 25.370 82.984 60.611 1.00 41.39 140 ARG B N 1
ATOM 3882 C CA . ARG B 1 156 ? 26.778 82.776 60.991 1.00 46.72 140 ARG B CA 1
ATOM 3883 C C . ARG B 1 156 ? 27.446 81.607 60.215 1.00 44.61 140 ARG B C 1
ATOM 3884 O O . ARG B 1 156 ? 28.559 81.747 59.688 1.00 41.94 140 ARG B O 1
ATOM 3892 N N . LEU B 1 157 ? 26.737 80.496 60.063 1.00 40.24 141 LEU B N 1
ATOM 3893 C CA . LEU B 1 157 ? 27.288 79.387 59.285 1.00 36.54 141 LEU B CA 1
ATOM 3894 C C . LEU B 1 157 ? 27.506 79.712 57.816 1.00 35.69 141 LEU B C 1
ATOM 3895 O O . LEU B 1 157 ? 28.446 79.190 57.230 1.00 33.14 141 LEU B O 1
ATOM 3900 N N . ARG B 1 158 ? 26.667 80.558 57.216 1.00 35.54 142 ARG B N 1
ATOM 3901 C CA . ARG B 1 158 ? 26.849 80.924 55.815 1.00 37.47 142 ARG B CA 1
ATOM 3902 C C . ARG B 1 158 ? 28.106 81.744 55.568 1.00 38.01 142 ARG B C 1
ATOM 3903 O O . ARG B 1 158 ? 28.617 81.762 54.454 1.00 36.97 142 ARG B O 1
ATOM 3911 N N . ASP B 1 159 ? 28.620 82.420 56.588 1.00 41.33 143 ASP B N 1
ATOM 3912 C CA . ASP B 1 159 ? 29.903 83.140 56.424 1.00 45.12 143 ASP B CA 1
ATOM 3913 C C . ASP B 1 159 ? 31.066 82.128 56.244 1.00 44.48 143 ASP B C 1
ATOM 3914 O O . ASP B 1 159 ? 32.135 82.449 55.743 1.00 40.83 143 ASP B O 1
ATOM 3919 N N . VAL B 1 160 ? 30.823 80.901 56.662 1.00 38.86 144 VAL B N 1
ATOM 3920 C CA . VAL B 1 160 ? 31.880 79.954 56.905 1.00 39.90 144 VAL B CA 1
ATOM 3921 C C . VAL B 1 160 ? 31.796 78.727 55.995 1.00 38.96 144 VAL B C 1
ATOM 3922 O O . VAL B 1 160 ? 32.691 77.909 56.005 1.00 39.25 144 VAL B O 1
ATOM 3926 N N . THR B 1 161 ? 30.756 78.655 55.140 1.00 37.74 145 THR B N 1
ATOM 3927 C CA . THR B 1 161 ? 30.648 77.625 54.112 1.00 35.85 145 THR B CA 1
ATOM 3928 C C . THR B 1 161 ? 29.774 78.169 52.975 1.00 34.70 145 THR B C 1
ATOM 3929 O O . THR B 1 161 ? 28.947 79.066 53.165 1.00 35.28 145 THR B O 1
ATOM 3933 N N . ASP B 1 162 ? 30.027 77.641 51.794 1.00 33.99 146 ASP B N 1
ATOM 3934 C CA . ASP B 1 162 ? 29.216 77.853 50.637 1.00 36.32 146 ASP B CA 1
ATOM 3935 C C . ASP B 1 162 ? 28.118 76.798 50.499 1.00 34.74 146 ASP B C 1
ATOM 3936 O O . ASP B 1 162 ? 27.272 76.922 49.643 1.00 33.96 146 ASP B O 1
ATOM 3941 N N . LEU B 1 163 ? 28.141 75.751 51.321 1.00 33.11 147 LEU B N 1
ATOM 3942 C CA . LEU B 1 163 ? 27.070 74.775 51.284 1.00 32.71 147 LEU B CA 1
ATOM 3943 C C . LEU B 1 163 ? 25.784 75.413 51.773 1.00 34.26 147 LEU B C 1
ATOM 3944 O O . LEU B 1 163 ? 25.799 76.409 52.525 1.00 33.26 147 LEU B O 1
ATOM 3949 N N . PRO B 1 164 ? 24.644 74.838 51.353 1.00 35.33 148 PRO B N 1
ATOM 3950 C CA . PRO B 1 164 ? 23.340 75.208 51.871 1.00 36.42 148 PRO B CA 1
ATOM 3951 C C . PRO B 1 164 ? 23.215 74.959 53.370 1.00 36.20 148 PRO B C 1
ATOM 3952 O O . PRO B 1 164 ? 23.549 73.894 53.849 1.00 36.17 148 PRO B O 1
ATOM 3956 N N . VAL B 1 165 ? 22.710 75.960 54.079 1.00 36.34 149 VAL B N 1
ATOM 3957 C CA . VAL B 1 165 ? 22.490 75.913 55.520 1.00 34.53 149 VAL B CA 1
ATOM 3958 C C . VAL B 1 165 ? 21.030 76.065 55.744 1.00 31.78 149 VAL B C 1
ATOM 3959 O O . VAL B 1 165 ? 20.411 76.955 55.170 1.00 30.12 149 VAL B O 1
ATOM 3963 N N . TYR B 1 166 ? 20.458 75.232 56.589 1.00 32.72 150 TYR B N 1
ATOM 3964 C CA . TYR B 1 166 ? 19.006 75.220 56.785 1.00 32.42 150 TYR B CA 1
ATOM 3965 C C . TYR B 1 166 ? 18.710 75.416 58.224 1.00 32.35 150 TYR B C 1
ATOM 3966 O O . TYR B 1 166 ? 19.232 74.708 59.042 1.00 31.58 150 TYR B O 1
ATOM 3975 N N . SER B 1 167 ? 17.825 76.357 58.534 1.00 33.70 151 SER B N 1
ATOM 3976 C CA . SER B 1 167 ? 17.280 76.547 59.871 1.00 34.99 151 SER B CA 1
ATOM 3977 C C . SER B 1 167 ? 16.416 75.377 60.251 1.00 34.50 151 SER B C 1
ATOM 3978 O O . SER B 1 167 ? 15.614 74.920 59.437 1.00 37.13 151 SER B O 1
ATOM 3981 N N . ILE B 1 168 ? 16.508 74.880 61.472 1.00 35.51 152 ILE B N 1
ATOM 3982 C CA . ILE B 1 168 ? 15.693 73.706 61.846 1.00 34.41 152 ILE B CA 1
ATOM 3983 C C . ILE B 1 168 ? 14.185 74.022 61.785 1.00 37.95 152 ILE B C 1
ATOM 3984 O O . ILE B 1 168 ? 13.379 73.164 61.425 1.00 38.91 152 ILE B O 1
ATOM 3989 N N . ASP B 1 169 ? 13.798 75.241 62.119 1.00 41.02 153 ASP B N 1
ATOM 3990 C CA . ASP B 1 169 ? 12.411 75.656 61.941 1.00 45.67 153 ASP B CA 1
ATOM 3991 C C . ASP B 1 169 ? 11.900 75.624 60.482 1.00 43.58 153 ASP B C 1
ATOM 3992 O O . ASP B 1 169 ? 10.916 74.947 60.194 1.00 42.60 153 ASP B O 1
ATOM 3997 N N . SER B 1 170 ? 12.540 76.319 59.550 1.00 42.50 154 SER B N 1
ATOM 3998 C CA . SER B 1 170 ? 12.059 76.233 58.160 1.00 45.29 154 SER B CA 1
ATOM 3999 C C . SER B 1 170 ? 11.908 74.785 57.719 1.00 43.86 154 SER B C 1
ATOM 4000 O O . SER B 1 170 ? 10.828 74.361 57.346 1.00 45.51 154 SER B O 1
ATOM 4003 N N . LEU B 1 171 ? 13.005 74.041 57.845 1.00 37.37 155 LEU B N 1
ATOM 4004 C CA . LEU B 1 171 ? 13.118 72.618 57.464 1.00 37.08 155 LEU B CA 1
ATOM 4005 C C . LEU B 1 171 ? 11.998 71.776 58.133 1.00 36.90 155 LEU B C 1
ATOM 4006 O O . LEU B 1 171 ? 11.335 70.994 57.488 1.00 39.94 155 LEU B O 1
ATOM 4011 N N . TRP B 1 172 ? 11.719 72.041 59.404 1.00 35.34 156 TRP B N 1
ATOM 4012 C CA . TRP B 1 172 ? 10.727 71.290 60.107 1.00 38.09 156 TRP B CA 1
ATOM 4013 C C . TRP B 1 172 ? 9.305 71.428 59.521 1.00 40.57 156 TRP B C 1
ATOM 4014 O O . TRP B 1 172 ? 8.541 70.471 59.582 1.00 36.96 156 TRP B O 1
ATOM 4025 N N . ALA B 1 173 ? 8.957 72.567 58.931 1.00 41.27 157 ALA B N 1
ATOM 4026 C CA . ALA B 1 173 ? 7.632 72.687 58.316 1.00 44.78 157 ALA B CA 1
ATOM 4027 C C . ALA B 1 173 ? 7.409 71.606 57.252 1.00 42.85 157 ALA B C 1
ATOM 4028 O O . ALA B 1 173 ? 6.379 70.958 57.206 1.00 45.76 157 ALA B O 1
ATOM 4030 N N . ASP B 1 174 ? 8.392 71.436 56.398 1.00 45.37 158 ASP B N 1
ATOM 4031 C CA . ASP B 1 174 ? 8.395 70.397 55.362 1.00 45.85 158 ASP B CA 1
ATOM 4032 C C . ASP B 1 174 ? 8.350 68.989 55.952 1.00 42.08 158 ASP B C 1
ATOM 4033 O O . ASP B 1 174 ? 7.642 68.150 55.433 1.00 42.54 158 ASP B O 1
ATOM 4038 N N . VAL B 1 175 ? 9.077 68.751 57.047 1.00 38.71 159 VAL B N 1
ATOM 4039 C CA . VAL B 1 175 ? 9.086 67.441 57.697 1.00 37.78 159 VAL B CA 1
ATOM 4040 C C . VAL B 1 175 ? 7.719 67.080 58.224 1.00 40.17 159 VAL B C 1
ATOM 4041 O O . VAL B 1 175 ? 7.288 65.930 58.125 1.00 41.27 159 VAL B O 1
ATOM 4045 N N . GLU B 1 176 ? 7.033 68.068 58.780 1.00 41.15 160 GLU B N 1
ATOM 4046 C CA . GLU B 1 176 ? 5.681 67.858 59.251 1.00 43.17 160 GLU B CA 1
ATOM 4047 C C . GLU B 1 176 ? 4.732 67.517 58.085 1.00 44.61 160 GLU B C 1
ATOM 4048 O O . GLU B 1 176 ? 3.915 66.581 58.191 1.00 38.80 160 GLU B O 1
ATOM 4054 N N . ARG B 1 177 ? 4.860 68.224 56.965 1.00 44.59 161 ARG B N 1
ATOM 4055 C CA . ARG B 1 177 ? 4.022 67.909 55.818 1.00 48.95 161 ARG B CA 1
ATOM 4056 C C . ARG B 1 177 ? 4.277 66.470 55.394 1.00 48.66 161 ARG B C 1
ATOM 4057 O O . ARG B 1 177 ? 3.328 65.722 55.080 1.00 49.08 161 ARG B O 1
ATOM 4065 N N . LEU B 1 178 ? 5.560 66.102 55.364 1.00 42.68 162 LEU B N 1
ATOM 4066 C CA . LEU B 1 178 ? 5.978 64.795 54.928 1.00 42.16 162 LEU B CA 1
ATOM 4067 C C . LEU B 1 178 ? 5.464 63.778 55.889 1.00 40.51 162 LEU B C 1
ATOM 4068 O O . LEU B 1 178 ? 5.048 62.712 55.480 1.00 42.39 162 LEU B O 1
ATOM 4073 N N . ARG B 1 179 ? 5.490 64.107 57.166 1.00 40.61 163 ARG B N 1
ATOM 4074 C CA . ARG B 1 179 ? 4.974 63.213 58.191 1.00 43.76 163 ARG B CA 1
ATOM 4075 C C . ARG B 1 179 ? 3.485 62.919 57.954 1.00 47.12 163 ARG B C 1
ATOM 4076 O O . ARG B 1 179 ? 3.048 61.780 58.056 1.00 46.58 163 ARG B O 1
ATOM 4084 N N . ASP B 1 180 ? 2.727 63.976 57.653 1.00 47.40 164 ASP B N 1
ATOM 4085 C CA . ASP B 1 180 ? 1.273 63.906 57.505 1.00 45.01 164 ASP B CA 1
ATOM 4086 C C . ASP B 1 180 ? 0.888 63.050 56.320 1.00 43.31 164 ASP B C 1
ATOM 4087 O O . ASP B 1 180 ? -0.008 62.213 56.418 1.00 45.52 164 ASP B O 1
ATOM 4092 N N . ALA B 1 181 ? 1.623 63.208 55.238 1.00 38.24 165 ALA B N 1
ATOM 4093 C CA . ALA B 1 181 ? 1.545 62.322 54.083 1.00 37.89 165 ALA B CA 1
ATOM 4094 C C . ALA B 1 181 ? 2.097 60.866 54.312 1.00 38.00 165 ALA B C 1
ATOM 4095 O O . ALA B 1 181 ? 2.044 60.062 53.394 1.00 40.78 165 ALA B O 1
ATOM 4097 N N . GLY B 1 182 ? 2.601 60.518 55.489 1.00 35.99 166 GLY B N 1
ATOM 4098 C CA . GLY B 1 182 ? 3.248 59.186 55.689 1.00 38.60 166 GLY B CA 1
ATOM 4099 C C . GLY B 1 182 ? 4.500 58.900 54.834 1.00 38.48 166 GLY B C 1
ATOM 4100 O O . GLY B 1 182 ? 4.826 57.759 54.541 1.00 36.04 166 GLY B O 1
ATOM 4101 N N . ALA B 1 183 ? 5.255 59.927 54.472 1.00 40.65 167 ALA B N 1
ATOM 4102 C CA . ALA B 1 183 ? 6.474 59.698 53.681 1.00 37.80 167 ALA B CA 1
ATOM 4103 C C . ALA B 1 183 ? 7.602 59.029 54.471 1.00 37.60 167 ALA B C 1
ATOM 4104 O O . ALA B 1 183 ? 7.779 59.247 55.668 1.00 39.41 167 ALA B O 1
ATOM 4106 N N . GLY B 1 184 ? 8.396 58.220 53.771 1.00 40.02 168 GLY B N 1
ATOM 4107 C CA . GLY B 1 184 ? 9.749 57.892 54.213 1.00 38.32 168 GLY B CA 1
ATOM 4108 C C . GLY B 1 184 ? 9.779 56.586 54.967 1.00 37.84 168 GLY B C 1
ATOM 4109 O O . GLY B 1 184 ? 10.832 56.229 55.503 1.00 31.86 168 GLY B O 1
ATOM 4110 N N . ALA B 1 185 ? 8.659 55.853 54.984 1.00 34.53 169 ALA B N 1
ATOM 4111 C CA . ALA B 1 185 ? 8.614 54.544 55.675 1.00 36.20 169 ALA B CA 1
ATOM 4112 C C . ALA B 1 185 ? 9.451 53.455 55.045 1.00 35.17 169 ALA B C 1
ATOM 4113 O O . ALA B 1 185 ? 9.842 52.532 55.702 1.00 37.48 169 ALA B O 1
ATOM 4115 N N . GLU B 1 186 ? 9.637 53.548 53.751 1.00 37.34 170 GLU B N 1
ATOM 4116 C CA . GLU B 1 186 ? 10.542 52.741 52.938 1.00 39.93 170 GLU B CA 1
ATOM 4117 C C . GLU B 1 186 ? 11.924 52.565 53.601 1.00 40.90 170 GLU B C 1
ATOM 4118 O O . GLU B 1 186 ? 12.509 53.526 54.131 1.00 36.42 170 GLU B O 1
ATOM 4124 N N . ALA B 1 187 ? 12.432 51.338 53.596 1.00 39.26 171 ALA B N 1
ATOM 4125 C CA . ALA B 1 187 ? 13.832 51.090 53.896 1.00 40.55 171 ALA B CA 1
ATOM 4126 C C . ALA B 1 187 ? 14.703 51.334 52.684 1.00 40.99 171 ALA B C 1
ATOM 4127 O O . ALA B 1 187 ? 14.226 51.526 51.606 1.00 40.95 171 ALA B O 1
ATOM 4129 N N . VAL B 1 188 ? 16.004 51.272 52.892 1.00 39.11 172 VAL B N 1
ATOM 4130 C CA . VAL B 1 188 ? 16.973 51.427 51.832 1.00 38.81 172 VAL B CA 1
ATOM 4131 C C . VAL B 1 188 ? 18.127 50.588 52.324 1.00 35.81 172 VAL B C 1
ATOM 4132 O O . VAL B 1 188 ? 18.209 50.365 53.512 1.00 37.43 172 VAL B O 1
ATOM 4136 N N . GLU B 1 189 ? 18.999 50.139 51.441 1.00 34.85 173 GLU B N 1
ATOM 4137 C CA . GLU B 1 189 ? 20.140 49.360 51.858 1.00 40.77 173 GLU B CA 1
ATOM 4138 C C . GLU B 1 189 ? 21.112 50.232 52.661 1.00 37.98 173 GLU B C 1
ATOM 4139 O O . GLU B 1 189 ? 21.599 51.256 52.191 1.00 34.36 173 GLU B O 1
ATOM 4145 N N . VAL B 1 190 ? 21.388 49.793 53.871 1.00 39.08 174 VAL B N 1
ATOM 4146 C CA . VAL B 1 190 ? 22.486 50.336 54.677 1.00 37.72 174 VAL B CA 1
ATOM 4147 C C . VAL B 1 190 ? 23.268 49.209 55.257 1.00 35.45 174 VAL B C 1
ATOM 4148 O O . VAL B 1 190 ? 22.684 48.297 55.803 1.00 40.54 174 VAL B O 1
ATOM 4152 N N . SER B 1 191 ? 24.582 49.256 55.162 1.00 36.57 175 SER B N 1
ATOM 4153 C CA . SER B 1 191 ? 25.386 48.158 55.688 1.00 37.21 175 SER B CA 1
ATOM 4154 C C . SER B 1 191 ? 25.752 48.440 57.133 1.00 39.23 175 SER B C 1
ATOM 4155 O O . SER B 1 191 ? 25.987 49.576 57.472 1.00 35.05 175 SER B O 1
ATOM 4158 N N . PRO B 1 192 ? 25.809 47.393 57.989 1.00 39.46 176 PRO B N 1
ATOM 4159 C CA . PRO B 1 192 ? 26.383 47.543 59.311 1.00 38.13 176 PRO B CA 1
ATOM 4160 C C . PRO B 1 192 ? 27.774 48.193 59.325 1.00 39.78 176 PRO B C 1
ATOM 4161 O O . PRO B 1 192 ? 28.194 48.711 60.379 1.00 37.98 176 PRO B O 1
ATOM 4165 N N . GLU B 1 193 ? 28.496 48.105 58.209 1.00 39.99 177 GLU B N 1
ATOM 4166 C CA . GLU B 1 193 ? 29.846 48.666 58.120 1.00 39.71 177 GLU B CA 1
ATOM 4167 C C . GLU B 1 193 ? 29.807 50.107 57.655 1.00 35.58 177 GLU B C 1
ATOM 4168 O O . GLU B 1 193 ? 30.831 50.763 57.638 1.00 33.67 177 GLU B O 1
ATOM 4174 N N . ASP B 1 194 ? 28.636 50.600 57.265 1.00 32.25 178 ASP B N 1
ATOM 4175 C CA . ASP B 1 194 ? 28.501 52.005 56.867 1.00 30.53 178 ASP B CA 1
ATOM 4176 C C . ASP B 1 194 ? 28.727 52.912 58.059 1.00 29.30 178 ASP B C 1
ATOM 4177 O O . ASP B 1 194 ? 28.322 52.605 59.197 1.00 30.45 178 ASP B O 1
ATOM 4182 N N . LEU B 1 195 ? 29.421 54.006 57.801 1.00 27.95 179 LEU B N 1
ATOM 4183 C CA . LEU B 1 195 ? 29.565 55.095 58.748 1.00 27.33 179 LEU B CA 1
ATOM 4184 C C . LEU B 1 195 ? 28.232 55.689 59.120 1.00 27.47 179 LEU B C 1
ATOM 4185 O O . LEU B 1 195 ? 27.397 55.942 58.249 1.00 29.96 179 LEU B O 1
ATOM 4190 N N . ALA B 1 196 ? 28.019 55.852 60.414 1.00 27.31 180 ALA B N 1
ATOM 4191 C CA . ALA B 1 196 ? 26.798 56.465 60.909 1.00 29.95 180 ALA B CA 1
ATOM 4192 C C . ALA B 1 196 ? 27.046 57.856 61.489 1.00 30.87 180 ALA B C 1
ATOM 4193 O O . ALA B 1 196 ? 26.211 58.784 61.338 1.00 33.38 180 ALA B O 1
ATOM 4195 N N . VAL B 1 197 ? 28.140 58.007 62.202 1.00 29.32 181 VAL B N 1
ATOM 4196 C CA . VAL B 1 197 ? 28.448 59.340 62.735 1.00 31.57 181 VAL B CA 1
ATOM 4197 C C . VAL B 1 197 ? 29.972 59.669 62.698 1.00 28.41 181 VAL B C 1
ATOM 4198 O O . VAL B 1 197 ? 30.845 58.749 62.737 1.00 25.27 181 VAL B O 1
ATOM 4202 N N . LEU B 1 198 ? 30.265 60.951 62.548 1.00 26.94 182 LEU B N 1
ATOM 4203 C CA . LEU B 1 198 ? 31.630 61.480 62.749 1.00 27.69 182 LEU B CA 1
ATOM 4204 C C . LEU B 1 198 ? 31.621 62.269 64.016 1.00 26.94 182 LEU B C 1
ATOM 4205 O O . LEU B 1 198 ? 30.817 63.187 64.163 1.00 28.49 182 LEU B O 1
ATOM 4210 N N . ILE B 1 199 ? 32.498 61.914 64.943 1.00 27.08 183 ILE B N 1
ATOM 4211 C CA . ILE B 1 199 ? 32.618 62.621 66.162 1.00 29.21 183 ILE B CA 1
ATOM 4212 C C . ILE B 1 199 ? 33.927 63.435 66.185 1.00 27.62 183 ILE B C 1
ATOM 4213 O O . ILE B 1 199 ? 35.016 62.875 66.321 1.00 27.01 183 ILE B O 1
ATOM 4218 N N . TYR B 1 200 ? 33.802 64.737 66.105 1.00 26.44 184 TYR B N 1
ATOM 4219 C CA . TYR B 1 200 ? 35.013 65.621 66.105 1.00 25.05 184 TYR B CA 1
ATOM 4220 C C . TYR B 1 200 ? 35.520 65.762 67.526 1.00 27.55 184 TYR B C 1
ATOM 4221 O O . TYR B 1 200 ? 34.772 66.179 68.418 1.00 32.60 184 TYR B O 1
ATOM 4230 N N . THR B 1 201 ? 36.765 65.359 67.780 1.00 26.77 185 THR B N 1
ATOM 4231 C CA . THR B 1 201 ? 37.366 65.495 69.080 1.00 26.73 185 THR B CA 1
ATOM 4232 C C . THR B 1 201 ? 38.337 66.739 69.201 1.00 27.01 185 THR B C 1
ATOM 4233 O O . THR B 1 201 ? 38.788 67.087 70.295 1.00 27.35 185 THR B O 1
ATOM 4237 N N . SER B 1 202 ? 38.697 67.335 68.092 1.00 26.10 186 SER B N 1
ATOM 4238 C CA . SER B 1 202 ? 39.664 68.422 68.106 1.00 27.60 186 SER B CA 1
ATOM 4239 C C . SER B 1 202 ? 39.125 69.755 68.639 1.00 29.62 186 SER B C 1
ATOM 4240 O O . SER B 1 202 ? 38.056 70.177 68.283 1.00 33.79 186 SER B O 1
ATOM 4243 N N . GLY B 1 203 ? 39.886 70.429 69.483 1.00 30.60 187 GLY B N 1
ATOM 4244 C CA . GLY B 1 203 ? 39.525 71.767 69.915 1.00 29.61 187 GLY B CA 1
ATOM 4245 C C . GLY B 1 203 ? 39.858 72.792 68.836 1.00 29.64 187 GLY B C 1
ATOM 4246 O O . GLY B 1 203 ? 40.412 72.465 67.760 1.00 27.28 187 GLY B O 1
ATOM 4247 N N . SER B 1 204 ? 39.450 74.025 69.113 1.00 27.99 188 SER B N 1
ATOM 4248 C CA . SER B 1 204 ? 39.632 75.105 68.191 1.00 28.13 188 SER B CA 1
ATOM 4249 C C . SER B 1 204 ? 41.099 75.419 67.817 1.00 27.82 188 SER B C 1
ATOM 4250 O O . SER B 1 204 ? 41.335 75.879 66.742 1.00 28.84 188 SER B O 1
ATOM 4253 N N . THR B 1 205 ? 42.043 75.121 68.686 1.00 28.74 189 THR B N 1
ATOM 4254 C CA . THR B 1 205 ? 43.432 75.289 68.417 1.00 29.15 189 THR B CA 1
ATOM 4255 C C . THR B 1 205 ? 44.114 74.112 67.736 1.00 28.91 189 THR B C 1
ATOM 4256 O O . THR B 1 205 ? 45.368 74.109 67.629 1.00 27.88 189 THR B O 1
ATOM 4260 N N . ALA B 1 206 ? 43.313 73.132 67.300 1.00 27.79 190 ALA B N 1
ATOM 4261 C CA . ALA B 1 206 ? 43.836 71.859 66.782 1.00 27.57 190 ALA B CA 1
ATOM 4262 C C . ALA B 1 206 ? 43.394 71.689 65.353 1.00 28.39 190 ALA B C 1
ATOM 4263 O O . ALA B 1 206 ? 42.358 72.277 64.916 1.00 28.12 190 ALA B O 1
ATOM 4265 N N . ALA B 1 207 ? 44.177 70.933 64.598 1.00 29.24 191 ALA B N 1
ATOM 4266 C CA . ALA B 1 207 ? 43.799 70.512 63.268 1.00 30.17 191 ALA B CA 1
ATOM 4267 C C . ALA B 1 207 ? 42.578 69.650 63.399 1.00 30.05 191 ALA B C 1
ATOM 4268 O O . ALA B 1 207 ? 42.424 68.985 64.441 1.00 31.92 191 ALA B O 1
ATOM 4270 N N . PRO B 1 208 ? 41.652 69.714 62.412 1.00 28.46 192 PRO B N 1
ATOM 4271 C CA . PRO B 1 208 ? 40.403 69.035 62.582 1.00 27.89 192 PRO B CA 1
ATOM 4272 C C . PRO B 1 208 ? 40.574 67.532 62.605 1.00 30.51 192 PRO B C 1
ATOM 4273 O O . PRO B 1 208 ? 41.428 67.010 61.913 1.00 31.32 192 PRO B O 1
ATOM 4277 N N . LYS B 1 209 ? 39.736 66.836 63.373 1.00 31.62 193 LYS B N 1
ATOM 4278 C CA . LYS B 1 209 ? 39.920 65.446 63.595 1.00 32.04 193 LYS B CA 1
ATOM 4279 C C . LYS B 1 209 ? 38.671 64.842 64.154 1.00 30.57 193 LYS B C 1
ATOM 4280 O O . LYS B 1 209 ? 38.200 65.294 65.203 1.00 28.69 193 LYS B O 1
ATOM 4286 N N . ALA B 1 210 ? 38.178 63.781 63.503 1.00 30.34 194 ALA B N 1
ATOM 4287 C CA . ALA B 1 210 ? 36.974 63.102 63.904 1.00 30.39 194 ALA B CA 1
ATOM 4288 C C . ALA B 1 210 ? 37.167 61.590 63.924 1.00 30.24 194 ALA B C 1
ATOM 4289 O O . ALA B 1 210 ? 37.789 61.045 63.033 1.00 30.65 194 ALA B O 1
ATOM 4291 N N . VAL B 1 211 ? 36.604 60.928 64.928 1.00 29.15 195 VAL B N 1
ATOM 4292 C CA . VAL B 1 211 ? 36.481 59.522 64.884 1.00 29.82 195 VAL B CA 1
ATOM 4293 C C . VAL B 1 211 ? 35.341 59.106 63.973 1.00 30.39 195 VAL B C 1
ATOM 4294 O O . VAL B 1 211 ? 34.215 59.613 64.092 1.00 29.07 195 VAL B O 1
ATOM 4298 N N . ALA B 1 212 ? 35.610 58.150 63.085 1.00 31.50 196 ALA B N 1
ATOM 4299 C CA . ALA B 1 212 ? 34.613 57.632 62.136 1.00 30.16 196 ALA B CA 1
ATOM 4300 C C . ALA B 1 212 ? 33.942 56.389 62.705 1.00 31.72 196 ALA B C 1
ATOM 4301 O O . ALA B 1 212 ? 34.614 55.393 62.985 1.00 32.23 196 ALA B O 1
ATOM 4303 N N . CYS B 1 213 ? 32.625 56.479 62.935 1.00 28.39 197 CYS B N 1
ATOM 4304 C CA . CYS B 1 213 ? 31.942 55.461 63.703 1.00 29.26 197 CYS B CA 1
ATOM 4305 C C . CYS B 1 213 ? 30.956 54.753 62.844 1.00 27.10 197 CYS B C 1
ATOM 4306 O O . CYS B 1 213 ? 29.920 55.350 62.470 1.00 27.07 197 CYS B O 1
ATOM 4309 N N . PRO B 1 214 ? 31.238 53.485 62.523 1.00 26.85 198 PRO B N 1
ATOM 4310 C CA . PRO B 1 214 ? 30.238 52.668 61.783 1.00 26.04 198 PRO B CA 1
ATOM 4311 C C . PRO B 1 214 ? 29.080 52.213 62.608 1.00 24.85 198 PRO B C 1
ATOM 4312 O O . PRO B 1 214 ? 29.150 52.157 63.812 1.00 25.29 198 PRO B O 1
ATOM 4316 N N . HIS B 1 215 ? 27.982 51.879 61.947 1.00 27.76 199 HIS B N 1
ATOM 4317 C CA . HIS B 1 215 ? 26.761 51.382 62.615 1.00 26.96 199 HIS B CA 1
ATOM 4318 C C . HIS B 1 215 ? 27.006 50.263 63.630 1.00 28.28 199 HIS B C 1
ATOM 4319 O O . HIS B 1 215 ? 26.518 50.314 64.768 1.00 27.93 199 HIS B O 1
ATOM 4326 N N . GLN B 1 216 ? 27.773 49.252 63.254 1.00 29.84 200 GLN B N 1
ATOM 4327 C CA . GLN B 1 216 ? 27.802 48.042 64.144 1.00 32.47 200 GLN B CA 1
ATOM 4328 C C . GLN B 1 216 ? 28.524 48.312 65.432 1.00 30.42 200 GLN B C 1
ATOM 4329 O O . GLN B 1 216 ? 28.150 47.808 66.487 1.00 27.44 200 GLN B O 1
ATOM 4335 N N . GLN B 1 217 ? 29.656 49.033 65.329 1.00 30.84 201 GLN B N 1
ATOM 4336 C CA . GLN B 1 217 ? 30.407 49.390 66.537 1.00 29.75 201 GLN B CA 1
ATOM 4337 C C . GLN B 1 217 ? 29.506 50.121 67.520 1.00 28.22 201 GLN B C 1
ATOM 4338 O O . GLN B 1 217 ? 29.533 49.849 68.741 1.00 28.63 201 GLN B O 1
ATOM 4344 N N . ILE B 1 218 ? 28.705 51.053 66.984 1.00 26.84 202 ILE B N 1
ATOM 4345 C CA . ILE B 1 218 ? 27.914 51.923 67.803 1.00 25.64 202 ILE B CA 1
ATOM 4346 C C . ILE B 1 218 ? 26.937 51.053 68.535 1.00 26.27 202 ILE B C 1
ATOM 4347 O O . ILE B 1 218 ? 26.799 51.130 69.743 1.00 26.41 202 ILE B O 1
ATOM 4352 N N . VAL B 1 219 ? 26.179 50.262 67.783 1.00 28.73 203 VAL B N 1
ATOM 4353 C CA . VAL B 1 219 ? 25.148 49.421 68.378 1.00 28.13 203 VAL B CA 1
ATOM 4354 C C . VAL B 1 219 ? 25.772 48.454 69.361 1.00 28.01 203 VAL B C 1
ATOM 4355 O O . VAL B 1 219 ? 25.258 48.290 70.478 1.00 28.93 203 VAL B O 1
ATOM 4359 N N . PHE B 1 220 ? 26.896 47.847 68.984 1.00 28.50 204 PHE B N 1
ATOM 4360 C CA . PHE B 1 220 ? 27.580 47.007 69.914 1.00 30.48 204 PHE B CA 1
ATOM 4361 C C . PHE B 1 220 ? 27.916 47.733 71.221 1.00 31.57 204 PHE B C 1
ATOM 4362 O O . PHE B 1 220 ? 27.584 47.250 72.338 1.00 31.82 204 PHE B O 1
ATOM 4370 N N . ALA B 1 221 ? 28.612 48.875 71.113 1.00 31.10 205 ALA B N 1
ATOM 4371 C CA . ALA B 1 221 ? 29.017 49.590 72.333 1.00 29.45 205 ALA B CA 1
ATOM 4372 C C . ALA B 1 221 ? 27.830 49.984 73.162 1.00 28.09 205 ALA B C 1
ATOM 4373 O O . ALA B 1 221 ? 27.868 49.828 74.353 1.00 27.07 205 ALA B O 1
ATOM 4375 N N . ALA B 1 222 ? 26.715 50.393 72.551 1.00 28.27 206 ALA B N 1
ATOM 4376 C CA . ALA B 1 222 ? 25.543 50.639 73.366 1.00 27.25 206 ALA B CA 1
ATOM 4377 C C . ALA B 1 222 ? 25.052 49.411 74.114 1.00 28.04 206 ALA B C 1
ATOM 4378 O O . ALA B 1 222 ? 24.783 49.481 75.307 1.00 26.65 206 ALA B O 1
ATOM 4380 N N . SER B 1 223 ? 24.947 48.278 73.430 1.00 29.80 207 SER B N 1
ATOM 4381 C CA . SER B 1 223 ? 24.524 47.017 74.094 1.00 30.87 207 SER B CA 1
ATOM 4382 C C . SER B 1 223 ? 25.527 46.623 75.202 1.00 34.00 207 SER B C 1
ATOM 4383 O O . SER B 1 223 ? 25.155 46.099 76.246 1.00 33.85 207 SER B O 1
ATOM 4386 N N . SER B 1 224 ? 26.822 46.821 74.959 1.00 33.68 208 SER B N 1
ATOM 4387 C CA . SER B 1 224 ? 27.813 46.419 75.963 1.00 35.30 208 SER B CA 1
ATOM 4388 C C . SER B 1 224 ? 27.814 47.276 77.230 1.00 36.78 208 SER B C 1
ATOM 4389 O O . SER B 1 224 ? 27.835 46.774 78.379 1.00 38.63 208 SER B O 1
ATOM 4392 N N . ILE B 1 225 ? 27.718 48.574 77.038 1.00 37.12 209 ILE B N 1
ATOM 4393 C CA . ILE B 1 225 ? 27.559 49.490 78.174 1.00 37.21 209 ILE B CA 1
ATOM 4394 C C . ILE B 1 225 ? 26.316 49.150 78.982 1.00 39.07 209 ILE B C 1
ATOM 4395 O O . ILE B 1 225 ? 26.320 49.065 80.238 1.00 38.04 209 ILE B O 1
ATOM 4400 N N . ASN B 1 226 ? 25.218 48.915 78.260 1.00 42.92 210 ASN B N 1
ATOM 4401 C CA . ASN B 1 226 ? 23.958 48.596 78.944 1.00 40.59 210 ASN B CA 1
ATOM 4402 C C . ASN B 1 226 ? 23.991 47.285 79.676 1.00 42.20 210 ASN B C 1
ATOM 4403 O O . ASN B 1 226 ? 23.313 47.140 80.737 1.00 42.82 210 ASN B O 1
ATOM 4408 N N . ALA B 1 227 ? 24.754 46.319 79.146 1.00 43.15 211 ALA B N 1
ATOM 4409 C CA . ALA B 1 227 ? 24.870 45.007 79.823 1.00 42.57 211 ALA B CA 1
ATOM 4410 C C . ALA B 1 227 ? 25.473 45.198 81.233 1.00 40.55 211 ALA B C 1
ATOM 4411 O O . ALA B 1 227 ? 25.160 44.450 82.154 1.00 36.60 211 ALA B O 1
ATOM 4413 N N . VAL B 1 228 ? 26.311 46.227 81.403 1.00 39.42 212 VAL B N 1
ATOM 4414 C CA . VAL B 1 228 ? 26.821 46.530 82.727 1.00 40.51 212 VAL B CA 1
ATOM 4415 C C . VAL B 1 228 ? 25.862 47.435 83.548 1.00 41.46 212 VAL B C 1
ATOM 4416 O O . VAL B 1 228 ? 25.689 47.222 84.758 1.00 39.67 212 VAL B O 1
ATOM 4420 N N . LEU B 1 229 ? 25.306 48.486 82.932 1.00 39.09 213 LEU B N 1
ATOM 4421 C CA . LEU B 1 229 ? 24.614 49.510 83.694 1.00 40.48 213 LEU B CA 1
ATOM 4422 C C . LEU B 1 229 ? 23.181 49.128 83.992 1.00 41.34 213 LEU B C 1
ATOM 4423 O O . LEU B 1 229 ? 22.612 49.581 84.976 1.00 40.88 213 LEU B O 1
ATOM 4428 N N . GLY B 1 230 ? 22.586 48.365 83.094 1.00 42.89 214 GLY B N 1
ATOM 4429 C CA . GLY B 1 230 ? 21.249 47.853 83.327 1.00 43.66 214 GLY B CA 1
ATOM 4430 C C . GLY B 1 230 ? 20.140 48.912 83.279 1.00 45.02 214 GLY B C 1
ATOM 4431 O O . GLY B 1 230 ? 19.290 48.942 84.155 1.00 44.75 214 GLY B O 1
ATOM 4432 N N . TYR B 1 231 ? 20.152 49.796 82.280 1.00 46.93 215 TYR B N 1
ATOM 4433 C CA . TYR B 1 231 ? 18.987 50.663 82.021 1.00 48.41 215 TYR B CA 1
ATOM 4434 C C . TYR B 1 231 ? 17.853 49.738 81.635 1.00 52.16 215 TYR B C 1
ATOM 4435 O O . TYR B 1 231 ? 18.079 48.681 81.045 1.00 51.84 215 TYR B O 1
ATOM 4444 N N . HIS B 1 232 ? 16.637 50.127 81.969 1.00 56.97 216 HIS B N 1
ATOM 4445 C CA . HIS B 1 232 ? 15.469 49.357 81.583 1.00 60.84 216 HIS B CA 1
ATOM 4446 C C . HIS B 1 232 ? 14.318 50.288 81.231 1.00 57.35 216 HIS B C 1
ATOM 4447 O O . HIS B 1 232 ? 14.427 51.514 81.342 1.00 52.23 216 HIS B O 1
ATOM 4454 N N . ALA B 1 233 ? 13.232 49.683 80.757 1.00 56.71 217 ALA B N 1
ATOM 4455 C CA . ALA B 1 233 ? 12.156 50.403 80.091 1.00 57.97 217 ALA B CA 1
ATOM 4456 C C . ALA B 1 233 ? 11.459 51.395 80.997 1.00 60.63 217 ALA B C 1
ATOM 4457 O O . ALA B 1 233 ? 10.868 52.345 80.526 1.00 63.43 217 ALA B O 1
ATOM 4459 N N . GLU B 1 234 ? 11.475 51.151 82.291 1.00 63.12 218 GLU B N 1
ATOM 4460 C CA . GLU B 1 234 ? 10.879 52.078 83.228 1.00 64.38 218 GLU B CA 1
ATOM 4461 C C . GLU B 1 234 ? 11.852 53.142 83.720 1.00 60.17 218 GLU B C 1
ATOM 4462 O O . GLU B 1 234 ? 11.456 53.962 84.522 1.00 59.82 218 GLU B O 1
ATOM 4468 N N . ASP B 1 235 ? 13.105 53.164 83.264 1.00 57.53 219 ASP B N 1
ATOM 4469 C CA . ASP B 1 235 ? 13.985 54.250 83.703 1.00 54.49 219 ASP B CA 1
ATOM 4470 C C . ASP B 1 235 ? 13.623 55.542 82.995 1.00 55.52 219 ASP B C 1
ATOM 4471 O O . ASP B 1 235 ? 13.008 55.553 81.943 1.00 54.50 219 ASP B O 1
ATOM 4476 N N . ILE B 1 236 ? 14.000 56.652 83.592 1.00 57.32 220 ILE B N 1
ATOM 4477 C CA . ILE B 1 236 ? 13.813 57.944 82.983 1.00 56.53 220 ILE B CA 1
ATOM 4478 C C . ILE B 1 236 ? 15.170 58.590 83.076 1.00 56.96 220 ILE B C 1
ATOM 4479 O O . ILE B 1 236 ? 15.668 58.756 84.176 1.00 59.75 220 ILE B O 1
ATOM 4484 N N . VAL B 1 237 ? 15.779 58.903 81.928 1.00 55.54 221 VAL B N 1
ATOM 4485 C CA . VAL B 1 237 ? 17.197 59.324 81.855 1.00 49.47 221 VAL B CA 1
ATOM 4486 C C . VAL B 1 237 ? 17.275 60.822 81.690 1.00 49.45 221 VAL B C 1
ATOM 4487 O O . VAL B 1 237 ? 16.762 61.389 80.719 1.00 49.54 221 VAL B O 1
ATOM 4491 N N . PHE B 1 238 ? 17.878 61.477 82.659 1.00 50.36 222 PHE B N 1
ATOM 4492 C CA . PHE B 1 238 ? 17.987 62.922 82.621 1.00 51.11 222 PHE B CA 1
ATOM 4493 C C . PHE B 1 238 ? 19.317 63.306 82.036 1.00 49.70 222 PHE B C 1
ATOM 4494 O O . PHE B 1 238 ? 20.351 63.143 82.680 1.00 51.04 222 PHE B O 1
ATOM 4502 N N . CYS B 1 239 ? 19.275 63.851 80.831 1.00 50.26 223 CYS B N 1
ATOM 4503 C CA . CYS B 1 239 ? 20.467 64.108 80.076 1.00 51.13 223 CYS B CA 1
ATOM 4504 C C . CYS B 1 239 ? 20.643 65.584 79.769 1.00 53.44 223 CYS B C 1
ATOM 4505 O O . CYS B 1 239 ? 19.957 66.165 78.929 1.00 50.72 223 CYS B O 1
ATOM 4508 N N . ARG B 1 240 ? 21.597 66.156 80.491 1.00 58.09 224 ARG B N 1
ATOM 4509 C CA . ARG B 1 240 ? 21.977 67.565 80.422 1.00 65.24 224 ARG B CA 1
ATOM 4510 C C . ARG B 1 240 ? 23.148 67.708 79.453 1.00 59.70 224 ARG B C 1
ATOM 4511 O O . ARG B 1 240 ? 23.492 68.802 78.978 1.00 59.62 224 ARG B O 1
ATOM 4519 N N . MET B 1 241 ? 23.757 66.576 79.156 1.00 56.90 225 MET B N 1
ATOM 4520 C CA . MET B 1 241 ? 24.859 66.550 78.227 1.00 59.08 225 MET B CA 1
ATOM 4521 C C . MET B 1 241 ? 24.316 66.761 76.851 1.00 53.12 225 MET B C 1
ATOM 4522 O O . MET B 1 241 ? 23.191 66.349 76.545 1.00 48.26 225 MET B O 1
ATOM 4527 N N . SER B 1 242 ? 25.171 67.319 76.009 1.00 50.70 226 SER B N 1
ATOM 4528 C CA . SER B 1 242 ? 24.837 67.488 74.630 1.00 51.97 226 SER B CA 1
ATOM 4529 C C . SER B 1 242 ? 24.760 66.146 73.883 1.00 54.48 226 SER B C 1
ATOM 4530 O O . SER B 1 242 ? 25.677 65.321 73.949 1.00 49.12 226 SER B O 1
ATOM 4533 N N . VAL B 1 243 ? 23.679 65.973 73.125 1.00 53.24 227 VAL B N 1
ATOM 4534 C CA . VAL B 1 243 ? 23.564 64.798 72.260 1.00 56.36 227 VAL B CA 1
ATOM 4535 C C . VAL B 1 243 ? 24.473 64.866 71.005 1.00 56.35 227 VAL B C 1
ATOM 4536 O O . VAL B 1 243 ? 24.416 63.985 70.165 1.00 58.77 227 VAL B O 1
ATOM 4540 N N . SER B 1 244 ? 25.287 65.923 70.898 1.00 57.00 228 SER B N 1
ATOM 4541 C CA . SER B 1 244 ? 26.372 66.052 69.893 1.00 56.66 228 SER B CA 1
ATOM 4542 C C . SER B 1 244 ? 27.748 65.645 70.393 1.00 53.60 228 SER B C 1
ATOM 4543 O O . SER B 1 244 ? 28.741 65.771 69.695 1.00 57.77 228 SER B O 1
ATOM 4546 N N . TRP B 1 245 ? 27.811 65.328 71.672 1.00 48.98 229 TRP B N 1
ATOM 4547 C CA . TRP B 1 245 ? 28.942 64.746 72.272 1.00 47.69 229 TRP B CA 1
ATOM 4548 C C . TRP B 1 245 ? 28.509 63.262 72.331 1.00 43.13 229 TRP B C 1
ATOM 4549 O O . TRP B 1 245 ? 27.328 62.936 72.524 1.00 39.16 229 TRP B O 1
ATOM 4560 N N . ASP B 1 246 ? 29.443 62.340 72.123 1.00 42.16 230 ASP B N 1
ATOM 4561 C CA . ASP B 1 246 ? 29.095 60.921 72.148 1.00 37.95 230 ASP B CA 1
ATOM 4562 C C . ASP B 1 246 ? 28.489 60.496 73.505 1.00 38.11 230 ASP B C 1
ATOM 4563 O O . ASP B 1 246 ? 27.792 59.497 73.603 1.00 38.80 230 ASP B O 1
ATOM 4568 N N . PHE B 1 247 ? 28.725 61.271 74.564 1.00 40.64 231 PHE B N 1
ATOM 4569 C CA . PHE B 1 247 ? 28.216 60.898 75.863 1.00 41.04 231 PHE B CA 1
ATOM 4570 C C . PHE B 1 247 ? 26.702 60.948 75.792 1.00 42.21 231 PHE B C 1
ATOM 4571 O O . PHE B 1 247 ? 26.023 59.926 76.010 1.00 45.52 231 PHE B O 1
ATOM 4579 N N . GLY B 1 248 ? 26.154 62.097 75.408 1.00 38.12 232 GLY B N 1
ATOM 4580 C CA . GLY B 1 248 ? 24.723 62.214 75.249 1.00 36.82 232 GLY B CA 1
ATOM 4581 C C . GLY B 1 248 ? 24.114 61.417 74.113 1.00 38.68 232 GLY B C 1
ATOM 4582 O O . GLY B 1 248 ? 22.987 60.910 74.202 1.00 40.83 232 GLY B O 1
ATOM 4583 N N . LEU B 1 249 ? 24.854 61.291 73.029 1.00 37.05 233 LEU B N 1
ATOM 4584 C CA . LEU B 1 249 ? 24.371 60.497 71.898 1.00 36.93 233 LEU B CA 1
ATOM 4585 C C . LEU B 1 249 ? 24.017 59.051 72.302 1.00 35.41 233 LEU B C 1
ATOM 4586 O O . LEU B 1 249 ? 23.004 58.487 71.850 1.00 32.82 233 LEU B O 1
ATOM 4591 N N . TYR B 1 250 ? 24.852 58.453 73.166 1.00 33.12 234 TYR B N 1
ATOM 4592 C CA . TYR B 1 250 ? 24.628 57.067 73.603 1.00 31.55 234 TYR B CA 1
ATOM 4593 C C . TYR B 1 250 ? 23.590 56.949 74.641 1.00 31.49 234 TYR B C 1
ATOM 4594 O O . TYR B 1 250 ? 23.051 55.873 74.923 1.00 34.98 234 TYR B O 1
ATOM 4603 N N . LYS B 1 251 ? 23.265 58.058 75.235 1.00 34.27 235 LYS B N 1
ATOM 4604 C CA . LYS B 1 251 ? 22.115 58.034 76.098 1.00 34.36 235 LYS B CA 1
ATOM 4605 C C . LYS B 1 251 ? 20.850 58.013 75.210 1.00 34.78 235 LYS B C 1
ATOM 4606 O O . LYS B 1 251 ? 19.856 57.359 75.555 1.00 35.13 235 LYS B O 1
ATOM 4612 N N . VAL B 1 252 ? 20.907 58.648 74.038 1.00 37.43 236 VAL B N 1
ATOM 4613 C CA . VAL B 1 252 ? 19.803 58.473 73.017 1.00 38.57 236 VAL B CA 1
ATOM 4614 C C . VAL B 1 252 ? 19.692 57.012 72.587 1.00 34.39 236 VAL B C 1
ATOM 4615 O O . VAL B 1 252 ? 18.624 56.435 72.537 1.00 35.15 236 VAL B O 1
ATOM 4619 N N . LEU B 1 253 ? 20.829 56.411 72.298 1.00 35.83 237 LEU B N 1
ATOM 4620 C CA . LEU B 1 253 ? 20.822 55.029 71.842 1.00 36.94 237 LEU B CA 1
ATOM 4621 C C . LEU B 1 253 ? 20.364 54.039 72.903 1.00 38.25 237 LEU B C 1
ATOM 4622 O O . LEU B 1 253 ? 19.594 53.122 72.631 1.00 33.43 237 LEU B O 1
ATOM 4627 N N . ILE B 1 254 ? 20.878 54.196 74.119 1.00 38.81 238 ILE B N 1
ATOM 4628 C CA . ILE B 1 254 ? 20.594 53.231 75.154 1.00 34.69 238 ILE B CA 1
ATOM 4629 C C . ILE B 1 254 ? 19.178 53.346 75.601 1.00 37.20 238 ILE B C 1
ATOM 4630 O O . ILE B 1 254 ? 18.538 52.323 75.875 1.00 36.92 238 ILE B O 1
ATOM 4635 N N . SER B 1 255 ? 18.652 54.568 75.688 1.00 38.39 239 SER B N 1
ATOM 4636 C CA . SER B 1 255 ? 17.227 54.711 75.990 1.00 39.57 239 SER B CA 1
ATOM 4637 C C . SER B 1 255 ? 16.434 54.052 74.923 1.00 39.66 239 SER B C 1
ATOM 4638 O O . SER B 1 255 ? 15.538 53.307 75.219 1.00 44.12 239 SER B O 1
ATOM 4641 N N . THR B 1 256 ? 16.818 54.266 73.672 1.00 40.82 240 THR B N 1
ATOM 4642 C CA . THR B 1 256 ? 16.118 53.653 72.582 1.00 41.58 240 THR B CA 1
ATOM 4643 C C . THR B 1 256 ? 16.234 52.115 72.616 1.00 40.88 240 THR B C 1
ATOM 4644 O O . THR B 1 256 ? 15.255 51.396 72.410 1.00 42.49 240 THR B O 1
ATOM 4648 N N . LEU B 1 257 ? 17.416 51.618 72.921 1.00 39.75 241 LEU B N 1
ATOM 4649 C CA . LEU B 1 257 ? 17.653 50.203 72.952 1.00 41.74 241 LEU B CA 1
ATOM 4650 C C . LEU B 1 257 ? 16.701 49.559 73.936 1.00 43.78 241 LEU B C 1
ATOM 4651 O O . LEU B 1 257 ? 16.176 48.502 73.668 1.00 41.33 241 LEU B O 1
ATOM 4656 N N . THR B 1 258 ? 16.498 50.190 75.093 1.00 44.98 242 THR B N 1
ATOM 4657 C CA . THR B 1 258 ? 15.795 49.553 76.199 1.00 43.48 242 THR B CA 1
ATOM 4658 C C . THR B 1 258 ? 14.355 50.000 76.362 1.00 42.70 242 THR B C 1
ATOM 4659 O O . THR B 1 258 ? 13.673 49.463 77.168 1.00 45.72 242 THR B O 1
ATOM 4663 N N . GLY B 1 259 ? 13.892 50.999 75.625 1.00 42.71 243 GLY B N 1
ATOM 4664 C CA . GLY B 1 259 ? 12.529 51.486 75.795 1.00 42.58 243 GLY B CA 1
ATOM 4665 C C . GLY B 1 259 ? 12.367 52.561 76.861 1.00 43.55 243 GLY B C 1
ATOM 4666 O O . GLY B 1 259 ? 11.258 53.008 77.141 1.00 47.60 243 GLY B O 1
ATOM 4667 N N . ALA B 1 260 ? 13.467 53.010 77.434 1.00 44.03 244 ALA B N 1
ATOM 4668 C CA . ALA B 1 260 ? 13.399 54.010 78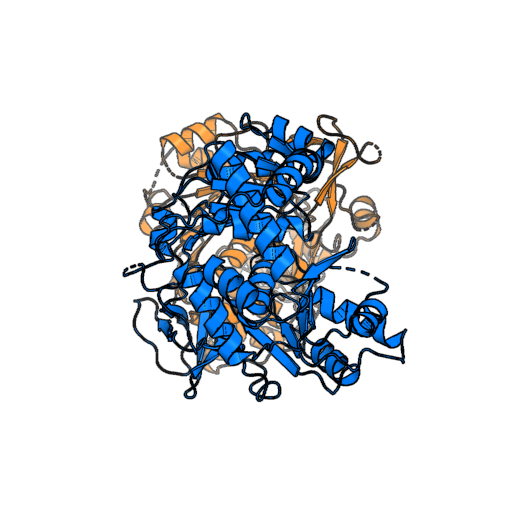.456 1.00 46.12 244 ALA B CA 1
ATOM 4669 C C . ALA B 1 260 ? 12.934 55.329 77.883 1.00 48.18 244 ALA B C 1
ATOM 4670 O O . ALA B 1 260 ? 12.769 55.494 76.674 1.00 47.97 244 ALA B O 1
ATOM 4672 N N . LYS B 1 261 ? 12.740 56.271 78.777 1.00 48.95 245 LYS B N 1
ATOM 4673 C CA . LYS B 1 261 ? 12.414 57.615 78.407 1.00 52.39 245 LYS B CA 1
ATOM 4674 C C . LYS B 1 261 ? 13.631 58.517 78.611 1.00 52.69 245 LYS B C 1
ATOM 4675 O O . LYS B 1 261 ? 14.266 58.506 79.676 1.00 54.07 245 LYS B O 1
ATOM 4681 N N . LEU B 1 262 ? 13.961 59.307 77.585 1.00 52.30 246 LEU B N 1
ATOM 4682 C CA . LEU B 1 262 ? 15.060 60.244 77.686 1.00 50.42 246 LEU B CA 1
ATOM 4683 C C . LEU B 1 262 ? 14.536 61.667 77.857 1.00 48.78 246 LEU B C 1
ATOM 4684 O O . LEU B 1 262 ? 13.668 62.110 77.117 1.00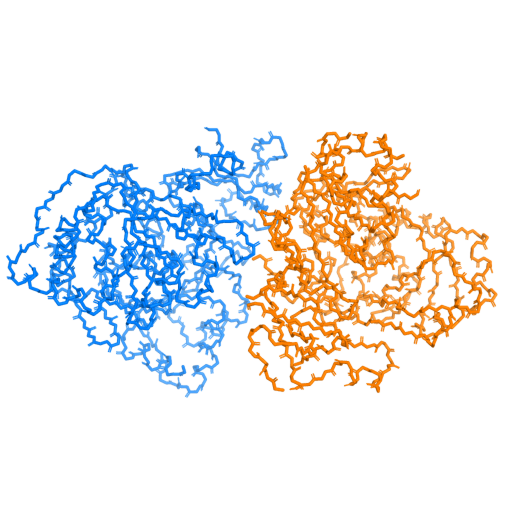 45.75 246 LEU B O 1
ATOM 4689 N N . VAL B 1 263 ? 15.096 62.364 78.840 1.00 51.12 247 VAL B N 1
ATOM 4690 C CA . VAL B 1 263 ? 14.770 63.747 79.079 1.00 53.33 247 VAL B CA 1
ATOM 4691 C C . VAL B 1 263 ? 15.948 64.575 78.649 1.00 56.34 247 VAL B C 1
ATOM 4692 O O . VAL B 1 263 ? 17.015 64.543 79.281 1.00 58.96 247 VAL B O 1
ATOM 4696 N N . LEU B 1 264 ? 15.733 65.346 77.590 1.00 52.72 248 LEU B N 1
ATOM 4697 C CA . LEU B 1 264 ? 16.769 66.185 77.059 1.00 52.81 248 LEU B CA 1
ATOM 4698 C C . LEU B 1 264 ? 16.727 67.518 77.786 1.00 56.71 248 LEU B C 1
ATOM 4699 O O . LEU B 1 264 ? 15.784 68.280 77.584 1.00 54.67 248 LEU B O 1
ATOM 4704 N N . ALA B 1 265 ? 17.703 67.789 78.644 1.00 56.93 249 ALA B N 1
ATOM 4705 C CA . ALA B 1 265 ? 17.777 69.087 79.315 1.00 61.38 249 ALA B CA 1
ATOM 4706 C C . ALA B 1 265 ? 18.959 69.913 78.848 1.00 59.87 249 ALA B C 1
ATOM 4707 O O . ALA B 1 265 ? 19.815 69.422 78.109 1.00 50.62 249 ALA B O 1
ATOM 4709 N N . GLY B 1 266 ? 18.995 71.164 79.322 1.00 61.25 250 GLY B N 1
ATOM 4710 C CA . GLY B 1 266 ? 20.009 72.154 78.913 1.00 64.51 250 GLY B CA 1
ATOM 4711 C C . GLY B 1 266 ? 19.555 73.590 79.129 1.00 60.71 250 GLY B C 1
ATOM 4712 O O . GLY B 1 266 ? 18.378 73.902 78.940 1.00 58.34 250 GLY B O 1
ATOM 4713 N N . LEU B 1 273 ? 17.835 73.320 88.856 1.00 68.91 257 LEU B N 1
ATOM 4714 C CA . LEU B 1 273 ? 17.663 71.991 88.246 1.00 74.42 257 LEU B CA 1
ATOM 4715 C C . LEU B 1 273 ? 17.217 70.828 89.123 1.00 78.42 257 LEU B C 1
ATOM 4716 O O . LEU B 1 273 ? 16.939 69.746 88.590 1.00 76.68 257 LEU B O 1
ATOM 4721 N N . VAL B 1 274 ? 17.201 70.995 90.443 1.00 77.05 258 VAL B N 1
ATOM 4722 C CA . VAL B 1 274 ? 16.712 69.924 91.332 1.00 77.90 258 VAL B CA 1
ATOM 4723 C C . VAL B 1 274 ? 15.238 69.615 91.045 1.00 80.47 258 VAL B C 1
ATOM 4724 O O . VAL B 1 274 ? 14.778 68.452 91.113 1.00 78.78 258 VAL B O 1
ATOM 4728 N N . LYS B 1 275 ? 14.502 70.685 90.747 1.00 84.61 259 LYS B N 1
ATOM 4729 C CA . LYS B 1 275 ? 13.091 70.610 90.365 1.00 86.40 259 LYS B CA 1
ATOM 4730 C C . LYS B 1 275 ? 12.920 69.788 89.076 1.00 79.12 259 LYS B C 1
ATOM 4731 O O . LYS B 1 275 ? 12.153 68.812 89.045 1.00 71.92 259 LYS B O 1
ATOM 4737 N N . SER B 1 276 ? 13.652 70.176 88.033 1.00 77.26 260 SER B N 1
ATOM 4738 C CA . SER B 1 276 ? 13.663 69.414 86.772 1.00 69.07 260 SER B CA 1
ATOM 4739 C C . SER B 1 276 ? 13.864 67.912 87.021 1.00 68.65 260 SER B C 1
ATOM 4740 O O . SER B 1 276 ? 13.109 67.088 86.517 1.00 66.46 260 SER B O 1
ATOM 4743 N N . LEU B 1 277 ? 14.827 67.554 87.866 1.00 70.94 261 LEU B N 1
ATOM 4744 C CA . LEU B 1 277 ? 15.077 66.136 88.142 1.00 71.12 261 LEU B CA 1
ATOM 4745 C C . LEU B 1 277 ? 13.865 65.466 88.772 1.00 74.58 261 LEU B C 1
ATOM 4746 O O . LEU B 1 277 ? 13.421 64.420 88.300 1.00 78.53 261 LEU B O 1
ATOM 4751 N N . ARG B 1 278 ? 13.324 66.074 89.827 1.00 77.68 262 ARG B N 1
ATOM 4752 C CA . ARG B 1 278 ? 12.175 65.498 90.549 1.00 81.82 262 ARG B CA 1
ATOM 4753 C C . ARG B 1 278 ? 10.908 65.431 89.687 1.00 78.76 262 ARG B C 1
ATOM 4754 O O . ARG B 1 278 ? 10.241 64.392 89.613 1.00 74.30 262 ARG B O 1
ATOM 4762 N N . GLU B 1 279 ? 10.589 66.539 89.026 1.00 77.44 263 GLU B N 1
ATOM 4763 C CA . GLU B 1 279 ? 9.392 66.598 88.197 1.00 76.69 263 GLU B CA 1
ATOM 4764 C C . GLU B 1 279 ? 9.472 65.699 86.978 1.00 76.44 263 GLU B C 1
ATOM 4765 O O . GLU B 1 279 ? 8.437 65.279 86.478 1.00 79.05 263 GLU B O 1
ATOM 4771 N N . SER B 1 280 ? 10.683 65.381 86.514 1.00 71.48 264 SER B N 1
ATOM 4772 C CA . SER B 1 280 ? 10.834 64.450 85.414 1.00 68.08 264 SER B CA 1
ATOM 4773 C C . SER B 1 280 ? 10.786 63.003 85.906 1.00 66.90 264 SER B C 1
ATOM 4774 O O . SER B 1 280 ? 10.612 62.082 85.136 1.00 66.10 264 SER B O 1
ATOM 4777 N N . GLY B 1 281 ? 10.897 62.781 87.204 1.00 68.38 265 GLY B N 1
ATOM 4778 C CA . GLY B 1 281 ? 10.872 61.421 87.706 1.00 68.11 265 GLY B CA 1
ATOM 4779 C C . GLY B 1 281 ? 12.189 60.747 87.389 1.00 65.51 265 GLY B C 1
ATOM 4780 O O . GLY B 1 281 ? 12.288 59.521 87.456 1.00 73.23 265 GLY B O 1
ATOM 4781 N N . ALA B 1 282 ? 13.211 61.551 87.131 1.00 61.40 266 ALA B N 1
ATOM 4782 C CA . ALA B 1 282 ? 14.523 61.048 86.704 1.00 58.57 266 ALA B CA 1
ATOM 4783 C C . ALA B 1 282 ? 15.018 59.911 87.547 1.00 57.22 266 ALA B C 1
ATOM 4784 O O . ALA B 1 282 ? 15.044 60.024 88.765 1.00 63.34 266 ALA B O 1
ATOM 4786 N N . THR B 1 283 ? 15.432 58.820 86.919 1.00 53.70 267 THR B N 1
ATOM 4787 C CA . THR B 1 283 ? 16.023 57.712 87.657 1.00 54.15 267 THR B CA 1
ATOM 4788 C C . THR B 1 283 ? 17.492 57.531 87.405 1.00 50.59 267 THR B C 1
ATOM 4789 O O . THR B 1 283 ? 18.201 57.031 88.286 1.00 53.03 267 THR B O 1
ATOM 4793 N N . MET B 1 284 ? 17.954 57.896 86.216 1.00 47.09 268 MET B N 1
ATOM 4794 C CA . MET B 1 284 ? 19.346 57.746 85.853 1.00 47.76 268 MET B CA 1
ATOM 4795 C C . MET B 1 284 ? 19.847 59.068 85.370 1.00 47.24 268 MET B C 1
ATOM 4796 O O . MET B 1 284 ? 19.155 59.750 84.631 1.00 46.52 268 MET B O 1
ATOM 4801 N N . MET B 1 285 ? 21.073 59.410 85.726 1.00 48.00 269 MET B N 1
ATOM 4802 C CA . MET B 1 285 ? 21.620 60.698 85.368 1.00 44.50 269 MET B CA 1
ATOM 4803 C C . MET B 1 285 ? 23.064 60.540 85.029 1.00 43.42 269 MET B C 1
ATOM 4804 O O . MET B 1 285 ? 23.870 60.361 85.909 1.00 40.91 269 MET B O 1
ATOM 4809 N N . PRO B 1 286 ? 23.414 60.674 83.746 1.00 45.00 270 PRO B N 1
ATOM 4810 C CA . PRO B 1 286 ? 24.825 60.793 83.460 1.00 46.91 270 PRO B CA 1
ATOM 4811 C C . PRO B 1 286 ? 25.357 62.139 83.946 1.00 50.60 270 PRO B C 1
ATOM 4812 O O . PRO B 1 286 ? 24.656 63.153 83.899 1.00 52.05 270 PRO B O 1
ATOM 4816 N N . ILE B 1 287 ? 26.583 62.134 84.417 1.00 51.92 271 ILE B N 1
ATOM 4817 C CA . ILE B 1 287 ? 27.194 63.336 84.952 1.00 55.31 271 ILE B CA 1
ATOM 4818 C C . ILE B 1 287 ? 28.647 63.421 84.527 1.00 52.31 271 ILE B C 1
ATOM 4819 O O . ILE B 1 287 ? 29.225 62.472 84.036 1.00 51.46 271 ILE B O 1
ATOM 4824 N N . VAL B 1 288 ? 29.212 64.585 84.784 1.00 55.48 272 VAL B N 1
ATOM 4825 C CA . VAL B 1 288 ? 30.634 64.879 84.674 1.00 55.40 272 VAL B CA 1
ATOM 4826 C C . VAL B 1 288 ? 30.985 65.605 85.963 1.00 57.68 272 VAL B C 1
ATOM 4827 O O . VAL B 1 288 ? 30.072 66.160 86.622 1.00 58.02 272 VAL B O 1
ATOM 4831 N N . PRO B 1 289 ? 32.280 65.650 86.326 1.00 56.48 273 PRO B N 1
ATOM 4832 C CA . PRO B 1 289 ? 32.630 66.285 87.617 1.00 58.46 273 PRO B CA 1
ATOM 4833 C C . PRO B 1 289 ? 31.967 67.641 87.879 1.00 59.41 273 PRO B C 1
ATOM 4834 O O . PRO B 1 289 ? 31.414 67.860 88.967 1.00 57.76 273 PRO B O 1
ATOM 4838 N N . SER B 1 290 ? 31.969 68.509 86.862 1.00 63.65 274 SER B N 1
ATOM 4839 C CA . SER B 1 290 ? 31.446 69.860 87.006 1.00 64.88 274 SER B CA 1
ATOM 4840 C C . SER B 1 290 ? 29.980 69.801 87.399 1.00 67.12 274 SER B C 1
ATOM 4841 O O . SER B 1 290 ? 29.553 70.411 88.367 1.00 68.45 274 SER B O 1
ATOM 4844 N N . LEU B 1 291 ? 29.198 69.061 86.630 1.00 66.14 275 LEU B N 1
ATOM 4845 C CA . LEU B 1 291 ? 27.770 68.901 86.922 1.00 62.11 275 LEU B CA 1
ATOM 4846 C C . LEU B 1 291 ? 27.504 68.236 88.281 1.00 61.91 275 LEU B C 1
ATOM 4847 O O . LEU B 1 291 ? 26.536 68.565 88.962 1.00 62.59 275 LEU B O 1
ATOM 4852 N N . ALA B 1 292 ? 28.325 67.278 88.667 1.00 58.30 276 ALA B N 1
ATOM 4853 C CA . ALA B 1 292 ? 28.135 66.640 89.962 1.00 59.66 276 ALA B CA 1
ATOM 4854 C C . ALA B 1 292 ? 28.314 67.616 91.159 1.00 62.97 276 ALA B C 1
ATOM 4855 O O . ALA B 1 292 ? 27.483 67.621 92.080 1.00 62.05 276 ALA B O 1
ATOM 4857 N N . SER B 1 293 ? 29.383 68.421 91.142 1.00 68.09 277 SER B N 1
ATOM 4858 C CA . SER B 1 293 ? 29.620 69.438 92.199 1.00 72.90 277 SER B CA 1
ATOM 4859 C C . SER B 1 293 ? 28.453 70.406 92.296 1.00 73.95 277 SER B C 1
ATOM 4860 O O . SER B 1 293 ? 27.979 70.696 93.389 1.00 78.83 277 SER B O 1
ATOM 4863 N N . MET B 1 294 ? 28.017 70.913 91.146 1.00 75.80 278 MET B N 1
ATOM 4864 C CA . MET B 1 294 ? 26.873 71.829 91.072 1.00 78.85 278 MET B CA 1
ATOM 4865 C C . MET B 1 294 ? 25.647 71.189 91.724 1.00 81.95 278 MET B C 1
ATOM 4866 O O . MET B 1 294 ? 24.941 71.819 92.526 1.00 89.91 278 MET B O 1
ATOM 4871 N N . LEU B 1 295 ? 25.428 69.908 91.438 1.00 81.02 279 LEU B N 1
ATOM 4872 C CA . LEU B 1 295 ? 24.302 69.166 92.023 1.00 80.16 279 LEU B CA 1
ATOM 4873 C C . LEU B 1 295 ? 24.392 68.934 93.553 1.00 78.69 279 LEU B C 1
ATOM 4874 O O . LEU B 1 295 ? 23.363 68.984 94.264 1.00 73.60 279 LEU B O 1
ATOM 4879 N N . THR B 1 296 ? 25.600 68.661 94.055 1.00 73.17 280 THR B N 1
ATOM 4880 C CA . THR B 1 296 ? 25.781 68.418 95.491 1.00 72.32 280 THR B CA 1
ATOM 4881 C C . THR B 1 296 ? 25.507 69.712 96.263 1.00 72.85 280 THR B C 1
ATOM 4882 O O . THR B 1 296 ? 24.891 69.699 97.328 1.00 69.19 280 THR B O 1
ATOM 4886 N N . THR B 1 297 ? 25.967 70.819 95.684 1.00 72.63 281 THR B N 1
ATOM 4887 C CA . THR B 1 297 ? 25.614 72.163 96.138 1.00 72.31 281 THR B CA 1
ATOM 4888 C C . THR B 1 297 ? 24.102 72.326 96.446 1.00 71.35 281 THR B C 1
ATOM 4889 O O . THR B 1 297 ? 23.725 72.673 97.567 1.00 74.22 281 THR B O 1
ATOM 4893 N N . LEU B 1 298 ? 23.239 72.066 95.472 1.00 68.50 282 LEU B N 1
ATOM 4894 C CA . LEU B 1 298 ? 21.794 72.153 95.688 1.00 65.62 282 LEU B CA 1
ATOM 4895 C C . LEU B 1 298 ? 21.246 70.813 96.212 1.00 64.79 282 LEU B C 1
ATOM 4896 O O . LEU B 1 298 ? 20.570 70.747 97.239 1.00 68.64 282 LEU B O 1
ATOM 4901 N N . ALA B 1 306 ? 15.057 64.835 95.075 1.00 73.49 290 ALA B N 1
ATOM 4902 C CA . ALA B 1 306 ? 14.754 64.029 93.911 1.00 78.06 290 ALA B CA 1
ATOM 4903 C C . ALA B 1 306 ? 14.958 62.553 94.240 1.00 77.86 290 ALA B C 1
ATOM 4904 O O . ALA B 1 306 ? 15.902 61.890 93.787 1.00 74.07 290 ALA B O 1
ATOM 4906 N N . PRO B 1 307 ? 14.042 62.027 95.045 1.00 81.62 291 PRO B N 1
ATOM 4907 C CA . PRO B 1 307 ? 14.164 60.657 95.539 1.00 83.81 291 PRO B CA 1
ATOM 4908 C C . PRO B 1 307 ? 14.181 59.559 94.479 1.00 81.83 291 PRO B C 1
ATOM 4909 O O . PRO B 1 307 ? 14.653 58.469 94.767 1.00 84.58 291 PRO B O 1
ATOM 4913 N N . THR B 1 308 ? 13.667 59.827 93.274 1.00 84.09 292 THR B N 1
ATOM 4914 C CA . THR B 1 308 ? 13.605 58.813 92.196 1.00 78.00 292 THR B CA 1
ATOM 4915 C C . THR B 1 308 ? 14.974 58.402 91.629 1.00 69.64 292 THR B C 1
ATOM 4916 O O . THR B 1 308 ? 15.091 57.327 91.049 1.00 66.21 292 THR B O 1
ATOM 4920 N N . LEU B 1 309 ? 15.991 59.254 91.790 1.00 64.95 293 LEU B N 1
ATOM 4921 C CA . LEU B 1 309 ? 17.341 58.972 91.261 1.00 62.31 293 LEU B CA 1
ATOM 4922 C C . LEU B 1 309 ? 17.985 57.710 91.862 1.00 62.52 293 LEU B C 1
ATOM 4923 O O . LEU B 1 309 ? 18.147 57.631 93.079 1.00 71.28 293 LEU B O 1
ATOM 4928 N N . ARG B 1 310 ? 18.345 56.744 91.009 1.00 57.67 294 ARG B N 1
ATOM 4929 C CA . ARG B 1 310 ? 18.950 55.455 91.413 1.00 57.11 294 ARG B CA 1
ATOM 4930 C C . ARG B 1 310 ? 20.400 55.228 90.911 1.00 57.11 294 ARG B C 1
ATOM 4931 O O . ARG B 1 310 ? 21.105 54.328 91.384 1.00 52.44 294 ARG B O 1
ATOM 4939 N N . MET B 1 311 ? 20.852 56.057 89.970 1.00 59.76 295 MET B N 1
ATOM 4940 C CA . MET B 1 311 ? 22.224 55.945 89.470 1.00 55.21 295 MET B CA 1
ATOM 4941 C C . MET B 1 311 ? 22.716 57.240 88.854 1.00 50.97 295 MET B C 1
ATOM 4942 O O . MET B 1 311 ? 21.977 57.926 88.156 1.00 48.51 295 MET B O 1
ATOM 4947 N N . PHE B 1 312 ? 23.986 57.513 89.124 1.00 49.48 296 PHE B N 1
ATOM 4948 C CA . PHE B 1 312 ? 24.782 58.511 88.456 1.00 50.61 296 PHE B CA 1
ATOM 4949 C C . PHE B 1 312 ? 25.870 57.785 87.744 1.00 48.53 296 PHE B C 1
ATOM 4950 O O . PHE B 1 312 ? 26.527 56.935 88.347 1.00 46.21 296 PHE B O 1
ATOM 4958 N N . THR B 1 313 ? 26.094 58.156 86.483 1.00 48.68 297 THR B N 1
ATOM 4959 C CA . THR B 1 313 ? 27.179 57.576 85.691 1.00 47.63 297 THR B CA 1
ATOM 4960 C C . THR B 1 313 ? 28.133 58.636 85.193 1.00 46.98 297 THR B C 1
ATOM 4961 O O . THR B 1 313 ? 27.745 59.641 84.618 1.00 49.16 297 THR B O 1
ATOM 4965 N N . ASN B 1 314 ? 29.400 58.410 85.430 1.00 52.03 298 ASN B N 1
ATOM 4966 C CA . ASN B 1 314 ? 30.397 59.406 85.151 1.00 54.84 298 ASN B CA 1
ATOM 4967 C C . ASN B 1 314 ? 31.386 58.851 84.173 1.00 55.82 298 ASN B C 1
ATOM 4968 O O . ASN B 1 314 ? 32.048 57.843 84.452 1.00 58.12 298 ASN B O 1
ATOM 4973 N N . SER B 1 315 ? 31.491 59.538 83.047 1.00 56.97 299 SER B N 1
ATOM 4974 C CA . SER B 1 315 ? 32.575 59.337 82.088 1.00 61.37 299 SER B CA 1
ATOM 4975 C C . SER B 1 315 ? 33.381 60.662 82.081 1.00 67.27 299 SER B C 1
ATOM 4976 O O . SER B 1 315 ? 33.466 61.327 83.106 1.00 63.92 299 SER B O 1
ATOM 4979 N N . ALA B 1 316 ? 33.971 61.052 80.959 1.00 70.62 300 ALA B N 1
ATOM 4980 C CA . ALA B 1 316 ? 34.646 62.362 80.868 1.00 76.02 300 ALA B CA 1
ATOM 4981 C C . ALA B 1 316 ? 35.936 62.433 81.676 1.00 70.85 300 ALA B C 1
ATOM 4982 O O . ALA B 1 316 ? 36.988 62.662 81.088 1.00 73.32 300 ALA B O 1
ATOM 4984 N N . ALA B 1 317 ? 35.863 62.268 83.000 1.00 68.18 301 ALA B N 1
ATOM 4985 C CA . ALA B 1 317 ? 37.033 62.479 83.854 1.00 68.46 301 ALA B CA 1
ATOM 4986 C C . ALA B 1 317 ? 36.819 62.040 85.282 1.00 67.60 301 ALA B C 1
ATOM 4987 O O . ALA B 1 317 ? 35.694 62.003 85.778 1.00 72.14 301 ALA B O 1
ATOM 4989 N N . ALA B 1 318 ? 37.928 61.773 85.960 1.00 65.38 302 ALA B N 1
ATOM 4990 C CA . ALA B 1 318 ? 37.910 61.308 87.332 1.00 65.06 302 ALA B CA 1
ATOM 4991 C C . ALA B 1 318 ? 36.943 62.107 88.208 1.00 65.19 302 ALA B C 1
ATOM 4992 O O . ALA B 1 318 ? 36.962 63.347 88.236 1.00 68.87 302 ALA B O 1
ATOM 4994 N N . LEU B 1 319 ? 36.102 61.379 88.924 1.00 59.80 303 LEU B N 1
ATOM 4995 C CA . LEU B 1 319 ? 35.211 61.962 89.896 1.00 59.86 303 LEU B CA 1
ATOM 4996 C C . LEU B 1 319 ? 35.958 61.871 91.223 1.00 61.80 303 LEU B C 1
ATOM 4997 O O . LEU B 1 319 ? 36.310 60.759 91.645 1.00 61.89 303 LEU B O 1
ATOM 5002 N N . PRO B 1 320 ? 36.252 63.030 91.866 1.00 62.25 304 PRO B N 1
ATOM 5003 C CA . PRO B 1 320 ? 37.001 63.016 93.123 1.00 64.76 304 PRO B CA 1
ATOM 5004 C C . PRO B 1 320 ? 36.197 62.451 94.283 1.00 65.11 304 PRO B C 1
ATOM 5005 O O . PRO B 1 320 ? 34.953 62.502 94.294 1.00 65.52 304 PRO B O 1
ATOM 5009 N N . GLN B 1 321 ? 36.900 61.879 95.246 1.00 67.84 305 GLN B N 1
ATOM 5010 C CA . GLN B 1 321 ? 36.219 61.179 96.328 1.00 71.29 305 GLN B CA 1
ATOM 5011 C C . GLN B 1 321 ? 35.183 62.083 96.978 1.00 73.92 305 GLN B C 1
ATOM 5012 O O . GLN B 1 321 ? 34.081 61.624 97.284 1.00 72.62 305 GLN B O 1
ATOM 5018 N N . VAL B 1 322 ? 35.561 63.358 97.166 1.00 71.89 306 VAL B N 1
ATOM 5019 C CA . VAL B 1 322 ? 34.755 64.351 97.893 1.00 70.65 306 VAL B CA 1
ATOM 5020 C C . VAL B 1 322 ? 33.385 64.558 97.251 1.00 68.49 306 VAL B C 1
ATOM 5021 O O . VAL B 1 322 ? 32.365 64.666 97.942 1.00 69.19 306 VAL B O 1
ATOM 5025 N N . THR B 1 323 ? 33.360 64.566 95.925 1.00 63.39 307 THR B N 1
ATOM 5026 C CA . THR B 1 323 ? 32.109 64.649 95.194 1.00 62.64 307 THR B CA 1
ATOM 5027 C C . THR B 1 323 ? 31.322 63.347 95.350 1.00 59.29 307 THR B C 1
ATOM 5028 O O . THR B 1 323 ? 30.114 63.372 95.559 1.00 56.62 307 THR B O 1
ATOM 5032 N N . ILE B 1 324 ? 32.016 62.216 95.294 1.00 58.64 308 ILE B N 1
ATOM 5033 C CA . ILE B 1 324 ? 31.350 60.922 95.417 1.00 60.02 308 ILE B CA 1
ATOM 5034 C C . ILE B 1 324 ? 30.601 60.844 96.737 1.00 60.24 308 ILE B C 1
ATOM 5035 O O . ILE B 1 324 ? 29.414 60.515 96.783 1.00 59.33 308 ILE B O 1
ATOM 5040 N N . ASP B 1 325 ? 31.301 61.218 97.793 1.00 66.42 309 ASP B N 1
ATOM 5041 C CA . ASP B 1 325 ? 30.759 61.191 99.139 1.00 66.34 309 ASP B CA 1
ATOM 5042 C C . ASP B 1 325 ? 29.550 62.099 99.256 1.00 65.16 309 ASP B C 1
ATOM 5043 O O . ASP B 1 325 ? 28.529 61.718 99.823 1.00 64.94 309 ASP B O 1
ATOM 5048 N N . ALA B 1 326 ? 29.643 63.281 98.658 1.00 64.72 310 ALA B N 1
ATOM 5049 C CA . ALA B 1 326 ? 28.561 64.248 98.731 1.00 65.03 310 ALA B CA 1
ATOM 5050 C C . ALA B 1 326 ? 27.308 63.760 98.027 1.00 64.75 310 ALA B C 1
ATOM 5051 O O . ALA B 1 326 ? 26.196 63.976 98.510 1.00 67.39 310 ALA B O 1
ATOM 5053 N N . LEU B 1 327 ? 27.493 63.098 96.888 1.00 63.94 311 LEU B N 1
ATOM 5054 C CA . LEU B 1 327 ? 26.368 62.573 96.111 1.00 63.74 311 LEU B CA 1
ATOM 5055 C C . LEU B 1 327 ? 25.690 61.489 96.911 1.00 64.45 311 LEU B C 1
ATOM 5056 O O . LEU B 1 327 ? 24.475 61.402 96.941 1.00 63.26 311 LEU B O 1
ATOM 5061 N N . ARG B 1 328 ? 26.482 60.646 97.555 1.00 69.24 312 ARG B N 1
ATOM 5062 C CA . ARG B 1 328 ? 25.901 59.541 98.306 1.00 72.92 312 ARG B CA 1
ATOM 5063 C C . ARG B 1 328 ? 25.139 60.044 99.521 1.00 73.54 312 ARG B C 1
ATOM 5064 O O . ARG B 1 328 ? 24.084 59.486 99.863 1.00 69.12 312 ARG B O 1
ATOM 5072 N N . SER B 1 329 ? 25.686 61.095 100.146 1.00 74.27 313 SER B N 1
ATOM 5073 C CA . SER B 1 329 ? 25.050 61.795 101.289 1.00 79.70 313 SER B CA 1
ATOM 5074 C C . SER B 1 329 ? 23.687 62.354 100.847 1.00 80.61 313 SER B C 1
ATOM 5075 O O . SER B 1 329 ? 22.676 62.170 101.524 1.00 85.11 313 SER B O 1
ATOM 5078 N N . ALA B 1 330 ? 23.667 63.020 99.701 1.00 78.21 314 ALA B N 1
ATOM 5079 C CA . ALA B 1 330 ? 22.441 63.603 99.181 1.00 79.88 314 ALA B CA 1
ATOM 5080 C C . ALA B 1 330 ? 21.452 62.548 98.601 1.00 81.73 314 ALA B C 1
ATOM 5081 O O . ALA B 1 330 ? 20.251 62.760 98.683 1.00 87.33 314 ALA B O 1
ATOM 5083 N N . PHE B 1 331 ? 21.951 61.435 98.042 1.00 80.72 315 PHE B N 1
ATOM 5084 C CA . PHE B 1 331 ? 21.117 60.344 97.451 1.00 76.47 315 PHE B CA 1
ATOM 5085 C C . PHE B 1 331 ? 21.574 58.909 97.777 1.00 72.81 315 PHE B C 1
ATOM 5086 O O . PHE B 1 331 ? 21.035 58.215 98.662 1.00 74.11 315 PHE B O 1
ATOM 5094 N N . ALA B 1 334 ? 21.022 55.963 95.530 1.00 65.28 318 ALA B N 1
ATOM 5095 C CA . ALA B 1 334 ? 21.598 56.078 94.194 1.00 65.83 318 ALA B CA 1
ATOM 5096 C C . ALA B 1 334 ? 23.028 55.558 94.204 1.00 64.47 318 ALA B C 1
ATOM 5097 O O . ALA B 1 334 ? 23.780 55.820 95.127 1.00 66.34 318 ALA B O 1
ATOM 5099 N N . GLN B 1 335 ? 23.387 54.828 93.151 1.00 64.18 319 GLN B N 1
ATOM 5100 C CA . GLN B 1 335 ? 24.724 54.263 92.972 1.00 60.50 319 GLN B CA 1
ATOM 5101 C C . GLN B 1 335 ? 25.548 55.246 92.158 1.00 58.79 319 GLN B C 1
ATOM 5102 O O . GLN B 1 335 ? 25.030 55.900 91.275 1.00 58.16 319 GLN B O 1
ATOM 5108 N N . VAL B 1 336 ? 26.835 55.323 92.432 1.00 57.96 320 VAL B N 1
ATOM 5109 C CA . VAL B 1 336 ? 27.723 56.213 91.720 1.00 54.77 320 VAL B CA 1
ATOM 5110 C C . VAL B 1 336 ? 28.708 55.353 91.007 1.00 52.41 320 VAL B C 1
ATOM 5111 O O . VAL B 1 336 ? 29.570 54.711 91.606 1.00 48.86 320 VAL B O 1
ATOM 5115 N N . VAL B 1 337 ? 28.607 55.388 89.691 1.00 50.86 321 VAL B N 1
ATOM 5116 C CA . VAL B 1 337 ? 29.286 54.412 88.869 1.00 47.20 321 VAL B CA 1
ATOM 5117 C C . VAL B 1 337 ? 30.429 55.086 88.134 1.00 45.70 321 VAL B C 1
ATOM 5118 O O . VAL B 1 337 ? 30.213 56.026 87.321 1.00 42.75 321 VAL B O 1
ATOM 5122 N N . ARG B 1 338 ? 31.618 54.548 88.338 1.00 44.23 322 ARG B N 1
ATOM 5123 C CA . ARG B 1 338 ? 32.779 55.024 87.646 1.00 45.60 322 ARG B CA 1
ATOM 5124 C C . ARG B 1 338 ? 33.002 54.324 86.319 1.00 44.17 322 ARG B C 1
ATOM 5125 O O . ARG B 1 338 ? 32.751 53.118 86.172 1.00 44.51 322 ARG B O 1
ATOM 5133 N N . MET B 1 339 ? 33.422 55.104 85.322 1.00 44.02 323 MET B N 1
ATOM 5134 C CA . MET B 1 339 ? 33.629 54.611 83.940 1.00 45.04 323 MET B CA 1
ATOM 5135 C C . MET B 1 339 ? 34.846 55.284 83.373 1.00 43.27 323 MET B C 1
ATOM 5136 O O . MET B 1 339 ? 35.207 56.356 83.807 1.00 42.57 323 MET B O 1
ATOM 5141 N N . TYR B 1 340 ? 35.471 54.665 82.396 1.00 40.22 324 TYR B N 1
ATOM 5142 C CA . TYR B 1 340 ? 36.605 55.287 81.723 1.00 38.26 324 TYR B CA 1
ATOM 5143 C C . TYR B 1 340 ? 36.497 54.898 80.257 1.00 38.49 324 TYR B C 1
ATOM 5144 O O . TYR B 1 340 ? 36.019 53.797 79.916 1.00 34.80 324 TYR B O 1
ATOM 5153 N N . GLY B 1 341 ? 36.879 55.811 79.380 1.00 38.69 325 GLY B N 1
ATOM 5154 C CA . GLY B 1 341 ? 36.820 55.547 77.945 1.00 40.79 325 GLY B CA 1
ATOM 5155 C C . GLY B 1 341 ? 37.517 56.634 77.135 1.00 40.68 325 GLY B C 1
ATOM 5156 O O . GLY B 1 341 ? 37.931 57.635 77.686 1.00 43.97 325 GLY B O 1
ATOM 5157 N N . GLN B 1 342 ? 37.540 56.448 75.821 1.00 40.89 326 GLN B N 1
ATOM 5158 C CA . GLN B 1 342 ? 37.969 57.444 74.845 1.00 37.82 326 GLN B CA 1
ATOM 5159 C C . GLN B 1 342 ? 36.972 57.338 73.706 1.00 37.70 326 GLN B C 1
ATOM 5160 O O . GLN B 1 342 ? 36.372 56.260 73.493 1.00 35.72 326 GLN B O 1
ATOM 5166 N N . THR B 1 343 ? 36.881 58.416 72.929 1.00 34.51 327 THR B N 1
ATOM 5167 C CA . THR B 1 343 ? 36.050 58.474 71.762 1.00 35.53 327 THR B CA 1
ATOM 5168 C C . THR B 1 343 ? 36.368 57.365 70.771 1.00 33.33 327 THR B C 1
ATOM 5169 O O . THR B 1 343 ? 35.483 56.836 70.140 1.00 32.72 327 THR B O 1
ATOM 5173 N N . GLU B 1 344 ? 37.642 56.987 70.694 1.00 32.91 328 GLU B N 1
ATOM 5174 C CA . GLU B 1 344 ? 38.146 56.051 69.683 1.00 31.52 328 GLU B CA 1
ATOM 5175 C C . GLU B 1 344 ? 37.464 54.634 69.763 1.00 31.29 328 GLU B C 1
ATOM 5176 O O . GLU B 1 344 ? 37.479 53.908 68.795 1.00 27.88 328 GLU B O 1
ATOM 5182 N N . CYS B 1 345 ? 36.840 54.329 70.906 1.00 30.61 329 CYS B N 1
ATOM 5183 C CA . CYS B 1 345 ? 36.089 53.113 71.062 1.00 33.36 329 CYS B CA 1
ATOM 5184 C C . CYS B 1 345 ? 34.870 53.277 71.973 1.00 34.10 329 CYS B C 1
ATOM 5185 O O . CYS B 1 345 ? 34.370 52.305 72.513 1.00 34.47 329 CYS B O 1
ATOM 5188 N N . LYS B 1 346 ? 34.368 54.512 72.051 1.00 32.81 330 LYS B N 1
ATOM 5189 C CA . LYS B 1 346 ? 33.309 54.901 72.930 1.00 32.56 330 LYS B CA 1
ATOM 5190 C C . LYS B 1 346 ? 33.615 54.746 74.401 1.00 33.26 330 LYS B C 1
ATOM 5191 O O . LYS B 1 346 ? 33.555 55.723 75.116 1.00 32.12 330 LYS B O 1
ATOM 5197 N N . ARG B 1 347 ? 33.864 53.508 74.875 1.00 32.26 331 ARG B N 1
ATOM 5198 C CA . ARG B 1 347 ? 34.130 53.287 76.291 1.00 32.71 331 ARG B CA 1
ATOM 5199 C C . ARG B 1 347 ? 35.017 52.057 76.537 1.00 33.73 331 ARG B C 1
ATOM 5200 O O . ARG B 1 347 ? 35.066 51.123 75.708 1.00 31.40 331 ARG B O 1
ATOM 5208 N N . ILE B 1 348 ? 35.784 52.111 77.627 1.00 34.82 332 ILE B N 1
ATOM 5209 C CA . ILE B 1 348 ? 36.807 51.126 77.905 1.00 35.44 332 ILE B CA 1
ATOM 5210 C C . ILE B 1 348 ? 36.477 50.256 79.076 1.00 35.62 332 ILE B C 1
ATOM 5211 O O . ILE B 1 348 ? 36.562 49.019 78.991 1.00 38.56 332 ILE B O 1
ATOM 5216 N N . SER B 1 349 ? 36.103 50.872 80.176 1.00 36.00 333 SER B N 1
ATOM 5217 C CA . SER B 1 349 ? 35.823 50.119 81.392 1.00 37.28 333 SER B CA 1
ATOM 5218 C C . SER B 1 349 ? 34.683 50.766 82.105 1.00 37.04 333 SER B C 1
ATOM 5219 O O . SER B 1 349 ? 34.472 51.987 81.992 1.00 33.95 333 SER B O 1
ATOM 5222 N N . ILE B 1 350 ? 33.948 49.922 82.835 1.00 38.09 334 ILE B N 1
ATOM 5223 C CA . ILE B 1 350 ? 32.927 50.349 83.751 1.00 38.58 334 ILE B CA 1
ATOM 5224 C C . ILE B 1 350 ? 33.061 49.572 85.058 1.00 41.85 334 ILE B C 1
ATOM 5225 O O . ILE B 1 350 ? 33.277 48.376 85.047 1.00 41.79 334 ILE B O 1
ATOM 5230 N N . MET B 1 351 ? 32.941 50.259 86.189 1.00 45.70 335 MET B N 1
ATOM 5231 C CA . MET B 1 351 ? 32.860 49.604 87.486 1.00 46.15 335 MET B CA 1
ATOM 5232 C C . MET B 1 351 ? 31.443 49.148 87.696 1.00 44.73 335 MET B C 1
ATOM 5233 O O . MET B 1 351 ? 30.515 49.955 87.652 1.00 48.33 335 MET B O 1
ATOM 5238 N N . PRO B 1 352 ? 31.247 47.851 87.909 1.00 44.06 336 PRO B N 1
ATOM 5239 C CA . PRO B 1 352 ? 29.869 47.442 88.045 1.00 41.53 336 PRO B CA 1
ATOM 5240 C C . PRO B 1 352 ? 29.190 48.109 89.266 1.00 41.99 336 PRO B C 1
ATOM 5241 O O . PRO B 1 352 ? 29.759 48.094 90.362 1.00 40.98 336 PRO B O 1
ATOM 5245 N N . PRO B 1 353 ? 27.971 48.649 89.100 1.00 41.79 337 PRO B N 1
ATOM 5246 C CA . PRO B 1 353 ? 27.182 49.275 90.168 1.00 43.75 337 PRO B CA 1
ATOM 5247 C C . PRO B 1 353 ? 27.150 48.595 91.525 1.00 47.30 337 PRO B C 1
ATOM 5248 O O . PRO B 1 353 ? 27.323 49.272 92.544 1.00 50.50 337 PRO B O 1
ATOM 5252 N N . HIS B 1 354 ? 26.934 47.268 91.543 1.00 47.17 338 HIS B N 1
ATOM 5253 C CA . HIS B 1 354 ? 26.976 46.516 92.776 1.00 46.47 338 HIS B CA 1
ATOM 5254 C C . HIS B 1 354 ? 28.350 46.592 93.448 1.00 46.37 338 HIS B C 1
ATOM 5255 O O . HIS B 1 354 ? 28.437 46.326 94.645 1.00 45.12 338 HIS B O 1
ATOM 5262 N N . LEU B 1 355 ? 29.402 46.968 92.714 1.00 45.53 339 LEU B N 1
ATOM 5263 C CA . LEU B 1 355 ? 30.760 47.118 93.306 1.00 47.83 339 LEU B CA 1
ATOM 5264 C C . LEU B 1 355 ? 31.186 48.601 93.546 1.00 48.46 339 LEU B C 1
ATOM 5265 O O . LEU B 1 355 ? 32.393 48.883 93.662 1.00 47.13 339 LEU B O 1
ATOM 5270 N N . GLU B 1 356 ? 30.207 49.523 93.602 1.00 49.03 340 GLU B N 1
ATOM 5271 C CA . GLU B 1 356 ? 30.469 50.995 93.621 1.00 50.86 340 GLU B CA 1
ATOM 5272 C C . GLU B 1 356 ? 31.310 51.427 94.818 1.00 52.89 340 GLU B C 1
ATOM 5273 O O . GLU B 1 356 ? 32.066 52.379 94.699 1.00 53.59 340 GLU B O 1
ATOM 5279 N N . HIS B 1 357 ? 31.220 50.683 95.940 1.00 56.28 341 HIS B N 1
ATOM 5280 C CA . HIS B 1 357 ? 31.951 50.966 97.182 1.00 56.78 341 HIS B CA 1
ATOM 5281 C C . HIS B 1 357 ? 33.342 50.374 97.215 1.00 57.17 341 HIS B C 1
ATOM 5282 O O . HIS B 1 357 ? 34.039 50.494 98.199 1.00 59.54 341 HIS B O 1
ATOM 5289 N N . GLU B 1 358 ? 33.767 49.731 96.147 1.00 58.87 342 GLU B N 1
ATOM 5290 C CA . GLU B 1 358 ? 34.942 48.882 96.248 1.00 61.12 342 GLU B CA 1
ATOM 5291 C C . GLU B 1 358 ? 36.003 49.302 95.305 1.00 56.37 342 GLU B C 1
ATOM 5292 O O . GLU B 1 358 ? 35.693 49.885 94.291 1.00 57.17 342 GLU B O 1
ATOM 5298 N N . ARG B 1 359 ? 37.241 48.993 95.647 1.00 54.38 343 ARG B N 1
ATOM 5299 C CA . ARG B 1 359 ? 38.390 49.290 94.825 1.00 55.68 343 ARG B CA 1
ATOM 5300 C C . ARG B 1 359 ? 38.378 50.783 94.390 1.00 57.51 343 ARG B C 1
ATOM 5301 O O . ARG B 1 359 ? 38.323 51.078 93.220 1.00 54.23 343 ARG B O 1
ATOM 5309 N N . PRO B 1 360 ? 38.423 51.716 95.354 1.00 60.47 344 PR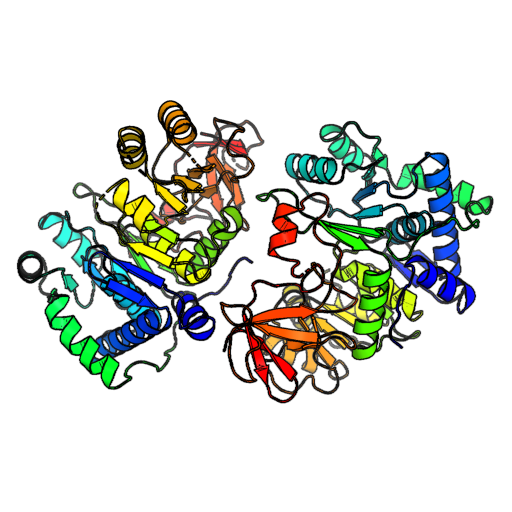O B N 1
ATOM 5310 C CA . PRO B 1 360 ? 38.334 53.172 95.054 1.00 63.51 344 PRO B CA 1
ATOM 5311 C C . PRO B 1 360 ? 39.237 53.683 93.916 1.00 58.60 344 PRO B C 1
ATOM 5312 O O . PRO B 1 360 ? 38.817 54.572 93.193 1.00 52.79 344 PRO B O 1
ATOM 5316 N N . ASP B 1 361 ? 40.414 53.076 93.728 1.00 62.89 345 ASP B N 1
ATOM 5317 C CA . ASP B 1 361 ? 41.368 53.511 92.697 1.00 64.91 345 ASP B CA 1
ATOM 5318 C C . ASP B 1 361 ? 41.112 52.979 91.291 1.00 65.69 345 ASP B C 1
ATOM 5319 O O . ASP B 1 361 ? 41.815 53.384 90.348 1.00 64.71 345 ASP B O 1
ATOM 5324 N N . SER B 1 362 ? 40.133 52.066 91.149 1.00 59.73 346 SER B N 1
ATOM 5325 C CA . SER B 1 362 ? 39.806 51.465 89.859 1.00 52.66 346 SER B CA 1
ATOM 5326 C C . SER B 1 362 ? 38.790 52.266 89.057 1.00 47.97 346 SER B C 1
ATOM 5327 O O . SER B 1 362 ? 37.902 52.931 89.610 1.00 43.13 346 SER B O 1
ATOM 5330 N N . VAL B 1 363 ? 38.926 52.173 87.737 1.00 45.52 347 VAL B N 1
ATOM 5331 C CA . VAL B 1 363 ? 37.892 52.639 86.802 1.00 43.89 347 VAL B CA 1
ATOM 5332 C C . VAL B 1 363 ? 37.080 51.430 86.190 1.00 42.02 347 VAL B C 1
ATOM 5333 O O . VAL B 1 363 ? 36.513 51.533 85.111 1.00 41.66 347 VAL B O 1
ATOM 5337 N N . GLY B 1 364 ? 37.136 50.286 86.846 1.00 42.33 348 GLY B N 1
ATOM 5338 C CA . GLY B 1 364 ? 36.257 49.155 86.533 1.00 45.47 348 GLY B CA 1
ATOM 5339 C C . GLY B 1 364 ? 36.822 48.069 85.649 1.00 45.24 348 GLY B C 1
ATOM 5340 O O . GLY B 1 364 ? 38.039 47.966 85.432 1.00 45.75 348 GLY B O 1
ATOM 5341 N N . LEU B 1 365 ? 35.899 47.271 85.113 1.00 46.40 349 LEU B N 1
ATOM 5342 C CA . LEU B 1 365 ? 36.228 46.114 84.303 1.00 45.56 349 LEU B CA 1
ATOM 5343 C C . LEU B 1 365 ? 35.977 46.458 82.868 1.00 43.30 349 LEU B C 1
ATOM 5344 O O . LEU B 1 365 ? 35.122 47.302 82.611 1.00 38.41 349 LEU B O 1
ATOM 5349 N N . PRO B 1 366 ? 36.685 45.788 81.931 1.00 42.97 350 PRO B N 1
ATOM 5350 C CA . PRO B 1 366 ? 36.450 45.973 80.505 1.00 43.29 350 PRO B CA 1
ATOM 5351 C C . PRO B 1 366 ? 34.994 45.822 80.170 1.00 42.74 350 PRO B C 1
ATOM 5352 O O . PRO B 1 366 ? 34.269 45.153 80.902 1.00 45.77 350 PRO B O 1
ATOM 5356 N N . LEU B 1 367 ? 34.564 46.446 79.087 1.00 40.56 351 LEU B N 1
ATOM 5357 C CA . LEU B 1 367 ? 33.200 46.304 78.631 1.00 40.67 351 LEU B CA 1
ATOM 5358 C C . LEU B 1 367 ? 32.995 44.810 78.257 1.00 39.60 351 LEU B C 1
ATOM 5359 O O . LEU B 1 367 ? 33.909 44.176 77.753 1.00 35.31 351 LEU B O 1
ATOM 5364 N N . PRO B 1 368 ? 31.797 44.281 78.490 1.00 40.94 352 PRO B N 1
ATOM 5365 C CA . PRO B 1 368 ? 31.553 42.853 78.129 1.00 43.34 352 PRO B CA 1
ATOM 5366 C C . PRO B 1 368 ? 31.776 42.661 76.649 1.00 40.66 352 PRO B C 1
ATOM 5367 O O . PRO B 1 368 ? 31.346 43.512 75.853 1.00 36.11 352 PRO B O 1
ATOM 5371 N N . GLY B 1 369 ? 32.549 41.626 76.304 1.00 38.60 353 GLY B N 1
ATOM 5372 C CA . GLY B 1 369 ? 32.883 41.352 74.902 1.00 38.17 353 GLY B CA 1
ATOM 5373 C C . GLY B 1 369 ? 34.110 42.082 74.364 1.00 38.34 353 GLY B C 1
ATOM 5374 O O . GLY B 1 369 ? 34.361 42.068 73.158 1.00 38.08 353 GLY B O 1
ATOM 5375 N N . THR B 1 370 ? 34.868 42.740 75.228 1.00 37.58 354 THR B N 1
ATOM 5376 C CA . THR B 1 370 ? 36.018 43.478 74.746 1.00 39.65 354 THR B CA 1
ATOM 5377 C C . THR B 1 370 ? 37.152 42.959 75.575 1.00 41.76 354 THR B C 1
ATOM 5378 O O . THR B 1 370 ? 36.923 42.278 76.570 1.00 44.77 354 THR B O 1
ATOM 5382 N N . THR B 1 371 ? 38.370 43.260 75.164 1.00 43.40 355 THR B N 1
ATOM 5383 C CA . THR B 1 371 ? 39.554 42.867 75.937 1.00 44.06 355 THR B CA 1
ATOM 5384 C C . THR B 1 371 ? 40.432 44.101 76.148 1.00 43.17 355 THR B C 1
ATOM 5385 O O . THR B 1 371 ? 40.699 44.825 75.183 1.00 45.15 355 THR B O 1
ATOM 5389 N N . ILE B 1 372 ? 40.838 44.347 77.405 1.00 42.78 356 ILE B N 1
ATOM 5390 C CA . ILE B 1 372 ? 41.870 45.337 77.735 1.00 44.93 356 ILE B CA 1
ATOM 5391 C C . ILE B 1 372 ? 43.178 44.567 77.960 1.00 51.34 356 ILE B C 1
ATOM 5392 O O . ILE B 1 372 ? 43.216 43.675 78.810 1.00 54.15 356 ILE B O 1
ATOM 5397 N N . GLU B 1 373 ? 44.246 44.914 77.237 1.00 54.97 357 GLU B N 1
ATOM 5398 C CA . GLU B 1 373 ? 45.594 44.408 77.570 1.00 55.74 357 GLU B CA 1
ATOM 5399 C C . GLU B 1 373 ? 46.569 45.563 77.835 1.00 55.29 357 GLU B C 1
ATOM 5400 O O . GLU B 1 373 ? 46.506 46.614 77.175 1.00 50.47 357 GLU B O 1
ATOM 5406 N N . ILE B 1 374 ? 47.473 45.327 78.780 1.00 52.90 358 ILE B N 1
ATOM 5407 C CA . ILE B 1 374 ? 48.484 46.277 79.159 1.00 52.08 358 ILE B CA 1
ATOM 5408 C C . ILE B 1 374 ? 49.765 45.847 78.484 1.00 53.32 358 ILE B C 1
ATOM 5409 O O . ILE B 1 374 ? 50.254 44.751 78.756 1.00 57.46 358 ILE B O 1
ATOM 5414 N N . LEU B 1 375 ? 50.325 46.681 77.622 1.00 52.36 359 LEU B N 1
ATOM 5415 C CA . LEU B 1 375 ? 51.564 46.339 76.902 1.00 56.25 359 LEU B CA 1
ATOM 5416 C C . LEU B 1 375 ? 52.860 47.037 77.419 1.00 58.70 359 LEU B C 1
ATOM 5417 O O . LEU B 1 375 ? 52.844 48.212 77.812 1.00 57.16 359 LEU B O 1
ATOM 5422 N N . ASP B 1 376 ? 53.963 46.285 77.308 1.00 60.69 360 ASP B N 1
ATOM 5423 C CA . ASP B 1 376 ? 55.325 46.578 77.855 1.00 65.16 360 ASP B CA 1
ATOM 5424 C C . ASP B 1 376 ? 56.000 47.823 77.243 1.00 62.58 360 ASP B C 1
ATOM 5425 O O . ASP B 1 376 ? 56.279 47.867 76.040 1.00 68.75 360 ASP B O 1
ATOM 5430 N N . THR B 1 380 ? 54.545 43.736 74.393 1.00 71.38 364 THR B N 1
ATOM 5431 C CA . THR B 1 380 ? 54.349 42.423 75.000 1.00 72.44 364 THR B CA 1
ATOM 5432 C C . THR B 1 380 ? 53.488 42.515 76.254 1.00 72.20 364 THR B C 1
ATOM 5433 O O . THR B 1 380 ? 53.641 43.430 77.082 1.00 71.95 364 THR B O 1
ATOM 5437 N N . LEU B 1 381 ? 52.619 41.518 76.406 1.00 72.31 365 LEU B N 1
ATOM 5438 C CA . LEU B 1 381 ? 51.669 41.467 77.501 1.00 74.05 365 LEU B CA 1
ATOM 5439 C C . LEU B 1 381 ? 52.401 41.545 78.832 1.00 74.50 365 LEU B C 1
ATOM 5440 O O . LEU B 1 381 ? 53.382 40.846 79.058 1.00 74.22 365 LEU B O 1
ATOM 5445 N N . LEU B 1 382 ? 51.931 42.427 79.693 1.00 74.03 366 LEU B N 1
ATOM 5446 C CA . LEU B 1 382 ? 52.464 42.524 81.029 1.00 77.87 366 LEU B CA 1
ATOM 5447 C C . LEU B 1 382 ? 51.588 41.661 81.934 1.00 80.80 366 LEU B C 1
ATOM 5448 O O . LEU B 1 382 ? 50.441 41.388 81.610 1.00 80.46 366 LEU B O 1
ATOM 5453 N N . PRO B 1 383 ? 52.120 41.265 83.091 1.00 88.08 367 PRO B N 1
ATOM 5454 C CA . PRO B 1 383 ? 51.300 40.602 84.094 1.00 87.73 367 PRO B CA 1
ATOM 5455 C C . PRO B 1 383 ? 50.627 41.611 85.034 1.00 83.39 367 PRO B C 1
ATOM 5456 O O . PRO B 1 383 ? 51.009 42.797 85.062 1.00 76.46 367 PRO B O 1
ATOM 5460 N N . PRO B 1 384 ? 49.651 41.139 85.826 1.00 80.86 368 PRO B N 1
ATOM 5461 C CA . PRO B 1 384 ? 48.955 41.996 86.791 1.00 79.40 368 PRO B CA 1
ATOM 5462 C C . PRO B 1 384 ? 49.904 42.802 87.676 1.00 76.71 368 PRO B C 1
ATOM 5463 O O . PRO B 1 384 ? 50.972 42.321 88.012 1.00 82.20 368 PRO B O 1
ATOM 5467 N N . GLY B 1 385 ? 49.485 43.998 88.054 1.00 73.26 369 GLY B N 1
ATOM 5468 C CA . GLY B 1 385 ? 50.247 44.876 88.891 1.00 73.74 369 GLY B CA 1
ATOM 5469 C C . GLY B 1 385 ? 51.218 45.758 88.107 1.00 74.57 369 GLY B C 1
ATOM 5470 O O . GLY B 1 385 ? 51.616 46.822 88.581 1.00 67.00 369 GLY B O 1
ATOM 5471 N N . GLU B 1 386 ? 51.615 45.318 86.909 1.00 76.25 370 GLU B N 1
ATOM 5472 C CA . GLU B 1 386 ? 52.689 46.000 86.169 1.00 74.74 370 GLU B CA 1
ATOM 5473 C C . GLU B 1 386 ? 52.139 47.108 85.303 1.00 70.35 370 GLU B C 1
ATOM 5474 O O . GLU B 1 386 ? 51.167 46.882 84.556 1.00 67.03 370 GLU B O 1
ATOM 5480 N N . PRO B 1 387 ? 52.739 48.312 85.388 1.00 70.43 371 PRO B N 1
ATOM 5481 C CA . PRO B 1 387 ? 52.273 49.459 84.552 1.00 66.86 371 PRO B CA 1
ATOM 5482 C C . PRO B 1 387 ? 52.630 49.332 83.051 1.00 65.52 371 PRO B C 1
ATOM 5483 O O . PRO B 1 387 ? 53.701 48.835 82.715 1.00 73.55 371 PRO B O 1
ATOM 5487 N N . GLY B 1 388 ? 51.736 49.773 82.160 1.00 64.10 372 GLY B N 1
ATOM 5488 C CA . GLY B 1 388 ? 51.967 49.709 80.709 1.00 57.38 372 GLY B CA 1
ATOM 5489 C C . GLY B 1 388 ? 50.907 50.470 79.958 1.00 56.79 372 GLY B C 1
ATOM 5490 O O . GLY B 1 388 ? 50.062 51.136 80.571 1.00 55.69 372 GLY B O 1
ATOM 5491 N N . GLU B 1 389 ? 50.981 50.439 78.626 1.00 55.98 373 GLU B N 1
ATOM 5492 C CA . GLU B 1 389 ? 49.997 51.109 77.833 1.00 55.81 373 GLU B CA 1
ATOM 5493 C C . GLU B 1 389 ? 48.673 50.381 77.837 1.00 53.41 373 GLU B C 1
ATOM 5494 O O . GLU B 1 389 ? 48.585 49.203 77.456 1.00 53.24 373 GLU B O 1
ATOM 5500 N N . ILE B 1 390 ? 47.635 51.116 78.220 1.00 51.31 374 ILE B N 1
ATOM 5501 C CA . ILE B 1 390 ? 46.295 50.592 78.159 1.00 47.67 374 ILE B CA 1
ATOM 5502 C C . ILE B 1 390 ? 45.921 50.459 76.698 1.00 48.65 374 ILE B C 1
ATOM 5503 O O . ILE B 1 390 ? 45.931 51.424 75.926 1.00 43.63 374 ILE B O 1
ATOM 5508 N N . THR B 1 391 ? 45.606 49.235 76.314 1.00 48.89 375 THR B N 1
ATOM 5509 C CA . THR B 1 391 ? 45.335 48.924 74.948 1.00 51.12 375 THR B CA 1
ATOM 5510 C C . THR B 1 391 ? 44.066 48.053 74.903 1.00 51.13 375 THR B C 1
ATOM 5511 O O . THR B 1 391 ? 43.758 47.376 75.899 1.00 49.90 375 THR B O 1
ATOM 5515 N N . VAL B 1 392 ? 43.335 48.110 73.778 1.00 46.52 376 VAL B N 1
ATOM 5516 C CA . VAL B 1 392 ? 41.957 47.661 73.678 1.00 43.92 376 VAL B CA 1
ATOM 5517 C C . VAL B 1 392 ? 41.651 47.012 72.343 1.00 44.92 376 VAL B C 1
ATOM 5518 O O . VAL B 1 392 ? 42.024 47.527 71.305 1.00 44.98 376 VAL B O 1
ATOM 5522 N N . THR B 1 393 ? 40.905 45.896 72.386 1.00 43.25 377 THR B N 1
ATOM 5523 C CA . THR B 1 393 ? 40.500 45.181 71.188 1.00 44.21 377 THR B CA 1
ATOM 5524 C C . THR B 1 393 ? 39.020 44.764 71.300 1.00 40.28 377 THR B C 1
ATOM 5525 O O . THR B 1 393 ? 38.537 44.414 72.371 1.00 39.02 377 THR B O 1
ATOM 5529 N N . GLY B 1 394 ? 38.283 44.852 70.222 1.00 39.74 378 GLY B N 1
ATOM 5530 C CA . GLY B 1 394 ? 36.904 44.377 70.280 1.00 40.02 378 GLY B CA 1
ATOM 5531 C C . GLY B 1 394 ? 35.948 45.118 69.351 1.00 38.75 378 GLY B C 1
ATOM 5532 O O . GLY B 1 394 ? 36.347 46.031 68.623 1.00 38.06 378 GLY B O 1
ATOM 5533 N N . PRO B 1 395 ? 34.685 44.712 69.369 1.00 37.10 379 PRO B N 1
ATOM 5534 C CA . PRO B 1 395 ? 33.691 45.188 68.407 1.00 37.54 379 PRO B CA 1
ATOM 5535 C C . PRO B 1 395 ? 33.183 46.617 68.656 1.00 35.74 379 PRO B C 1
ATOM 5536 O O . PRO B 1 395 ? 32.239 47.053 68.020 1.00 37.08 379 PRO B O 1
ATOM 5540 N N . HIS B 1 396 ? 33.831 47.334 69.555 1.00 36.66 380 HIS B N 1
ATOM 5541 C CA . HIS B 1 396 ? 33.565 48.760 69.841 1.00 34.68 380 HIS B CA 1
ATOM 5542 C C . HIS B 1 396 ? 34.670 49.658 69.314 1.00 35.20 380 HIS B C 1
ATOM 5543 O O . HIS B 1 396 ? 34.484 50.862 69.192 1.00 32.05 380 HIS B O 1
ATOM 5550 N N . VAL B 1 397 ? 35.808 49.054 68.987 1.00 36.45 381 VAL B N 1
ATOM 5551 C CA . VAL B 1 397 ? 36.898 49.822 68.414 1.00 36.35 381 VAL B CA 1
ATOM 5552 C C . VAL B 1 397 ? 36.404 50.416 67.104 1.00 32.55 381 VAL B C 1
ATOM 5553 O O . VAL B 1 397 ? 36.149 49.721 66.188 1.00 31.89 381 VAL B O 1
ATOM 5557 N N . MET B 1 398 ? 36.333 51.730 67.036 1.00 32.79 382 MET B N 1
ATOM 5558 C CA . MET B 1 398 ? 35.793 52.415 65.881 1.00 32.62 382 MET B CA 1
ATOM 5559 C C . MET B 1 398 ? 36.724 52.306 64.657 1.00 34.42 382 MET B C 1
ATOM 5560 O O . MET B 1 398 ? 37.786 51.733 64.736 1.00 34.22 382 MET B O 1
ATOM 5565 N N . ALA B 1 399 ? 36.298 52.862 63.532 1.00 35.41 383 ALA B N 1
ATOM 5566 C CA . ALA B 1 399 ? 36.977 52.659 62.273 1.00 36.63 383 ALA B CA 1
ATOM 5567 C C . ALA B 1 399 ? 38.215 53.517 62.014 1.00 38.66 383 ALA B C 1
ATOM 5568 O O . ALA B 1 399 ? 38.688 53.486 60.910 1.00 44.69 383 ALA B O 1
ATOM 5570 N N . GLY B 1 400 ? 38.718 54.307 62.958 1.00 37.63 384 GLY B N 1
ATOM 5571 C CA . GLY B 1 400 ? 39.816 55.216 62.674 1.00 37.67 384 GLY B CA 1
ATOM 5572 C C . GLY B 1 400 ? 39.345 56.680 62.686 1.00 38.28 384 GLY B C 1
ATOM 5573 O O . GLY B 1 400 ? 38.202 56.973 63.106 1.00 32.00 384 GLY B O 1
ATOM 5574 N N . TYR B 1 401 ? 40.226 57.590 62.252 1.00 36.48 385 TYR B N 1
ATOM 5575 C CA . TYR B 1 401 ? 39.896 59.025 62.089 1.00 36.22 385 TYR B CA 1
ATOM 5576 C C . TYR B 1 401 ? 39.494 59.299 60.648 1.00 36.19 385 TYR B C 1
ATOM 5577 O O . TYR B 1 401 ? 40.019 58.694 59.754 1.00 34.60 385 TYR B O 1
ATOM 5586 N N . TRP B 1 402 ? 38.513 60.215 60.445 1.00 34.53 386 TRP B N 1
ATOM 5587 C CA . TRP B 1 402 ? 37.978 60.497 59.101 1.00 32.19 386 TRP B CA 1
ATOM 5588 C C . TRP B 1 402 ? 39.076 61.099 58.207 1.00 32.69 386 TRP B C 1
ATOM 5589 O O . TRP B 1 402 ? 39.641 62.095 58.553 1.00 32.49 386 TRP B O 1
ATOM 5600 N N . ARG B 1 403 ? 39.365 60.450 57.080 1.00 35.82 387 ARG B N 1
ATOM 5601 C CA . ARG B 1 403 ? 40.302 60.885 56.033 1.00 36.54 387 ARG B CA 1
ATOM 5602 C C . ARG B 1 403 ? 41.665 61.263 56.548 1.00 38.97 387 ARG B C 1
ATOM 5603 O O . ARG B 1 403 ? 42.228 62.263 56.142 1.00 40.01 387 ARG B O 1
ATOM 5611 N N . ALA B 1 404 ? 42.177 60.474 57.484 1.00 39.20 388 ALA B N 1
ATOM 5612 C CA . ALA B 1 404 ? 43.468 60.756 58.083 1.00 42.87 388 ALA B CA 1
ATOM 5613 C C . ALA B 1 404 ? 44.206 59.437 58.323 1.00 43.20 388 ALA B C 1
ATOM 5614 O O . ALA B 1 404 ? 44.349 59.033 59.467 1.00 40.14 388 ALA B O 1
ATOM 5616 N N . PRO B 1 405 ? 44.630 58.761 57.251 1.00 49.20 389 PRO B N 1
ATOM 5617 C CA . PRO B 1 405 ? 45.195 57.378 57.396 1.00 53.72 389 PRO B CA 1
ATOM 5618 C C . PRO B 1 405 ? 46.422 57.277 58.314 1.00 55.65 389 PRO B C 1
ATOM 5619 O O . PRO B 1 405 ? 46.559 56.336 59.117 1.00 56.32 389 PRO B O 1
ATOM 5623 N N . GLU B 1 406 ? 47.278 58.281 58.210 1.00 61.96 390 GLU B N 1
ATOM 5624 C CA . GLU B 1 406 ? 48.551 58.330 58.931 1.00 67.87 390 GLU B CA 1
ATOM 5625 C C . GLU B 1 406 ? 48.303 58.384 60.460 1.00 63.16 390 GLU B C 1
ATOM 5626 O O . GLU B 1 406 ? 48.760 57.514 61.218 1.00 62.52 390 GLU B O 1
ATOM 5632 N N . ILE B 1 407 ? 47.511 59.361 60.886 1.00 60.71 391 ILE B N 1
ATOM 5633 C CA . ILE B 1 407 ? 47.169 59.537 62.297 1.00 57.90 391 ILE B CA 1
ATOM 5634 C C . ILE B 1 407 ? 46.413 58.304 62.858 1.00 54.78 391 ILE B C 1
ATOM 5635 O O . ILE B 1 407 ? 46.618 57.945 64.035 1.00 50.45 391 ILE B O 1
ATOM 5640 N N . THR B 1 408 ? 45.586 57.658 62.016 1.00 50.46 392 THR B N 1
ATOM 5641 C CA . THR B 1 408 ? 44.841 56.474 62.453 1.00 52.91 392 THR B CA 1
ATOM 5642 C C . THR B 1 408 ? 45.801 55.303 62.648 1.00 56.20 392 THR B C 1
ATOM 5643 O O . THR B 1 408 ? 45.637 54.524 63.592 1.00 58.18 392 THR B O 1
ATOM 5647 N N . ALA B 1 409 ? 46.772 55.158 61.739 1.00 57.13 393 ALA B N 1
ATOM 5648 C CA . ALA B 1 409 ? 47.750 54.052 61.815 1.00 61.00 393 ALA B CA 1
ATOM 5649 C C . ALA B 1 409 ? 48.536 53.996 63.138 1.00 59.98 393 ALA B C 1
ATOM 5650 O O . ALA B 1 409 ? 48.918 52.924 63.593 1.00 64.16 393 ALA B O 1
ATOM 5652 N N . ARG B 1 410 ? 48.732 55.134 63.763 1.00 58.14 394 ARG B N 1
ATOM 5653 C CA . ARG B 1 410 ? 49.457 55.177 65.011 1.00 64.27 394 ARG B CA 1
ATOM 5654 C C . ARG B 1 410 ? 48.592 54.929 66.252 1.00 62.66 394 ARG B C 1
ATOM 5655 O O . ARG B 1 410 ? 49.112 54.695 67.347 1.00 61.53 394 ARG B O 1
ATOM 5663 N N . ALA B 1 411 ? 47.285 55.052 66.113 1.00 58.23 395 ALA B N 1
ATOM 5664 C CA . ALA B 1 411 ? 46.393 54.730 67.211 1.00 57.49 395 ALA B CA 1
ATOM 5665 C C . ALA B 1 411 ? 45.777 53.321 66.987 1.00 55.84 395 ALA B C 1
ATOM 5666 O O . ALA B 1 411 ? 45.667 52.520 67.922 1.00 58.31 395 ALA B O 1
ATOM 5668 N N . TYR B 1 412 ? 45.389 53.037 65.756 1.00 50.80 396 TYR B N 1
ATOM 5669 C CA . TYR B 1 412 ? 44.689 51.809 65.445 1.00 50.07 396 TYR B CA 1
ATOM 5670 C C . TYR B 1 412 ? 45.679 50.873 64.702 1.00 51.57 396 TYR B C 1
ATOM 5671 O O . TYR B 1 412 ? 46.025 51.170 63.562 1.00 50.18 396 TYR B O 1
ATOM 5680 N N . ARG B 1 413 ? 46.108 49.764 65.340 1.00 53.92 397 ARG B N 1
ATOM 5681 C CA . ARG B 1 413 ? 47.220 48.858 64.840 1.00 58.79 397 ARG B CA 1
ATOM 5682 C C . ARG B 1 413 ? 46.842 47.329 64.750 1.00 61.53 397 ARG B C 1
ATOM 5683 O O . ARG B 1 413 ? 45.670 47.028 64.771 1.00 63.99 397 ARG B O 1
ATOM 5691 N N . ARG B 1 414 ? 47.803 46.373 64.706 1.00 72.46 398 ARG B N 1
ATOM 5692 C CA . ARG B 1 414 ? 47.520 44.877 64.581 1.00 73.71 398 ARG B CA 1
ATOM 5693 C C . ARG B 1 414 ? 48.472 43.867 65.287 1.00 74.42 398 ARG B C 1
ATOM 5694 O O . ARG B 1 414 ? 48.311 42.617 65.165 1.00 70.17 398 ARG B O 1
ATOM 5702 N N . MET B 1 421 ? 43.109 43.806 65.396 1.00 52.19 405 MET B N 1
ATOM 5703 C CA . MET B 1 421 ? 42.911 45.283 65.426 1.00 57.68 405 MET B CA 1
ATOM 5704 C C . MET B 1 421 ? 42.787 45.952 66.826 1.00 55.10 405 MET B C 1
ATOM 5705 O O . MET B 1 421 ? 41.880 45.736 67.650 1.00 50.39 405 MET B O 1
ATOM 5710 N N . ARG B 1 422 ? 43.770 46.786 67.090 1.00 58.35 406 ARG B N 1
ATOM 5711 C CA . ARG B 1 422 ? 44.063 47.138 68.463 1.00 61.28 406 ARG B CA 1
ATOM 5712 C C . ARG B 1 422 ? 44.182 48.641 68.644 1.00 58.29 406 ARG B C 1
ATOM 5713 O O . ARG B 1 422 ? 45.001 49.263 67.995 1.00 60.11 406 ARG B O 1
ATOM 5721 N N . LEU B 1 423 ? 43.396 49.189 69.561 1.00 52.51 407 LEU B N 1
ATOM 5722 C CA . LEU B 1 423 ? 43.511 50.594 69.901 1.00 50.25 407 LEU B CA 1
ATOM 5723 C C . LEU B 1 423 ? 44.538 50.811 70.994 1.00 50.19 407 LEU B C 1
ATOM 5724 O O . LEU B 1 423 ? 44.444 50.241 72.069 1.00 49.94 407 LEU B O 1
ATOM 5729 N N . HIS B 1 424 ? 45.506 51.674 70.712 1.00 50.53 408 HIS B N 1
ATOM 5730 C CA . HIS B 1 424 ? 46.502 52.100 71.687 1.00 49.38 408 HIS B CA 1
ATOM 5731 C C . HIS B 1 424 ? 46.108 53.480 72.194 1.00 47.69 408 HIS B C 1
ATOM 5732 O O . HIS B 1 424 ? 46.076 54.423 71.429 1.00 44.28 408 HIS B O 1
ATOM 5739 N N . THR B 1 425 ? 45.769 53.562 73.480 1.00 45.67 409 THR B N 1
ATOM 5740 C CA . THR B 1 425 ? 45.102 54.707 74.031 1.00 43.60 409 THR B CA 1
ATOM 5741 C C . THR B 1 425 ? 46.036 55.882 74.395 1.00 45.61 409 THR B C 1
ATOM 5742 O O . THR B 1 425 ? 45.552 56.990 74.607 1.00 44.78 409 THR B O 1
ATOM 5746 N N . GLY B 1 426 ? 47.333 55.612 74.575 1.00 46.07 410 GLY B N 1
ATOM 5747 C CA . GLY B 1 426 ? 48.252 56.586 75.099 1.00 43.83 410 GLY B CA 1
ATOM 5748 C C . GLY B 1 426 ? 48.004 56.827 76.570 1.00 45.10 410 GLY B C 1
ATOM 5749 O O . GLY B 1 426 ? 48.524 57.782 77.113 1.00 52.60 410 GLY B O 1
ATOM 5750 N N . ASP B 1 427 ? 47.168 56.018 77.226 1.00 42.80 411 ASP B N 1
ATOM 5751 C CA . ASP B 1 427 ? 47.034 56.089 78.680 1.00 41.84 411 ASP B CA 1
ATOM 5752 C C . ASP B 1 427 ? 47.797 54.878 79.284 1.00 42.04 411 ASP B C 1
ATOM 5753 O O . ASP B 1 427 ? 47.944 53.843 78.631 1.00 42.92 411 ASP B O 1
ATOM 5758 N N . TYR B 1 428 ? 48.319 55.057 80.491 1.00 42.19 412 TYR B N 1
ATOM 5759 C CA . TYR B 1 428 ? 49.124 54.079 81.161 1.00 44.92 412 TYR B CA 1
ATOM 5760 C C . TYR B 1 428 ? 48.448 53.677 82.464 1.00 48.05 412 TYR B C 1
ATOM 5761 O O . TYR B 1 428 ? 47.798 54.479 83.125 1.00 49.91 412 TYR B O 1
ATOM 5770 N N . GLY B 1 429 ? 48.552 52.403 82.781 1.00 52.28 413 GLY B N 1
ATOM 5771 C CA . GLY B 1 429 ? 47.932 51.880 83.984 1.00 55.96 413 GLY B CA 1
ATOM 5772 C C . GLY B 1 429 ? 48.173 50.396 84.141 1.00 60.01 413 GLY B C 1
ATOM 5773 O O . GLY B 1 429 ? 48.978 49.797 83.407 1.00 57.58 413 GLY B O 1
ATOM 5774 N N . HIS B 1 430 ? 47.439 49.789 85.067 1.00 64.00 414 HIS B N 1
ATOM 5775 C CA . HIS B 1 430 ? 47.650 48.385 85.370 1.00 68.45 414 HIS B CA 1
ATOM 5776 C C . HIS B 1 430 ? 46.334 47.663 85.700 1.00 70.46 414 HIS B C 1
ATOM 5777 O O . HIS B 1 430 ? 45.326 48.306 86.000 1.00 68.89 414 HIS B O 1
ATOM 5784 N N . LEU B 1 431 ? 46.353 46.333 85.566 1.00 71.45 415 LEU B N 1
ATOM 5785 C CA . LEU B 1 431 ? 45.219 45.467 85.893 1.00 69.64 415 LEU B CA 1
ATOM 5786 C C . LEU B 1 431 ? 45.608 44.660 87.101 1.00 71.62 415 LEU B C 1
ATOM 5787 O O . LEU B 1 431 ? 46.767 44.262 87.210 1.00 75.68 415 LEU B O 1
ATOM 5792 N N . ASP B 1 432 ? 44.681 44.436 88.027 1.00 70.32 416 ASP B N 1
ATOM 5793 C CA . ASP B 1 432 ? 44.922 43.426 89.052 1.00 70.65 416 ASP B CA 1
ATOM 5794 C C . ASP B 1 432 ? 44.574 42.028 88.547 1.00 75.13 416 ASP B C 1
ATOM 5795 O O . ASP B 1 432 ? 44.649 41.768 87.343 1.00 79.19 416 ASP B O 1
ATOM 5800 N N . GLY B 1 435 ? 41.189 41.260 86.832 1.00 75.15 419 GLY B N 1
ATOM 5801 C CA . GLY B 1 435 ? 41.028 42.080 85.617 1.00 70.55 419 GLY B CA 1
ATOM 5802 C C . GLY B 1 435 ? 40.535 43.535 85.743 1.00 65.58 419 GLY B C 1
ATOM 5803 O O . GLY B 1 435 ? 40.100 44.123 84.755 1.00 68.23 419 GLY B O 1
ATOM 5804 N N . PHE B 1 436 ? 40.546 44.110 86.940 1.00 60.50 420 PHE B N 1
ATOM 5805 C CA . PHE B 1 436 ? 40.134 45.503 87.118 1.00 60.70 420 PHE B CA 1
ATOM 5806 C C . PHE B 1 436 ? 41.211 46.476 86.646 1.00 60.67 420 PHE B C 1
ATOM 5807 O O . PHE B 1 436 ? 42.407 46.192 86.754 1.00 58.48 420 PHE B O 1
ATOM 5815 N N . LEU B 1 437 ? 40.779 47.645 86.193 1.00 58.09 421 LEU B N 1
ATOM 5816 C CA . LEU B 1 437 ? 41.690 48.629 85.630 1.00 57.58 421 LEU B CA 1
ATOM 5817 C C . LEU B 1 437 ? 42.009 49.760 86.600 1.00 58.20 421 LEU B C 1
ATOM 5818 O O . LEU B 1 437 ? 41.145 50.245 87.327 1.00 59.12 421 LEU B O 1
ATOM 5823 N N . TYR B 1 438 ? 43.266 50.166 86.562 1.00 58.98 422 TYR B N 1
ATOM 5824 C CA . TYR B 1 438 ? 43.821 51.230 87.406 1.00 60.73 422 TYR B CA 1
ATOM 5825 C C . TYR B 1 438 ? 44.751 52.126 86.570 1.00 58.06 422 TYR B C 1
ATOM 5826 O O . TYR B 1 438 ? 45.375 51.659 85.622 1.00 54.26 422 TYR B O 1
ATOM 5835 N N . PHE B 1 439 ? 44.847 53.402 86.927 1.00 62.39 423 PHE B N 1
ATOM 5836 C CA . PHE B 1 439 ? 45.840 54.348 86.301 1.00 64.53 423 PHE B CA 1
ATOM 5837 C C . PHE B 1 439 ? 47.302 54.568 86.813 1.00 64.35 423 PHE B C 1
ATOM 5838 O O . PHE B 1 439 ? 47.850 53.847 87.645 1.00 68.69 423 PHE B O 1
#

Organism: Streptomyces halstedii (NCBI:txid1944)

InterPro domains:
  IPR000873 AMP-dependent synthetase/ligase domain [PF00501] (6-339)
  IPR042099 ANL, N-terminal domain [G3DSA:3.40.50.12780] (1-379)
  IPR045851 AMP-binding enzyme domain superfamily [G3DSA:3.30.300.30] (380-474)
  IPR050237 ATP-dependent AMP-binding enzyme [PTHR43767] (5-471)

Sequence (766 aa):
DLRYGGLVHDLLADSGKATPNSDAMEDAFGTWTYQELLNHSQAFSAWLDGKGVARGERIVVQLPNIRQTVAVFYGACRRGVVFVPLNPGMKPFHLRSVIADADPRLVIAEDETAADRLRDVTDLPVYSIDSLWADVERLRDAGAGAEAVEVSPEDLAVLIYTSGSTAAPKAVACPHQQIVFAASSINAVLGYHAEDIVFCRMSVSWDFGLYKVLISTLTGAKLVLAIALVKSLRESGATMMPIVPSLASMLTTLIRRDPEGAPTLRMFTNSAAALPQVTIDALRSAFPGAQVVRMYGQTECKRISIMPPHLEHERPDSVGLPLPGTTIEILDEDGTLLPPGEPGEITVTGPHVMAGYWRAPEITARAYRRAMRLHTGDYGHLDEDGFLYFGGDLRYGGLVHDLLADSGKATPNSDAMEDAFGTWTYQELLNHSQAFSAWLDGKGVARGERIVVQLPNIRQTVAVFYGACRRGVVFVPLNPGMKPFHLRSVIADADPRLVIAEDETAADRLRDVTDLPVYSIDSLWADVERLRDAGAGAEAVEVSPEDLAVLIYTSGSTAAPKAVACPHQQIVFAASSINAVLGYHAEDIVFCRMSVSWDFGLYKVLISTLTGAKLVLAGLVKSLRESGATMMPIVPSLASMLTTLAPTLRMFTNSAAALPQVTIDALRSAFAQVVRMYGQTECKRISIMPPHLEHERPDSVGLPLPGTTIEILDTLLPPGEPGEITVTGPHVMAGYWRAPEITARAYRRMRLHTGDYGHLDGFLYF

Nearest PDB structures (foldseek):
  3wv4-assembly1_A  TM=1.003E+00  e=8.620E-90  Streptomyces halstedii
  3wvn-assembly1_A  TM=9.974E-01  e=3.345E-82  Streptomyces halstedii
  3wv4-assembly2_B  TM=9.971E-01  e=1.125E-77  Streptomyces halstedii
  3wvn-assembly2_B  TM=9.937E-01  e=8.571E-70  Streptomyces halstedii
  3t5c-assembly2_B  TM=9.180E-01  e=2.229E-34  Mycobacterium tuberculosis H37Rv

Secondary structure (DSSP, 8-state):
----S--HHHHHHHHHHHSTTSEEEE-SS-EEEHHHHHHHHHHHHHHHHHTT--TT-EEEEE--SSHHHHHHHHHHHTTTPEEEE--TT--HHHHHHHHHHH--SEEEESSHHHHHHHHHH-SS-EEEHHHHHHHHHHHHHTTTT-------TTSEEEEEE---TTS---EEEEEHHHHHHHHHHHHHHH---TT-EEEE-S-TTSHHHHHHHHHHHHHT-EEEE---HHHHHHHHT--EEEE-HHHHHHHHHHHHT-TT--TT--EEEE-SS---HHHHHHHHHH-TT-EEEEEE--GGGS--EE--GGGTTS-TTEEEEEPTT-EEEEE-TTS-BPPTT--EEEEEESTT----BTT-HHHHHHHEE---EEEEEEEEEE-TT--EEE--/----S--HHHHHHHHHHH-TTSEEEE-SS-EEEHHHHHHHHHHHHHHHHHHT--TT-EEEE---SSHHHHHHHHHHHTTTPEEEE--TT--HHHHHHHHHHH--SEEEESSHHHHHHHHTT-SS-EEEHHHHHHHHHHHHHTTTT-------TTSEEEEEE---TTS---EEEEEHHHHHHHHHHHHHHH---TT-EEEE-S-TTSHHHHHHHHHHHHHT-EEEE---HHHHHHHT--EEEE-HHHHHHHHH--TT--EEEE-SS---HHHHHHHHHH--EEEEEE--GGGS--EE--GGGTTS-TTB--EEPTT-EEEEE--BPPTT--EEEEEESTT----BTT-HHHHHHHEE--EEEEEEEEEE---EE-

Solvent-accessible surface area: 30312 Å² total; per-residue (Å²): 170,47,92,132,36,17,31,0,20,65,6,1,28,73,9,3,165,81,50,37,127,46,60,0,0,55,9,96,159,26,51,14,28,0,69,66,0,24,54,11,0,32,0,0,0,12,8,0,61,69,82,40,6,54,112,38,50,26,0,1,2,7,2,39,24,20,35,38,4,2,0,0,3,0,0,0,0,22,7,0,0,0,2,0,6,5,85,65,74,29,102,78,26,25,8,109,35,3,3,76,36,0,66,6,113,5,0,0,0,63,53,88,94,4,0,75,135,2,103,115,15,19,154,62,68,8,55,4,4,93,66,3,21,59,50,0,68,146,38,75,109,84,54,28,3,64,103,90,71,133,13,30,44,133,29,41,0,0,0,15,36,58,17,39,42,16,38,48,37,68,0,0,6,6,6,0,54,28,2,3,2,0,0,4,0,0,19,55,30,5,35,8,86,57,152,2,41,0,7,0,102,12,39,4,11,105,15,3,0,4,7,0,1,0,0,0,0,35,31,7,0,38,0,13,5,56,179,58,9,6,110,43,0,56,124,30,19,0,22,0,1,0,0,31,29,82,13,0,50,74,0,18,86,30,23,192,194,30,140,123,12,1,110,63,3,68,3,0,0,6,14,68,59,96,17,63,102,116,13,14,71,36,0,49,95,29,6,116,60,5,57,2,0,30,13,22,30,42,30,22,0,11,4,0,0,1,1,18,16,142,31,21,130,80,75,110,115,3,21,0,48,37,1,44,45,17,63,10,38,7,12,49,162,124,44,79,117,37,75,77,44,82,35,5,30,0,0,0,44,23,49,0,12,5,56,1,19,30,144,24,109,145,80,21,60,129,12,5,97,203,60,120,46,0,27,14,50,50,72,0,28,30,26,144,96,20,10,0,30,102,22,53,167,48,95,138,37,16,31,0,20,63,6,0,25,75,10,3,108,16,29,33,121,35,56,0,0,52,8,96,160,26,52,16,31,0,68,66,0,21,53,12,0,32,0,0,0,13,9,0,64,69,89,47,7,51,110,39,46,27,0,0,2,7,4,40,21,20,33,34,6,2,0,0,2,0,0,0,0,22,8,0,0,0,1,0,6,5,68,59,72,34,125,71,116,25,7,125,42,2,2,72,39,0,67,5,97,6,0,0,0,65,59,87,92,7,0,77,118,2,103,108,6,22,155,61,69,9,56,4,5,101,69,3,21,44,58,0,69,155,51,77,106,87,56,29,5,64,101,92,73,127,11,25,43,133,28,42,0,0,0,13,33,62,18,41,46,143,51,83,49,69,0,0,7,7,8,0,54,29,2,2,1,0,0,4,0,0,20,42,11,5,36,8,54,48,138,2,41,0,4,0,108,10,30,4,10,91,15,2,0,4,6,0,1,0,0,0,0,35,30,10,0,36,0,12,5,22,86,73,44,130,51,0,121,124,20,20,0,22,0,0,0,0,22,32,79,9,0,54,112,3,37,114,139,24,124,62,8,75,2,1,0,5,13,70,58,91,17,64,96,112,12,11,72,35,1,60,106,62,67,41,56,0,0,23,12,23,30,42,30,23,0,11,4,1,0,0,1,0,15,70,20,19,130,82,77,106,118,3,22,0,8,30,2,27,45,18,66,11,36,6,36,133,129,118,32,72,97,47,78,97,5,25,0,0,1,32,30,49,0,10,6,60,2,16,31,146,21,98,114,77,23,62,180,13,15,102,219,107,61,0,30,13,51,48,135,2,51,28,64,25,2,0,30,126